Protein 6RA3 (pdb70)

Radius of gyration: 28.74 Å; Cα contacts (8 Å, |Δi|>4): 1609; chains: 3; bounding box: 69×66×80 Å

Foldseek 3Di:
DWDWDQAPNFIKIKDKAAADDDAEEEEAEAFQAFLLLQPLQVVLRRVQHTYMYIGAGCHPPPNDFDPADALVRRLRRSVRVCVVVVGFAHEYEYAAPSVSNVLVNCQVPDCVRYQEYEYEQYQFAQDDVVNLVLLVQLLDQVRVVVSVVVVVCQQCLPPPQCQSVCCVVPRRDSDGSSRSNSSSVRVNVVCVVQVGVLSVQVPRPHHHQYEYEYADPDDDCSVVVQVVSCVVDVSYYYYHDNDSGSSCCRSPVVVVSVVSSVRSVVD/DDWDQFPNFIKDKDKAADDDDAEEEEAEAFLFFQVLQPQQCVLRRVQHIYMYIYFTCNPPDNDDDPQDALVRSLRRVVRVCVVVVGFAHEYEYEAVSVSSVLVNCLVPDCVSHQEYEYAQHPQAQDDPLLLVLLVQCQDVVRNVVSVVSNLCVQFVPDDQDQSCCCSPPRRDDHDSNRSNSSSVRVVVVCVVQVGVLSSQVPRPHHHQYEYEYQPPVDDVRVVVQVVSCVVPVSYYYDHDNDDGSSCCRRPVVVVSVVVSVRSVD/DKDWDQFPNFIKIKDKAADDDDAEEEEAEAFQEFQLLQVLQVVLRRVQHIYMYIGATCHPPDNPDDDADALVRRLRRVVRVCVVVPGAAYEYAYEAPSVVSVLVNCQVPDCVNYQEYEYAQYPFAQDDPVRLVLLVQLLDQVRVVVSVVVVVCLFCVPDPQVLSVCCVPPRRDSDGSSRSNSSSVRVVVVCVVQVGVLSVQVPRPHHHQYEYEYAHPDDDVSVVVQVVSCVVDVSYYYYHDPDDGSSCCRRPVVVVSVVSSVSSVVD

Solvent-accessible surface area: 29283 Å² total; per-residue (Å²): 95,62,9,13,14,74,13,88,69,32,79,0,0,0,7,11,23,2,66,92,115,49,30,10,0,0,0,0,1,3,25,5,14,22,8,113,5,2,66,31,0,18,69,85,0,61,65,25,23,24,0,0,12,1,4,3,25,8,0,7,49,55,16,55,121,43,58,104,10,11,35,83,59,0,0,36,3,1,20,22,0,0,77,51,6,65,5,106,32,0,0,0,0,0,12,4,15,0,0,6,0,0,0,29,0,8,51,108,49,13,23,146,50,0,23,0,0,0,0,2,3,0,38,1,41,91,18,62,180,153,28,10,62,24,1,92,24,1,50,30,79,132,124,7,74,119,15,38,67,45,19,22,106,68,53,20,55,71,10,120,42,109,50,0,32,37,8,19,85,19,37,30,20,3,24,21,62,36,8,23,2,7,2,0,94,13,13,12,90,5,11,167,92,88,25,6,0,7,154,9,0,79,58,12,90,81,44,7,28,0,24,0,0,0,9,42,32,47,160,28,143,17,27,40,58,0,73,76,0,29,93,121,30,133,49,6,40,54,112,69,29,71,13,86,0,14,9,0,3,18,21,36,34,104,90,0,0,54,22,0,64,75,7,23,81,76,71,102,18,14,19,75,14,90,71,21,70,1,0,0,16,12,23,3,83,99,113,51,32,10,0,0,1,0,1,5,8,3,7,22,7,65,8,2,78,32,0,19,70,101,0,58,62,22,23,40,0,0,13,1,4,4,21,6,0,6,46,51,10,56,121,34,49,99,10,17,32,84,61,0,0,35,2,1,24,21,0,0,74,57,11,72,7,108,27,0,0,0,0,0,22,16,15,0,0,7,0,0,0,30,0,7,46,107,49,18,27,166,46,0,43,3,0,0,0,2,9,0,37,2,47,92,19,65,199,126,17,40,62,8,0,81,7,0,54,41,100,163,115,4,71,124,5,23,70,31,1,4,104,39,39,26,53,71,14,106,39,110,49,0,33,40,6,1,63,12,30,12,20,2,8,9,57,42,11,5,5,5,1,0,85,10,6,23,82,8,19,167,89,81,27,9,0,9,149,6,0,73,50,14,95,103,48,8,35,0,35,0,0,0,5,14,30,85,62,54,86,15,29,47,53,0,74,92,8,31,90,142,30,126,53,8,38,62,103,69,8,86,19,96,0,41,5,0,3,28,24,28,21,73,72,0,0,58,26,0,65,83,7,29,85,89,109,56,11,16,16,75,13,90,68,27,71,0,0,0,7,10,21,10,55,83,117,50,32,10,0,0,1,0,1,2,27,6,13,13,12,54,5,2,75,33,0,16,67,102,0,59,68,24,26,26,0,0,14,1,2,2,27,8,0,6,34,51,8,48,124,41,58,104,11,15,36,83,58,0,0,36,2,2,20,21,0,0,71,49,0,68,6,99,27,0,0,0,0,0,12,5,18,0,0,6,0,0,0,30,0,6,48,103,49,12,23,145,49,0,27,0,0,0,0,1,3,1,36,1,37,93,23,62,222,154,34,44,62,20,2,95,9,3,49,45,84,156,107,10,77,110,15,22,73,41,18,25,126,71,50,21,61,64,12,114,46,104,56,0,31,38,6,15,79,22,43,26,14,5,17,14,56,40,10,26,4,9,3,0,94,13,10,11,92,4,11,167,89,81,24,5,0,10,161,7,0,77,57,10,94,82,45,6,28,0,24,0,0,0,8,48,32,180,130,40,145,18,21,42,52,0,78,73,3,33,88,121,32,128,54,7,29,45,90,52,7,80,16,88,0,19,9,0,4,18,22,38,22,87,77,0,0,57,25,0,60,76,7,22,80,74,65

Secondary structure (DSSP, 8-state):
--EEEEETTEEEEEEEE---SSPEEEEE--TT--GGGGTTTHHHHHHHS-EEEEPPTT-SSB-SPPPP--HHHHHHHHHHHHHHTT--SEEEEEEGGGHHHHHHHHHHH-TTTS-EEEEES---SS--HHHHHHHHHTT-TTTHHHHHHHHHHHHHTS---HHHHHHHHHSS-S--HHHHHHHHHHHHHHHHHHSSHHHHHHT-SS--EEEEEES-S-SSHHHHHHHHHHHH-TTEEEEE---SSS-HHHHSHHHHHHHHHHHHHH-/--EEEEETTEEEEEEEE---SSPEEEEE--TT--GGGGTTTHHHHHHHS-EEEEPPTT-SSB--------HHHHHHHHHHHHHHHT--SEEEEEETTHHHHHHHHHHHHHHHHS-EEEEES---SSPPHHHHHHHHHTT-TTTHHHHHHHHHHHHHTT---HHHHHHHHHTT-S--HHHHHHHHHHHHHHHHHHSSHHHHHHT-SS--EEEEEE--S-SSHHHHHHHHHHHH-TTEEEEE---SSS-HHHHSHHHHHHHHHHHHHH-/-EEEEETTEEEEEEEE---SSPEEEEE--TT--GGGGTTTHHHHHHHS-EEEEPPTT-SSB-S------HHHHHHHHHHHHHHTT--SEEEEEETTHHHHHHHHHHHHHHHHS-EEEEES---SSPPHHHHHHHHHTT-TTTHHHHHHHHHHHHHTT---HHHHHHHHHSS-S--HHHHHHHHHHHHHHHHHHSSHHHHHHT-SS--EEEEEES-S-SSHHHHHHHHHHHH-TTEEEEE-S-SSS-HHHHSHHHHHHHHHHHHH-

B-factor: mean 38.91, std 14.69, range [9.92, 171.37]

Nearest PDB structures (foldseek):
  6rb3-assembly3_B  TM=1.002E+00  e=2.398E-57  Mycobacteroides abscessus
  6ra3-assembly1_F  TM=9.848E-01  e=1.020E-52  Mycobacteroides abscessus subsp. abscessus
  6ra2-assembly2_F  TM=9.862E-01  e=4.206E-52  Mycobacteroides abscessus
  8oxn-assembly2_BBB  TM=9.649E-01  e=9.874E-33  Paenarthrobacter nitroguajacolicus
  7okz-assembly2_BBB  TM=9.648E-01  e=1.520E-32  Paenarthrobacter nitroguajacolicus

Sequence (799 aa):
MITTKTVNGVQIAFDDQGHEPGPVFVTLSGWAHDLRAYDGMLPYLRAAQRTVRVCWRGHGPDRNLVGDFGIDEMAADTIGLLDALEVDSFVPIAHAHGGWAALEIADRLGAQRVPAVMILDLIMTPAPREFVAALHGIQDPERWKEGRDGLVQSWLAGTTNQAVLDHVRYDSGGHGFDMWARAGRVIDEAYRTWGSPMRRMEALAEPCAIRHVFSHPKIGEYDALHDDFAARHPWFSYRRLGGETHFPGIELPQQVAAEAIDLLAGAITTKTVNGVQIAFDDQGHEPGPVFVTLSGWAHDLRAYDGMLPYLRAAQRTVRVCWRGHGPDRNLVGDFGIDEMAADTIGLLDALEVDSFVPIAHAHGGWAALEIADRLGAQRVPAVMILDLIMTPAPREFVAALHGIQDPERWKEGRDGLVQSWLAGTTNQAVLDHVRYDSGGHGFDMWARAGRVIDEAYRTWGSPMRRMEALAEPCAIRHVFSHPKIGEYDALHDDFAARHPWFSYRRLGGETHFPGIELPQQVAAEAIDLLAGMITTKTVNGVQIAFDDQGHEPGPVFVTLSGWAHDLRAYDGMLPYLRAAQRTVRVCWRGHGPDRNLVGDFGIDEMAADTIGLLDALEVDSFVPIAHAHGGWAALEIADRLGAQRVPAVMILDLIMTPAPREFVAALHGIQDPERWKEGRDGLVQSWLAGTTNQAVLDHVRYDSGGHGFDMWARAGRVIDEAYRTWGSPMRRMEALAEPCAIRHVFSHPKIGEYDALHDDFAARHPWFSYRRLGGETHFPGIELPQQVAAEAIDLLAGA

Structure (mmCIF, N/CA/C/O backbone):
data_6RA3
#
_entry.id   6RA3
#
_cell.length_a   96.173
_cell.length_b   96.173
_cell.length_c   189.616
_cell.angle_alpha   90.000
_cell.angle_beta   90.000
_cell.angle_gamma   90.000
#
_symmetry.space_group_name_H-M   'P 43 21 2'
#
loop_
_entity.id
_entity.type
_entity.pdbx_description
1 polymer 'Putative dioxygenase (1H-3-hydroxy-4-oxoquinaldine 2,4-dioxygenase)'
2 non-polymer '2-(octanoylamino)benzoic acid'
3 water water
#
loop_
_atom_site.group_PDB
_atom_site.id
_atom_site.type_symbol
_atom_site.label_atom_id
_atom_site.label_alt_id
_atom_site.label_comp_id
_atom_site.label_asym_id
_atom_site.label_entity_id
_atom_site.label_seq_id
_atom_site.pdbx_PDB_ins_code
_atom_site.Cartn_x
_atom_site.Cartn_y
_atom_site.Cartn_z
_atom_site.occupancy
_atom_site.B_iso_or_equiv
_atom_site.auth_seq_id
_atom_site.auth_comp_id
_atom_site.auth_asym_id
_atom_site.auth_atom_id
_atom_site.pdbx_PDB_model_num
ATOM 1 N N . MET A 1 1 ? 19.160 10.851 38.715 1.00 50.36 -1 MET A N 1
ATOM 2 C CA . MET A 1 1 ? 20.417 10.098 38.795 1.00 47.23 -1 MET A CA 1
ATOM 3 C C . MET A 1 1 ? 20.235 8.558 38.935 1.00 50.29 -1 MET A C 1
ATOM 4 O O . MET A 1 1 ? 20.713 7.788 38.071 1.00 48.25 -1 MET A O 1
ATOM 9 N N . ILE A 1 2 ? 19.553 8.106 39.990 1.00 43.47 0 ILE A N 1
ATOM 10 C CA . ILE A 1 2 ? 19.484 6.676 40.330 1.00 46.10 0 ILE A CA 1
ATOM 11 C C . ILE A 1 2 ? 18.361 5.986 39.566 1.00 38.32 0 ILE A C 1
ATOM 12 O O . ILE A 1 2 ? 17.192 6.344 39.703 1.00 37.93 0 ILE A O 1
ATOM 28 N N . THR A 1 3 ? 18.704 4.925 38.852 1.00 23.05 1 THR A N 1
ATOM 29 C CA . THR A 1 3 ? 17.765 4.147 38.077 1.00 24.88 1 THR A CA 1
ATOM 30 C C . THR A 1 3 ? 17.621 2.769 38.712 1.00 24.96 1 THR A C 1
ATOM 31 O O . THR A 1 3 ? 18.462 2.344 39.503 1.00 24.10 1 THR A O 1
ATOM 42 N N . THR A 1 4 ? 16.560 2.072 38.337 1.00 24.75 2 THR A N 1
ATOM 43 C CA . THR A 1 4 ? 16.308 0.725 38.801 1.00 22.76 2 THR A CA 1
ATOM 44 C C . THR A 1 4 ? 15.904 -0.163 37.652 1.00 24.82 2 THR A C 1
ATOM 45 O O . THR A 1 4 ? 15.289 0.282 36.676 1.00 22.07 2 THR A O 1
ATOM 56 N N . LYS A 1 5 ? 16.191 -1.448 37.824 1.00 25.54 3 LYS A N 1
ATOM 57 C CA . LYS A 1 5 ? 15.592 -2.495 37.027 1.00 22.38 3 LYS A CA 1
ATOM 58 C C . LYS A 1 5 ? 15.154 -3.618 37.959 1.00 24.86 3 LYS A C 1
ATOM 59 O O . LYS A 1 5 ? 15.754 -3.845 39.014 1.00 26.21 3 LYS A O 1
ATOM 78 N N . THR A 1 6 ? 14.100 -4.300 37.544 1.00 24.38 4 THR A N 1
ATOM 79 C CA . THR A 1 6 ? 13.718 -5.590 38.106 1.00 33.30 4 THR A CA 1
ATOM 80 C C . THR A 1 6 ? 14.647 -6.673 37.552 1.00 29.35 4 THR A C 1
ATOM 81 O O . THR A 1 6 ? 14.662 -6.916 36.343 1.00 23.64 4 THR A O 1
ATOM 92 N N . VAL A 1 7 ? 15.428 -7.302 38.428 1.00 25.23 5 VAL A N 1
ATOM 93 C CA . VAL A 1 7 ? 16.275 -8.453 38.076 1.00 31.78 5 VAL A CA 1
ATOM 94 C C . VAL A 1 7 ? 15.965 -9.596 39.038 1.00 27.86 5 VAL A C 1
ATOM 95 O O . VAL A 1 7 ? 15.974 -9.393 40.253 1.00 29.37 5 VAL A O 1
ATOM 108 N N . ASN A 1 8 ? 15.728 -10.793 38.500 1.00 27.16 6 ASN A N 1
ATOM 109 C CA . ASN A 1 8 ? 15.341 -11.936 39.327 1.00 36.41 6 ASN A CA 1
ATOM 110 C C . ASN A 1 8 ? 14.156 -11.540 40.206 1.00 29.28 6 ASN A C 1
ATOM 111 O O . ASN A 1 8 ? 14.080 -11.897 41.388 1.00 29.39 6 ASN A O 1
ATOM 122 N N . GLY A 1 9 ? 13.229 -10.787 39.614 1.00 30.00 7 GLY A N 1
ATOM 123 C CA . GLY A 1 9 ? 11.998 -10.376 40.270 1.00 30.91 7 GLY A CA 1
ATOM 124 C C . GLY A 1 9 ? 12.147 -9.430 41.444 1.00 24.66 7 GLY A C 1
ATOM 125 O O . GLY A 1 9 ? 11.153 -9.190 42.149 1.00 26.75 7 GLY A O 1
ATOM 129 N N . VAL A 1 10 ? 13.358 -8.935 41.717 1.00 24.96 8 VAL A N 1
ATOM 130 C CA . VAL A 1 10 ? 13.594 -7.946 42.762 1.00 17.50 8 VAL A CA 1
ATOM 131 C C . VAL A 1 10 ? 14.128 -6.649 42.143 1.00 25.61 8 VAL A C 1
ATOM 132 O O . VAL A 1 10 ? 14.579 -6.612 40.996 1.00 26.87 8 VAL A O 1
ATOM 145 N N . GLN A 1 11 ? 14.078 -5.580 42.933 1.00 26.12 9 GLN A N 1
ATOM 146 C CA . GLN A 1 11 ? 14.433 -4.243 42.459 1.00 26.54 9 GLN A CA 1
ATOM 147 C C . GLN A 1 11 ? 15.893 -3.942 42.762 1.00 21.76 9 GLN A C 1
ATOM 148 O O . GLN A 1 11 ? 16.295 -3.866 43.931 1.00 23.09 9 GLN A O 1
ATOM 162 N N . ILE A 1 12 ? 16.672 -3.731 41.703 1.00 21.54 10 ILE A N 1
ATOM 163 C CA . ILE A 1 12 ? 18.108 -3.453 41.783 1.00 25.18 10 ILE A CA 1
ATOM 164 C C . ILE A 1 12 ? 18.339 -2.010 41.357 1.00 24.73 10 ILE A C 1
ATOM 165 O O . ILE A 1 12 ? 18.185 -1.682 40.179 1.00 22.45 10 ILE A O 1
ATOM 181 N N . ALA A 1 13 ? 18.762 -1.173 42.287 1.00 20.37 11 ALA A N 1
ATOM 182 C CA . ALA A 1 13 ? 19.151 0.186 41.978 1.00 26.22 11 ALA A CA 1
ATOM 183 C C . ALA A 1 13 ? 20.585 0.234 41.478 1.00 29.02 11 ALA A C 1
ATOM 184 O O . ALA A 1 13 ? 21.449 -0.536 41.909 1.00 25.72 11 ALA A O 1
ATOM 191 N N . PHE A 1 14 ? 20.841 1.182 40.594 1.00 25.71 12 PHE A N 1
ATOM 192 C CA . PHE A 1 14 ? 22.158 1.317 39.974 1.00 25.66 12 PHE A CA 1
ATOM 193 C C . PHE A 1 14 ? 22.278 2.695 39.327 1.00 32.17 12 PHE A C 1
ATOM 194 O O . PHE A 1 14 ? 21.303 3.453 39.224 1.00 22.85 12 PHE A O 1
ATOM 211 N N . ASP A 1 15 ? 23.501 3.031 38.930 1.00 25.28 13 ASP A N 1
ATOM 212 C CA . ASP A 1 15 ? 23.703 4.055 37.911 1.00 28.33 13 ASP A CA 1
ATOM 213 C C . ASP A 1 15 ? 24.851 3.637 36.999 1.00 32.34 13 ASP A C 1
ATOM 214 O O . ASP A 1 15 ? 25.661 2.762 37.320 1.00 30.91 13 ASP A O 1
ATOM 223 N N . ASP A 1 16 ? 24.862 4.250 35.825 1.00 31.83 14 ASP A N 1
ATOM 224 C CA . ASP A 1 16 ? 25.672 3.831 34.686 1.00 27.49 14 ASP A CA 1
ATOM 225 C C . ASP A 1 16 ? 26.242 5.103 34.072 1.00 29.65 14 ASP A C 1
ATOM 226 O O . ASP A 1 16 ? 25.478 5.928 33.575 1.00 22.16 14 ASP A O 1
ATOM 235 N N . GLN A 1 17 ? 27.567 5.276 34.131 1.00 26.10 15 GLN A N 1
ATOM 236 C CA . GLN A 1 17 ? 28.246 6.508 33.738 1.00 32.39 15 GLN A CA 1
ATOM 237 C C . GLN A 1 17 ? 29.509 6.161 32.952 1.00 35.09 15 GLN A C 1
ATOM 238 O O . GLN A 1 17 ? 30.234 5.234 33.330 1.00 31.72 15 GLN A O 1
ATOM 252 N N . GLY A 1 18 ? 29.764 6.888 31.867 1.00 33.87 16 GLY A N 1
ATOM 253 C CA . GLY A 1 18 ? 30.967 6.774 31.044 1.00 36.76 16 GLY A CA 1
ATOM 254 C C . GLY A 1 18 ? 30.759 5.929 29.798 1.00 34.90 16 GLY A C 1
ATOM 255 O O . GLY A 1 18 ? 29.883 5.057 29.741 1.00 35.04 16 GLY A O 1
ATOM 259 N N . HIS A 1 19 ? 31.576 6.199 28.746 1.00 36.54 17 HIS A N 1
ATOM 260 C CA . HIS A 1 19 ? 31.491 5.402 27.529 1.00 42.40 17 HIS A CA 1
ATOM 261 C C . HIS A 1 19 ? 32.842 4.968 26.961 1.00 46.23 17 HIS A C 1
ATOM 262 O O . HIS A 1 19 ? 32.885 4.454 25.838 1.00 45.72 17 HIS A O 1
ATOM 276 N N . GLU A 1 20 ? 33.929 5.129 27.682 1.00 43.74 18 GLU A N 1
ATOM 277 C CA . GLU A 1 20 ? 35.214 4.639 27.204 1.00 47.07 18 GLU A CA 1
ATOM 278 C C . GLU A 1 20 ? 35.116 3.162 26.844 1.00 47.98 18 GLU A C 1
ATOM 279 O O . GLU A 1 20 ? 34.239 2.465 27.368 1.00 52.68 18 GLU A O 1
ATOM 291 N N . PRO A 1 21 ? 35.950 2.650 25.937 1.00 49.73 19 PRO A N 1
ATOM 292 C CA . PRO A 1 21 ? 35.924 1.217 25.633 1.00 40.76 19 PRO A CA 1
ATOM 293 C C . PRO A 1 21 ? 36.805 0.408 26.577 1.00 43.66 19 PRO A C 1
ATOM 294 O O . PRO A 1 21 ? 37.711 0.922 27.245 1.00 38.03 19 PRO A O 1
ATOM 305 N N . GLY A 1 22 ? 36.537 -0.893 26.598 1.00 45.39 20 GLY A N 1
ATOM 306 C CA . GLY A 1 22 ? 37.260 -1.796 27.461 1.00 52.38 20 GLY A CA 1
ATOM 307 C C . GLY A 1 22 ? 36.355 -2.327 28.552 1.00 50.74 20 GLY A C 1
ATOM 308 O O . GLY A 1 22 ? 35.130 -2.152 28.503 1.00 40.89 20 GLY A O 1
ATOM 312 N N . PRO A 1 23 ? 36.943 -2.989 29.555 1.00 47.25 21 PRO A N 1
ATOM 313 C CA . PRO A 1 23 ? 36.134 -3.520 30.656 1.00 45.82 21 PRO A CA 1
ATOM 314 C C . PRO A 1 23 ? 35.468 -2.422 31.461 1.00 43.65 21 PRO A C 1
ATOM 315 O O . PRO A 1 23 ? 36.031 -1.344 31.674 1.00 38.17 21 PRO A O 1
ATOM 326 N N . VAL A 1 24 ? 34.273 -2.749 31.941 1.00 39.31 22 VAL A N 1
ATOM 327 C CA . VAL A 1 24 ? 33.451 -1.857 32.745 1.00 39.56 22 VAL A CA 1
ATOM 328 C C . VAL A 1 24 ? 33.832 -2.028 34.213 1.00 35.96 22 VAL A C 1
ATOM 329 O O . VAL A 1 24 ? 33.968 -3.157 34.703 1.00 31.32 22 VAL A O 1
ATOM 342 N N . PHE A 1 25 ? 34.011 -0.919 34.925 1.00 31.28 23 PHE A N 1
ATOM 343 C CA . PHE A 1 25 ? 34.069 -0.995 36.382 1.00 31.08 23 PHE A CA 1
ATOM 344 C C . PHE A 1 25 ? 32.668 -1.213 36.971 1.00 39.27 23 PHE A C 1
ATOM 345 O O . PHE A 1 25 ? 31.732 -0.470 36.663 1.00 23.60 23 PHE A O 1
ATOM 362 N N . VAL A 1 26 ? 32.522 -2.227 37.832 1.00 34.94 24 VAL A N 1
ATOM 363 C CA . VAL A 1 26 ? 31.260 -2.495 38.526 1.00 26.98 24 VAL A CA 1
ATOM 364 C C . VAL A 1 26 ? 31.533 -2.401 40.018 1.00 35.64 24 VAL A C 1
ATOM 365 O O . VAL A 1 26 ? 32.297 -3.204 40.577 1.00 29.77 24 VAL A O 1
ATOM 378 N N . THR A 1 27 ? 30.972 -1.376 40.649 1.00 29.62 25 THR A N 1
ATOM 379 C CA . THR A 1 27 ? 31.154 -1.161 42.061 1.00 33.30 25 THR A CA 1
ATOM 380 C C . THR A 1 27 ? 30.086 -1.932 42.825 1.00 38.33 25 THR A C 1
ATOM 381 O O . THR A 1 27 ? 28.922 -2.013 42.408 1.00 29.22 25 THR A O 1
ATOM 392 N N . LEU A 1 28 ? 30.520 -2.540 43.919 1.00 35.50 26 LEU A N 1
ATOM 393 C CA . LEU A 1 28 ? 29.687 -3.391 44.760 1.00 35.45 26 LEU A CA 1
ATOM 394 C C . LEU A 1 28 ? 30.016 -2.992 46.178 1.00 36.00 26 LEU A C 1
ATOM 395 O O . LEU A 1 28 ? 31.191 -3.000 46.562 1.00 31.52 26 LEU A O 1
ATOM 411 N N . SER A 1 29 ? 28.991 -2.602 46.933 1.00 31.83 27 SER A N 1
ATOM 412 C CA . SER A 1 29 ? 29.187 -2.078 48.266 1.00 32.03 27 SER A CA 1
ATOM 413 C C . SER A 1 29 ? 29.110 -3.233 49.273 1.00 27.93 27 SER A C 1
ATOM 414 O O . SER A 1 29 ? 28.877 -4.388 48.913 1.00 27.81 27 SER A O 1
ATOM 422 N N . GLY A 1 30 ? 29.366 -2.920 50.535 1.00 29.81 28 GLY A N 1
ATOM 423 C CA . GLY A 1 30 ? 29.211 -3.869 51.620 1.00 47.43 28 GLY A CA 1
ATOM 424 C C . GLY A 1 30 ? 27.758 -3.966 52.058 1.00 42.33 28 GLY A C 1
ATOM 425 O O . GLY A 1 30 ? 26.846 -3.478 51.389 1.00 37.64 28 GLY A O 1
ATOM 429 N N . TRP A 1 31 ? 27.540 -4.609 53.208 1.00 33.65 29 TRP A N 1
ATOM 430 C CA . TRP A 1 31 ? 26.182 -4.784 53.707 1.00 26.49 29 TRP A CA 1
ATOM 431 C C . TRP A 1 31 ? 25.731 -3.483 54.332 1.00 26.92 29 TRP A C 1
ATOM 432 O O . TRP A 1 31 ? 26.504 -2.811 54.998 1.00 28.52 29 TRP A O 1
ATOM 453 N N . ALA A 1 32 ? 24.469 -3.117 54.093 1.00 29.94 30 ALA A N 1
ATOM 454 C CA . ALA A 1 32 ? 23.812 -1.998 54.758 1.00 28.31 30 ALA A CA 1
ATOM 455 C C . ALA A 1 32 ? 24.244 -0.644 54.237 1.00 31.22 30 ALA A C 1
ATOM 456 O O . ALA A 1 32 ? 24.152 0.346 54.956 1.00 29.94 30 ALA A O 1
ATOM 463 N N . HIS A 1 33 ? 24.720 -0.554 53.005 1.00 37.12 31 HIS A N 1
ATOM 464 C CA . HIS A 1 33 ? 24.938 0.758 52.432 1.00 36.11 31 HIS A CA 1
ATOM 465 C C . HIS A 1 33 ? 24.908 0.582 50.930 1.00 32.36 31 HIS A C 1
ATOM 466 O O . HIS A 1 33 ? 24.817 -0.539 50.416 1.00 30.97 31 HIS A O 1
ATOM 480 N N . ASP A 1 34 ? 24.901 1.713 50.230 1.00 35.00 32 ASP A N 1
ATOM 481 C CA . ASP A 1 34 ? 24.554 1.672 48.817 1.00 39.95 32 ASP A CA 1
ATOM 482 C C . ASP A 1 34 ? 25.650 2.288 47.949 1.00 36.59 32 ASP A C 1
ATOM 483 O O . ASP A 1 34 ? 26.794 2.436 48.385 1.00 32.81 32 ASP A O 1
ATOM 492 N N . LEU A 1 35 ? 25.295 2.683 46.733 1.00 36.73 33 LEU A N 1
ATOM 493 C CA . LEU A 1 35 ? 26.298 3.094 45.771 1.00 33.63 33 LEU A CA 1
ATOM 494 C C . LEU A 1 35 ? 26.987 4.393 46.171 1.00 30.86 33 LEU A C 1
ATOM 495 O O . LEU A 1 35 ? 28.079 4.679 45.657 1.00 38.79 33 LEU A O 1
ATOM 511 N N . ARG A 1 36 ? 26.451 5.137 47.146 1.00 28.56 34 ARG A N 1
ATOM 512 C CA . ARG A 1 36 ? 27.168 6.272 47.725 1.00 33.99 34 ARG A CA 1
ATOM 513 C C . ARG A 1 36 ? 28.484 5.878 48.388 1.00 38.04 34 ARG A C 1
ATOM 514 O O . ARG A 1 36 ? 29.280 6.767 48.728 1.00 34.19 34 ARG A O 1
ATOM 535 N N . ALA A 1 37 ? 28.716 4.589 48.635 1.00 32.90 35 ALA A N 1
ATOM 536 C CA . ALA A 1 37 ? 30.035 4.161 49.087 1.00 38.12 35 ALA A CA 1
ATOM 537 C C . ALA A 1 37 ? 31.112 4.512 48.063 1.00 40.39 35 ALA A C 1
ATOM 538 O O . ALA A 1 37 ? 32.303 4.513 48.404 1.00 39.78 35 ALA A O 1
ATOM 545 N N . TYR A 1 38 ? 30.716 4.807 46.821 1.00 32.03 36 TYR A N 1
ATOM 546 C CA . TYR A 1 38 ? 31.646 5.042 45.721 1.00 34.80 36 TYR A CA 1
ATOM 547 C C . TYR A 1 38 ? 31.523 6.444 45.143 1.00 34.56 36 TYR A C 1
ATOM 548 O O . TYR A 1 38 ? 32.086 6.712 44.084 1.00 33.30 36 TYR A O 1
ATOM 566 N N . ASP A 1 39 ? 30.846 7.362 45.840 1.00 37.36 37 ASP A N 1
ATOM 567 C CA . ASP A 1 39 ? 30.798 8.750 45.382 1.00 33.67 37 ASP A CA 1
ATOM 568 C C . ASP A 1 39 ? 32.197 9.331 45.246 1.00 44.57 37 ASP A C 1
ATOM 569 O O . ASP A 1 39 ? 32.469 10.090 44.311 1.00 36.86 37 ASP A O 1
ATOM 578 N N . GLY A 1 40 ? 33.087 9.024 46.197 1.00 36.81 38 GLY A N 1
ATOM 579 C CA . GLY A 1 40 ? 34.415 9.615 46.175 1.00 36.41 38 GLY A CA 1
ATOM 580 C C . GLY A 1 40 ? 35.260 9.124 45.017 1.00 35.67 38 GLY A C 1
ATOM 581 O O . GLY A 1 40 ? 36.033 9.889 44.440 1.00 33.70 38 GLY A O 1
ATOM 585 N N . MET A 1 41 ? 35.151 7.833 44.689 1.00 36.77 39 MET A N 1
ATOM 586 C CA . MET A 1 41 ? 35.924 7.227 43.615 1.00 32.95 39 MET A CA 1
ATOM 587 C C . MET A 1 41 ? 35.302 7.472 42.249 1.00 39.95 39 MET A C 1
ATOM 588 O O . MET A 1 41 ? 36.006 7.407 41.234 1.00 32.87 39 MET A O 1
ATOM 602 N N . LEU A 1 42 ? 33.994 7.721 42.205 1.00 34.41 40 LEU A N 1
ATOM 603 C CA . LEU A 1 42 ? 33.272 7.782 40.937 1.00 37.84 40 LEU A CA 1
ATOM 604 C C . LEU A 1 42 ? 33.871 8.752 39.923 1.00 30.29 40 LEU A C 1
ATOM 605 O O . LEU A 1 42 ? 33.984 8.384 38.745 1.00 31.26 40 LEU A O 1
ATOM 621 N N . PRO A 1 43 ? 34.223 9.983 40.270 1.00 30.19 41 PRO A N 1
ATOM 622 C CA . PRO A 1 43 ? 34.767 10.873 39.228 1.00 39.49 41 PRO A CA 1
ATOM 623 C C . PRO A 1 43 ? 35.986 10.289 38.531 1.00 39.20 41 PRO A C 1
ATOM 624 O O . PRO A 1 43 ? 36.148 10.459 37.317 1.00 31.39 41 PRO A O 1
ATOM 635 N N . TYR A 1 44 ? 36.834 9.571 39.280 1.00 39.61 42 TYR A N 1
ATOM 636 C CA . TYR A 1 44 ? 38.040 8.961 38.736 1.00 39.44 42 TYR A CA 1
ATOM 637 C C . TYR A 1 44 ? 37.710 7.707 37.940 1.00 37.18 42 TYR A C 1
ATOM 638 O O . TYR A 1 44 ? 38.278 7.482 36.873 1.00 33.52 42 TYR A O 1
ATOM 656 N N . LEU A 1 45 ? 36.767 6.894 38.415 1.00 33.73 43 LEU A N 1
ATOM 657 C CA . LEU A 1 45 ? 36.422 5.672 37.689 1.00 34.74 43 LEU A CA 1
ATOM 658 C C . LEU A 1 45 ? 35.770 5.995 36.350 1.00 36.17 43 LEU A C 1
ATOM 659 O O . LEU A 1 45 ? 36.085 5.375 35.318 1.00 28.75 43 LEU A O 1
ATOM 675 N N . ARG A 1 46 ? 34.825 6.937 36.353 1.00 34.92 44 ARG A N 1
ATOM 676 C CA . ARG A 1 46 ? 34.032 7.172 35.145 1.00 38.35 44 ARG A CA 1
ATOM 677 C C . ARG A 1 46 ? 34.860 7.874 34.068 1.00 35.87 44 ARG A C 1
ATOM 678 O O . ARG A 1 46 ? 34.548 7.760 32.876 1.00 36.10 44 ARG A O 1
ATOM 699 N N . ALA A 1 47 ? 35.916 8.590 34.466 1.00 40.31 45 ALA A N 1
ATOM 700 C CA . ALA A 1 47 ? 36.844 9.138 33.485 1.00 42.78 45 ALA A CA 1
ATOM 701 C C . ALA A 1 47 ? 37.619 8.035 32.791 1.00 44.10 45 ALA A C 1
ATOM 702 O O . ALA A 1 47 ? 38.023 8.198 31.638 1.00 43.56 45 ALA A O 1
ATOM 709 N N . ALA A 1 48 ? 37.802 6.893 33.457 1.00 38.65 46 ALA A N 1
ATOM 710 C CA . ALA A 1 48 ? 38.630 5.829 32.910 1.00 38.39 46 ALA A CA 1
ATOM 711 C C . ALA A 1 48 ? 37.832 4.825 32.091 1.00 35.63 46 ALA A C 1
ATOM 712 O O . ALA A 1 48 ? 38.290 4.384 31.033 1.00 37.49 46 ALA A O 1
ATOM 719 N N . GLN A 1 49 ? 36.634 4.461 32.539 1.00 31.70 47 GLN A N 1
ATOM 720 C CA . GLN A 1 49 ? 35.857 3.411 31.902 1.00 33.21 47 GLN A CA 1
ATOM 721 C C . GLN A 1 49 ? 34.390 3.650 32.189 1.00 22.06 47 GLN A C 1
ATOM 722 O O . GLN A 1 49 ? 34.045 4.335 33.141 1.00 27.07 47 GLN A O 1
ATOM 736 N N . ARG A 1 50 ? 33.533 3.033 31.388 1.00 30.82 48 ARG A N 1
ATOM 737 C CA . ARG A 1 50 ? 32.144 2.913 31.791 1.00 27.86 48 ARG A CA 1
ATOM 738 C C . ARG A 1 50 ? 32.130 2.312 33.176 1.00 35.57 48 ARG A C 1
ATOM 739 O O . ARG A 1 50 ? 32.753 1.272 33.411 1.00 30.20 48 ARG A O 1
ATOM 760 N N . THR A 1 51 ? 31.473 3.008 34.099 1.00 31.98 49 THR A N 1
ATOM 761 C CA . THR A 1 51 ? 31.337 2.585 35.485 1.00 27.70 49 THR A CA 1
ATOM 762 C C . THR A 1 51 ? 29.860 2.390 35.815 1.00 33.78 49 THR A C 1
ATOM 763 O O . THR A 1 51 ? 29.045 3.293 35.593 1.00 27.13 49 THR A O 1
ATOM 774 N N . VAL A 1 52 ? 29.520 1.200 36.312 1.00 32.83 50 VAL A N 1
ATOM 775 C CA . VAL A 1 52 ? 28.167 0.832 36.737 1.00 31.92 50 VAL A CA 1
ATOM 776 C C . VAL A 1 52 ? 28.244 0.600 38.240 1.00 32.06 50 VAL A C 1
ATOM 777 O O . VAL A 1 52 ? 28.928 -0.330 38.692 1.00 29.21 50 VAL A O 1
ATOM 790 N N . ARG A 1 53 ? 27.591 1.456 39.016 1.00 30.58 51 ARG A N 1
ATOM 791 C CA . ARG A 1 53 ? 27.525 1.276 40.463 1.00 31.33 51 ARG A CA 1
ATOM 792 C C . ARG A 1 53 ? 26.248 0.514 40.799 1.00 36.84 51 ARG A C 1
ATOM 793 O O . ARG A 1 53 ? 25.167 0.875 40.327 1.00 28.23 51 ARG A O 1
ATOM 814 N N . VAL A 1 54 ? 26.376 -0.562 41.581 1.00 35.11 52 VAL A N 1
ATOM 815 C CA . VAL A 1 54 ? 25.285 -1.507 41.783 1.00 30.43 52 VAL A CA 1
ATOM 816 C C . VAL A 1 54 ? 24.927 -1.563 43.260 1.00 33.35 52 VAL A C 1
ATOM 817 O O . VAL A 1 54 ? 25.801 -1.636 44.126 1.00 25.93 52 VAL A O 1
ATOM 830 N N . CYS A 1 55 ? 23.629 -1.543 43.533 1.00 31.56 53 CYS A N 1
ATOM 831 C CA . CYS A 1 55 ? 23.089 -1.714 44.873 1.00 31.22 53 CYS A CA 1
ATOM 832 C C . CYS A 1 55 ? 22.619 -3.154 45.027 1.00 23.62 53 CYS A C 1
ATOM 833 O O . CYS A 1 55 ? 22.146 -3.760 44.070 1.00 23.76 53 CYS A O 1
ATOM 841 N N . TRP A 1 56 ? 22.781 -3.711 46.233 1.00 30.26 54 TRP A N 1
ATOM 842 C CA . TRP A 1 56 ? 22.174 -5.002 46.541 1.00 29.92 54 TRP A CA 1
ATOM 843 C C . TRP A 1 56 ? 20.648 -4.880 46.615 1.00 21.80 54 TRP A C 1
ATOM 844 O O . TRP A 1 56 ? 20.096 -3.805 46.865 1.00 26.31 54 TRP A O 1
ATOM 865 N N . ARG A 1 57 ? 19.974 -5.996 46.371 1.00 25.42 55 ARG A N 1
ATOM 866 C CA . ARG A 1 57 ? 18.543 -6.082 46.631 1.00 30.21 55 ARG A CA 1
ATOM 867 C C . ARG A 1 57 ? 18.254 -5.633 48.058 1.00 26.88 55 ARG A C 1
ATOM 868 O O . ARG A 1 57 ? 19.065 -5.817 48.963 1.00 22.78 55 ARG A O 1
ATOM 889 N N . GLY A 1 58 ? 17.135 -4.927 48.232 1.00 29.29 56 GLY A N 1
ATOM 890 C CA . GLY A 1 58 ? 16.795 -4.375 49.527 1.00 25.03 56 GLY A CA 1
ATOM 891 C C . GLY A 1 58 ? 17.613 -3.180 49.975 1.00 28.68 56 GLY A C 1
ATOM 892 O O . GLY A 1 58 ? 17.369 -2.660 51.072 1.00 20.48 56 GLY A O 1
ATOM 896 N N . HIS A 1 59 ? 18.582 -2.726 49.173 1.00 29.09 57 HIS A N 1
ATOM 897 C CA . HIS A 1 59 ? 19.443 -1.608 49.536 1.00 25.69 57 HIS A CA 1
ATOM 898 C C . HIS A 1 59 ? 19.167 -0.347 48.726 1.00 24.59 57 HIS A C 1
ATOM 899 O O . HIS A 1 59 ? 19.784 0.696 48.999 1.00 25.90 57 HIS A O 1
ATOM 913 N N . GLY A 1 60 ? 18.295 -0.420 47.735 1.00 28.59 58 GLY A N 1
ATOM 914 C CA . GLY A 1 60 ? 17.975 0.728 46.910 1.00 34.27 58 GLY A CA 1
ATOM 915 C C . GLY A 1 60 ? 17.094 1.721 47.646 1.00 30.44 58 GLY A C 1
ATOM 916 O O . GLY A 1 60 ? 16.936 1.647 48.870 1.00 24.36 58 GLY A O 1
ATOM 920 N N . PRO A 1 61 ? 16.488 2.666 46.909 1.00 25.96 59 PRO A N 1
ATOM 921 C CA . PRO A 1 61 ? 15.549 3.601 47.558 1.00 32.73 59 PRO A CA 1
ATOM 922 C C . PRO A 1 61 ? 14.355 2.900 48.194 1.00 25.32 59 PRO A C 1
ATOM 923 O O . PRO A 1 61 ? 13.868 3.392 49.205 1.00 27.79 59 PRO A O 1
ATOM 934 N N . ASP A 1 62 ? 13.889 1.766 47.658 1.00 24.27 60 ASP A N 1
ATOM 935 C CA . ASP A 1 62 ? 12.783 1.029 48.261 1.00 22.61 60 ASP A CA 1
ATOM 936 C C . ASP A 1 62 ? 13.303 0.251 49.466 1.00 28.50 60 ASP A C 1
ATOM 937 O O . ASP A 1 62 ? 14.005 -0.750 49.309 1.00 26.15 60 ASP A O 1
ATOM 946 N N . ARG A 1 63 ? 12.973 0.704 50.673 1.00 26.22 61 ARG A N 1
ATOM 947 C CA . ARG A 1 63 ? 13.493 0.059 51.879 1.00 26.18 61 ARG A CA 1
ATOM 948 C C . ARG A 1 63 ? 12.487 -0.873 52.550 1.00 27.73 61 ARG A C 1
ATOM 949 O O . ARG A 1 63 ? 12.637 -1.200 53.738 1.00 28.24 61 ARG A O 1
ATOM 970 N N . ASN A 1 64 ? 11.518 -1.370 51.792 1.00 24.71 62 ASN A N 1
ATOM 971 C CA . ASN A 1 64 ? 10.706 -2.463 52.291 1.00 27.94 62 ASN A CA 1
ATOM 972 C C . ASN A 1 64 ? 11.593 -3.680 52.553 1.00 30.81 62 ASN A C 1
ATOM 973 O O . ASN A 1 64 ? 12.632 -3.891 51.911 1.00 23.53 62 ASN A O 1
ATOM 984 N N . LEU A 1 65 ? 11.149 -4.516 53.467 1.00 28.67 63 LEU A N 1
ATOM 985 C CA . LEU A 1 65 ? 11.891 -5.728 53.768 1.00 30.01 63 LEU A CA 1
ATOM 986 C C . LEU A 1 65 ? 11.666 -6.758 52.674 1.00 27.20 63 LEU A C 1
ATOM 987 O O . LEU A 1 65 ? 10.528 -7.026 52.269 1.00 29.18 63 LEU A O 1
ATOM 1003 N N . VAL A 1 66 ? 12.755 -7.342 52.196 1.00 26.25 64 VAL A N 1
ATOM 1004 C CA . VAL A 1 66 ? 12.698 -8.274 51.092 1.00 27.87 64 VAL A CA 1
ATOM 1005 C C . VAL A 1 66 ? 12.789 -9.694 51.635 1.00 26.25 64 VAL A C 1
ATOM 1006 O O . VAL A 1 66 ? 13.099 -9.917 52.799 1.00 29.19 64 VAL A O 1
ATOM 1019 N N . GLY A 1 67 ? 12.485 -10.659 50.781 1.00 24.99 65 GLY A N 1
ATOM 1020 C CA . GLY A 1 67 ? 12.740 -12.045 51.107 1.00 31.20 65 GLY A CA 1
ATOM 1021 C C . GLY A 1 67 ? 14.211 -12.289 51.394 1.00 41.48 65 GLY A C 1
ATOM 1022 O O . GLY A 1 67 ? 15.105 -11.609 50.866 1.00 30.23 65 GLY A O 1
ATOM 1026 N N . ASP A 1 68 ? 14.455 -13.292 52.233 1.00 36.11 66 ASP A N 1
ATOM 1027 C CA . ASP A 1 68 ? 15.795 -13.601 52.696 1.00 34.28 66 ASP A CA 1
ATOM 1028 C C . ASP A 1 68 ? 16.697 -13.961 51.519 1.00 27.21 66 ASP A C 1
ATOM 1029 O O . ASP A 1 68 ? 16.278 -14.581 50.544 1.00 26.90 66 ASP A O 1
ATOM 1038 N N . PHE A 1 69 ? 17.957 -13.582 51.632 1.00 28.36 67 PHE A N 1
ATOM 1039 C CA . PHE A 1 69 ? 18.884 -13.737 50.524 1.00 34.47 67 PHE A CA 1
ATOM 1040 C C . PHE A 1 69 ? 20.296 -13.700 51.086 1.00 26.97 67 PHE A C 1
ATOM 1041 O O . PHE A 1 69 ? 20.529 -13.220 52.194 1.00 29.68 67 PHE A O 1
ATOM 1058 N N . GLY A 1 70 ? 21.237 -14.162 50.286 1.00 30.43 68 GLY A N 1
ATOM 1059 C CA . GLY A 1 70 ? 22.654 -14.011 50.598 1.00 33.79 68 GLY A CA 1
ATOM 1060 C C . GLY A 1 70 ? 23.489 -13.914 49.340 1.00 34.90 68 GLY A C 1
ATOM 1061 O O . GLY A 1 70 ? 23.070 -13.303 48.345 1.00 27.79 68 GLY A O 1
ATOM 1065 N N . ILE A 1 71 ? 24.668 -14.545 49.365 1.00 33.63 69 ILE A N 1
ATOM 1066 C CA . ILE A 1 71 ? 25.680 -14.261 48.342 1.00 40.29 69 ILE A CA 1
ATOM 1067 C C . ILE A 1 71 ? 25.250 -14.781 46.971 1.00 35.79 69 ILE A C 1
ATOM 1068 O O . ILE A 1 71 ? 25.465 -14.110 45.951 1.00 36.24 69 ILE A O 1
ATOM 1084 N N . ASP A 1 72 ? 24.618 -15.960 46.909 1.00 30.31 70 ASP A N 1
ATOM 1085 C CA . ASP A 1 72 ? 24.124 -16.460 45.624 1.00 40.50 70 ASP A CA 1
ATOM 1086 C C . ASP A 1 72 ? 23.211 -15.449 44.922 1.00 42.19 70 ASP A C 1
ATOM 1087 O O . ASP A 1 72 ? 23.290 -15.273 43.693 1.00 32.16 70 ASP A O 1
ATOM 1096 N N . GLU A 1 73 ? 22.324 -14.792 45.690 1.00 36.54 71 GLU A N 1
ATOM 1097 C CA . GLU A 1 73 ? 21.398 -13.808 45.131 1.00 41.11 71 GLU A CA 1
ATOM 1098 C C . GLU A 1 73 ? 22.127 -12.515 44.752 1.00 32.27 71 GLU A C 1
ATOM 1099 O O . GLU A 1 73 ? 21.825 -11.905 43.727 1.00 33.54 71 GLU A O 1
ATOM 1111 N N . MET A 1 74 ? 23.068 -12.073 45.573 1.00 27.54 72 MET A N 1
ATOM 1112 C CA . MET A 1 74 ? 23.804 -10.854 45.257 1.00 37.59 72 MET A CA 1
ATOM 1113 C C . MET A 1 74 ? 24.526 -10.990 43.916 1.00 38.79 72 MET A C 1
ATOM 1114 O O . MET A 1 74 ? 24.517 -10.064 43.096 1.00 31.36 72 MET A O 1
ATOM 1128 N N . ALA A 1 75 ? 25.074 -12.172 43.646 1.00 34.28 73 ALA A N 1
ATOM 1129 C CA . ALA A 1 75 ? 25.759 -12.474 42.399 1.00 37.61 73 ALA A CA 1
ATOM 1130 C C . ALA A 1 75 ? 24.798 -12.712 41.243 1.00 39.63 73 ALA A C 1
ATOM 1131 O O . ALA A 1 75 ? 25.059 -12.279 40.112 1.00 35.38 73 ALA A O 1
ATOM 1138 N N . ALA A 1 76 ? 23.694 -13.410 41.491 1.00 33.30 74 ALA A N 1
ATOM 1139 C CA . ALA A 1 76 ? 22.732 -13.633 40.429 1.00 37.42 74 ALA A CA 1
ATOM 1140 C C . ALA A 1 76 ? 22.109 -12.314 39.994 1.00 38.24 74 ALA A C 1
ATOM 1141 O O . ALA A 1 76 ? 21.814 -12.138 38.813 1.00 27.95 74 ALA A O 1
ATOM 1148 N N . ASP A 1 77 ? 21.887 -11.389 40.948 1.00 33.62 75 ASP A N 1
ATOM 1149 C CA . ASP A 1 77 ? 21.258 -10.098 40.638 1.00 36.30 75 ASP A CA 1
ATOM 1150 C C . ASP A 1 77 ? 22.213 -9.198 39.856 1.00 39.25 75 ASP A C 1
ATOM 1151 O O . ASP A 1 77 ? 21.811 -8.535 38.891 1.00 29.15 75 ASP A O 1
ATOM 1160 N N . THR A 1 78 ? 23.464 -9.101 40.324 1.00 30.32 76 THR A N 1
ATOM 1161 C CA . THR A 1 78 ? 24.445 -8.234 39.694 1.00 35.04 76 THR A CA 1
ATOM 1162 C C . THR A 1 78 ? 24.729 -8.702 38.284 1.00 34.72 76 THR A C 1
ATOM 1163 O O . THR A 1 78 ? 24.791 -7.889 37.355 1.00 35.69 76 THR A O 1
ATOM 1174 N N . ILE A 1 79 ? 24.863 -10.018 38.099 1.00 32.35 77 ILE A N 1
ATOM 1175 C CA . ILE A 1 79 ? 25.073 -10.570 36.767 1.00 33.30 77 ILE A CA 1
ATOM 1176 C C . ILE A 1 79 ? 23.859 -10.327 35.887 1.00 33.74 77 ILE A C 1
ATOM 1177 O O . ILE A 1 79 ? 23.990 -10.038 34.689 1.00 31.81 77 ILE A O 1
ATOM 1193 N N . GLY A 1 80 ? 22.659 -10.493 36.436 1.00 34.13 78 GLY A N 1
ATOM 1194 C CA . GLY A 1 80 ? 21.473 -10.292 35.621 1.00 36.30 78 GLY A CA 1
ATOM 1195 C C . GLY A 1 80 ? 21.349 -8.850 35.166 1.00 27.88 78 GLY A C 1
ATOM 1196 O O . GLY A 1 80 ? 20.919 -8.575 34.039 1.00 32.76 78 GLY A O 1
ATOM 1200 N N . LEU A 1 81 ? 21.732 -7.915 36.038 1.00 25.53 79 LEU A N 1
ATOM 1201 C CA . LEU A 1 81 ? 21.721 -6.497 35.687 1.00 27.71 79 LEU A CA 1
ATOM 1202 C C . LEU A 1 81 ? 22.715 -6.205 34.565 1.00 34.88 79 LEU A C 1
ATOM 1203 O O . LEU A 1 81 ? 22.401 -5.481 33.617 1.00 26.59 79 LEU A O 1
ATOM 1219 N N . LEU A 1 82 ? 23.915 -6.771 34.648 1.00 27.27 80 LEU A N 1
ATOM 1220 C CA . LEU A 1 82 ? 24.940 -6.475 33.644 1.00 34.61 80 LEU A CA 1
ATOM 1221 C C . LEU A 1 82 ? 24.562 -7.020 32.259 1.00 34.99 80 LEU A C 1
ATOM 1222 O O . LEU A 1 82 ? 24.765 -6.337 31.237 1.00 33.64 80 LEU A O 1
ATOM 1238 N N . ASP A 1 83 ? 24.010 -8.237 32.201 1.00 28.89 81 ASP A N 1
ATOM 1239 C CA . ASP A 1 83 ? 23.449 -8.763 30.962 1.00 35.45 81 ASP A CA 1
ATOM 1240 C C . ASP A 1 83 ? 22.368 -7.844 30.402 1.00 37.77 81 ASP A C 1
ATOM 1241 O O . ASP A 1 83 ? 22.303 -7.631 29.192 1.00 36.08 81 ASP A O 1
ATOM 1250 N N . ALA A 1 84 ? 21.500 -7.301 31.268 1.00 36.71 82 ALA A N 1
ATOM 1251 C CA . ALA A 1 84 ? 20.459 -6.394 30.803 1.00 37.92 82 ALA A CA 1
ATOM 1252 C C . ALA A 1 84 ? 21.057 -5.088 30.277 1.00 33.28 82 ALA A C 1
ATOM 1253 O O . ALA A 1 84 ? 20.546 -4.511 29.308 1.00 36.10 82 ALA A O 1
ATOM 1260 N N . LEU A 1 85 ? 22.133 -4.609 30.895 1.00 31.82 83 LEU A N 1
ATOM 1261 C CA . LEU A 1 85 ? 22.802 -3.381 30.461 1.00 36.45 83 LEU A CA 1
ATOM 1262 C C . LEU A 1 85 ? 23.831 -3.613 29.354 1.00 42.09 83 LEU A C 1
ATOM 1263 O O . LEU A 1 85 ? 24.587 -2.686 29.024 1.00 33.12 83 LEU A O 1
ATOM 1279 N N . GLU A 1 86 ? 23.836 -4.813 28.775 1.00 39.46 84 GLU A N 1
ATOM 1280 C CA . GLU A 1 86 ? 24.812 -5.283 27.788 1.00 42.89 84 GLU A CA 1
ATOM 1281 C C . GLU A 1 86 ? 26.237 -4.875 28.146 1.00 44.82 84 GLU A C 1
ATOM 1282 O O . GLU A 1 86 ? 26.996 -4.334 27.330 1.00 43.11 84 GLU A O 1
ATOM 1294 N N . VAL A 1 87 ? 26.604 -5.154 29.384 1.00 41.09 85 VAL A N 1
ATOM 1295 C CA . VAL A 1 87 ? 27.986 -5.070 29.817 1.00 37.88 85 VAL A CA 1
ATOM 1296 C C . VAL A 1 87 ? 28.618 -6.403 29.466 1.00 46.61 85 VAL A C 1
ATOM 1297 O O . VAL A 1 87 ? 28.115 -7.456 29.868 1.00 43.90 85 VAL A O 1
ATOM 1310 N N . ASP A 1 88 ? 29.682 -6.367 28.672 1.00 51.08 86 ASP A N 1
ATOM 1311 C CA . ASP A 1 88 ? 30.419 -7.596 28.405 1.00 54.40 86 ASP A CA 1
ATOM 1312 C C . ASP A 1 88 ? 31.470 -7.791 29.495 1.00 50.23 86 ASP A C 1
ATOM 1313 O O . ASP A 1 88 ? 31.140 -8.202 30.616 1.00 41.77 86 ASP A O 1
ATOM 1322 N N . SER A 1 89 ? 32.729 -7.486 29.206 1.00 48.09 87 SER A N 1
ATOM 1323 C CA . SER A 1 89 ? 33.773 -7.744 30.181 1.00 44.21 87 SER A CA 1
ATOM 1324 C C . SER A 1 89 ? 33.774 -6.649 31.236 1.00 40.48 87 SER A C 1
ATOM 1325 O O . SER A 1 89 ? 33.546 -5.471 30.942 1.00 41.05 87 SER A O 1
ATOM 1333 N N . PHE A 1 90 ? 34.023 -7.042 32.482 1.00 38.71 88 PHE A N 1
ATOM 1334 C CA . PHE A 1 90 ? 33.918 -6.088 33.563 1.00 37.75 88 PHE A CA 1
ATOM 1335 C C . PHE A 1 90 ? 34.793 -6.507 34.722 1.00 35.11 88 PHE A C 1
ATOM 1336 O O . PHE A 1 90 ? 35.161 -7.674 34.878 1.00 37.42 88 PHE A O 1
ATOM 1353 N N . VAL A 1 91 ? 35.093 -5.516 35.539 1.00 32.11 89 VAL A N 1
ATOM 1354 C CA . VAL A 1 91 ? 35.998 -5.641 36.666 1.00 35.13 89 VAL A CA 1
ATOM 1355 C C . VAL A 1 91 ? 35.239 -5.229 37.918 1.00 38.83 89 VAL A C 1
ATOM 1356 O O . VAL A 1 91 ? 35.105 -4.041 38.210 1.00 35.37 89 VAL A O 1
ATOM 1369 N N . PRO A 1 92 ? 34.747 -6.194 38.706 1.00 39.98 90 PRO A N 1
ATOM 1370 C CA . PRO A 1 92 ? 34.149 -5.851 40.000 1.00 34.54 90 PRO A CA 1
ATOM 1371 C C . PRO A 1 92 ? 35.125 -5.149 40.930 1.00 32.04 90 PRO A C 1
ATOM 1372 O O . PRO A 1 92 ? 36.290 -5.524 41.035 1.00 36.03 90 PRO A O 1
ATOM 1383 N N . ILE A 1 93 ? 34.631 -4.105 41.588 1.00 26.03 91 ILE A N 1
ATOM 1384 C CA . ILE A 1 93 ? 35.267 -3.467 42.729 1.00 29.73 91 ILE A CA 1
ATOM 1385 C C . ILE A 1 93 ? 34.302 -3.648 43.901 1.00 38.18 91 ILE A C 1
ATOM 1386 O O . ILE A 1 93 ? 33.157 -3.187 43.826 1.00 34.68 91 ILE A O 1
ATOM 1402 N N . ALA A 1 94 ? 34.754 -4.303 44.985 1.00 37.75 92 ALA A N 1
ATOM 1403 C CA . ALA A 1 94 ? 33.845 -4.766 46.044 1.00 35.68 92 ALA A CA 1
ATOM 1404 C C . ALA A 1 94 ? 34.361 -4.425 47.435 1.00 40.90 92 ALA A C 1
ATOM 1405 O O . ALA A 1 94 ? 35.510 -4.739 47.780 1.00 39.35 92 ALA A O 1
ATOM 1412 N N . HIS A 1 95 ? 33.495 -3.826 48.257 1.00 40.20 93 HIS A N 1
ATOM 1413 C CA . HIS A 1 95 ? 33.881 -3.400 49.591 1.00 41.72 93 HIS A CA 1
ATOM 1414 C C . HIS A 1 95 ? 33.599 -4.485 50.622 1.00 44.44 93 HIS A C 1
ATOM 1415 O O . HIS A 1 95 ? 32.497 -5.052 50.661 1.00 33.62 93 HIS A O 1
ATOM 1429 N N . ALA A 1 96 ? 34.592 -4.722 51.482 1.00 39.27 94 ALA A N 1
ATOM 1430 C CA . ALA A 1 96 ? 34.539 -5.742 52.522 1.00 39.33 94 ALA A CA 1
ATOM 1431 C C . ALA A 1 96 ? 33.737 -6.947 52.056 1.00 37.37 94 ALA A C 1
ATOM 1432 O O . ALA A 1 96 ? 34.052 -7.566 51.036 1.00 34.93 94 ALA A O 1
ATOM 1439 N N . HIS A 1 97 ? 32.675 -7.280 52.773 1.00 41.76 95 HIS A N 1
ATOM 1440 C CA . HIS A 1 97 ? 32.072 -8.575 52.536 1.00 43.01 95 HIS A CA 1
ATOM 1441 C C . HIS A 1 97 ? 31.270 -8.642 51.248 1.00 35.38 95 HIS A C 1
ATOM 1442 O O . HIS A 1 97 ? 30.900 -9.747 50.843 1.00 33.33 95 HIS A O 1
ATOM 1456 N N . GLY A 1 98 ? 31.096 -7.525 50.525 1.00 36.02 96 GLY A N 1
ATOM 1457 C CA . GLY A 1 98 ? 30.708 -7.646 49.127 1.00 36.47 96 GLY A CA 1
ATOM 1458 C C . GLY A 1 98 ? 31.713 -8.437 48.304 1.00 32.19 96 GLY A C 1
ATOM 1459 O O . GLY A 1 98 ? 31.344 -9.026 47.274 1.00 30.25 96 GLY A O 1
ATOM 1463 N N . GLY A 1 99 ? 32.978 -8.497 48.763 1.00 40.51 97 GLY A N 1
ATOM 1464 C CA . GLY A 1 99 ? 33.976 -9.342 48.108 1.00 34.08 97 GLY A CA 1
ATOM 1465 C C . GLY A 1 99 ? 33.501 -10.758 47.875 1.00 35.03 97 GLY A C 1
ATOM 1466 O O . GLY A 1 99 ? 33.847 -11.385 46.867 1.00 30.61 97 GLY A O 1
ATOM 1470 N N . TRP A 1 100 ? 32.684 -11.288 48.794 1.00 28.94 98 TRP A N 1
ATOM 1471 C CA . TRP A 1 100 ? 32.237 -12.657 48.625 1.00 26.58 98 TRP A CA 1
ATOM 1472 C C . TRP A 1 100 ? 31.400 -12.813 47.379 1.00 32.99 98 TRP A C 1
ATOM 1473 O O . TRP A 1 100 ? 31.514 -13.825 46.683 1.00 28.69 98 TRP A O 1
ATOM 1494 N N . ALA A 1 101 ? 30.500 -11.846 47.106 1.00 32.46 99 ALA A N 1
ATOM 1495 C CA . ALA A 1 101 ? 29.693 -11.904 45.894 1.00 36.30 99 ALA A CA 1
ATOM 1496 C C . ALA A 1 101 ? 30.548 -11.669 44.660 1.00 28.49 99 ALA A C 1
ATOM 1497 O O . ALA A 1 101 ? 30.359 -12.328 43.630 1.00 31.28 99 ALA A O 1
ATOM 1504 N N . ALA A 1 102 ? 31.488 -10.730 44.753 1.00 30.37 100 ALA A N 1
ATOM 1505 C CA . ALA A 1 102 ? 32.409 -10.480 43.636 1.00 38.36 100 ALA A CA 1
ATOM 1506 C C . ALA A 1 102 ? 33.142 -11.754 43.213 1.00 42.64 100 ALA A C 1
ATOM 1507 O O . ALA A 1 102 ? 33.284 -12.031 42.016 1.00 35.69 100 ALA A O 1
ATOM 1514 N N . LEU A 1 103 ? 33.591 -12.564 44.182 1.00 45.07 101 LEU A N 1
ATOM 1515 C CA . LEU A 1 103 ? 34.286 -13.805 43.830 1.00 45.76 101 LEU A CA 1
ATOM 1516 C C . LEU A 1 103 ? 33.317 -14.847 43.283 1.00 42.30 101 LEU A C 1
ATOM 1517 O O . LEU A 1 103 ? 33.650 -15.594 42.355 1.00 40.91 101 LEU A O 1
ATOM 1533 N N . GLU A 1 104 ? 32.099 -14.891 43.818 1.00 38.54 102 GLU A N 1
ATOM 1534 C CA . GLU A 1 104 ? 31.096 -15.770 43.242 1.00 39.51 102 GLU A CA 1
ATOM 1535 C C . GLU A 1 104 ? 30.816 -15.370 41.810 1.00 38.87 102 GLU A C 1
ATOM 1536 O O . GLU A 1 104 ? 30.710 -16.233 40.931 1.00 36.11 102 GLU A O 1
ATOM 1548 N N . ILE A 1 105 ? 30.702 -14.059 41.548 1.00 41.30 103 ILE A N 1
ATOM 1549 C CA . ILE A 1 105 ? 30.469 -13.597 40.175 1.00 43.64 103 ILE A CA 1
ATOM 1550 C C . ILE A 1 105 ? 31.648 -13.984 39.284 1.00 44.03 103 ILE A C 1
ATOM 1551 O O . ILE A 1 105 ? 31.467 -14.435 38.142 1.00 36.40 103 ILE A O 1
ATOM 1567 N N . ALA A 1 106 ? 32.875 -13.789 39.775 1.00 41.62 104 ALA A N 1
ATOM 1568 C CA . ALA A 1 106 ? 34.038 -14.169 38.969 1.00 44.76 104 ALA A CA 1
ATOM 1569 C C . ALA A 1 106 ? 34.009 -15.652 38.638 1.00 43.80 104 ALA A C 1
ATOM 1570 O O . ALA A 1 106 ? 34.331 -16.050 37.513 1.00 38.36 104 ALA A O 1
ATOM 1577 N N . ASP A 1 107 ? 33.591 -16.485 39.597 1.00 45.42 105 ASP A N 1
ATOM 1578 C CA . ASP A 1 107 ? 33.589 -17.928 39.378 1.00 38.08 105 ASP A CA 1
ATOM 1579 C C . ASP A 1 107 ? 32.518 -18.333 38.379 1.00 46.50 105 ASP A C 1
ATOM 1580 O O . ASP A 1 107 ? 32.710 -19.273 37.595 1.00 47.59 105 ASP A O 1
ATOM 1589 N N . ARG A 1 108 ? 31.377 -17.642 38.387 1.00 40.28 106 ARG A N 1
ATOM 1590 C CA . ARG A 1 108 ? 30.289 -18.067 37.517 1.00 37.09 106 ARG A CA 1
ATOM 1591 C C . ARG A 1 108 ? 30.553 -17.742 36.056 1.00 35.32 106 ARG A C 1
ATOM 1592 O O . ARG A 1 108 ? 30.089 -18.469 35.170 1.00 40.14 106 ARG A O 1
ATOM 1613 N N . LEU A 1 109 ? 31.250 -16.649 35.776 1.00 43.56 107 LEU A N 1
ATOM 1614 C CA . LEU A 1 109 ? 31.311 -16.122 34.415 1.00 45.15 107 LEU A CA 1
ATOM 1615 C C . LEU A 1 109 ? 32.625 -16.409 33.702 1.00 45.86 107 LEU A C 1
ATOM 1616 O O . LEU A 1 109 ? 32.665 -16.363 32.463 1.00 42.30 107 LEU A O 1
ATOM 1632 N N . GLY A 1 110 ? 33.689 -16.668 34.452 1.00 47.31 108 GLY A N 1
ATOM 1633 C CA . GLY A 1 110 ? 34.976 -16.989 33.882 1.00 49.25 108 GLY A CA 1
ATOM 1634 C C . GLY A 1 110 ? 35.833 -15.751 33.739 1.00 51.43 108 GLY A C 1
ATOM 1635 O O . GLY A 1 110 ? 35.379 -14.611 33.900 1.00 40.94 108 GLY A O 1
ATOM 1639 N N . ALA A 1 111 ? 37.108 -15.999 33.413 1.00 53.05 109 ALA A N 1
ATOM 1640 C CA . ALA A 1 111 ? 38.144 -14.973 33.424 1.00 50.08 109 ALA A CA 1
ATOM 1641 C C . ALA A 1 111 ? 38.173 -14.128 32.157 1.00 43.14 109 ALA A C 1
ATOM 1642 O O . ALA A 1 111 ? 38.837 -13.086 32.152 1.00 46.36 109 ALA A O 1
ATOM 1649 N N . GLN A 1 112 ? 37.482 -14.549 31.088 1.00 43.13 110 GLN A N 1
ATOM 1650 C CA . GLN A 1 112 ? 37.362 -13.712 29.893 1.00 49.98 110 GLN A CA 1
ATOM 1651 C C . GLN A 1 112 ? 36.288 -12.643 30.085 1.00 51.10 110 GLN A C 1
ATOM 1652 O O . GLN A 1 112 ? 36.513 -11.467 29.770 1.00 47.37 110 GLN A O 1
ATOM 1666 N N . ARG A 1 113 ? 35.131 -13.033 30.639 1.00 47.29 111 ARG A N 1
ATOM 1667 C CA . ARG A 1 113 ? 34.084 -12.065 30.961 1.00 46.04 111 ARG A CA 1
ATOM 1668 C C . ARG A 1 113 ? 34.465 -11.221 32.172 1.00 40.52 111 ARG A C 1
ATOM 1669 O O . ARG A 1 113 ? 34.202 -10.016 32.195 1.00 39.76 111 ARG A O 1
ATOM 1690 N N . VAL A 1 114 ? 35.093 -11.822 33.178 1.00 36.62 112 VAL A N 1
ATOM 1691 C CA . VAL A 1 114 ? 35.543 -11.090 34.361 1.00 38.66 112 VAL A CA 1
ATOM 1692 C C . VAL A 1 114 ? 37.044 -11.305 34.518 1.00 50.01 112 VAL A C 1
ATOM 1693 O O . VAL A 1 114 ? 37.475 -12.248 35.210 1.00 42.06 112 VAL A O 1
ATOM 1706 N N . PRO A 1 115 ? 37.869 -10.451 33.897 1.00 50.46 113 PRO A N 1
ATOM 1707 C CA . PRO A 1 115 ? 39.326 -10.647 33.926 1.00 43.28 113 PRO A CA 1
ATOM 1708 C C . PRO A 1 115 ? 39.989 -10.168 35.194 1.00 42.71 113 PRO A C 1
ATOM 1709 O O . PRO A 1 115 ? 41.171 -10.455 35.400 1.00 49.70 113 PRO A O 1
ATOM 1720 N N . ALA A 1 116 ? 39.293 -9.438 36.048 1.00 42.05 114 ALA A N 1
ATOM 1721 C CA . ALA A 1 116 ? 39.930 -8.980 37.269 1.00 40.45 114 ALA A CA 1
ATOM 1722 C C . ALA A 1 116 ? 38.862 -8.608 38.288 1.00 41.45 114 ALA A C 1
ATOM 1723 O O . ALA A 1 116 ? 37.699 -8.367 37.945 1.00 35.83 114 ALA A O 1
ATOM 1730 N N . VAL A 1 117 ? 39.296 -8.547 39.542 1.00 36.09 115 VAL A N 1
ATOM 1731 C CA . VAL A 1 117 ? 38.458 -8.242 40.700 1.00 40.24 115 VAL A CA 1
ATOM 1732 C C . VAL A 1 117 ? 39.310 -7.508 41.714 1.00 30.57 115 VAL A C 1
ATOM 1733 O O . VAL A 1 117 ? 40.358 -8.009 42.120 1.00 42.24 115 VAL A O 1
ATOM 1746 N N . MET A 1 118 ? 38.840 -6.360 42.178 1.00 33.69 116 MET A N 1
ATOM 1747 C CA . MET A 1 118 ? 39.438 -5.662 43.309 1.00 33.31 116 MET A CA 1
ATOM 1748 C C . MET A 1 118 ? 38.541 -5.797 44.535 1.00 45.94 116 MET A C 1
ATOM 1749 O O . MET A 1 118 ? 37.320 -5.606 44.446 1.00 32.69 116 MET A O 1
ATOM 1763 N N . ILE A 1 119 ? 39.155 -6.099 45.682 1.00 45.34 117 ILE A N 1
ATOM 1764 C CA . ILE A 1 119 ? 38.454 -6.227 46.956 1.00 41.54 117 ILE A CA 1
ATOM 1765 C C . ILE A 1 119 ? 39.082 -5.262 47.943 1.00 41.79 117 ILE A C 1
ATOM 1766 O O . ILE A 1 119 ? 40.308 -5.112 47.986 1.00 45.98 117 ILE A O 1
ATOM 1782 N N . LEU A 1 120 ? 38.231 -4.568 48.694 1.00 42.37 118 LEU A N 1
ATOM 1783 C CA . LEU A 1 120 ? 38.622 -3.553 49.666 1.00 48.14 118 LEU A CA 1
ATOM 1784 C C . LEU A 1 120 ? 38.328 -4.084 51.070 1.00 53.70 118 LEU A C 1
ATOM 1785 O O . LEU A 1 120 ? 37.162 -4.322 51.413 1.00 44.15 118 LEU A O 1
ATOM 1801 N N . ASP A 1 121 ? 39.393 -4.291 51.859 1.00 54.13 119 ASP A N 1
ATOM 1802 C CA . ASP A 1 121 ? 39.332 -4.460 53.322 1.00 48.71 119 ASP A CA 1
ATOM 1803 C C . ASP A 1 121 ? 38.455 -5.638 53.752 1.00 46.85 119 ASP A C 1
ATOM 1804 O O . ASP A 1 121 ? 37.585 -5.499 54.610 1.00 50.97 119 ASP A O 1
ATOM 1813 N N . LEU A 1 122 ? 38.702 -6.809 53.161 1.00 44.99 120 LEU A N 1
ATOM 1814 C CA . LEU A 1 122 ? 38.002 -8.052 53.485 1.00 49.58 120 LEU A CA 1
ATOM 1815 C C . LEU A 1 122 ? 38.924 -8.967 54.294 1.00 55.03 120 LEU A C 1
ATOM 1816 O O . LEU A 1 122 ? 40.045 -9.256 53.864 1.00 41.11 120 LEU A O 1
ATOM 1832 N N . ILE A 1 123 ? 38.451 -9.416 55.464 1.00 52.82 121 ILE A N 1
ATOM 1833 C CA . ILE A 1 123 ? 39.258 -10.249 56.364 1.00 41.46 121 ILE A CA 1
ATOM 1834 C C . ILE A 1 123 ? 39.666 -11.525 55.636 1.00 46.04 121 ILE A C 1
ATOM 1835 O O . ILE A 1 123 ? 38.820 -12.340 55.246 1.00 40.40 121 ILE A O 1
ATOM 1851 N N . MET A 1 124 ? 40.978 -11.705 55.433 1.00 46.66 122 MET A N 1
ATOM 1852 C CA . MET A 1 124 ? 41.452 -12.823 54.629 1.00 49.50 122 MET A CA 1
ATOM 1853 C C . MET A 1 124 ? 41.791 -14.055 55.466 1.00 49.22 122 MET A C 1
ATOM 1854 O O . MET A 1 124 ? 41.859 -15.165 54.919 1.00 46.95 122 MET A O 1
ATOM 1868 N N . THR A 1 125 ? 41.989 -13.883 56.772 1.00 53.57 123 THR A N 1
ATOM 1869 C CA . THR A 1 125 ? 42.109 -14.996 57.712 1.00 51.35 123 THR A CA 1
ATOM 1870 C C . THR A 1 125 ? 40.761 -15.699 57.886 1.00 52.03 123 THR A C 1
ATOM 1871 O O . THR A 1 125 ? 39.732 -15.225 57.396 1.00 43.85 123 THR A O 1
ATOM 1882 N N . PRO A 1 126 ? 40.727 -16.839 58.587 1.00 60.83 124 PRO A N 1
ATOM 1883 C CA . PRO A 1 126 ? 39.445 -17.317 59.123 1.00 53.76 124 PRO A CA 1
ATOM 1884 C C . PRO A 1 126 ? 38.858 -16.307 60.101 1.00 50.08 124 PRO A C 1
ATOM 1885 O O . PRO A 1 126 ? 39.563 -15.485 60.702 1.00 44.00 124 PRO A O 1
ATOM 1896 N N . ALA A 1 127 ? 37.540 -16.365 60.248 1.00 46.32 125 ALA A N 1
ATOM 1897 C CA . ALA A 1 127 ? 36.839 -15.383 61.057 1.00 42.16 125 ALA A CA 1
ATOM 1898 C C . ALA A 1 127 ? 37.372 -15.372 62.491 1.00 48.44 125 ALA A C 1
ATOM 1899 O O . ALA A 1 127 ? 37.216 -16.373 63.213 1.00 47.63 125 ALA A O 1
ATOM 1906 N N . PRO A 1 128 ? 37.976 -14.279 62.952 1.00 45.86 126 PRO A N 1
ATOM 1907 C CA . PRO A 1 128 ? 38.281 -14.170 64.381 1.00 44.85 126 PRO A CA 1
ATOM 1908 C C . PRO A 1 128 ? 37.028 -14.384 65.216 1.00 55.80 126 PRO A C 1
ATOM 1909 O O . PRO A 1 128 ? 35.909 -14.094 64.784 1.00 46.24 126 PRO A O 1
ATOM 1920 N N . ARG A 1 129 ? 37.218 -14.891 66.437 1.00 55.00 127 ARG A N 1
ATOM 1921 C CA . ARG A 1 129 ? 36.059 -15.197 67.263 1.00 58.30 127 ARG A CA 1
ATOM 1922 C C . ARG A 1 129 ? 35.391 -13.939 67.797 1.00 55.53 127 ARG A C 1
ATOM 1923 O O . ARG A 1 129 ? 34.213 -13.991 68.160 1.00 55.77 127 ARG A O 1
ATOM 1944 N N . GLU A 1 130 ? 36.116 -12.825 67.874 1.00 50.82 128 GLU A N 1
ATOM 1945 C CA . GLU A 1 130 ? 35.479 -11.563 68.222 1.00 58.48 128 GLU A CA 1
ATOM 1946 C C . GLU A 1 130 ? 34.506 -11.136 67.127 1.00 58.98 128 GLU A C 1
ATOM 1947 O O . GLU A 1 130 ? 33.391 -10.692 67.412 1.00 52.64 128 GLU A O 1
ATOM 1959 N N . PHE A 1 131 ? 34.917 -11.273 65.866 1.00 54.48 129 PHE A N 1
ATOM 1960 C CA . PHE A 1 131 ? 34.045 -10.961 64.739 1.00 52.40 129 PHE A CA 1
ATOM 1961 C C . PHE A 1 131 ? 32.803 -11.842 64.753 1.00 52.29 129 PHE A C 1
ATOM 1962 O O . PHE A 1 131 ? 31.679 -11.333 64.651 1.00 48.09 129 PHE A O 1
ATOM 1979 N N . VAL A 1 132 ? 32.986 -13.171 64.876 1.00 46.53 130 VAL A N 1
ATOM 1980 C CA . VAL A 1 132 ? 31.846 -14.089 64.909 1.00 51.88 130 VAL A CA 1
ATOM 1981 C C . VAL A 1 132 ? 30.924 -13.741 66.070 1.00 50.69 130 VAL A C 1
ATOM 1982 O O . VAL A 1 132 ? 29.694 -13.859 65.958 1.00 43.24 130 VAL A O 1
ATOM 1995 N N . ALA A 1 133 ? 31.504 -13.273 67.183 1.00 55.21 131 ALA A N 1
ATOM 1996 C CA . ALA A 1 133 ? 30.720 -12.828 68.334 1.00 59.29 131 ALA A CA 1
ATOM 1997 C C . ALA A 1 133 ? 29.813 -11.652 67.977 1.00 47.22 131 ALA A C 1
ATOM 1998 O O . ALA A 1 133 ? 28.662 -11.598 68.419 1.00 39.73 131 ALA A O 1
ATOM 2005 N N . ALA A 1 134 ? 30.322 -10.689 67.197 1.00 43.65 132 ALA A N 1
ATOM 2006 C CA . ALA A 1 134 ? 29.504 -9.546 66.789 1.00 46.64 132 ALA A CA 1
ATOM 2007 C C . ALA A 1 134 ? 28.507 -9.921 65.699 1.00 44.47 132 ALA A C 1
ATOM 2008 O O . ALA A 1 134 ? 27.400 -9.382 65.676 1.00 43.45 132 ALA A O 1
ATOM 2015 N N . LEU A 1 135 ? 28.884 -10.832 64.792 1.00 39.04 133 LEU A N 1
ATOM 2016 C CA . LEU A 1 135 ? 27.962 -11.317 63.773 1.00 42.69 133 LEU A CA 1
ATOM 2017 C C . LEU A 1 135 ? 26.707 -11.926 64.391 1.00 46.45 133 LEU A C 1
ATOM 2018 O O . LEU A 1 135 ? 25.651 -11.979 63.742 1.00 38.04 133 LEU A O 1
ATOM 2034 N N . HIS A 1 136 ? 26.812 -12.433 65.621 1.00 48.48 134 HIS A N 1
ATOM 2035 C CA . HIS A 1 136 ? 25.668 -12.960 66.350 1.00 42.32 134 HIS A CA 1
ATOM 2036 C C . HIS A 1 136 ? 24.952 -11.864 67.121 1.00 38.43 134 HIS A C 1
ATOM 2037 O O . HIS A 1 136 ? 23.720 -11.866 67.209 1.00 40.83 134 HIS A O 1
ATOM 2051 N N . GLY A 1 137 ? 25.702 -10.904 67.659 1.00 39.79 135 GLY A N 1
ATOM 2052 C CA . GLY A 1 137 ? 25.080 -9.810 68.383 1.00 43.04 135 GLY A CA 1
ATOM 2053 C C . GLY A 1 137 ? 24.138 -8.993 67.514 1.00 40.32 135 GLY A C 1
ATOM 2054 O O . GLY A 1 137 ? 23.110 -8.509 67.984 1.00 41.19 135 GLY A O 1
ATOM 2058 N N . ILE A 1 138 ? 24.480 -8.817 66.235 1.00 44.03 136 ILE A N 1
ATOM 2059 C CA . ILE A 1 138 ? 23.584 -8.075 65.346 1.00 48.12 136 ILE A CA 1
ATOM 2060 C C . ILE A 1 138 ? 22.406 -8.909 64.869 1.00 44.41 136 ILE A C 1
ATOM 2061 O O . ILE A 1 138 ? 21.478 -8.353 64.262 1.00 39.82 136 ILE A O 1
ATOM 2077 N N . GLN A 1 139 ? 22.398 -10.216 65.148 1.00 44.87 137 GLN A N 1
ATOM 2078 C CA . GLN A 1 139 ? 21.211 -11.047 64.959 1.00 41.26 137 GLN A CA 1
ATOM 2079 C C . GLN A 1 139 ? 20.313 -11.085 66.186 1.00 36.33 137 GLN A C 1
ATOM 2080 O O . GLN A 1 139 ? 19.331 -11.838 66.194 1.00 35.73 137 GLN A O 1
ATOM 2094 N N . ASP A 1 140 ? 20.615 -10.278 67.198 1.00 34.84 138 ASP A N 1
ATOM 2095 C CA . ASP A 1 140 ? 19.867 -10.258 68.441 1.00 41.00 138 ASP A CA 1
ATOM 2096 C C . ASP A 1 140 ? 18.882 -9.096 68.424 1.00 39.61 138 ASP A C 1
ATOM 2097 O O . ASP A 1 140 ? 19.317 -7.932 68.427 1.00 36.32 138 ASP A O 1
ATOM 2106 N N . PRO A 1 141 ? 17.569 -9.352 68.437 1.00 43.10 139 PRO A N 1
ATOM 2107 C CA . PRO A 1 141 ? 16.605 -8.247 68.324 1.00 41.46 139 PRO A CA 1
ATOM 2108 C C . PRO A 1 141 ? 16.767 -7.163 69.375 1.00 49.96 139 PRO A C 1
ATOM 2109 O O . PRO A 1 141 ? 16.422 -6.002 69.102 1.00 49.36 139 PRO A O 1
ATOM 2120 N N . GLU A 1 142 ? 17.278 -7.501 70.569 1.00 48.39 140 GLU A N 1
ATOM 2121 C CA . GLU A 1 142 ? 17.393 -6.536 71.659 1.00 51.78 140 GLU A CA 1
ATOM 2122 C C . GLU A 1 142 ? 18.739 -5.820 71.714 1.00 47.84 140 GLU A C 1
ATOM 2123 O O . GLU A 1 142 ? 18.851 -4.813 72.417 1.00 51.28 140 GLU A O 1
ATOM 2135 N N . ARG A 1 143 ? 19.760 -6.295 71.004 1.00 47.67 141 ARG A N 1
ATOM 2136 C CA . ARG A 1 143 ? 21.091 -5.707 71.119 1.00 47.71 141 ARG A CA 1
ATOM 2137 C C . ARG A 1 143 ? 21.764 -5.465 69.770 1.00 49.88 141 ARG A C 1
ATOM 2138 O O . ARG A 1 143 ? 22.937 -5.070 69.736 1.00 42.33 141 ARG A O 1
ATOM 2159 N N . TRP A 1 144 ? 21.049 -5.630 68.657 1.00 43.52 142 TRP A N 1
ATOM 2160 C CA . TRP A 1 144 ? 21.699 -5.488 67.360 1.00 47.63 142 TRP A CA 1
ATOM 2161 C C . TRP A 1 144 ? 22.321 -4.101 67.198 1.00 40.10 142 TRP A C 1
ATOM 2162 O O . TRP A 1 144 ? 23.406 -3.969 66.625 1.00 42.92 142 TRP A O 1
ATOM 2183 N N . LYS A 1 145 ? 21.673 -3.061 67.722 1.00 37.62 143 LYS A N 1
ATOM 2184 C CA . LYS A 1 145 ? 22.261 -1.727 67.652 1.00 46.79 143 LYS A CA 1
ATOM 2185 C C . LYS A 1 145 ? 23.590 -1.681 68.397 1.00 50.58 143 LYS A C 1
ATOM 2186 O O . LYS A 1 145 ? 24.532 -1.003 67.963 1.00 50.70 143 LYS A O 1
ATOM 2205 N N . GLU A 1 146 ? 23.680 -2.391 69.526 1.00 48.81 144 GLU A N 1
ATOM 2206 C CA . GLU A 1 146 ? 24.946 -2.492 70.243 1.00 49.67 144 GLU A CA 1
ATOM 2207 C C . GLU A 1 146 ? 26.020 -3.085 69.348 1.00 46.60 144 GLU A C 1
ATOM 2208 O O . GLU A 1 146 ? 27.106 -2.515 69.197 1.00 50.03 144 GLU A O 1
ATOM 2220 N N . GLY A 1 147 ? 25.731 -4.233 68.740 1.00 44.33 145 GLY A N 1
ATOM 2221 C CA . GLY A 1 147 ? 26.684 -4.839 67.831 1.00 48.88 145 GLY A CA 1
ATOM 2222 C C . GLY A 1 147 ? 27.071 -3.915 66.693 1.00 56.37 145 GLY A C 1
ATOM 2223 O O . GLY A 1 147 ? 28.229 -3.894 66.268 1.00 66.23 145 GLY A O 1
ATOM 2227 N N . ARG A 1 148 ? 26.111 -3.131 66.184 1.00 52.85 146 ARG A N 1
ATOM 2228 C CA . ARG A 1 148 ? 26.409 -2.241 65.063 1.00 51.44 146 ARG A CA 1
ATOM 2229 C C . ARG A 1 148 ? 27.357 -1.119 65.481 1.00 57.14 146 ARG A C 1
ATOM 2230 O O . ARG A 1 148 ? 28.372 -0.878 64.814 1.00 54.99 146 ARG A O 1
ATOM 2251 N N . ASP A 1 149 ? 27.027 -0.397 66.565 1.00 57.23 147 ASP A N 1
ATOM 2252 C CA . ASP A 1 149 ? 27.921 0.654 67.060 1.00 53.76 147 ASP A CA 1
ATOM 2253 C C . ASP A 1 149 ? 29.318 0.099 67.345 1.00 54.09 147 ASP A C 1
ATOM 2254 O O . ASP A 1 149 ? 30.324 0.775 67.108 1.00 51.70 147 ASP A O 1
ATOM 2263 N N . GLY A 1 150 ? 29.396 -1.135 67.850 1.00 52.57 148 GLY A N 1
ATOM 2264 C CA . GLY A 1 150 ? 30.695 -1.743 68.105 1.00 53.95 148 GLY A CA 1
ATOM 2265 C C . GLY A 1 150 ? 31.498 -1.977 66.835 1.00 57.53 148 GLY A C 1
ATOM 2266 O O . GLY A 1 150 ? 32.695 -1.672 66.777 1.00 54.50 148 GLY A O 1
ATOM 2270 N N . LEU A 1 151 ? 30.857 -2.546 65.804 1.00 54.84 149 LEU A N 1
ATOM 2271 C CA . LEU A 1 151 ? 31.555 -2.754 64.540 1.00 51.51 149 LEU A CA 1
ATOM 2272 C C . LEU A 1 151 ? 31.984 -1.420 63.940 1.00 53.81 149 LEU A C 1
ATOM 2273 O O . LEU A 1 151 ? 33.111 -1.289 63.448 1.00 45.79 149 LEU A O 1
ATOM 2289 N N . VAL A 1 152 ? 31.124 -0.401 64.048 1.00 51.00 150 VAL A N 1
ATOM 2290 C CA . VAL A 1 152 ? 31.395 0.903 63.445 1.00 54.02 150 VAL A CA 1
ATOM 2291 C C . VAL A 1 152 ? 32.579 1.587 64.122 1.00 55.40 150 VAL A C 1
ATOM 2292 O O . VAL A 1 152 ? 33.450 2.155 63.450 1.00 54.22 150 VAL A O 1
ATOM 2305 N N . GLN A 1 153 ? 32.601 1.606 65.461 1.00 52.29 151 GLN A N 1
ATOM 2306 C CA . GLN A 1 153 ? 33.699 2.282 66.154 1.00 54.92 151 GLN A CA 1
ATOM 2307 C C . GLN A 1 153 ? 35.053 1.681 65.776 1.00 53.27 151 GLN A C 1
ATOM 2308 O O . GLN A 1 153 ? 36.034 2.417 65.620 1.00 50.69 151 GLN A O 1
ATOM 2322 N N . SER A 1 154 ? 35.124 0.350 65.596 1.00 44.42 152 SER A N 1
ATOM 2323 C CA . SER A 1 154 ? 36.387 -0.264 65.174 1.00 55.56 152 SER A CA 1
ATOM 2324 C C . SER A 1 154 ? 36.677 -0.012 63.690 1.00 58.51 152 SER A C 1
ATOM 2325 O O . SER A 1 154 ? 37.845 -0.004 63.275 1.00 46.19 152 SER A O 1
ATOM 2333 N N . TRP A 1 155 ? 35.632 0.204 62.881 1.00 66.64 153 TRP A N 1
ATOM 2334 C CA . TRP A 1 155 ? 35.810 0.577 61.477 1.00 55.24 153 TRP A CA 1
ATOM 2335 C C . TRP A 1 155 ? 36.364 1.999 61.337 1.00 46.29 153 TRP A C 1
ATOM 2336 O O . TRP A 1 155 ? 37.190 2.274 60.453 1.00 44.40 153 TRP A O 1
ATOM 2357 N N . LEU A 1 156 ? 35.926 2.912 62.206 1.00 43.42 154 LEU A N 1
ATOM 2358 C CA . LEU A 1 156 ? 36.422 4.287 62.198 1.00 49.81 154 LEU A CA 1
ATOM 2359 C C . LEU A 1 156 ? 37.829 4.390 62.781 1.00 46.18 154 LEU A C 1
ATOM 2360 O O . LEU A 1 156 ? 38.641 5.194 62.304 1.00 46.60 154 LEU A O 1
ATOM 2376 N N . ALA A 1 157 ? 38.110 3.625 63.838 1.00 47.48 155 ALA A N 1
ATOM 2377 C CA . ALA A 1 157 ? 39.419 3.630 64.490 1.00 46.61 155 ALA A CA 1
ATOM 2378 C C . ALA A 1 157 ? 39.818 5.045 64.903 1.00 50.11 155 ALA A C 1
ATOM 2379 O O . ALA A 1 157 ? 40.986 5.431 64.835 1.00 56.40 155 ALA A O 1
ATOM 2386 N N . GLY A 1 158 ? 38.833 5.835 65.324 1.00 53.47 156 GLY A N 1
ATOM 2387 C CA . GLY A 1 158 ? 39.091 7.225 65.639 1.00 47.37 156 GLY A CA 1
ATOM 2388 C C . GLY A 1 158 ? 39.719 8.008 64.492 1.00 55.02 156 GLY A C 1
ATOM 2389 O O . GLY A 1 158 ? 40.787 8.603 64.658 1.00 61.14 156 GLY A O 1
ATOM 2393 N N . THR A 1 159 ? 39.077 8.007 63.324 1.00 52.41 157 THR A N 1
ATOM 2394 C CA . THR A 1 159 ? 39.466 8.842 62.192 1.00 50.57 157 THR A CA 1
ATOM 2395 C C . THR A 1 159 ? 38.809 10.230 62.272 1.00 46.46 157 THR A C 1
ATOM 2396 O O . THR A 1 159 ? 37.810 10.434 62.962 1.00 40.13 157 THR A O 1
ATOM 2407 N N . THR A 1 160 ? 39.392 11.198 61.558 1.00 48.89 158 THR A N 1
ATOM 2408 C CA . THR A 1 160 ? 38.750 12.498 61.357 1.00 54.14 158 THR A CA 1
ATOM 2409 C C . THR A 1 160 ? 38.410 12.752 59.886 1.00 47.66 158 THR A C 1
ATOM 2410 O O . THR A 1 160 ? 38.012 13.870 59.531 1.00 47.33 158 THR A O 1
ATOM 2421 N N . ASN A 1 161 ? 38.548 11.746 59.022 1.00 49.99 159 ASN A N 1
ATOM 2422 C CA . ASN A 1 161 ? 38.202 11.888 57.610 1.00 53.04 159 ASN A CA 1
ATOM 2423 C C . ASN A 1 161 ? 36.711 12.205 57.428 1.00 52.49 159 ASN A C 1
ATOM 2424 O O . ASN A 1 161 ? 35.848 11.373 57.724 1.00 50.24 159 ASN A O 1
ATOM 2435 N N . GLN A 1 162 ? 36.396 13.406 56.935 1.00 55.99 160 GLN A N 1
ATOM 2436 C CA . GLN A 1 162 ? 35.001 13.845 56.863 1.00 52.38 160 GLN A CA 1
ATOM 2437 C C . GLN A 1 162 ? 34.174 12.971 55.923 1.00 51.51 160 GLN A C 1
ATOM 2438 O O . GLN A 1 162 ? 32.998 12.715 56.201 1.00 51.48 160 GLN A O 1
ATOM 2452 N N . ALA A 1 163 ? 34.766 12.484 54.826 1.00 48.67 161 ALA A N 1
ATOM 2453 C CA . ALA A 1 163 ? 34.048 11.574 53.933 1.00 52.71 161 ALA A CA 1
ATOM 2454 C C . ALA A 1 163 ? 33.609 10.308 54.666 1.00 50.94 161 ALA A C 1
ATOM 2455 O O . ALA A 1 163 ? 32.452 9.885 54.554 1.00 42.91 161 ALA A O 1
ATOM 2462 N N . VAL A 1 164 ? 34.529 9.672 55.396 1.00 49.22 162 VAL A N 1
ATOM 2463 C CA . VAL A 1 164 ? 34.201 8.430 56.095 1.00 59.57 162 VAL A CA 1
ATOM 2464 C C . VAL A 1 164 ? 33.204 8.703 57.220 1.00 53.04 162 VAL A C 1
ATOM 2465 O O . VAL A 1 164 ? 32.194 8.005 57.357 1.00 41.14 162 VAL A O 1
ATOM 2478 N N . LEU A 1 165 ? 33.457 9.738 58.022 1.00 48.27 163 LEU A N 1
ATOM 2479 C CA . LEU A 1 165 ? 32.524 10.099 59.081 1.00 50.39 163 LEU A CA 1
ATOM 2480 C C . LEU A 1 165 ? 31.136 10.381 58.524 1.00 50.17 163 LEU A C 1
ATOM 2481 O O . LEU A 1 165 ? 30.145 9.829 59.013 1.00 45.03 163 LEU A O 1
ATOM 2497 N N . ASP A 1 166 ? 31.042 11.259 57.516 1.00 46.20 164 ASP A N 1
ATOM 2498 C CA . ASP A 1 166 ? 29.739 11.614 56.963 1.00 43.56 164 ASP A CA 1
ATOM 2499 C C . ASP A 1 166 ? 29.021 10.385 56.416 1.00 43.04 164 ASP A C 1
ATOM 2500 O O . ASP A 1 166 ? 27.808 10.232 56.603 1.00 47.07 164 ASP A O 1
ATOM 2509 N N . HIS A 1 167 ? 29.754 9.480 55.765 1.00 42.03 165 HIS A N 1
ATOM 2510 C CA . HIS A 1 167 ? 29.132 8.304 55.164 1.00 40.37 165 HIS A CA 1
ATOM 2511 C C . HIS A 1 167 ? 28.543 7.380 56.224 1.00 48.36 165 HIS A C 1
ATOM 2512 O O . HIS A 1 167 ? 27.453 6.817 56.038 1.00 43.76 165 HIS A O 1
ATOM 2526 N N . VAL A 1 168 ? 29.254 7.209 57.339 1.00 44.71 166 VAL A N 1
ATOM 2527 C CA . VAL A 1 168 ? 28.801 6.315 58.402 1.00 51.90 166 VAL A CA 1
ATOM 2528 C C . VAL A 1 168 ? 27.668 6.951 59.209 1.00 46.45 166 VAL A C 1
ATOM 2529 O O . VAL A 1 168 ? 26.667 6.288 59.517 1.00 41.68 166 VAL A O 1
ATOM 2542 N N . ARG A 1 169 ? 27.819 8.237 59.563 1.00 42.87 167 ARG A N 1
ATOM 2543 C CA . ARG A 1 169 ? 26.852 8.932 60.404 1.00 43.40 167 ARG A CA 1
ATOM 2544 C C . ARG A 1 169 ? 25.563 9.270 59.649 1.00 49.33 167 ARG A C 1
ATOM 2545 O O . ARG A 1 169 ? 24.474 9.249 60.236 1.00 43.63 167 ARG A O 1
ATOM 2566 N N . TYR A 1 170 ? 25.666 9.603 58.359 1.00 41.96 168 TYR A N 1
ATOM 2567 C CA . TYR A 1 170 ? 24.596 10.305 57.650 1.00 42.28 168 TYR A CA 1
ATOM 2568 C C . TYR A 1 170 ? 24.097 9.614 56.381 1.00 46.55 168 TYR A C 1
ATOM 2569 O O . TYR A 1 170 ? 22.951 9.832 55.971 1.00 42.56 168 TYR A O 1
ATOM 2587 N N . ASP A 1 171 ? 24.935 8.824 55.711 1.00 44.02 169 ASP A N 1
ATOM 2588 C CA . ASP A 1 171 ? 24.614 8.372 54.361 1.00 46.10 169 ASP A CA 1
ATOM 2589 C C . ASP A 1 171 ? 24.251 6.895 54.297 1.00 47.16 169 ASP A C 1
ATOM 2590 O O . ASP A 1 171 ? 24.087 6.348 53.197 1.00 50.30 169 ASP A O 1
ATOM 2599 N N . SER A 1 172 ? 24.081 6.246 55.437 1.00 43.68 170 SER A N 1
ATOM 2600 C CA . SER A 1 172 ? 23.758 4.827 55.467 1.00 50.07 170 SER A CA 1
ATOM 2601 C C . SER A 1 172 ? 22.555 4.561 56.371 1.00 48.83 170 SER A C 1
ATOM 2602 O O . SER A 1 172 ? 22.494 3.542 57.058 1.00 50.68 170 SER A O 1
ATOM 2610 N N . GLY A 1 173 ? 21.576 5.472 56.379 1.00 43.37 171 GLY A N 1
ATOM 2611 C CA . GLY A 1 173 ? 20.396 5.327 57.216 1.00 40.49 171 GLY A CA 1
ATOM 2612 C C . GLY A 1 173 ? 19.354 4.428 56.575 1.00 34.20 171 GLY A C 1
ATOM 2613 O O . GLY A 1 173 ? 19.535 3.897 55.476 1.00 31.11 171 GLY A O 1
ATOM 2617 N N . GLY A 1 174 ? 18.241 4.245 57.295 1.00 32.83 172 GLY A N 1
ATOM 2618 C CA . GLY A 1 174 ? 17.114 3.497 56.765 1.00 27.96 172 GLY A CA 1
ATOM 2619 C C . GLY A 1 174 ? 17.254 1.996 56.717 1.00 32.17 172 GLY A C 1
ATOM 2620 O O . GLY A 1 174 ? 16.508 1.339 55.978 1.00 28.74 172 GLY A O 1
ATOM 2624 N N . HIS A 1 175 ? 18.195 1.426 57.463 1.00 31.42 173 HIS A N 1
ATOM 2625 C CA . HIS A 1 175 ? 18.305 -0.009 57.633 1.00 31.82 173 HIS A CA 1
ATOM 2626 C C . HIS A 1 175 ? 18.142 -0.293 59.121 1.00 33.47 173 HIS A C 1
ATOM 2627 O O . HIS A 1 175 ? 18.323 0.597 59.954 1.00 30.36 173 HIS A O 1
ATOM 2641 N N . GLY A 1 176 ? 17.770 -1.517 59.455 1.00 29.43 174 GLY A N 1
ATOM 2642 C CA . GLY A 1 176 ? 17.521 -1.873 60.840 1.00 41.33 174 GLY A CA 1
ATOM 2643 C C . GLY A 1 176 ? 17.881 -3.304 61.127 1.00 39.13 174 GLY A C 1
ATOM 2644 O O . GLY A 1 176 ? 18.801 -3.870 60.526 1.00 33.64 174 GLY A O 1
ATOM 2648 N N . PHE A 1 177 ? 17.139 -3.900 62.060 1.00 39.52 175 PHE A N 1
ATOM 2649 C CA . PHE A 1 177 ? 17.469 -5.242 62.518 1.00 33.97 175 PHE A CA 1
ATOM 2650 C C . PHE A 1 177 ? 17.416 -6.244 61.376 1.00 32.60 175 PHE A C 1
ATOM 2651 O O . PHE A 1 177 ? 18.327 -7.070 61.229 1.00 24.63 175 PHE A O 1
ATOM 2668 N N . ASP A 1 178 ? 16.395 -6.156 60.513 1.00 28.19 176 ASP A N 1
ATOM 2669 C CA . ASP A 1 178 ? 16.283 -7.126 59.421 1.00 32.25 176 ASP A CA 1
ATOM 2670 C C . ASP A 1 178 ? 17.579 -7.236 58.597 1.00 29.00 176 ASP A C 1
ATOM 2671 O O . ASP A 1 178 ? 18.066 -8.336 58.311 1.00 27.01 176 ASP A O 1
ATOM 2680 N N . MET A 1 179 ? 18.133 -6.113 58.173 1.00 28.05 177 MET A N 1
ATOM 2681 C CA . MET A 1 179 ? 19.265 -6.190 57.259 1.00 26.57 177 MET A CA 1
ATOM 2682 C C . MET A 1 179 ? 20.552 -6.480 58.016 1.00 28.37 177 MET A C 1
ATOM 2683 O O . MET A 1 179 ? 21.407 -7.217 57.520 1.00 26.76 177 MET A O 1
ATOM 2697 N N . TRP A 1 180 ? 20.707 -5.901 59.205 1.00 25.68 178 TRP A N 1
ATOM 2698 C CA . TRP A 1 180 ? 21.885 -6.181 60.019 1.00 33.62 178 TRP A CA 1
ATOM 2699 C C . TRP A 1 180 ? 21.920 -7.630 60.500 1.00 36.38 178 TRP A C 1
ATOM 2700 O O . TRP A 1 180 ? 22.986 -8.258 60.507 1.00 34.20 178 TRP A O 1
ATOM 2721 N N . ALA A 1 181 ? 20.776 -8.181 60.914 1.00 32.66 179 ALA A N 1
ATOM 2722 C CA . ALA A 1 181 ? 20.725 -9.607 61.226 1.00 35.75 179 ALA A CA 1
ATOM 2723 C C . ALA A 1 181 ? 21.100 -10.436 60.005 1.00 30.88 179 ALA A C 1
ATOM 2724 O O . ALA A 1 181 ? 21.883 -11.388 60.109 1.00 31.44 179 ALA A O 1
ATOM 2731 N N . ARG A 1 182 ? 20.594 -10.076 58.829 1.00 27.55 180 ARG A N 1
ATOM 2732 C CA . ARG A 1 182 ? 20.886 -10.876 57.635 1.00 32.15 180 ARG A CA 1
ATOM 2733 C C . ARG A 1 182 ? 22.370 -10.834 57.285 1.00 33.23 180 ARG A C 1
ATOM 2734 O O . ARG A 1 182 ? 22.948 -11.848 56.871 1.00 27.98 180 ARG A O 1
ATOM 2755 N N . ALA A 1 183 ? 22.990 -9.658 57.418 1.00 33.50 181 ALA A N 1
ATOM 2756 C CA . ALA A 1 183 ? 24.429 -9.536 57.213 1.00 34.54 181 ALA A CA 1
ATOM 2757 C C . ALA A 1 183 ? 25.176 -10.493 58.133 1.00 35.47 181 ALA A C 1
ATOM 2758 O O . ALA A 1 183 ? 26.070 -11.224 57.693 1.00 32.06 181 ALA A O 1
ATOM 2765 N N . GLY A 1 184 ? 24.806 -10.503 59.414 1.00 34.26 182 GLY A N 1
ATOM 2766 C CA . GLY A 1 184 ? 25.391 -11.407 60.387 1.00 35.32 182 GLY A CA 1
ATOM 2767 C C . GLY A 1 184 ? 25.368 -12.829 59.899 1.00 33.28 182 GLY A C 1
ATOM 2768 O O . GLY A 1 184 ? 26.410 -13.480 59.846 1.00 34.51 182 GLY A O 1
ATOM 2772 N N . ARG A 1 185 ? 24.175 -13.317 59.558 1.00 27.70 183 ARG A N 1
ATOM 2773 C CA . ARG A 1 185 ? 24.000 -14.664 59.038 1.00 32.80 183 ARG A CA 1
ATOM 2774 C C . ARG A 1 185 ? 24.900 -14.938 57.850 1.00 40.21 183 ARG A C 1
ATOM 2775 O O . ARG A 1 185 ? 25.557 -15.988 57.780 1.00 29.94 183 ARG A O 1
ATOM 2796 N N . VAL A 1 186 ? 24.833 -14.062 56.839 1.00 34.22 184 VAL A N 1
ATOM 2797 C CA . VAL A 1 186 ? 25.453 -14.362 55.556 1.00 37.46 184 VAL A CA 1
ATOM 2798 C C . VAL A 1 186 ? 26.970 -14.376 55.701 1.00 35.62 184 VAL A C 1
ATOM 2799 O O . VAL A 1 186 ? 27.643 -15.281 55.200 1.00 33.44 184 VAL A O 1
ATOM 2812 N N . ILE A 1 187 ? 27.522 -13.366 56.380 1.00 35.80 185 ILE A N 1
ATOM 2813 C CA . ILE A 1 187 ? 28.957 -13.325 56.650 1.00 31.69 185 ILE A CA 1
ATOM 2814 C C . ILE A 1 187 ? 29.369 -14.521 57.514 1.00 45.25 185 ILE A C 1
ATOM 2815 O O . ILE A 1 187 ? 30.267 -15.297 57.153 1.00 40.15 185 ILE A O 1
ATOM 2831 N N . ASP A 1 188 ? 28.708 -14.699 58.661 1.00 34.02 186 ASP A N 1
ATOM 2832 C CA . ASP A 1 188 ? 29.030 -15.837 59.521 1.00 38.69 186 ASP A CA 1
ATOM 2833 C C . ASP A 1 188 ? 29.055 -17.125 58.711 1.00 36.26 186 ASP A C 1
ATOM 2834 O O . ASP A 1 188 ? 30.005 -17.910 58.796 1.00 38.47 186 ASP A O 1
ATOM 2843 N N . GLU A 1 189 ? 28.065 -17.317 57.841 1.00 36.78 187 GLU A N 1
ATOM 2844 C CA . GLU A 1 189 ? 27.988 -18.556 57.075 1.00 41.39 187 GLU A CA 1
ATOM 2845 C C . GLU A 1 189 ? 29.111 -18.647 56.042 1.00 44.07 187 GLU A C 1
ATOM 2846 O O . GLU A 1 189 ?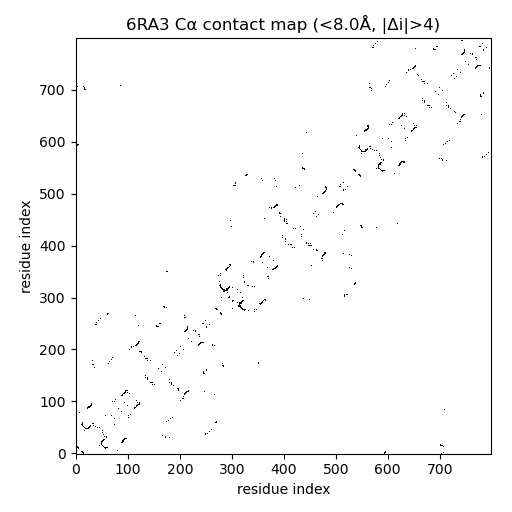 29.607 -19.746 55.754 1.00 39.34 187 GLU A O 1
ATOM 2858 N N . ALA A 1 190 ? 29.492 -17.517 55.440 1.00 36.20 188 ALA A N 1
ATOM 2859 C CA . ALA A 1 190 ? 30.533 -17.541 54.418 1.00 37.75 188 ALA A CA 1
ATOM 2860 C C . ALA A 1 190 ? 31.857 -18.038 55.008 1.00 39.02 188 ALA A C 1
ATOM 2861 O O . ALA A 1 190 ? 32.543 -18.874 54.411 1.00 37.05 188 ALA A O 1
ATOM 2868 N N . TYR A 1 191 ? 32.210 -17.566 56.203 1.00 39.10 189 TYR A N 1
ATOM 2869 C CA . TYR A 1 191 ? 33.447 -18.029 56.831 1.00 45.52 189 TYR A CA 1
ATOM 2870 C C . TYR A 1 191 ? 33.345 -19.468 57.326 1.00 47.05 189 TYR A C 1
ATOM 2871 O O . TYR A 1 191 ? 34.365 -20.172 57.374 1.00 43.90 189 TYR A O 1
ATOM 2889 N N . ARG A 1 192 ? 32.143 -19.925 57.697 1.00 43.26 190 ARG A N 1
ATOM 2890 C CA . ARG A 1 192 ? 31.971 -21.324 58.093 1.00 43.97 190 ARG A CA 1
ATOM 2891 C C . ARG A 1 192 ? 32.045 -22.267 56.903 1.00 41.52 190 ARG A C 1
ATOM 2892 O O . ARG A 1 192 ? 32.454 -23.421 57.053 1.00 44.72 190 ARG A O 1
ATOM 2913 N N . THR A 1 193 ? 31.608 -21.818 55.732 1.00 40.83 191 THR A N 1
ATOM 2914 C CA . THR A 1 193 ? 31.590 -22.667 54.546 1.00 44.02 191 THR A CA 1
ATOM 2915 C C . THR A 1 193 ? 32.985 -22.815 53.951 1.00 44.77 191 THR A C 1
ATOM 2916 O O . THR A 1 193 ? 33.457 -23.933 53.709 1.00 40.94 191 THR A O 1
ATOM 2927 N N . TRP A 1 194 ? 33.645 -21.686 53.715 1.00 43.07 192 TRP A N 1
ATOM 2928 C CA . TRP A 1 194 ? 34.884 -21.619 52.951 1.00 45.57 192 TRP A CA 1
ATOM 2929 C C . TRP A 1 194 ? 36.118 -21.619 53.826 1.00 43.35 192 TRP A C 1
ATOM 2930 O O . TRP A 1 194 ? 37.206 -21.926 53.327 1.00 49.21 192 TRP A O 1
ATOM 2951 N N . GLY A 1 195 ? 35.965 -21.280 55.105 1.00 43.83 193 GLY A N 1
ATOM 2952 C CA . GLY A 1 195 ? 37.069 -21.084 56.022 1.00 40.11 193 GLY A CA 1
ATOM 2953 C C . GLY A 1 195 ? 37.546 -19.656 55.994 1.00 46.43 193 GLY A C 1
ATOM 2954 O O . GLY A 1 195 ? 37.568 -18.966 57.023 1.00 36.92 193 GLY A O 1
ATOM 2958 N N . SER A 1 196 ? 37.921 -19.197 54.803 1.00 46.66 194 SER A N 1
ATOM 2959 C CA . SER A 1 196 ? 38.384 -17.829 54.622 1.00 48.64 194 SER A CA 1
ATOM 2960 C C . SER A 1 196 ? 38.224 -17.462 53.152 1.00 44.12 194 SER A C 1
ATOM 2961 O O . SER A 1 196 ? 38.041 -18.344 52.300 1.00 37.86 194 SER A O 1
ATOM 2969 N N . PRO A 1 197 ? 38.281 -16.169 52.825 1.00 41.90 195 PRO A N 1
ATOM 2970 C CA . PRO A 1 197 ? 38.188 -15.768 51.403 1.00 47.45 195 PRO A CA 1
ATOM 2971 C C . PRO A 1 197 ? 39.345 -16.288 50.547 1.00 46.82 195 PRO A C 1
ATOM 2972 O O . PRO A 1 197 ? 39.157 -16.573 49.354 1.00 41.44 195 PRO A O 1
ATOM 2983 N N . MET A 1 198 ? 40.543 -16.424 51.122 1.00 52.49 196 MET A N 1
ATOM 2984 C CA . MET A 1 198 ? 41.667 -16.970 50.361 1.00 50.96 196 MET A CA 1
ATOM 2985 C C . MET A 1 198 ? 41.399 -18.407 49.943 1.00 54.68 196 MET A C 1
ATOM 2986 O O . MET A 1 198 ? 41.686 -18.796 48.800 1.00 50.63 196 MET A O 1
ATOM 3000 N N . ARG A 1 199 ? 40.828 -19.210 50.844 1.00 53.89 197 ARG A N 1
ATOM 3001 C CA . ARG A 1 199 ? 40.438 -20.560 50.464 1.00 57.79 197 ARG A CA 1
ATOM 3002 C C . ARG A 1 199 ? 39.336 -20.526 49.414 1.00 54.28 197 ARG A C 1
ATOM 3003 O O . ARG A 1 199 ? 39.341 -21.327 48.465 1.00 47.93 197 ARG A O 1
ATOM 3024 N N . ARG A 1 200 ? 38.391 -19.587 49.541 1.00 54.52 198 ARG A N 1
ATOM 3025 C CA . ARG A 1 200 ? 37.407 -19.429 48.474 1.00 48.23 198 ARG A CA 1
ATOM 3026 C C . ARG A 1 200 ? 38.111 -19.141 47.145 1.00 44.48 198 ARG A C 1
ATOM 3027 O O . ARG A 1 200 ? 37.779 -19.743 46.113 1.00 40.14 198 ARG A O 1
ATOM 3048 N N . MET A 1 201 ? 39.120 -18.259 47.161 1.00 40.7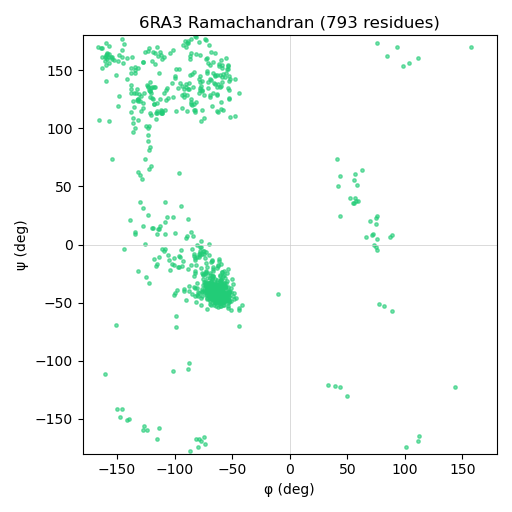2 199 MET A N 1
ATOM 3049 C CA . MET A 1 201 ? 39.839 -17.914 45.923 1.00 49.83 199 MET A CA 1
ATOM 3050 C C . MET A 1 201 ? 40.559 -19.117 45.311 1.00 53.82 199 MET A C 1
ATOM 3051 O O . MET A 1 201 ? 40.568 -19.283 44.079 1.00 44.18 199 MET A O 1
ATOM 3065 N N . GLU A 1 202 ? 41.200 -19.949 46.150 1.00 53.38 200 GLU A N 1
ATOM 3066 C CA . GLU A 1 202 ? 41.901 -21.121 45.635 1.00 47.81 200 GLU A CA 1
ATOM 3067 C C . GLU A 1 202 ? 40.938 -22.141 45.047 1.00 51.48 200 GLU A C 1
ATOM 3068 O O . GLU A 1 202 ? 41.351 -22.973 44.226 1.00 47.92 200 GLU A O 1
ATOM 3080 N N . ALA A 1 203 ? 39.663 -22.087 45.426 1.00 47.99 201 ALA A N 1
ATOM 3081 C CA . ALA A 1 203 ? 38.667 -22.968 44.838 1.00 45.77 201 ALA A CA 1
ATOM 3082 C C . ALA A 1 203 ? 38.160 -22.485 43.479 1.00 47.27 201 ALA A C 1
ATOM 3083 O O . ALA A 1 203 ? 37.322 -23.166 42.872 1.00 45.25 201 ALA A O 1
ATOM 3090 N N . LEU A 1 204 ? 38.638 -21.342 42.978 1.00 54.67 202 LEU A N 1
ATOM 3091 C CA . LEU A 1 204 ? 38.159 -20.824 41.697 1.00 46.25 202 LEU A CA 1
ATOM 3092 C C . LEU A 1 204 ? 38.636 -21.705 40.558 1.00 46.10 202 LEU A C 1
ATOM 3093 O O . LEU A 1 204 ? 39.833 -21.994 40.450 1.00 53.38 202 LEU A O 1
ATOM 3109 N N . ALA A 1 205 ? 37.693 -22.124 39.704 1.00 50.93 203 ALA A N 1
ATOM 3110 C CA . ALA A 1 205 ? 37.987 -22.887 38.488 1.00 58.58 203 ALA A CA 1
ATOM 3111 C C . ALA A 1 205 ? 39.181 -22.320 37.719 1.00 59.41 203 ALA A C 1
ATOM 3112 O O . ALA A 1 205 ? 40.241 -22.951 37.650 1.00 56.21 203 ALA A O 1
ATOM 3119 N N . GLU A 1 206 ? 39.016 -21.142 37.114 1.00 62.77 204 GLU A N 1
ATOM 3120 C CA . GLU A 1 206 ? 40.105 -20.454 36.421 1.00 52.71 204 GLU A CA 1
ATOM 3121 C C . GLU A 1 206 ? 40.263 -19.071 37.041 1.00 48.80 204 GLU A C 1
ATOM 3122 O O . GLU A 1 206 ? 39.563 -18.123 36.649 1.00 48.36 204 GLU A O 1
ATOM 3134 N N . PRO A 1 207 ? 41.157 -18.909 38.019 1.00 45.86 205 PRO A N 1
ATOM 3135 C CA . PRO A 1 207 ? 41.269 -17.617 38.722 1.00 49.26 205 PRO A CA 1
ATOM 3136 C C . PRO A 1 207 ? 41.612 -16.482 37.771 1.00 52.65 205 PRO A C 1
ATOM 3137 O O . PRO A 1 207 ? 42.632 -16.516 37.078 1.00 63.74 205 PRO A O 1
ATOM 3148 N N . CYS A 1 208 ? 40.758 -15.463 37.753 1.00 55.77 206 CYS A N 1
ATOM 3149 C CA . CYS A 1 208 ? 41.124 -14.183 37.164 1.00 55.12 206 CYS A CA 1
ATOM 3150 C C . CYS A 1 208 ? 42.130 -13.462 38.076 1.00 47.68 206 CYS A C 1
ATOM 3151 O O . CYS A 1 208 ? 42.456 -13.923 39.171 1.00 46.94 206 CYS A O 1
ATOM 3159 N N . ALA A 1 209 ? 42.619 -12.312 37.619 1.00 40.61 207 ALA A N 1
ATOM 3160 C CA . ALA A 1 209 ? 43.497 -11.492 38.446 1.00 44.09 207 ALA A CA 1
ATOM 3161 C C . ALA A 1 209 ? 42.719 -10.888 39.602 1.00 48.14 207 ALA A C 1
ATOM 3162 O O . ALA A 1 209 ? 41.681 -10.247 39.404 1.00 44.53 207 ALA A O 1
ATOM 3169 N N . ILE A 1 210 ? 43.211 -11.085 40.812 1.00 40.90 208 ILE A N 1
ATOM 3170 C CA . ILE A 1 210 ? 42.532 -10.589 41.999 1.00 44.60 208 ILE A CA 1
ATOM 3171 C C . ILE A 1 210 ? 43.491 -9.710 42.775 1.00 38.69 208 ILE A C 1
ATOM 3172 O O . ILE A 1 210 ? 44.666 -10.053 42.932 1.00 43.86 208 ILE A O 1
ATOM 3188 N N . ARG A 1 211 ? 42.994 -8.580 43.265 1.00 35.02 209 ARG A N 1
ATOM 3189 C CA . ARG A 1 211 ? 43.790 -7.668 44.074 1.00 35.29 209 ARG A CA 1
ATOM 3190 C C . ARG A 1 211 ? 43.002 -7.291 45.315 1.00 49.35 209 ARG A C 1
ATOM 3191 O O . ARG A 1 211 ? 41.873 -6.796 45.213 1.00 41.21 209 ARG A O 1
ATOM 3212 N N . HIS A 1 212 ? 43.604 -7.507 46.481 1.00 47.29 210 HIS A N 1
ATOM 3213 C CA . HIS A 1 212 ? 43.053 -7.038 47.741 1.00 46.04 210 HIS A CA 1
ATOM 3214 C C . HIS A 1 212 ? 43.805 -5.787 48.158 1.00 43.40 210 HIS A C 1
ATOM 3215 O O . HIS A 1 212 ? 45.040 -5.772 48.182 1.00 40.14 210 HIS A O 1
ATOM 3229 N N . VAL A 1 213 ? 43.055 -4.728 48.426 1.00 41.33 211 VAL A N 1
ATOM 3230 C CA . VAL A 1 213 ? 43.574 -3.464 48.917 1.00 47.13 211 VAL A CA 1
ATOM 3231 C C . VAL A 1 213 ? 42.904 -3.211 50.253 1.00 54.50 211 VAL A C 1
ATOM 3232 O O . VAL A 1 213 ? 41.682 -3.357 50.371 1.00 47.29 211 VAL A O 1
ATOM 3245 N N . PHE A 1 214 ? 43.688 -2.812 51.249 1.00 51.04 212 PHE A N 1
ATOM 3246 C CA . PHE A 1 214 ? 43.170 -2.745 52.605 1.00 49.93 212 PHE A CA 1
ATOM 3247 C C . PHE A 1 214 ? 44.032 -1.799 53.415 1.00 48.40 212 PHE A C 1
ATOM 3248 O O . PHE A 1 214 ? 45.138 -1.439 53.015 1.00 52.15 212 PHE A O 1
ATOM 3265 N N . SER A 1 215 ? 43.497 -1.402 54.566 1.00 48.34 213 SER A N 1
ATOM 3266 C CA . SER A 1 215 ? 44.198 -0.558 55.527 1.00 49.47 213 SER A CA 1
ATOM 3267 C C . SER A 1 215 ? 44.123 -1.066 56.951 1.00 51.42 213 SER A C 1
ATOM 3268 O O . SER A 1 215 ? 44.949 -0.665 57.781 1.00 45.99 213 SER A O 1
ATOM 3276 N N . HIS A 1 216 ? 43.147 -1.865 57.277 1.00 52.77 214 HIS A N 1
ATOM 3277 C CA . HIS A 1 216 ? 42.972 -2.231 58.666 1.00 57.76 214 HIS A CA 1
ATOM 3278 C C . HIS A 1 216 ? 43.601 -3.585 58.882 1.00 68.64 214 HIS A C 1
ATOM 3279 O O . HIS A 1 216 ? 44.705 -3.694 59.450 1.00 71.17 214 HIS A O 1
ATOM 3293 N N . PRO A 1 217 ? 42.976 -4.606 58.344 1.00 56.28 215 PRO A N 1
ATOM 3294 C CA . PRO A 1 217 ? 43.011 -5.921 58.988 1.00 58.64 215 PRO A CA 1
ATOM 3295 C C . PRO A 1 217 ? 43.993 -6.066 60.142 1.00 64.06 215 PRO A C 1
ATOM 3296 O O . PRO A 1 217 ? 43.624 -6.656 61.161 1.00 70.96 215 PRO A O 1
ATOM 3307 N N . LYS A 1 218 ? 45.221 -5.542 60.029 1.00 71.81 216 LYS A N 1
ATOM 3308 C CA . LYS A 1 218 ? 46.198 -5.747 61.096 1.00 86.94 216 LYS A CA 1
ATOM 3309 C C . LYS A 1 218 ? 47.356 -4.750 61.079 1.00 74.18 216 LYS A C 1
ATOM 3310 O O . LYS A 1 218 ? 47.160 -3.561 61.371 1.00 71.11 216 LYS A O 1
ATOM 3316 N N . ILE A 1 219 ? 48.564 -5.233 60.755 1.00 69.42 217 ILE A N 1
ATOM 3317 C CA . ILE A 1 219 ? 49.805 -4.524 61.068 1.00 81.40 217 ILE A CA 1
ATOM 3318 C C . ILE A 1 219 ? 50.906 -4.837 60.045 1.00 76.65 217 ILE A C 1
ATOM 3319 O O . ILE A 1 219 ? 51.292 -3.944 59.274 1.00 67.27 217 ILE A O 1
ATOM 3335 N N . GLY A 1 220 ? 51.450 -6.070 60.004 1.00 73.25 218 GLY A N 1
ATOM 3336 C CA . GLY A 1 220 ? 51.071 -7.254 60.769 1.00 69.09 218 GLY A CA 1
ATOM 3337 C C . GLY A 1 220 ? 51.527 -8.552 60.072 1.00 61.11 218 GLY A C 1
ATOM 3338 O O . GLY A 1 220 ? 51.979 -8.537 58.929 1.00 55.58 218 GLY A O 1
ATOM 3342 N N . GLU A 1 221 ? 51.426 -9.694 60.752 1.00 54.48 219 GLU A N 1
ATOM 3343 C CA . GLU A 1 221 ? 51.577 -10.973 60.063 1.00 59.22 219 GLU A CA 1
ATOM 3344 C C . GLU A 1 221 ? 50.428 -11.251 59.093 1.00 63.10 219 GLU A C 1
ATOM 3345 O O . GLU A 1 221 ? 50.533 -12.166 58.262 1.00 53.90 219 GLU A O 1
ATOM 3357 N N . TYR A 1 222 ? 49.329 -10.496 59.194 1.00 69.02 220 TYR A N 1
ATOM 3358 C CA . TYR A 1 222 ? 48.331 -10.464 58.129 1.00 67.33 220 TYR A CA 1
ATOM 3359 C C . TYR A 1 222 ? 49.001 -10.243 56.769 1.00 55.13 220 TYR A C 1
ATOM 3360 O O . TYR A 1 222 ? 48.649 -10.891 55.773 1.00 55.13 220 TYR A O 1
ATOM 3378 N N . ASP A 1 223 ? 49.988 -9.342 56.724 1.00 49.34 221 ASP A N 1
ATOM 3379 C CA . ASP A 1 223 ? 50.740 -9.069 55.503 1.00 52.93 221 ASP A CA 1
ATOM 3380 C C . ASP A 1 223 ? 51.478 -10.304 54.986 1.00 57.19 221 ASP A C 1
ATOM 3381 O O . ASP A 1 223 ? 51.475 -10.578 53.777 1.00 47.14 221 ASP A O 1
ATOM 3390 N N . ALA A 1 224 ? 52.165 -11.037 55.879 1.00 54.15 222 ALA A N 1
ATOM 3391 C CA . ALA A 1 224 ? 52.943 -12.187 55.425 1.00 49.93 222 ALA A CA 1
ATOM 3392 C C . ALA A 1 224 ? 52.038 -13.262 54.860 1.00 50.80 222 ALA A C 1
ATOM 3393 O O . ALA A 1 224 ? 52.444 -14.013 53.960 1.00 47.48 222 ALA A O 1
ATOM 3400 N N . LEU A 1 225 ? 50.805 -13.353 55.365 1.00 42.86 223 LEU A N 1
ATOM 3401 C CA . LEU A 1 225 ? 49.855 -14.281 54.767 1.00 49.35 223 LEU A CA 1
ATOM 3402 C C . LEU A 1 225 ? 49.578 -13.904 53.309 1.00 51.03 223 LEU A C 1
ATOM 3403 O O . LEU A 1 225 ? 49.401 -14.785 52.454 1.00 47.54 223 LEU A O 1
ATOM 3419 N N . HIS A 1 226 ? 49.564 -12.601 53.011 1.00 48.47 224 HIS A N 1
ATOM 3420 C CA . HIS A 1 226 ? 49.337 -12.133 51.642 1.00 53.16 224 HIS A CA 1
ATOM 3421 C C . HIS A 1 226 ? 50.543 -12.417 50.749 1.00 54.32 224 HIS A C 1
ATOM 3422 O O . HIS A 1 226 ? 50.406 -13.030 49.682 1.00 46.80 224 HIS A O 1
ATOM 3436 N N . ASP A 1 227 ? 51.731 -11.937 51.155 1.00 55.78 225 ASP A N 1
ATOM 3437 C CA . ASP A 1 227 ? 52.985 -12.318 50.496 1.00 54.81 225 ASP A CA 1
ATOM 3438 C C . ASP A 1 227 ? 52.993 -13.799 50.181 1.00 53.78 225 ASP A C 1
ATOM 3439 O O . ASP A 1 227 ? 53.265 -14.219 49.053 1.00 47.34 225 ASP A O 1
ATOM 3448 N N . ASP A 1 228 ? 52.710 -14.597 51.211 1.00 54.27 226 ASP A N 1
ATOM 3449 C CA . ASP A 1 228 ? 52.625 -16.043 51.095 1.00 54.92 226 ASP A CA 1
ATOM 3450 C C . ASP A 1 228 ? 51.615 -16.443 50.034 1.00 54.43 226 ASP A C 1
ATOM 3451 O O . ASP A 1 228 ? 51.896 -17.279 49.167 1.00 52.30 226 ASP A O 1
ATOM 3460 N N . PHE A 1 229 ? 50.417 -15.854 50.092 1.00 58.81 227 PHE A N 1
ATOM 3461 C CA . PHE A 1 229 ? 49.406 -16.156 49.086 1.00 55.81 227 PHE A CA 1
ATOM 3462 C C . PHE A 1 229 ? 49.849 -15.650 47.715 1.00 46.03 227 PHE A C 1
ATOM 3463 O O . PHE A 1 229 ? 49.709 -16.354 46.709 1.00 42.20 227 PHE A O 1
ATOM 3480 N N . ALA A 1 230 ? 50.439 -14.453 47.671 1.00 40.45 228 ALA A N 1
ATOM 3481 C CA . ALA A 1 230 ? 50.867 -13.876 46.397 1.00 49.87 228 ALA A CA 1
ATOM 3482 C C . ALA A 1 230 ? 52.023 -14.659 45.780 1.00 51.62 228 ALA A C 1
ATOM 3483 O O . ALA A 1 230 ? 52.107 -14.769 44.550 1.00 46.43 228 ALA A O 1
ATOM 3490 N N . ALA A 1 231 ? 52.917 -15.211 46.616 1.00 53.34 229 ALA A N 1
ATOM 3491 C CA . ALA A 1 231 ? 54.008 -16.046 46.113 1.00 46.74 229 ALA A CA 1
ATOM 3492 C C . ALA A 1 231 ? 53.511 -17.365 45.533 1.00 47.39 229 ALA A C 1
ATOM 3493 O O . ALA A 1 231 ? 54.105 -17.874 44.576 1.00 47.93 229 ALA A O 1
ATOM 3500 N N . ARG A 1 232 ? 52.428 -17.929 46.083 1.00 46.59 230 ARG A N 1
ATOM 3501 C CA . ARG A 1 232 ? 51.878 -19.188 45.577 1.00 52.10 230 ARG A CA 1
ATOM 3502 C C . ARG A 1 232 ? 51.112 -19.009 44.274 1.00 54.80 230 ARG A C 1
ATOM 3503 O O . ARG A 1 232 ? 51.010 -19.951 43.478 1.00 53.33 230 ARG A O 1
ATOM 3524 N N . HIS A 1 233 ? 50.522 -17.838 44.066 1.00 59.99 231 HIS A N 1
ATOM 3525 C CA . HIS A 1 233 ? 49.505 -17.640 43.033 1.00 59.74 231 HIS A CA 1
ATOM 3526 C C . HIS A 1 233 ? 49.860 -16.395 42.233 1.00 54.49 231 HIS A C 1
ATOM 3527 O O . HIS A 1 233 ? 49.734 -15.271 42.766 1.00 46.09 231 HIS A O 1
ATOM 3541 N N . PRO A 1 234 ? 50.327 -16.542 40.988 1.00 58.84 232 PRO A N 1
ATOM 3542 C CA . PRO A 1 234 ? 50.627 -15.352 40.172 1.00 56.56 232 PRO A CA 1
ATOM 3543 C C . PRO A 1 234 ? 49.452 -14.396 40.031 1.00 51.97 232 PRO A C 1
ATOM 3544 O O . PRO A 1 234 ? 49.672 -13.184 39.965 1.00 47.52 232 PRO A O 1
ATOM 3555 N N . TRP A 1 235 ? 48.211 -14.901 39.994 1.00 52.43 233 TRP A N 1
ATOM 3556 C CA . TRP A 1 235 ? 47.058 -14.046 39.712 1.00 48.50 233 TRP A CA 1
ATOM 3557 C C . TRP A 1 235 ? 46.664 -13.154 40.876 1.00 47.21 233 TRP A C 1
ATOM 3558 O O . TRP A 1 235 ? 45.807 -12.284 40.698 1.00 49.34 233 TRP A O 1
ATOM 3579 N N . PHE A 1 236 ? 47.253 -13.335 42.046 1.00 44.11 234 PHE A N 1
ATOM 3580 C CA . PHE A 1 236 ? 46.894 -12.562 43.220 1.00 42.31 234 PHE A CA 1
ATOM 3581 C C . PHE A 1 236 ? 47.940 -11.493 43.463 1.00 41.99 234 PHE A C 1
ATOM 3582 O O . PHE A 1 236 ? 49.140 -11.732 43.314 1.00 46.06 234 PHE A O 1
ATOM 3599 N N . SER A 1 237 ? 47.467 -10.312 43.828 1.00 37.00 235 SER A N 1
ATOM 3600 C CA . SER A 1 237 ? 48.300 -9.207 44.266 1.00 39.60 235 SER A CA 1
ATOM 3601 C C . SER A 1 237 ? 47.530 -8.487 45.346 1.00 39.34 235 SER A C 1
ATOM 3602 O O . SER A 1 237 ? 46.347 -8.755 45.572 1.00 43.01 235 SER A O 1
ATOM 3610 N N . TYR A 1 238 ? 48.191 -7.540 45.989 1.00 35.33 236 TYR A N 1
ATOM 3611 C CA . TYR A 1 238 ? 47.611 -6.884 47.146 1.00 35.79 236 TYR A CA 1
ATOM 3612 C C . TYR A 1 238 ? 48.435 -5.645 47.453 1.00 41.20 236 TYR A C 1
ATOM 3613 O O . TYR A 1 238 ? 49.545 -5.468 46.947 1.00 38.25 236 TYR A O 1
ATOM 3631 N N . ARG A 1 239 ? 47.902 -4.825 48.349 1.00 40.21 237 ARG A N 1
ATOM 3632 C CA . ARG A 1 239 ? 48.496 -3.539 48.669 1.00 45.73 237 ARG A CA 1
ATOM 3633 C C . ARG A 1 239 ? 47.894 -2.987 49.957 1.00 52.17 237 ARG A C 1
ATOM 3634 O O . ARG A 1 239 ? 46.724 -2.582 49.987 1.00 51.27 237 ARG A O 1
ATOM 3655 N N . ARG A 1 240 ? 48.672 -3.010 51.036 1.00 56.55 238 ARG A N 1
ATOM 3656 C CA . ARG A 1 240 ? 48.290 -2.312 52.254 1.00 52.78 238 ARG A CA 1
ATOM 3657 C C . ARG A 1 240 ? 48.407 -0.812 52.024 1.00 48.40 238 ARG A C 1
ATOM 3658 O O . ARG A 1 240 ? 49.358 -0.341 51.408 1.00 49.28 238 ARG A O 1
ATOM 3679 N N . LEU A 1 241 ? 47.448 -0.056 52.557 1.00 53.50 239 LEU A N 1
ATOM 3680 C CA . LEU A 1 241 ? 47.217 1.311 52.125 1.00 44.67 239 LEU A CA 1
ATOM 3681 C C . LEU A 1 241 ? 47.470 2.380 53.180 1.00 44.93 239 LEU A C 1
ATOM 3682 O O . LEU A 1 241 ? 47.569 3.558 52.821 1.00 45.96 239 LEU A O 1
ATOM 3698 N N . GLY A 1 242 ? 47.545 2.032 54.458 1.00 41.14 240 GLY A N 1
ATOM 3699 C CA . GLY A 1 242 ? 47.900 3.048 55.434 1.00 45.71 240 GLY A CA 1
ATOM 3700 C C . GLY A 1 242 ? 46.800 4.030 55.768 1.00 49.87 240 GLY A C 1
ATOM 3701 O O . GLY A 1 242 ? 47.090 5.149 56.232 1.00 47.45 240 GLY A O 1
ATOM 3705 N N . GLY A 1 243 ? 45.525 3.655 55.541 1.00 42.92 241 GLY A N 1
ATOM 3706 C CA . GLY A 1 243 ? 44.430 4.478 55.997 1.00 46.03 241 GLY A CA 1
ATOM 3707 C C . GLY A 1 243 ? 44.074 4.164 57.430 1.00 47.63 241 GLY A C 1
ATOM 3708 O O . GLY A 1 243 ? 44.488 3.148 57.980 1.00 49.11 241 GLY A O 1
ATOM 3712 N N . GLU A 1 244 ? 43.298 5.062 58.039 1.00 44.59 242 GLU A N 1
ATOM 3713 C CA . GLU A 1 244 ? 42.862 4.842 59.409 1.00 42.34 242 GLU A CA 1
ATOM 3714 C C . GLU A 1 244 ? 41.664 3.907 59.505 1.00 49.89 242 GLU A C 1
ATOM 3715 O O . GLU A 1 244 ? 41.429 3.336 60.581 1.00 43.88 242 GLU A O 1
ATOM 3727 N N . THR A 1 245 ? 40.939 3.689 58.403 1.00 42.49 243 THR A N 1
ATOM 3728 C CA . THR A 1 245 ? 39.585 3.177 58.483 1.00 38.39 243 THR A CA 1
ATOM 3729 C C . THR A 1 245 ? 39.437 1.923 57.633 1.00 38.65 243 THR A C 1
ATOM 3730 O O . THR A 1 245 ? 40.275 1.593 56.790 1.00 41.46 243 THR A O 1
ATOM 3741 N N . HIS A 1 246 ? 38.337 1.232 57.887 1.00 40.51 244 HIS A N 1
ATOM 3742 C CA . HIS A 1 246 ? 37.819 0.103 57.128 1.00 46.39 244 HIS A CA 1
ATOM 3743 C C . HIS A 1 246 ? 37.296 0.526 55.764 1.00 40.18 244 HIS A C 1
ATOM 3744 O O . HIS A 1 246 ? 36.831 -0.333 55.011 1.00 44.41 244 HIS A O 1
ATOM 3758 N N . PHE A 1 247 ? 37.367 1.817 55.418 1.00 45.48 245 PHE A N 1
ATOM 3759 C CA . PHE A 1 247 ? 36.731 2.359 54.212 1.00 51.02 245 PHE A CA 1
ATOM 3760 C C . PHE A 1 247 ? 37.773 2.994 53.294 1.00 41.82 245 PHE A C 1
ATOM 3761 O O . PHE A 1 247 ? 37.780 4.216 53.096 1.00 40.83 245 PHE A O 1
ATOM 3778 N N . PRO A 1 248 ? 38.661 2.191 52.707 1.00 39.43 246 PRO A N 1
ATOM 3779 C CA . PRO A 1 248 ? 39.699 2.783 51.848 1.00 44.11 246 PRO A CA 1
ATOM 3780 C C . PRO A 1 248 ? 39.127 3.477 50.615 1.00 42.14 246 PRO A C 1
ATOM 3781 O O . PRO A 1 248 ? 39.631 4.536 50.215 1.00 41.47 246 PRO A O 1
ATOM 3792 N N . GLY A 1 249 ? 38.077 2.914 50.009 1.00 40.49 247 GLY A N 1
ATOM 3793 C CA . GLY A 1 249 ? 37.436 3.551 48.861 1.00 37.51 247 GLY A CA 1
ATOM 3794 C C . GLY A 1 249 ? 36.859 4.928 49.150 1.00 39.61 247 GLY A C 1
ATOM 3795 O O . GLY A 1 249 ? 36.745 5.757 48.242 1.00 34.22 247 GLY A O 1
ATOM 3799 N N . ILE A 1 250 ? 36.500 5.200 50.401 1.00 35.65 248 ILE A N 1
ATOM 3800 C CA . ILE A 1 250 ? 35.965 6.498 50.792 1.00 35.43 248 ILE A CA 1
ATOM 3801 C C . ILE A 1 250 ? 37.044 7.373 51.399 1.00 36.48 248 ILE A C 1
ATOM 3802 O O . ILE A 1 250 ? 37.038 8.591 51.217 1.00 36.63 248 ILE A O 1
ATOM 3818 N N . GLU A 1 251 ? 37.922 6.763 52.200 1.00 44.64 249 GLU A N 1
ATOM 3819 C CA . GLU A 1 251 ? 38.981 7.526 52.846 1.00 41.42 249 GLU A CA 1
ATOM 3820 C C . GLU A 1 251 ? 40.035 7.947 51.832 1.00 33.72 249 GLU A C 1
ATOM 3821 O O . GLU A 1 251 ? 40.577 9.051 51.924 1.00 34.56 249 GLU A O 1
ATOM 3833 N N . LEU A 1 252 ? 40.324 7.079 50.859 1.00 34.65 250 LEU A N 1
ATOM 3834 C CA . LEU A 1 252 ? 41.386 7.300 49.869 1.00 47.00 250 LEU A CA 1
ATOM 3835 C C . LEU A 1 252 ? 40.884 7.029 48.452 1.00 46.30 250 LEU A C 1
ATOM 3836 O O . LEU A 1 252 ? 41.391 6.142 47.750 1.00 39.99 250 LEU A O 1
ATOM 3852 N N . PRO A 1 253 ? 39.888 7.797 47.989 1.00 43.11 251 PRO A N 1
ATOM 3853 C CA . PRO A 1 253 ? 39.257 7.467 46.699 1.00 43.50 251 PRO A CA 1
ATOM 3854 C C . PRO A 1 253 ? 40.209 7.508 45.510 1.00 44.33 251 PRO A C 1
ATOM 3855 O O . PRO A 1 253 ? 40.174 6.595 44.673 1.00 43.38 251 PRO A O 1
ATOM 3866 N N . GLN A 1 254 ? 41.063 8.525 45.391 1.00 45.04 252 GLN A N 1
ATOM 3867 C CA . GLN A 1 254 ? 41.938 8.576 44.217 1.00 46.45 252 GLN A CA 1
ATOM 3868 C C . GLN A 1 254 ? 42.912 7.395 44.195 1.00 45.02 252 GLN A C 1
ATOM 3869 O O . GLN A 1 254 ? 43.091 6.725 43.163 1.00 36.47 252 GLN A O 1
ATOM 3883 N N . GLN A 1 255 ? 43.542 7.115 45.337 1.00 44.12 253 GLN A N 1
ATOM 3884 C CA . GLN A 1 255 ? 44.497 6.019 45.397 1.00 42.23 253 GLN A CA 1
ATOM 3885 C C . GLN A 1 255 ? 43.835 4.699 45.038 1.00 44.15 253 GLN A C 1
ATOM 3886 O O . GLN A 1 255 ? 44.389 3.901 44.264 1.00 37.44 253 GLN A O 1
ATOM 3900 N N . VAL A 1 256 ? 42.634 4.451 45.562 1.00 38.72 254 VAL A N 1
ATOM 3901 C CA . VAL A 1 256 ? 42.008 3.171 45.274 1.00 39.76 254 VAL A CA 1
ATOM 3902 C C . VAL A 1 256 ? 41.587 3.135 43.824 1.00 29.89 254 VAL A C 1
ATOM 3903 O O . VAL A 1 256 ? 41.684 2.090 43.162 1.00 32.42 254 VAL A O 1
ATOM 3916 N N . ALA A 1 257 ? 41.114 4.272 43.300 1.00 29.69 255 ALA A N 1
ATOM 3917 C CA . ALA A 1 257 ? 40.735 4.312 41.893 1.00 35.80 255 ALA A CA 1
ATOM 3918 C C . ALA A 1 257 ? 41.958 4.034 41.031 1.00 36.59 255 ALA A C 1
ATOM 3919 O O . ALA A 1 257 ? 41.932 3.182 40.130 1.00 32.01 255 ALA A O 1
ATOM 3926 N N . ALA A 1 258 ? 43.053 4.727 41.333 1.00 34.56 256 ALA A N 1
ATOM 3927 C CA . ALA A 1 258 ? 44.345 4.428 40.716 1.00 39.37 256 ALA A CA 1
ATOM 3928 C C . ALA A 1 258 ? 44.644 2.931 40.717 1.00 43.39 256 ALA A C 1
ATOM 3929 O O . ALA A 1 258 ? 45.028 2.365 39.682 1.00 38.74 256 ALA A O 1
ATOM 3936 N N . GLU A 1 259 ? 44.430 2.259 41.866 1.00 39.01 257 GLU A N 1
ATOM 3937 C CA . GLU A 1 259 ? 44.721 0.827 41.950 1.00 36.17 257 GLU A CA 1
ATOM 3938 C C . GLU A 1 259 ? 43.854 0.027 40.991 1.00 38.93 257 GLU A C 1
ATOM 3939 O O . GLU A 1 259 ? 44.334 -0.920 40.353 1.00 36.83 257 GLU A O 1
ATOM 3951 N N . ALA A 1 260 ? 42.556 0.363 40.912 1.00 38.36 258 ALA A N 1
ATOM 3952 C CA . ALA A 1 260 ? 41.653 -0.329 39.997 1.00 41.85 258 ALA A CA 1
ATOM 3953 C C . ALA A 1 260 ? 42.062 -0.115 38.547 1.00 36.23 258 ALA A C 1
ATOM 3954 O O . ALA A 1 260 ? 41.988 -1.032 37.725 1.00 34.65 258 ALA A O 1
ATOM 3961 N N . ILE A 1 261 ? 42.428 1.108 38.193 1.00 43.06 259 ILE A N 1
ATOM 3962 C CA . ILE A 1 261 ? 42.820 1.372 36.812 1.00 49.62 259 ILE A CA 1
ATOM 3963 C C . ILE A 1 261 ? 44.076 0.564 36.474 1.00 47.02 259 ILE A C 1
ATOM 3964 O O . ILE A 1 261 ? 44.132 -0.149 35.458 1.00 38.43 259 ILE A O 1
ATOM 3980 N N . ASP A 1 262 ? 45.062 0.586 37.377 1.00 45.62 260 ASP A N 1
ATOM 3981 C CA . ASP A 1 262 ? 46.264 -0.237 37.206 1.00 46.30 260 ASP A CA 1
ATOM 3982 C C . ASP A 1 262 ? 45.922 -1.725 37.062 1.00 44.41 260 ASP A C 1
ATOM 3983 O O . ASP A 1 262 ? 46.420 -2.409 36.158 1.00 36.80 260 ASP A O 1
ATOM 3992 N N . LEU A 1 263 ? 45.090 -2.252 37.965 1.00 41.53 261 LEU A N 1
ATOM 3993 C CA . LEU A 1 263 ? 44.669 -3.649 37.877 1.00 37.91 261 LEU A CA 1
ATOM 3994 C C . LEU A 1 263 ? 44.068 -3.966 36.516 1.00 43.20 261 LEU A C 1
ATOM 3995 O O . LEU A 1 263 ? 44.380 -4.998 35.900 1.00 32.92 261 LEU A O 1
ATOM 4011 N N . LEU A 1 264 ? 43.174 -3.089 36.042 1.00 42.42 262 LEU A N 1
ATOM 4012 C CA . LEU A 1 264 ? 42.535 -3.293 34.747 1.00 46.55 262 LEU A CA 1
ATOM 4013 C C . LEU A 1 264 ? 43.578 -3.294 33.639 1.00 49.30 262 LEU A C 1
ATOM 4014 O O . LEU A 1 264 ? 43.589 -4.179 32.773 1.00 46.53 262 LEU A O 1
ATOM 4030 N N . ALA A 1 265 ? 44.487 -2.317 33.676 1.00 44.04 263 ALA A N 1
ATOM 4031 C CA . ALA A 1 265 ? 45.503 -2.198 32.635 1.00 44.36 263 ALA A CA 1
ATOM 4032 C C . ALA A 1 265 ? 46.296 -3.491 32.509 1.00 51.20 263 ALA A C 1
ATOM 4033 O O . ALA A 1 265 ? 46.487 -4.013 31.399 1.00 49.73 263 ALA A O 1
ATOM 4040 N N . GLY A 1 266 ? 46.724 -4.048 33.653 1.00 48.59 264 GLY A N 1
ATOM 4041 C CA . GLY A 1 266 ? 47.502 -5.277 33.647 1.00 42.84 264 GLY A CA 1
ATOM 4042 C C . GLY A 1 266 ? 46.805 -6.444 32.980 1.00 47.09 264 GLY A C 1
ATOM 4043 O O . GLY A 1 266 ? 47.465 -7.349 32.463 1.00 51.75 264 GLY A O 1
ATOM 4047 N N . ALA A 1 267 ? 45.478 -6.454 32.977 1.00 48.20 265 ALA A N 1
ATOM 4048 C CA . ALA A 1 267 ? 44.749 -7.655 32.576 1.00 57.42 265 ALA A CA 1
ATOM 4049 C C . ALA A 1 267 ? 43.999 -7.478 31.255 1.00 48.41 265 ALA A C 1
ATOM 4050 O O . ALA A 1 267 ? 43.477 -8.450 30.702 1.00 57.67 265 ALA A O 1
ATOM 4057 N N . ILE B 1 2 ? 16.605 9.787 48.870 1.00 38.07 0 ILE F N 1
ATOM 4058 C CA . ILE B 1 2 ? 15.284 9.585 49.468 1.00 37.18 0 ILE F CA 1
ATOM 4059 C C . ILE B 1 2 ? 14.855 8.129 49.355 1.00 32.63 0 ILE F C 1
ATOM 4060 O O . ILE B 1 2 ? 14.911 7.531 48.284 1.00 28.74 0 ILE F O 1
ATOM 4075 N N . THR B 1 3 ? 14.461 7.571 50.505 1.00 25.98 1 THR F N 1
ATOM 4076 C CA . THR B 1 3 ? 14.043 6.186 50.666 1.00 24.70 1 THR F CA 1
ATOM 4077 C C . THR B 1 3 ? 12.548 6.131 50.958 1.00 20.63 1 THR F C 1
ATOM 4078 O O . THR B 1 3 ? 11.944 7.101 51.398 1.00 19.80 1 THR F O 1
ATOM 4089 N N . THR B 1 4 ? 11.968 4.979 50.723 1.00 20.45 2 THR F N 1
ATOM 4090 C CA . THR B 1 4 ? 10.552 4.757 50.943 1.00 21.77 2 THR F CA 1
ATOM 4091 C C . THR B 1 4 ? 10.330 3.465 51.719 1.00 24.81 2 THR F C 1
ATOM 4092 O O . THR B 1 4 ? 11.120 2.526 51.628 1.00 22.97 2 THR F O 1
ATOM 4103 N N . LYS B 1 5 ? 9.232 3.432 52.468 1.00 21.38 3 LYS F N 1
ATOM 4104 C CA . LYS B 1 5 ? 8.691 2.206 53.040 1.00 22.99 3 LYS F CA 1
ATOM 4105 C C . LYS B 1 5 ? 7.170 2.213 52.883 1.00 20.69 3 LYS F C 1
ATOM 4106 O O . LYS B 1 5 ? 6.538 3.266 52.944 1.00 27.93 3 LYS F O 1
ATOM 4125 N N . THR B 1 6 ? 6.584 1.034 52.718 1.00 21.22 4 THR F N 1
ATOM 4126 C CA . THR B 1 6 ? 5.129 0.883 52.815 1.00 22.87 4 THR F CA 1
ATOM 4127 C C . THR B 1 6 ? 4.730 0.788 54.284 1.00 29.05 4 THR F C 1
ATOM 4128 O O . THR B 1 6 ? 5.258 -0.040 55.036 1.00 27.46 4 THR F O 1
ATOM 4139 N N . VAL B 1 7 ? 3.859 1.702 54.703 1.00 27.51 5 VAL F N 1
ATOM 4140 C CA . VAL B 1 7 ? 3.301 1.765 56.048 1.00 29.87 5 VAL F CA 1
ATOM 4141 C C . VAL B 1 7 ? 1.791 1.946 55.902 1.00 29.23 5 VAL F C 1
ATOM 4142 O O . VAL B 1 7 ? 1.345 2.904 55.262 1.00 24.27 5 VAL F O 1
ATOM 4155 N N . ASN B 1 8 ? 1.004 1.053 56.505 1.00 29.41 6 ASN F N 1
ATOM 4156 C CA . ASN B 1 8 ? -0.461 1.143 56.432 1.00 28.81 6 ASN F CA 1
ATOM 4157 C C . ASN B 1 8 ? -0.949 1.131 54.991 1.00 29.64 6 ASN F C 1
ATOM 4158 O O . ASN B 1 8 ? -1.868 1.879 54.622 1.00 29.27 6 ASN F O 1
ATOM 4169 N N . GLY B 1 9 ? -0.291 0.335 54.156 1.00 25.00 7 GLY F N 1
ATOM 4170 C CA . GLY B 1 9 ? -0.700 0.202 52.775 1.00 31.91 7 GLY F CA 1
ATOM 4171 C C . GLY B 1 9 ? -0.337 1.358 51.864 1.00 28.57 7 GLY F C 1
ATOM 4172 O O . GLY B 1 9 ? -0.713 1.323 50.690 1.00 26.71 7 GLY F O 1
ATOM 4176 N N . VAL B 1 10 ? 0.400 2.371 52.347 1.00 25.30 8 VAL F N 1
ATOM 4177 C CA . VAL B 1 10 ? 0.779 3.504 51.506 1.00 24.63 8 VAL F CA 1
ATOM 4178 C C . VAL B 1 10 ? 2.284 3.732 51.577 1.00 25.56 8 VAL F C 1
ATOM 4179 O O . VAL B 1 10 ? 2.957 3.351 52.533 1.00 21.93 8 VAL F O 1
ATOM 4192 N N . GLN B 1 11 ? 2.811 4.382 50.546 1.00 22.89 9 GLN F N 1
ATOM 4193 C CA . GLN B 1 11 ? 4.253 4.618 50.458 1.00 23.62 9 GLN F CA 1
ATOM 4194 C C . GLN B 1 11 ? 4.641 5.881 51.221 1.00 19.53 9 GLN F C 1
ATOM 4195 O O . GLN B 1 11 ? 4.139 6.968 50.924 1.00 23.67 9 GLN F O 1
ATOM 4209 N N . ILE B 1 12 ? 5.513 5.742 52.228 1.00 16.35 10 ILE F N 1
ATOM 4210 C CA . ILE B 1 12 ? 5.963 6.870 53.020 1.00 19.13 10 ILE F CA 1
ATOM 4211 C C . ILE B 1 12 ? 7.437 7.066 52.695 1.00 21.49 10 ILE F C 1
ATOM 4212 O O . ILE B 1 12 ? 8.285 6.192 52.946 1.00 19.55 10 ILE F O 1
ATOM 4228 N N . ALA B 1 13 ? 7.722 8.202 52.099 1.00 20.98 11 ALA F N 1
ATOM 4229 C CA . ALA B 1 13 ? 9.074 8.577 51.765 1.00 16.54 11 ALA F CA 1
ATOM 4230 C C . ALA B 1 13 ? 9.683 9.277 52.977 1.00 19.44 11 ALA F C 1
ATOM 4231 O O . ALA B 1 13 ? 9.001 9.994 53.706 1.00 19.47 11 ALA F O 1
ATOM 4238 N N . PHE B 1 14 ? 10.979 9.075 53.182 1.00 19.51 12 PHE F N 1
ATOM 4239 C CA . PHE B 1 14 ? 11.643 9.633 54.358 1.00 19.18 12 PHE F CA 1
ATOM 4240 C C . PHE B 1 14 ? 13.136 9.691 54.068 1.00 21.82 12 PHE F C 1
ATOM 4241 O O . PHE B 1 14 ? 13.611 9.171 53.053 1.00 23.65 12 PHE F O 1
ATOM 4258 N N . ASP B 1 15 ? 13.879 10.307 54.979 1.00 23.67 13 ASP F N 1
ATOM 4259 C CA . ASP B 1 15 ? 15.278 9.938 55.061 1.00 27.56 13 ASP F CA 1
ATOM 4260 C C . ASP B 1 15 ? 15.723 10.010 56.513 1.00 24.94 13 ASP F C 1
ATOM 4261 O O . ASP B 1 15 ? 15.061 10.586 57.370 1.00 27.87 13 ASP F O 1
ATOM 4270 N N . ASP B 1 16 ? 16.829 9.337 56.777 1.00 30.54 14 ASP F N 1
ATOM 4271 C CA . ASP B 1 16 ? 17.234 8.962 58.129 1.00 33.77 14 ASP F CA 1
ATOM 4272 C C . ASP B 1 16 ? 18.726 9.249 58.275 1.00 33.34 14 ASP F C 1
ATOM 4273 O O . ASP B 1 16 ? 19.534 8.527 57.694 1.00 31.23 14 ASP F O 1
ATOM 4282 N N . GLN B 1 17 ? 19.087 10.272 59.060 1.00 31.27 15 GLN F N 1
ATOM 4283 C CA . GLN B 1 17 ? 20.469 10.724 59.153 1.00 39.12 15 GLN F CA 1
ATOM 4284 C C . GLN B 1 17 ? 20.850 11.025 60.602 1.00 32.95 15 GLN F C 1
ATOM 4285 O O . GLN B 1 17 ? 20.116 11.718 61.312 1.00 29.78 15 GLN F O 1
ATOM 4299 N N . GLY B 1 18 ? 22.005 10.540 61.020 1.00 38.30 16 GLY F N 1
ATOM 4300 C CA . GLY B 1 18 ? 22.529 10.835 62.338 1.00 41.74 16 GLY F CA 1
ATOM 4301 C C . GLY B 1 18 ? 22.535 9.604 63.240 1.00 46.12 16 GLY F C 1
ATOM 4302 O O . GLY B 1 18 ? 21.837 8.615 63.009 1.00 48.08 16 GLY F O 1
ATOM 4306 N N . HIS B 1 19 ? 23.351 9.676 64.302 1.00 47.28 17 HIS F N 1
ATOM 4307 C CA . HIS B 1 19 ? 23.441 8.550 65.227 1.00 48.90 17 HIS F CA 1
ATOM 4308 C C . HIS B 1 19 ? 23.629 8.961 66.686 1.00 50.98 17 HIS F C 1
ATOM 4309 O O . HIS B 1 19 ? 23.621 8.080 67.546 1.00 57.60 17 HIS F O 1
ATOM 4323 N N . GLU B 1 20 ? 23.771 10.248 66.996 1.00 46.75 18 GLU F N 1
ATOM 4324 C CA . GLU B 1 20 ? 23.819 10.717 68.374 1.00 53.32 18 GLU F CA 1
ATOM 4325 C C . GLU B 1 20 ? 22.687 10.101 69.200 1.00 60.25 18 GLU F C 1
ATOM 4326 O O . GLU B 1 20 ? 21.570 9.938 68.693 1.00 58.82 18 GLU F O 1
ATOM 4338 N N . PRO B 1 21 ? 22.921 9.759 70.469 1.00 63.97 19 PRO F N 1
ATOM 4339 C CA . PRO B 1 21 ? 21.859 9.162 71.283 1.00 66.49 19 PRO F CA 1
ATOM 4340 C C . PRO B 1 21 ? 20.908 10.207 71.847 1.00 69.45 19 PRO F C 1
ATOM 4341 O O . PRO B 1 21 ? 21.201 11.405 71.889 1.00 64.32 19 PRO F O 1
ATOM 4352 N N . GLY B 1 22 ? 19.750 9.721 72.296 1.00 61.38 20 GLY F N 1
ATOM 4353 C CA . GLY B 1 22 ? 18.727 10.575 72.853 1.00 51.52 20 GLY F CA 1
ATOM 4354 C C . GLY B 1 22 ? 17.503 10.621 71.959 1.00 45.75 20 GLY F C 1
ATOM 4355 O O . GLY B 1 22 ? 17.349 9.793 71.055 1.00 36.57 20 GLY F O 1
ATOM 4359 N N . PRO B 1 23 ? 16.619 11.597 72.179 1.00 37.36 21 PRO F N 1
ATOM 4360 C CA . PRO B 1 23 ? 15.448 11.741 71.303 1.00 37.38 21 PRO F CA 1
ATOM 4361 C C . PRO B 1 23 ? 15.846 12.035 69.853 1.00 41.42 21 PRO F C 1
ATOM 4362 O O . PRO B 1 23 ? 16.785 12.800 69.586 1.00 36.52 21 PRO F O 1
ATOM 4373 N N . VAL B 1 24 ? 15.123 11.366 68.916 1.00 37.08 22 VAL F N 1
ATOM 4374 C CA . VAL B 1 24 ? 15.186 11.604 67.469 1.00 30.72 22 VAL F CA 1
ATOM 4375 C C . VAL B 1 24 ? 14.386 12.851 67.095 1.00 31.60 22 VAL F C 1
ATOM 4376 O O . VAL B 1 24 ? 13.249 13.065 67.547 1.00 30.55 22 VAL F O 1
ATOM 4389 N N . PHE B 1 25 ? 14.973 13.692 66.252 1.00 28.52 23 PHE F N 1
ATOM 4390 C CA . PHE B 1 25 ? 14.214 14.748 65.605 1.00 23.38 23 PHE F CA 1
ATOM 4391 C C . PHE B 1 25 ? 13.405 14.113 64.475 1.00 24.28 23 PHE F C 1
ATOM 4392 O O . PHE B 1 25 ? 13.913 13.257 63.743 1.00 26.06 23 PHE F O 1
ATOM 4409 N N . VAL B 1 26 ? 12.134 14.503 64.357 1.00 24.13 24 VAL F N 1
ATOM 4410 C CA . VAL B 1 26 ? 11.259 14.064 63.267 1.00 24.27 24 VAL F CA 1
ATOM 4411 C C . VAL B 1 26 ? 10.665 15.315 62.621 1.00 23.97 24 VAL F C 1
ATOM 4412 O O . VAL B 1 26 ? 9.955 16.070 63.286 1.00 28.01 24 VAL F O 1
ATOM 4425 N N . THR B 1 27 ? 10.958 15.544 61.340 1.00 24.72 25 THR F N 1
ATOM 4426 C CA . THR B 1 27 ? 10.464 16.727 60.646 1.00 21.88 25 THR F CA 1
ATOM 4427 C C . THR B 1 27 ? 9.183 16.377 59.887 1.00 20.60 25 THR F C 1
ATOM 4428 O O . THR B 1 27 ? 9.071 15.300 59.310 1.00 19.85 25 THR F O 1
ATOM 4439 N N . LEU B 1 28 ? 8.217 17.290 59.933 1.00 21.76 26 LEU F N 1
ATOM 4440 C CA . LEU B 1 28 ? 6.919 17.137 59.286 1.00 20.48 26 LEU F CA 1
ATOM 4441 C C . LEU B 1 28 ? 6.663 18.432 58.526 1.00 23.55 26 LEU F C 1
ATOM 4442 O O . LEU B 1 28 ? 6.708 19.531 59.100 1.00 21.00 26 LEU F O 1
ATOM 4458 N N . SER B 1 29 ? 6.438 18.302 57.237 1.00 20.54 27 SER F N 1
ATOM 4459 C CA . SER B 1 29 ? 6.258 19.445 56.367 1.00 20.11 27 SER F CA 1
ATOM 4460 C C . SER B 1 29 ? 4.794 19.879 56.316 1.00 22.11 27 SER F C 1
ATOM 4461 O O . SER B 1 29 ? 3.891 19.197 56.787 1.00 25.35 27 SER F O 1
ATOM 4469 N N . GLY B 1 30 ? 4.547 20.993 55.661 1.00 22.72 28 GLY F N 1
ATOM 4470 C CA . GLY B 1 30 ? 3.188 21.420 55.466 1.00 27.88 28 GLY F CA 1
ATOM 4471 C C . GLY B 1 30 ? 2.571 20.682 54.278 1.00 25.94 28 GLY F C 1
ATOM 4472 O O . GLY B 1 30 ? 3.212 19.881 53.595 1.00 23.56 28 GLY F O 1
ATOM 4476 N N . TRP B 1 31 ? 1.306 20.991 54.027 1.00 22.10 29 TRP F N 1
ATOM 4477 C CA . TRP B 1 31 ? 0.623 20.430 52.874 1.00 24.26 29 TRP F CA 1
ATOM 4478 C C . TRP B 1 31 ? 1.327 20.792 51.569 1.00 17.29 29 TRP F C 1
ATOM 4479 O O . TRP B 1 31 ? 1.783 21.920 51.359 1.00 21.21 29 TRP F O 1
ATOM 4500 N N . ALA B 1 32 ? 1.378 19.819 50.678 1.00 17.08 30 ALA F N 1
ATOM 4501 C CA . ALA B 1 32 ? 1.901 19.956 49.329 1.00 19.18 30 ALA F CA 1
ATOM 4502 C C . ALA B 1 32 ? 3.418 20.092 49.291 1.00 21.13 30 ALA F C 1
ATOM 4503 O O . ALA B 1 32 ? 3.981 20.354 48.225 1.00 21.10 30 ALA F O 1
ATOM 4510 N N . HIS B 1 33 ? 4.100 19.900 50.412 1.00 18.74 31 HIS F N 1
ATOM 4511 C CA . HIS B 1 33 ? 5.554 19.932 50.475 1.00 22.06 31 HIS F CA 1
ATOM 4512 C C . HIS B 1 33 ? 6.079 18.598 50.929 1.00 22.80 31 HIS F C 1
ATOM 4513 O O . HIS B 1 33 ? 5.361 17.772 51.480 1.00 22.33 31 HIS F O 1
ATOM 4527 N N . ASP B 1 34 ? 7.375 18.422 50.729 1.00 20.71 32 ASP F N 1
ATOM 4528 C CA . ASP B 1 34 ? 8.048 17.210 51.148 1.00 23.85 32 ASP F CA 1
ATOM 4529 C C . ASP B 1 34 ? 9.245 17.584 52.028 1.00 20.79 32 ASP F C 1
ATOM 4530 O O . ASP B 1 34 ? 9.281 18.654 52.640 1.00 21.46 32 ASP F O 1
ATOM 4539 N N . LEU B 1 35 ? 10.224 16.671 52.087 1.00 22.99 33 LEU F N 1
ATOM 4540 C CA . LEU B 1 35 ? 11.397 16.794 52.973 1.00 32.37 33 LEU F CA 1
ATOM 4541 C C . LEU B 1 35 ? 12.222 18.044 52.716 1.00 29.80 33 LEU F C 1
ATOM 4542 O O . LEU B 1 35 ? 12.909 18.535 53.633 1.00 29.17 33 LEU F O 1
ATOM 4558 N N . ARG B 1 36 ? 12.230 18.524 51.471 1.00 26.23 34 ARG F N 1
ATOM 4559 C CA . ARG B 1 36 ? 13.008 19.701 51.112 1.00 32.54 34 ARG F CA 1
ATOM 4560 C C . ARG B 1 36 ? 12.675 20.890 51.988 1.00 32.87 34 ARG F C 1
ATOM 4561 O O . ARG B 1 36 ? 13.509 21.790 52.157 1.00 33.73 34 ARG F O 1
ATOM 4582 N N . ALA B 1 37 ? 11.486 20.916 52.569 1.00 24.32 35 ALA F N 1
ATOM 4583 C CA . ALA B 1 37 ? 11.192 21.973 53.514 1.00 30.22 35 ALA F CA 1
ATOM 4584 C C . ALA B 1 37 ? 12.239 22.056 54.617 1.00 25.36 35 ALA F C 1
ATOM 4585 O O . ALA B 1 37 ? 12.346 23.094 55.271 1.00 34.85 35 ALA F O 1
ATOM 4592 N N . TYR B 1 38 ? 12.991 20.984 54.858 1.00 25.75 36 TYR F N 1
ATOM 4593 C CA . TYR B 1 38 ? 13.978 20.970 55.931 1.00 28.94 36 TYR F CA 1
ATOM 4594 C C . TYR B 1 38 ? 15.415 20.849 55.433 1.00 27.18 36 TYR F C 1
ATOM 4595 O O . TYR B 1 38 ? 16.316 20.627 56.243 1.00 28.00 36 TYR F O 1
ATOM 4613 N N . ASP B 1 39 ? 15.666 21.048 54.140 1.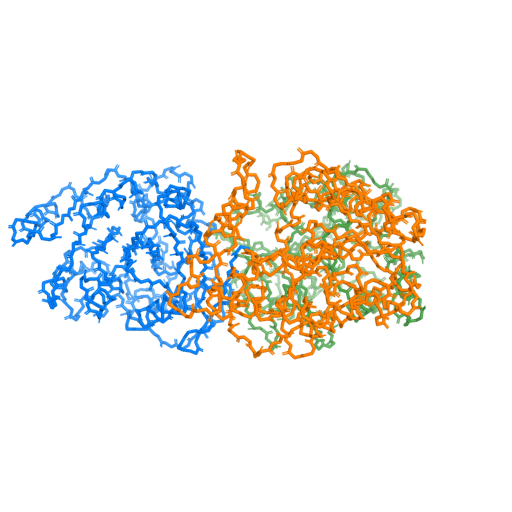00 26.72 37 ASP F N 1
ATOM 4614 C CA . ASP B 1 39 ? 17.042 21.010 53.651 1.00 32.17 37 ASP F CA 1
ATOM 4615 C C . ASP B 1 39 ? 17.922 21.976 54.453 1.00 30.13 37 ASP F C 1
ATOM 4616 O O . ASP B 1 39 ? 19.068 21.661 54.771 1.00 36.01 37 ASP F O 1
ATOM 4625 N N . GLY B 1 40 ? 17.389 23.157 54.781 1.00 23.87 38 GLY F N 1
ATOM 4626 C CA . GLY B 1 40 ? 18.185 24.193 55.433 1.00 34.44 38 GLY F CA 1
ATOM 4627 C C . GLY B 1 40 ? 18.529 23.886 56.880 1.00 36.08 38 GLY F C 1
ATOM 4628 O O . GLY B 1 40 ? 19.658 24.121 57.317 1.00 37.01 38 GLY F O 1
ATOM 4632 N N . MET B 1 41 ? 17.559 23.380 57.656 1.00 34.17 39 MET F N 1
ATOM 4633 C CA . MET B 1 41 ? 17.813 22.988 59.045 1.00 33.58 39 MET F CA 1
ATOM 4634 C C . MET B 1 41 ? 18.535 21.652 59.181 1.00 34.54 39 MET F C 1
ATOM 4635 O O . MET B 1 41 ? 19.112 21.379 60.243 1.00 33.49 39 MET F O 1
ATOM 4649 N N . LEU B 1 42 ? 18.501 20.806 58.152 1.00 27.42 40 LEU F N 1
ATOM 4650 C CA . LEU B 1 42 ? 18.987 19.438 58.299 1.00 31.65 40 LEU F CA 1
ATOM 4651 C C . LEU B 1 42 ? 20.436 19.375 58.758 1.00 38.36 40 LEU F C 1
ATOM 4652 O O . LEU B 1 42 ? 20.743 18.551 59.637 1.00 32.63 40 LEU F O 1
ATOM 4668 N N . PRO B 1 43 ? 21.368 20.163 58.207 1.00 41.06 41 PRO F N 1
ATOM 4669 C CA . PRO B 1 43 ? 22.755 20.132 58.720 1.00 46.85 41 PRO F CA 1
ATOM 4670 C C . PRO B 1 43 ? 22.853 20.341 60.231 1.00 39.15 41 PRO F C 1
ATOM 4671 O O . PRO B 1 43 ? 23.610 19.637 60.907 1.00 40.95 41 PRO F O 1
ATOM 4682 N N . TYR B 1 44 ? 22.116 21.311 60.771 1.00 32.43 42 TYR F N 1
ATOM 4683 C CA . TYR B 1 44 ? 22.128 21.539 62.202 1.00 38.92 42 TYR F CA 1
ATOM 4684 C C . TYR B 1 44 ? 21.433 20.408 62.959 1.00 42.39 42 TYR F C 1
ATOM 4685 O O . TYR B 1 44 ? 21.946 19.950 63.981 1.00 30.51 42 TYR F O 1
ATOM 4703 N N . LEU B 1 45 ? 20.283 19.922 62.470 1.00 37.64 43 LEU F N 1
ATOM 4704 C CA . LEU B 1 45 ? 19.543 18.902 63.218 1.00 39.63 43 LEU F CA 1
ATOM 4705 C C . LEU B 1 45 ? 20.320 17.593 63.293 1.00 35.71 43 LEU F C 1
ATOM 4706 O O . LEU B 1 45 ? 20.404 16.972 64.364 1.00 33.86 43 LEU F O 1
ATOM 4722 N N . ARG B 1 46 ? 20.905 17.162 62.177 1.00 31.23 44 ARG F N 1
ATOM 4723 C CA . ARG B 1 46 ? 21.503 15.826 62.119 1.00 36.52 44 ARG F CA 1
ATOM 4724 C C . ARG B 1 46 ? 22.820 15.771 62.869 1.00 36.49 44 ARG F C 1
ATOM 4725 O O . ARG B 1 46 ? 23.241 14.695 63.293 1.00 43.36 44 ARG F O 1
ATOM 4746 N N . ALA B 1 47 ? 23.500 16.906 63.004 1.00 40.67 45 ALA F N 1
ATOM 4747 C CA . ALA B 1 47 ? 24.673 16.953 63.871 1.00 45.01 45 ALA F CA 1
ATOM 4748 C C . ALA B 1 47 ? 24.286 16.751 65.336 1.00 43.65 45 ALA F C 1
ATOM 4749 O O . ALA B 1 47 ? 25.046 16.145 66.091 1.00 43.51 45 ALA F O 1
ATOM 4756 N N . ALA B 1 48 ? 23.094 17.217 65.744 1.00 42.01 46 ALA F N 1
ATOM 4757 C CA . ALA B 1 48 ? 22.688 17.175 67.151 1.00 35.96 46 ALA F CA 1
ATOM 4758 C C . ALA B 1 48 ? 22.073 15.840 67.542 1.00 43.36 46 ALA F C 1
ATOM 4759 O O . ALA B 1 48 ? 22.350 15.327 68.632 1.00 39.69 46 ALA F O 1
ATOM 4766 N N . GLN B 1 49 ? 21.216 15.281 66.688 1.00 38.00 47 GLN F N 1
ATOM 4767 C CA . GLN B 1 49 ? 20.500 14.050 66.988 1.00 40.84 47 GLN F CA 1
ATOM 4768 C C . GLN B 1 49 ? 20.276 13.275 65.698 1.00 39.01 47 GLN F C 1
ATOM 4769 O O . GLN B 1 49 ? 20.405 13.817 64.590 1.00 31.40 47 GLN F O 1
ATOM 4783 N N . ARG B 1 50 ? 19.957 11.992 65.851 1.00 35.35 48 ARG F N 1
ATOM 4784 C CA . ARG B 1 50 ? 19.349 11.273 64.748 1.00 32.21 48 ARG F CA 1
ATOM 4785 C C . ARG B 1 50 ? 18.117 12.044 64.278 1.00 29.42 48 ARG F C 1
ATOM 4786 O O . ARG B 1 50 ? 17.316 12.513 65.090 1.00 30.27 48 ARG F O 1
ATOM 4807 N N . THR B 1 51 ? 17.987 12.190 62.958 1.00 30.11 49 THR F N 1
ATOM 4808 C CA . THR B 1 51 ? 16.942 13.006 62.348 1.00 30.85 49 THR F CA 1
ATOM 4809 C C . THR B 1 51 ? 16.271 12.208 61.239 1.00 31.56 49 THR F C 1
ATOM 4810 O O . THR B 1 51 ? 16.941 11.722 60.310 1.00 26.73 49 THR F O 1
ATOM 4821 N N . VAL B 1 52 ? 14.950 12.082 61.335 1.00 28.91 50 VAL F N 1
ATOM 4822 C CA . VAL B 1 52 ? 14.132 11.409 60.329 1.00 27.13 50 VAL F CA 1
ATOM 4823 C C . VAL B 1 52 ? 13.223 12.479 59.743 1.00 27.41 50 VAL F C 1
ATOM 4824 O O . VAL B 1 52 ? 12.396 13.055 60.454 1.00 26.56 50 VAL F O 1
ATOM 4837 N N . ARG B 1 53 ? 13.401 12.779 58.461 1.00 26.50 51 ARG F N 1
ATOM 4838 C CA . ARG B 1 53 ? 12.502 13.674 57.757 1.00 25.54 51 ARG F CA 1
ATOM 4839 C C . ARG B 1 53 ? 11.417 12.811 57.127 1.00 21.25 51 ARG F C 1
ATOM 4840 O O . ARG B 1 53 ? 11.726 11.813 56.469 1.00 22.11 51 ARG F O 1
ATOM 4861 N N . VAL B 1 54 ? 10.155 13.141 57.396 1.00 24.54 52 VAL F N 1
ATOM 4862 C CA . VAL B 1 54 ? 9.023 12.308 56.989 1.00 23.55 52 VAL F CA 1
ATOM 4863 C C . VAL B 1 54 ? 8.132 13.077 56.011 1.00 15.19 52 VAL F C 1
ATOM 4864 O O . VAL B 1 54 ? 7.787 14.240 56.250 1.00 20.34 52 VAL F O 1
ATOM 4877 N N . CYS B 1 55 ? 7.714 12.397 54.932 1.00 20.56 53 CYS F N 1
ATOM 4878 C CA . CYS B 1 55 ? 6.689 12.918 54.021 1.00 21.04 53 CYS F CA 1
ATOM 4879 C C . CYS B 1 55 ? 5.321 12.342 54.406 1.00 16.15 53 CYS F C 1
ATOM 4880 O O . CYS B 1 55 ? 5.213 11.216 54.885 1.00 18.09 53 CYS F O 1
ATOM 4888 N N . TRP B 1 56 ? 4.284 13.099 54.127 1.00 19.52 54 TRP F N 1
ATOM 4889 C CA . TRP B 1 56 ? 2.942 12.569 54.235 1.00 21.05 54 TRP F CA 1
ATOM 4890 C C . TRP B 1 56 ? 2.672 11.581 53.107 1.00 20.02 54 TRP F C 1
ATOM 4891 O O . TRP B 1 56 ? 3.347 11.564 52.072 1.00 18.48 54 TRP F O 1
ATOM 4912 N N . ARG B 1 57 ? 1.662 10.742 53.308 1.00 18.37 55 ARG F N 1
ATOM 4913 C CA . ARG B 1 57 ? 1.248 9.880 52.215 1.00 13.19 55 ARG F CA 1
ATOM 4914 C C . ARG B 1 57 ? 0.840 10.738 51.020 1.00 14.19 55 ARG F C 1
ATOM 4915 O O . ARG B 1 57 ? 0.371 11.866 51.183 1.00 16.26 55 ARG F O 1
ATOM 4936 N N . GLY B 1 58 ? 1.150 10.241 49.813 1.00 14.09 56 GLY F N 1
ATOM 4937 C CA . GLY B 1 58 ? 0.895 10.923 48.545 1.00 15.77 56 GLY F CA 1
ATOM 4938 C C . GLY B 1 58 ? 1.818 12.074 48.223 1.00 14.02 56 GLY F C 1
ATOM 4939 O O . GLY B 1 58 ? 1.608 12.746 47.201 1.00 17.66 56 GLY F O 1
ATOM 4943 N N . HIS B 1 59 ? 2.746 12.406 49.118 1.00 16.03 57 HIS F N 1
ATOM 4944 C CA . HIS B 1 59 ? 3.593 13.581 49.012 1.00 17.56 57 HIS F CA 1
ATOM 4945 C C . HIS B 1 59 ? 5.015 13.236 48.611 1.00 18.35 57 HIS F C 1
ATOM 4946 O O . HIS B 1 59 ? 5.800 14.153 48.364 1.00 23.26 57 HIS F O 1
ATOM 4960 N N . GLY B 1 60 ? 5.363 11.949 48.583 1.00 20.13 58 GLY F N 1
ATOM 4961 C CA . GLY B 1 60 ? 6.688 11.488 48.186 1.00 19.67 58 GLY F CA 1
ATOM 4962 C C . GLY B 1 60 ? 6.860 11.515 46.678 1.00 17.73 58 GLY F C 1
ATOM 4963 O O . GLY B 1 60 ? 6.004 12.040 45.949 1.00 15.34 58 GLY F O 1
ATOM 4967 N N . PRO B 1 61 ? 7.949 10.896 46.182 1.00 21.89 59 PRO F N 1
ATOM 4968 C CA . PRO B 1 61 ? 8.161 10.788 44.725 1.00 21.66 59 PRO F CA 1
ATOM 4969 C C . PRO B 1 61 ? 6.976 10.233 43.963 1.00 24.24 59 PRO F C 1
ATOM 4970 O O . PRO B 1 61 ? 6.720 10.658 42.820 1.00 16.78 59 PRO F O 1
ATOM 4981 N N . ASP B 1 62 ? 6.260 9.262 44.541 1.00 18.03 60 ASP F N 1
ATOM 4982 C CA . ASP B 1 62 ? 5.131 8.648 43.830 1.00 21.02 60 ASP F CA 1
ATOM 4983 C C . ASP B 1 62 ? 3.923 9.55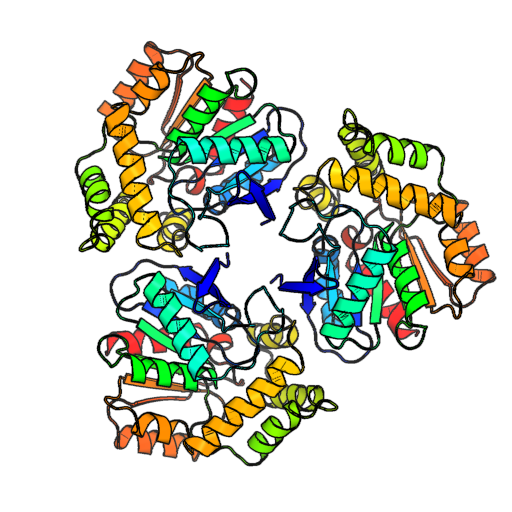5 44.001 1.00 19.44 60 ASP F C 1
ATOM 4984 O O . ASP B 1 62 ? 3.459 9.775 45.122 1.00 20.33 60 ASP F O 1
ATOM 4993 N N . ARG B 1 63 ? 3.446 10.140 42.907 1.00 16.69 61 ARG F N 1
ATOM 4994 C CA . ARG B 1 63 ? 2.357 11.105 42.992 1.00 15.24 61 ARG F CA 1
ATOM 4995 C C . ARG B 1 63 ? 1.069 10.530 42.452 1.00 18.40 61 ARG F C 1
ATOM 4996 O O . ARG B 1 63 ? 0.142 11.280 42.115 1.00 19.85 61 ARG F O 1
ATOM 5017 N N . ASN B 1 64 ? 0.972 9.205 42.369 1.00 16.18 62 ASN F N 1
ATOM 5018 C CA . ASN B 1 64 ? -0.340 8.629 42.162 1.00 15.47 62 ASN F CA 1
ATOM 5019 C C . ASN B 1 64 ? -1.254 9.031 43.330 1.00 16.91 62 ASN F C 1
ATOM 5020 O O . ASN B 1 64 ? -0.791 9.454 44.400 1.00 18.98 62 ASN F O 1
ATOM 5031 N N . LEU B 1 65 ? -2.558 8.966 43.102 1.00 19.85 63 LEU F N 1
ATOM 5032 C CA . LEU B 1 65 ? -3.510 9.409 44.124 1.00 21.62 63 LEU F CA 1
ATOM 5033 C C . LEU B 1 65 ? -3.599 8.343 45.192 1.00 20.83 63 LEU F C 1
ATOM 5034 O O . LEU B 1 65 ? -3.516 7.160 44.877 1.00 17.73 63 LEU F O 1
ATOM 5050 N N . VAL B 1 66 ? -3.691 8.771 46.467 1.00 17.24 64 VAL F N 1
ATOM 5051 C CA . VAL B 1 66 ? -3.789 7.857 47.598 1.00 19.58 64 VAL F CA 1
ATOM 5052 C C . VAL B 1 66 ? -5.197 7.934 48.187 1.00 20.97 64 VAL F C 1
ATOM 5053 O O . VAL B 1 66 ? -5.960 8.875 47.940 1.00 19.44 64 VAL F O 1
ATOM 5066 N N . GLY B 1 67 ? -5.550 6.907 48.953 1.00 18.95 65 GLY F N 1
ATOM 5067 C CA . GLY B 1 67 ? -6.832 6.910 49.630 1.00 17.72 65 GLY F CA 1
ATOM 5068 C C . GLY B 1 67 ? -7.029 8.172 50.442 1.00 18.61 65 GLY F C 1
ATOM 5069 O O . GLY B 1 67 ? -6.090 8.668 51.079 1.00 17.05 65 GLY F O 1
ATOM 5073 N N . ASP B 1 68 ? -8.246 8.699 50.425 1.00 13.34 66 ASP F N 1
ATOM 5074 C CA . ASP B 1 68 ? -8.550 9.917 51.163 1.00 19.78 66 ASP F CA 1
ATOM 5075 C C . ASP B 1 68 ? -8.130 9.760 52.622 1.00 19.11 66 ASP F C 1
ATOM 5076 O O . ASP B 1 68 ? -8.203 8.669 53.190 1.00 16.40 66 ASP F O 1
ATOM 5085 N N . PHE B 1 69 ? -7.670 10.860 53.214 1.00 16.03 67 PHE F N 1
ATOM 5086 C CA . PHE B 1 69 ? -7.015 10.811 54.507 1.00 21.05 67 PHE F CA 1
ATOM 5087 C C . PHE B 1 69 ? -7.061 12.180 55.156 1.00 16.67 67 PHE F C 1
ATOM 5088 O O . PHE B 1 69 ? -7.302 13.209 54.508 1.00 17.93 67 PHE F O 1
ATOM 5105 N N . GLY B 1 70 ? -6.850 12.160 56.470 1.00 20.29 68 GLY F N 1
ATOM 5106 C CA . GLY B 1 70 ? -6.735 13.367 57.228 1.00 21.82 68 GLY F CA 1
ATOM 5107 C C . GLY B 1 70 ? -5.666 13.261 58.301 1.00 19.71 68 GLY F C 1
ATOM 5108 O O . GLY B 1 70 ? -4.689 12.501 58.168 1.00 18.21 68 GLY F O 1
ATOM 5112 N N . ILE B 1 71 ? -5.866 14.018 59.383 1.00 21.41 69 ILE F N 1
ATOM 5113 C CA . ILE B 1 71 ? -4.877 14.069 60.464 1.00 21.00 69 ILE F CA 1
ATOM 5114 C C . ILE B 1 71 ? -4.641 12.693 61.066 1.00 22.68 69 ILE F C 1
ATOM 5115 O O . ILE B 1 71 ? -3.489 12.303 61.341 1.00 21.24 69 ILE F O 1
ATOM 5131 N N . ASP B 1 72 ? -5.716 11.919 61.266 1.00 24.02 70 ASP F N 1
ATOM 5132 C CA . ASP B 1 72 ? -5.575 10.601 61.879 1.00 23.52 70 ASP F CA 1
ATOM 5133 C C . ASP B 1 72 ? -4.585 9.732 61.111 1.00 25.93 70 ASP F C 1
ATOM 5134 O O . ASP B 1 72 ? -3.726 9.080 61.711 1.00 23.41 70 ASP F O 1
ATOM 5143 N N . GLU B 1 73 ? -4.690 9.709 59.772 1.00 23.83 71 GLU F N 1
ATOM 5144 C CA . GLU B 1 73 ? -3.785 8.896 58.965 1.00 20.23 71 GLU F CA 1
ATOM 5145 C C . GLU B 1 73 ? -2.382 9.495 58.943 1.00 16.67 71 GLU F C 1
ATOM 5146 O O . GLU B 1 73 ? -1.388 8.767 58.920 1.00 23.29 71 GLU F O 1
ATOM 5158 N N . MET B 1 74 ? -2.293 10.812 58.851 1.00 19.80 72 MET F N 1
ATOM 5159 C CA . MET B 1 74 ? -0.993 11.455 58.875 1.00 17.17 72 MET F CA 1
ATOM 5160 C C . MET B 1 74 ? -0.255 11.099 60.162 1.00 21.54 72 MET F C 1
ATOM 5161 O O . MET B 1 74 ? 0.945 10.809 60.146 1.00 20.13 72 MET F O 1
ATOM 5175 N N . ALA B 1 75 ? -0.988 11.071 61.278 1.00 20.64 73 ALA F N 1
ATOM 5176 C CA . ALA B 1 75 ? -0.397 10.663 62.556 1.00 21.08 73 ALA F CA 1
ATOM 5177 C C . ALA B 1 75 ? -0.034 9.190 62.542 1.00 18.80 73 ALA F C 1
ATOM 5178 O O . ALA B 1 75 ? 1.097 8.819 62.892 1.00 24.95 73 ALA F O 1
ATOM 5185 N N . ALA B 1 76 ? -0.937 8.328 62.061 1.00 20.57 74 ALA F N 1
ATOM 5186 C CA . ALA B 1 76 ? -0.656 6.892 62.128 1.00 19.20 74 ALA F CA 1
ATOM 5187 C C . ALA B 1 76 ? 0.412 6.458 61.132 1.00 25.83 74 ALA F C 1
ATOM 5188 O O . ALA B 1 76 ? 1.161 5.513 61.402 1.00 24.16 74 ALA F O 1
ATOM 5195 N N . ASP B 1 77 ? 0.474 7.090 59.960 1.00 23.22 75 ASP F N 1
ATOM 5196 C CA . ASP B 1 77 ? 1.525 6.726 59.012 1.00 25.91 75 ASP F CA 1
ATOM 5197 C C . ASP B 1 77 ? 2.889 7.062 59.594 1.00 23.41 75 ASP F C 1
ATOM 5198 O O . ASP B 1 77 ? 3.838 6.275 59.468 1.00 24.75 75 ASP F O 1
ATOM 5207 N N . THR B 1 78 ? 2.993 8.220 60.255 1.00 19.11 76 THR F N 1
ATOM 5208 C CA . THR B 1 78 ? 4.273 8.651 60.773 1.00 22.70 76 THR F CA 1
ATOM 5209 C C . THR B 1 78 ? 4.701 7.765 61.936 1.00 27.46 76 THR F C 1
ATOM 5210 O O . THR B 1 78 ? 5.862 7.349 62.016 1.00 21.03 76 THR F O 1
ATOM 5221 N N . ILE B 1 79 ? 3.773 7.465 62.851 1.00 28.39 77 ILE F N 1
ATOM 5222 C CA . ILE B 1 79 ? 4.083 6.545 63.944 1.00 24.39 77 ILE F CA 1
ATOM 5223 C C . ILE B 1 79 ? 4.525 5.203 63.381 1.00 26.22 77 ILE F C 1
ATOM 5224 O O . ILE B 1 79 ? 5.523 4.617 63.825 1.00 26.14 77 ILE F O 1
ATOM 5240 N N . GLY B 1 80 ? 3.812 4.703 62.372 1.00 21.44 78 GLY F N 1
ATOM 5241 C CA . GLY B 1 80 ? 4.144 3.409 61.814 1.00 22.73 78 GLY F CA 1
ATOM 5242 C C . GLY B 1 80 ? 5.534 3.369 61.203 1.00 33.02 78 GLY F C 1
ATOM 5243 O O . GLY B 1 80 ? 6.266 2.374 61.326 1.00 25.76 78 GLY F O 1
ATOM 5247 N N . LEU B 1 81 ? 5.916 4.445 60.528 1.00 26.65 79 LEU F N 1
ATOM 5248 C CA . LEU B 1 81 ? 7.253 4.526 59.966 1.00 22.84 79 LEU F CA 1
ATOM 5249 C C . LEU B 1 81 ? 8.287 4.515 61.076 1.00 23.47 79 LEU F C 1
ATOM 5250 O O . LEU B 1 81 ? 9.263 3.767 61.020 1.00 25.13 79 LEU F O 1
ATOM 5266 N N . LEU B 1 82 ? 8.098 5.363 62.075 1.00 25.06 80 LEU F N 1
ATOM 5267 C CA . LEU B 1 82 ? 9.092 5.484 63.136 1.00 27.91 80 LEU F CA 1
ATOM 5268 C C . LEU B 1 82 ? 9.257 4.179 63.904 1.00 34.67 80 LEU F C 1
ATOM 5269 O O . LEU B 1 82 ? 10.369 3.869 64.356 1.00 36.04 80 LEU F O 1
ATOM 5285 N N . ASP B 1 83 ? 8.168 3.415 64.078 1.00 30.84 81 ASP F N 1
ATOM 5286 C CA . ASP B 1 83 ? 8.262 2.077 64.662 1.00 36.27 81 ASP F CA 1
ATOM 5287 C C . ASP B 1 83 ? 9.073 1.139 63.779 1.00 33.99 81 ASP F C 1
ATOM 5288 O O . ASP B 1 83 ? 9.913 0.378 64.277 1.00 31.95 81 ASP F O 1
ATOM 5297 N N . ALA B 1 84 ? 8.820 1.158 62.465 1.00 30.09 82 ALA F N 1
ATOM 5298 C CA . ALA B 1 84 ? 9.618 0.367 61.530 1.00 31.40 82 ALA F CA 1
ATOM 5299 C C . ALA B 1 84 ? 11.105 0.750 61.555 1.00 29.91 82 ALA F C 1
ATOM 5300 O O . ALA B 1 84 ? 11.966 -0.092 61.247 1.00 29.97 82 ALA F O 1
ATOM 5307 N N . LEU B 1 85 ? 11.415 2.019 61.849 1.00 28.64 83 LEU F N 1
ATOM 5308 C CA . LEU B 1 85 ? 12.786 2.526 61.970 1.00 34.23 83 LEU F CA 1
ATOM 5309 C C . LEU B 1 85 ? 13.346 2.416 63.388 1.00 34.69 83 LEU F C 1
ATOM 5310 O O . LEU B 1 85 ? 14.450 2.914 63.650 1.00 30.31 83 LEU F O 1
ATOM 5326 N N . GLU B 1 86 ? 12.605 1.794 64.302 1.00 36.10 84 GLU F N 1
ATOM 5327 C CA . GLU B 1 86 ? 13.032 1.585 65.687 1.00 38.99 84 GLU F CA 1
ATOM 5328 C C . GLU B 1 86 ? 13.387 2.893 66.378 1.00 42.38 84 GLU F C 1
ATOM 5329 O O . GLU B 1 86 ? 14.335 2.961 67.166 1.00 44.15 84 GLU F O 1
ATOM 5341 N N . VAL B 1 87 ? 12.602 3.929 66.112 1.00 36.29 85 VAL F N 1
ATOM 5342 C CA . VAL B 1 87 ? 12.714 5.187 66.835 1.00 29.86 85 VAL F CA 1
ATOM 5343 C C . VAL B 1 87 ? 11.904 5.044 68.108 1.00 43.40 85 VAL F C 1
ATOM 5344 O O . VAL B 1 87 ? 10.790 4.507 68.087 1.00 40.28 85 VAL F O 1
ATOM 5357 N N . ASP B 1 88 ? 12.477 5.493 69.223 1.00 43.76 86 ASP F N 1
ATOM 5358 C CA . ASP B 1 88 ? 11.780 5.487 70.496 1.00 38.50 86 ASP F CA 1
ATOM 5359 C C . ASP B 1 88 ? 11.302 6.908 70.749 1.00 41.50 86 ASP F C 1
ATOM 5360 O O . ASP B 1 88 ? 10.408 7.378 70.046 1.00 36.26 86 ASP F O 1
ATOM 5369 N N . SER B 1 89 ? 11.888 7.622 71.703 1.00 37.22 87 SER F N 1
ATOM 5370 C CA . SER B 1 89 ? 11.412 8.959 71.992 1.00 41.52 87 SER F CA 1
ATOM 5371 C C . SER B 1 89 ? 11.802 9.903 70.854 1.00 34.14 87 SER F C 1
ATOM 5372 O O . SER B 1 89 ? 12.838 9.729 70.208 1.00 32.85 87 SER F O 1
ATOM 5380 N N . PHE B 1 90 ? 10.958 10.904 70.594 1.00 34.16 88 PHE F N 1
ATOM 5381 C CA . PHE B 1 90 ? 11.245 11.800 69.480 1.00 29.70 88 PHE F CA 1
ATOM 5382 C C . PHE B 1 90 ? 10.526 13.114 69.702 1.00 31.72 88 PHE F C 1
ATOM 5383 O O . PHE B 1 90 ? 9.628 13.235 70.551 1.00 30.02 88 PHE F O 1
ATOM 5400 N N . VAL B 1 91 ? 11.011 14.117 68.989 1.00 28.64 89 VAL F N 1
ATOM 5401 C CA . VAL B 1 91 ? 10.555 15.489 69.104 1.00 32.09 89 VAL F CA 1
ATOM 5402 C C . VAL B 1 91 ? 10.136 15.953 67.717 1.00 33.94 89 VAL F C 1
ATOM 5403 O O . VAL B 1 91 ? 10.976 16.218 66.860 1.00 28.49 89 VAL F O 1
ATOM 5416 N N . PRO B 1 92 ? 8.838 15.994 67.441 1.00 38.89 90 PRO F N 1
ATOM 5417 C CA . PRO B 1 92 ? 8.392 16.459 66.132 1.00 29.00 90 PRO F CA 1
ATOM 5418 C C . PRO B 1 92 ? 8.723 17.918 65.933 1.00 27.38 90 PRO F C 1
ATOM 5419 O O . PRO B 1 92 ? 8.547 18.741 66.834 1.00 28.55 90 PRO F O 1
ATOM 5430 N N . ILE B 1 93 ? 9.167 18.239 64.722 1.00 21.48 91 ILE F N 1
ATOM 5431 C CA . ILE B 1 93 ? 9.254 19.611 64.248 1.00 19.65 91 ILE F CA 1
ATOM 5432 C C . ILE B 1 93 ? 8.330 19.704 63.050 1.00 20.33 91 ILE F C 1
ATOM 5433 O O . ILE B 1 93 ? 8.523 18.974 62.074 1.00 23.94 91 ILE F O 1
ATOM 5449 N N . ALA B 1 94 ? 7.330 20.589 63.112 1.00 22.62 92 ALA F N 1
ATOM 5450 C CA . ALA B 1 94 ? 6.233 20.531 62.155 1.00 24.43 92 ALA F CA 1
ATOM 5451 C C . ALA B 1 94 ? 5.920 21.920 61.649 1.00 23.28 92 ALA F C 1
ATOM 5452 O O . ALA B 1 94 ? 5.738 22.849 62.442 1.00 26.95 92 ALA F O 1
ATOM 5459 N N . HIS B 1 95 ? 5.845 22.048 60.328 1.00 21.54 93 HIS F N 1
ATOM 5460 C CA . HIS B 1 95 ? 5.573 23.317 59.712 1.00 19.02 93 HIS F CA 1
ATOM 5461 C C . HIS B 1 95 ? 4.068 23.562 59.567 1.00 25.75 93 HIS F C 1
ATOM 5462 O O . HIS B 1 95 ? 3.361 22.717 59.036 1.00 21.45 93 HIS F O 1
ATOM 5476 N N . ALA B 1 96 ? 3.619 24.773 59.933 1.00 22.37 94 ALA F N 1
ATOM 5477 C CA . ALA B 1 96 ? 2.237 25.240 59.803 1.00 22.13 94 ALA F CA 1
ATOM 5478 C C . ALA B 1 96 ? 1.234 24.134 60.141 1.00 20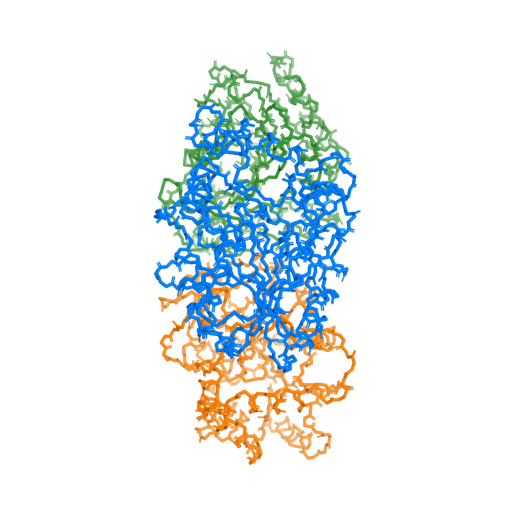.61 94 ALA F C 1
ATOM 5479 O O . ALA B 1 96 ? 1.297 23.549 61.217 1.00 21.12 94 ALA F O 1
ATOM 5486 N N . HIS B 1 97 ? 0.344 23.787 59.208 1.00 22.81 95 HIS F N 1
ATOM 5487 C CA . HIS B 1 97 ? -0.743 22.871 59.533 1.00 20.84 95 HIS F CA 1
ATOM 5488 C C . HIS B 1 97 ? -0.294 21.426 59.584 1.00 22.91 95 HIS F C 1
ATOM 5489 O O . HIS B 1 97 ? -1.070 20.566 60.015 1.00 19.57 95 HIS F O 1
ATOM 5503 N N . GLY B 1 98 ? 0.979 21.149 59.292 1.00 21.93 96 GLY F N 1
ATOM 5504 C CA . GLY B 1 98 ? 1.513 19.894 59.777 1.00 16.40 96 GLY F CA 1
ATOM 5505 C C . GLY B 1 98 ? 1.506 19.838 61.294 1.00 21.46 96 GLY F C 1
ATOM 5506 O O . GLY B 1 98 ? 1.599 18.755 61.880 1.00 18.98 96 GLY F O 1
ATOM 5510 N N . GLY B 1 99 ? 1.385 20.989 61.939 1.00 20.61 97 GLY F N 1
ATOM 5511 C CA . GLY B 1 99 ? 1.384 21.007 63.394 1.00 24.49 97 GLY F CA 1
ATOM 5512 C C . GLY B 1 99 ? 0.213 20.261 63.995 1.00 25.39 97 GLY F C 1
ATOM 5513 O O . GLY B 1 99 ? 0.341 19.673 65.073 1.00 25.67 97 GLY F O 1
ATOM 5517 N N . TRP B 1 100 ? -0.923 20.235 63.294 1.00 26.77 98 TRP F N 1
ATOM 5518 C CA . TRP B 1 100 ? -2.073 19.490 63.784 1.00 22.73 98 TRP F CA 1
ATOM 5519 C C . TRP B 1 100 ? -1.723 18.020 63.909 1.00 25.41 98 TRP F C 1
ATOM 5520 O O . TRP B 1 100 ? -2.076 17.367 64.896 1.00 27.68 98 TRP F O 1
ATOM 5541 N N . ALA B 1 101 ? -1.008 17.472 62.921 1.00 24.77 99 ALA F N 1
ATOM 5542 C CA . ALA B 1 101 ? -0.646 16.068 63.002 1.00 18.80 99 ALA F CA 1
ATOM 5543 C C . ALA B 1 101 ? 0.402 15.832 64.082 1.00 25.82 99 ALA F C 1
ATOM 5544 O O . ALA B 1 101 ? 0.409 14.771 64.717 1.00 18.50 99 ALA F O 1
ATOM 5551 N N . ALA B 1 102 ? 1.318 16.786 64.275 1.00 28.14 100 ALA F N 1
ATOM 5552 C CA . ALA B 1 102 ? 2.307 16.642 65.343 1.00 31.28 100 ALA F CA 1
ATOM 5553 C C . ALA B 1 102 ? 1.621 16.613 66.708 1.00 21.82 100 ALA F C 1
ATOM 5554 O O . ALA B 1 102 ? 1.947 15.775 67.544 1.00 26.47 100 ALA F O 1
ATOM 5561 N N . LEU B 1 103 ? 0.647 17.485 66.928 1.00 23.45 101 LEU F N 1
ATOM 5562 C CA . LEU B 1 103 ? -0.078 17.455 68.201 1.00 22.49 101 LEU F CA 1
ATOM 5563 C C . LEU B 1 103 ? -0.854 16.154 68.364 1.00 28.15 101 LEU F C 1
ATOM 5564 O O . LEU B 1 103 ? -0.882 15.577 69.454 1.00 27.69 101 LEU F O 1
ATOM 5580 N N . GLU B 1 104 ? -1.459 15.643 67.277 1.00 24.55 102 GLU F N 1
ATOM 5581 C CA . GLU B 1 104 ? -2.154 14.360 67.368 1.00 23.58 102 GLU F CA 1
ATOM 5582 C C . GLU B 1 104 ? -1.193 13.230 67.696 1.00 31.78 102 GLU F C 1
ATOM 5583 O O . GLU B 1 104 ? -1.524 12.323 68.489 1.00 24.46 102 GLU F O 1
ATOM 5595 N N . ILE B 1 105 ? -0.003 13.237 67.073 1.00 25.26 103 ILE F N 1
ATOM 5596 C CA . ILE B 1 105 ? 0.992 12.207 67.371 1.00 24.19 103 ILE F CA 1
ATOM 5597 C C . ILE B 1 105 ? 1.374 12.271 68.841 1.00 26.95 103 ILE F C 1
ATOM 5598 O O . ILE B 1 105 ? 1.569 11.243 69.495 1.00 25.94 103 ILE F O 1
ATOM 5614 N N . ALA B 1 106 ? 1.571 13.485 69.350 1.00 27.24 104 ALA F N 1
ATOM 5615 C CA . ALA B 1 106 ? 1.951 13.662 70.754 1.00 32.98 104 ALA F CA 1
ATOM 5616 C C . ALA B 1 106 ? 0.841 13.172 71.679 1.00 31.66 104 ALA F C 1
ATOM 5617 O O . ALA B 1 106 ? 1.087 12.450 72.655 1.00 32.10 104 ALA F O 1
ATOM 5624 N N . ASP B 1 107 ? -0.394 13.562 71.374 1.00 36.67 105 ASP F N 1
ATOM 5625 C CA . ASP B 1 107 ? -1.541 13.100 72.142 1.00 37.69 105 ASP F CA 1
ATOM 5626 C C . ASP B 1 107 ? -1.578 11.579 72.182 1.00 34.42 105 ASP F C 1
ATOM 5627 O O . ASP B 1 107 ? -1.712 10.977 73.251 1.00 30.19 105 ASP F O 1
ATOM 5636 N N . ARG B 1 108 ? -1.362 10.935 71.037 1.00 27.54 106 ARG F N 1
ATOM 5637 C CA . ARG B 1 108 ? -1.543 9.495 70.975 1.00 31.05 106 ARG F CA 1
ATOM 5638 C C . ARG B 1 108 ? -0.483 8.759 71.743 1.00 32.63 106 ARG F C 1
ATOM 5639 O O . ARG B 1 108 ? -0.748 7.680 72.281 1.00 36.15 106 ARG F O 1
ATOM 5660 N N . LEU B 1 109 ? 0.734 9.282 71.748 1.00 31.02 107 LEU F N 1
ATOM 5661 C CA . LEU B 1 109 ? 1.846 8.510 72.247 1.00 36.29 107 LEU F CA 1
ATOM 5662 C C . LEU B 1 109 ? 2.233 8.895 73.665 1.00 32.51 107 LEU F C 1
ATOM 5663 O O . LEU B 1 109 ? 2.937 8.131 74.314 1.00 32.15 107 LEU F O 1
ATOM 5679 N N . GLY B 1 110 ? 1.813 10.053 74.144 1.00 31.85 108 GLY F N 1
ATOM 5680 C CA . GLY B 1 110 ? 2.148 10.456 75.486 1.00 37.04 108 GLY F CA 1
ATOM 5681 C C . GLY B 1 110 ? 3.505 11.127 75.588 1.00 37.86 108 GLY F C 1
ATOM 5682 O O . GLY B 1 110 ? 4.387 10.983 74.727 1.00 36.34 108 GLY F O 1
ATOM 5686 N N . ALA B 1 111 ? 3.678 11.836 76.714 1.00 37.37 109 ALA F N 1
ATOM 5687 C CA . ALA B 1 111 ? 4.781 12.769 76.932 1.00 36.92 109 ALA F CA 1
ATOM 5688 C C . ALA B 1 111 ? 6.115 12.095 77.239 1.00 39.41 109 ALA F C 1
ATOM 5689 O O . ALA B 1 111 ? 7.138 12.789 77.275 1.00 45.04 109 ALA F O 1
ATOM 5696 N N . GLN B 1 112 ? 6.152 10.776 77.444 1.00 40.93 110 GLN F N 1
ATOM 5697 C CA . GLN B 1 112 ? 7.431 10.081 77.569 1.00 35.07 110 GLN F CA 1
ATOM 5698 C C . GLN B 1 112 ? 8.028 9.793 76.195 1.00 42.22 110 GLN F C 1
ATOM 5699 O O . GLN B 1 112 ? 9.206 10.076 75.945 1.00 41.06 110 GLN F O 1
ATOM 5713 N N . ARG B 1 113 ? 7.229 9.215 75.285 1.00 37.21 111 ARG F N 1
ATOM 5714 C CA . ARG B 1 113 ? 7.740 8.940 73.944 1.00 37.04 111 ARG F CA 1
ATOM 5715 C C . ARG B 1 113 ? 7.855 10.220 73.119 1.00 31.06 111 ARG F C 1
ATOM 5716 O O . ARG B 1 113 ? 8.770 10.339 72.301 1.00 38.99 111 ARG F O 1
ATOM 5737 N N . VAL B 1 114 ? 6.978 11.191 73.348 1.00 30.89 112 VAL F N 1
ATOM 5738 C CA . VAL B 1 114 ? 7.030 12.478 72.668 1.00 38.83 112 VAL F CA 1
ATOM 5739 C C . VAL B 1 114 ? 7.137 13.586 73.706 1.00 31.70 112 VAL F C 1
ATOM 5740 O O . VAL B 1 114 ? 6.148 14.282 74.008 1.00 31.50 112 VAL F O 1
ATOM 5753 N N . PRO B 1 115 ? 8.352 13.829 74.197 1.00 31.65 113 PRO F N 1
ATOM 5754 C CA . PRO B 1 115 ? 8.538 14.803 75.285 1.00 31.88 113 PRO F CA 1
ATOM 5755 C C . PRO B 1 115 ? 8.354 16.247 74.871 1.00 38.44 113 PRO F C 1
ATOM 5756 O O . PRO B 1 115 ? 8.083 17.086 75.731 1.00 34.74 113 PRO F O 1
ATOM 5767 N N . ALA B 1 116 ? 8.441 16.576 73.585 1.00 32.36 114 ALA F N 1
ATOM 5768 C CA . ALA B 1 116 ? 8.279 17.960 73.173 1.00 32.91 114 ALA F CA 1
ATOM 5769 C C . ALA B 1 116 ? 7.853 17.995 71.704 1.00 27.83 114 ALA F C 1
ATOM 5770 O O . ALA B 1 116 ? 8.122 17.061 70.948 1.00 24.48 114 ALA F O 1
ATOM 5777 N N . VAL B 1 117 ? 7.204 19.094 71.322 1.00 24.99 115 VAL F N 1
ATOM 5778 C CA . VAL B 1 117 ? 6.815 19.359 69.941 1.00 34.10 115 VAL F CA 1
ATOM 5779 C C . VAL B 1 117 ? 7.214 20.788 69.603 1.00 34.29 115 VAL F C 1
ATOM 5780 O O . VAL B 1 117 ? 6.908 21.719 70.357 1.00 29.63 115 VAL F O 1
ATOM 5793 N N . MET B 1 118 ? 7.832 20.969 68.440 1.00 29.30 116 MET F N 1
ATOM 5794 C CA . MET B 1 118 ? 8.085 22.294 67.907 1.00 26.99 116 MET F CA 1
ATOM 5795 C C . MET B 1 118 ? 7.187 22.534 66.704 1.00 23.06 116 MET F C 1
ATOM 5796 O O . MET B 1 118 ? 7.117 21.694 65.806 1.00 25.50 116 MET F O 1
ATOM 5810 N N . ILE B 1 119 ? 6.507 23.670 66.687 1.00 28.66 117 ILE F N 1
ATOM 5811 C CA . ILE B 1 119 ? 5.667 24.057 65.572 1.00 28.49 117 ILE F CA 1
ATOM 5812 C C . ILE B 1 119 ? 6.207 25.342 64.983 1.00 27.88 117 ILE F C 1
ATOM 5813 O O . ILE B 1 119 ? 6.516 26.293 65.714 1.00 27.49 117 ILE F O 1
ATOM 5829 N N . LEU B 1 120 ? 6.282 25.385 63.659 1.00 23.96 118 LEU F N 1
ATOM 5830 C CA . LEU B 1 120 ? 6.752 26.560 62.938 1.00 21.25 118 LEU F CA 1
ATOM 5831 C C . LEU B 1 120 ? 5.594 27.236 62.247 1.00 28.65 118 LEU F C 1
ATOM 5832 O O . LEU B 1 120 ? 5.034 26.683 61.290 1.00 26.13 118 LEU F O 1
ATOM 5848 N N . ASP B 1 121 ? 5.318 28.464 62.672 1.00 20.54 119 ASP F N 1
ATOM 5849 C CA . ASP B 1 121 ? 4.305 29.379 62.135 1.00 31.32 119 ASP F CA 1
ATOM 5850 C C . ASP B 1 121 ? 2.975 28.720 61.765 1.00 30.02 119 ASP F C 1
ATOM 5851 O O . ASP B 1 121 ? 2.621 28.595 60.579 1.00 29.06 119 ASP F O 1
ATOM 5860 N N . LEU B 1 122 ? 2.213 28.364 62.807 1.00 29.85 120 LEU F N 1
ATOM 5861 C CA . LEU B 1 122 ? 0.826 27.935 62.717 1.00 33.94 120 LEU F CA 1
ATOM 5862 C C . LEU B 1 122 ? -0.063 29.004 63.358 1.00 34.74 120 LEU F C 1
ATOM 5863 O O . LEU B 1 122 ? 0.011 29.214 64.565 1.00 31.42 120 LEU F O 1
ATOM 5879 N N . ILE B 1 123 ? -0.896 29.669 62.556 1.00 30.60 121 ILE F N 1
ATOM 5880 C CA . ILE B 1 123 ? -1.817 30.701 63.029 1.00 34.56 121 ILE F CA 1
ATOM 5881 C C . ILE B 1 123 ? -2.560 30.184 64.267 1.00 36.93 121 ILE F C 1
ATOM 5882 O O . ILE B 1 123 ? -3.398 29.281 64.165 1.00 26.61 121 ILE F O 1
ATOM 5898 N N . MET B 1 124 ? -2.257 30.754 65.445 1.00 35.07 122 MET F N 1
ATOM 5899 C CA . MET B 1 124 ? -2.815 30.284 66.714 1.00 35.75 122 MET F CA 1
ATOM 5900 C C . MET B 1 124 ? -4.216 30.813 67.025 1.00 32.91 122 MET F C 1
ATOM 5901 O O . MET B 1 124 ? -4.815 30.344 67.995 1.00 38.64 122 MET F O 1
ATOM 5915 N N . THR B 1 125 ? -4.712 31.802 66.295 1.00 33.61 123 THR F N 1
ATOM 5916 C CA . THR B 1 125 ? -6.107 32.223 66.348 1.00 41.62 123 THR F CA 1
ATOM 5917 C C . THR B 1 125 ? -6.939 31.439 65.343 1.00 38.99 123 THR F C 1
ATOM 5918 O O . THR B 1 125 ? -6.406 30.698 64.516 1.00 31.76 123 THR F O 1
ATOM 5929 N N . PRO B 1 126 ? -8.262 31.612 65.361 1.00 42.49 124 PRO F N 1
ATOM 5930 C CA . PRO B 1 126 ? -9.059 31.192 64.203 1.00 47.92 124 PRO F CA 1
ATOM 5931 C C . PRO B 1 126 ? -8.486 31.826 62.945 1.00 45.49 124 PRO F C 1
ATOM 5932 O O . PRO B 1 126 ? -7.884 32.900 62.988 1.00 34.68 124 PRO F O 1
ATOM 5943 N N . ALA B 1 127 ? -8.660 31.144 61.822 1.00 39.65 125 ALA F N 1
ATOM 5944 C CA . ALA B 1 127 ? -8.006 31.576 60.596 1.00 33.61 125 ALA F CA 1
ATOM 5945 C C . ALA B 1 127 ? -8.522 32.936 60.110 1.00 28.34 125 ALA F C 1
ATOM 5946 O O . ALA B 1 127 ? -9.719 33.214 60.180 1.00 32.13 125 ALA F O 1
ATOM 5953 N N . PRO B 1 128 ? -7.651 33.764 59.523 1.00 33.10 126 PRO F N 1
ATOM 5954 C CA . PRO B 1 128 ? -8.112 35.010 58.887 1.00 34.76 126 PRO F CA 1
ATOM 5955 C C . PRO B 1 128 ? -8.881 34.774 57.592 1.00 35.67 126 PRO F C 1
ATOM 5956 O O . PRO B 1 128 ? -8.678 33.783 56.884 1.00 31.56 126 PRO F O 1
ATOM 5967 N N . ARG B 1 129 ? -9.732 35.757 57.251 1.00 27.45 127 ARG F N 1
ATOM 5968 C CA . ARG B 1 129 ? -10.798 35.513 56.279 1.00 28.83 127 ARG F CA 1
ATOM 5969 C C . ARG B 1 129 ? -10.260 35.199 54.889 1.00 30.25 127 ARG F C 1
ATOM 5970 O O . ARG B 1 129 ? -10.899 34.430 54.142 1.00 23.11 127 ARG F O 1
ATOM 5991 N N . GLU B 1 130 ? -9.112 35.792 54.513 1.00 26.80 128 GLU F N 1
ATOM 5992 C CA . GLU B 1 130 ? -8.562 35.549 53.181 1.00 30.28 128 GLU F CA 1
ATOM 5993 C C . GLU B 1 130 ? -8.138 34.098 53.055 1.00 24.75 128 GLU F C 1
ATOM 5994 O O . GLU B 1 130 ? -8.322 33.477 52.008 1.00 25.77 128 GLU F O 1
ATOM 6006 N N . PHE B 1 131 ? -7.522 33.583 54.116 1.00 21.82 129 PHE F N 1
ATOM 6007 C CA . PHE B 1 131 ? -7.052 32.215 54.175 1.00 26.84 129 PHE F CA 1
ATOM 6008 C C . PHE B 1 131 ? -8.205 31.234 54.151 1.00 28.11 129 PHE F C 1
ATOM 6009 O O . PHE B 1 131 ? -8.221 30.314 53.325 1.00 23.97 129 PHE F O 1
ATOM 6026 N N . VAL B 1 132 ? -9.187 31.436 55.043 1.00 22.80 130 VAL F N 1
ATOM 6027 C CA . VAL B 1 132 ? -10.413 30.647 55.045 1.00 24.71 130 VAL F CA 1
ATOM 6028 C C . VAL B 1 132 ? -11.071 30.660 53.674 1.00 19.17 130 VAL F C 1
ATOM 6029 O O . VAL B 1 132 ? -11.591 29.635 53.212 1.00 25.65 130 VAL F O 1
ATOM 6042 N N . ALA B 1 133 ? -11.087 31.807 52.998 1.00 22.35 131 ALA F N 1
ATOM 6043 C CA . ALA B 1 133 ? -11.750 31.813 51.707 1.00 21.10 131 ALA F CA 1
ATOM 6044 C C . ALA B 1 133 ? -10.981 30.925 50.711 1.00 22.14 131 ALA F C 1
ATOM 6045 O O . ALA B 1 133 ? -11.594 30.196 49.922 1.00 22.23 131 ALA F O 1
ATOM 6052 N N . ALA B 1 134 ? -9.640 30.926 50.783 1.00 23.79 132 ALA F N 1
ATOM 6053 C CA . ALA B 1 134 ? -8.840 30.039 49.931 1.00 27.85 132 ALA F CA 1
ATOM 6054 C C . ALA B 1 134 ? -9.062 28.575 50.296 1.00 20.89 132 ALA F C 1
ATOM 6055 O O . ALA B 1 134 ? -9.188 27.718 49.400 1.00 21.36 132 ALA F O 1
ATOM 6062 N N . LEU B 1 135 ? -9.118 28.261 51.606 1.00 19.67 133 LEU F N 1
ATOM 6063 C CA . LEU B 1 135 ? -9.426 26.883 52.022 1.00 21.75 133 LEU F CA 1
ATOM 6064 C C . LEU B 1 135 ? -10.714 26.391 51.391 1.00 20.03 133 LEU F C 1
ATOM 6065 O O . LEU B 1 135 ? -10.819 25.216 51.025 1.00 20.08 133 LEU F O 1
ATOM 6081 N N . HIS B 1 136 ? -11.709 27.271 51.248 1.00 20.25 134 HIS F N 1
ATOM 6082 C CA . HIS B 1 136 ? -12.982 26.859 50.670 1.00 20.53 134 HIS F CA 1
ATOM 6083 C C . HIS B 1 136 ? -12.912 26.814 49.141 1.00 18.52 134 HIS F C 1
ATOM 6084 O O . HIS B 1 136 ? -13.408 25.861 48.512 1.00 18.45 134 HIS F O 1
ATOM 6098 N N . GLY B 1 137 ? -12.300 27.817 48.542 1.00 19.55 135 GLY F N 1
ATOM 6099 C CA . GLY B 1 137 ? -12.203 27.838 47.101 1.00 21.67 135 GLY F CA 1
ATOM 6100 C C . GLY B 1 137 ? -11.372 26.692 46.551 1.00 19.97 135 GLY F C 1
ATOM 6101 O O . GLY B 1 137 ? -11.673 26.179 45.470 1.00 23.16 135 GLY F O 1
ATOM 6105 N N . ILE B 1 138 ? -10.337 26.263 47.285 1.00 18.02 136 ILE F N 1
ATOM 6106 C CA . ILE B 1 138 ? -9.461 25.199 46.779 1.00 17.77 136 ILE F CA 1
ATOM 6107 C C . ILE B 1 138 ? -10.174 23.852 46.756 1.00 22.81 136 ILE F C 1
ATOM 6108 O O . ILE B 1 138 ? -9.672 22.904 46.140 1.00 18.95 136 ILE F O 1
ATOM 6124 N N . GLN B 1 139 ? -11.375 23.767 47.351 1.00 20.44 137 GLN F N 1
ATOM 6125 C CA . GLN B 1 139 ? -12.189 22.566 47.345 1.00 18.76 137 GLN F CA 1
ATOM 6126 C C . GLN B 1 139 ? -13.225 22.540 46.251 1.00 21.10 137 GLN F C 1
ATOM 6127 O O . GLN B 1 139 ? -13.830 21.489 46.024 1.00 22.39 137 GLN F O 1
ATOM 6141 N N . ASP B 1 140 ? -13.423 23.650 45.582 1.00 21.75 138 ASP F N 1
ATOM 6142 C CA . ASP B 1 140 ? -14.477 23.801 44.595 1.00 26.37 138 ASP F CA 1
ATOM 6143 C C . ASP B 1 140 ? -13.946 23.380 43.228 1.00 26.11 138 ASP F C 1
ATOM 6144 O O . ASP B 1 140 ? -13.061 24.057 42.686 1.00 25.94 138 ASP F O 1
ATOM 6153 N N . PRO B 1 141 ? -14.462 22.314 42.631 1.00 21.50 139 PRO F N 1
ATOM 6154 C CA . PRO B 1 141 ? -13.922 21.855 41.349 1.00 28.80 139 PRO F CA 1
ATOM 6155 C C . PRO B 1 141 ? -13.780 22.942 40.291 1.00 31.01 139 PRO F C 1
ATOM 6156 O O . PRO B 1 141 ? -12.908 22.843 39.422 1.00 30.56 139 PRO F O 1
ATOM 6167 N N . GLU B 1 142 ? -14.616 23.966 40.313 1.00 30.53 140 GLU F N 1
ATOM 6168 C CA . GLU B 1 142 ? -14.683 24.886 39.192 1.00 37.44 140 GLU F CA 1
ATOM 6169 C C . GLU B 1 142 ? -13.820 26.121 39.416 1.00 37.08 140 GLU F C 1
ATOM 6170 O O . GLU B 1 142 ? -13.577 26.862 38.469 1.00 33.18 140 GLU F O 1
ATOM 6182 N N . ARG B 1 143 ? -13.292 26.314 40.629 1.00 30.39 141 ARG F N 1
ATOM 6183 C CA . ARG B 1 143 ? -12.448 27.460 40.945 1.00 31.19 141 ARG F CA 1
ATOM 6184 C C . ARG B 1 143 ? -11.258 27.070 41.819 1.00 25.59 141 ARG F C 1
ATOM 6185 O O . ARG B 1 143 ? -10.660 27.936 42.460 1.00 24.82 141 ARG F O 1
ATOM 6206 N N . TRP B 1 144 ? -10.854 25.796 41.849 1.00 25.64 142 TRP F N 1
ATOM 6207 C CA . TRP B 1 144 ? -9.834 25.421 42.829 1.00 24.16 142 TRP F CA 1
ATOM 6208 C C . TRP B 1 144 ? -8.490 26.056 42.525 1.00 21.12 142 TRP F C 1
ATOM 6209 O O . TRP B 1 144 ? -7.708 26.311 43.440 1.00 17.25 142 TRP F O 1
ATOM 6230 N N . LYS B 1 145 ? -8.190 26.309 41.251 1.00 18.69 143 LYS F N 1
ATOM 6231 C CA . LYS B 1 145 ? -6.885 26.862 40.931 1.00 20.40 143 LYS F CA 1
ATOM 6232 C C . LYS B 1 145 ? -6.751 28.278 41.448 1.00 27.06 143 LYS F C 1
ATOM 6233 O O . LYS B 1 145 ? -5.642 28.713 41.806 1.00 24.50 143 LYS F O 1
ATOM 6252 N N . GLU B 1 146 ? -7.866 29.008 41.480 1.00 24.67 144 GLU F N 1
ATOM 6253 C CA . GLU B 1 146 ? -7.919 30.286 42.185 1.00 26.74 144 GLU F CA 1
ATOM 6254 C C . GLU B 1 146 ? -7.697 30.087 43.669 1.00 23.29 144 GLU F C 1
ATOM 6255 O O . GLU B 1 146 ? -7.009 30.886 44.322 1.00 26.15 144 GLU F O 1
ATOM 6267 N N . GLY B 1 147 ? -8.326 29.059 44.240 1.00 26.88 145 GLY F N 1
ATOM 6268 C CA . GLY B 1 147 ? -8.057 28.733 45.636 1.00 23.34 145 GLY F CA 1
ATOM 6269 C C . GLY B 1 147 ? -6.578 28.485 45.884 1.00 25.00 145 GLY F C 1
ATOM 6270 O O . GLY B 1 147 ? -5.990 29.004 46.837 1.00 23.83 145 GLY F O 1
ATOM 6274 N N . ARG B 1 148 ? -5.949 27.685 45.015 1.00 22.80 146 ARG F N 1
ATOM 6275 C CA . ARG B 1 148 ? -4.521 27.403 45.168 1.00 18.18 146 ARG F CA 1
ATOM 6276 C C . ARG B 1 148 ? -3.683 28.664 45.049 1.00 23.01 146 ARG F C 1
ATOM 6277 O O . ARG B 1 148 ? -2.715 28.840 45.804 1.00 24.84 146 ARG F O 1
ATOM 6298 N N . ASP B 1 149 ? -3.989 29.522 44.065 1.00 24.18 147 ASP F N 1
ATOM 6299 C CA . ASP B 1 149 ? -3.272 30.790 43.936 1.00 30.46 147 ASP F CA 1
ATOM 6300 C C . ASP B 1 149 ? -3.476 31.643 45.187 1.00 30.12 147 ASP F C 1
ATOM 6301 O O . ASP B 1 149 ? -2.531 32.260 45.680 1.00 29.97 147 ASP F O 1
ATOM 6310 N N . GLY B 1 150 ? -4.701 31.680 45.721 1.00 29.28 148 GLY F N 1
ATOM 6311 C CA . GLY B 1 150 ? -4.931 32.372 46.998 1.00 29.64 148 GLY F CA 1
ATOM 6312 C C . GLY B 1 150 ? -4.126 31.779 48.147 1.00 32.22 148 GLY F C 1
ATOM 6313 O O . GLY B 1 150 ? -3.503 32.497 48.938 1.00 31.49 148 GLY F O 1
ATOM 6317 N N . LEU B 1 151 ? -4.153 30.454 48.276 1.00 31.71 149 LEU F N 1
ATOM 6318 C CA . LEU B 1 151 ? -3.316 29.794 49.273 1.00 26.99 149 LEU F CA 1
ATOM 6319 C C . LEU B 1 151 ? -1.847 30.151 49.076 1.00 30.31 149 LEU F C 1
ATOM 6320 O O . LEU B 1 151 ? -1.134 30.449 50.040 1.00 30.37 149 LEU F O 1
ATOM 6336 N N . VAL B 1 152 ? -1.359 30.110 47.832 1.00 28.81 150 VAL F N 1
ATOM 6337 C CA . VAL B 1 152 ? 0.068 30.358 47.615 1.00 27.59 150 VAL F CA 1
ATOM 6338 C C . VAL B 1 152 ? 0.410 31.809 47.927 1.00 33.92 150 VAL F C 1
ATOM 6339 O O . VAL B 1 152 ? 1.472 32.102 48.488 1.00 36.66 150 VAL F O 1
ATOM 6352 N N . GLN B 1 153 ? -0.499 32.733 47.616 1.00 34.99 151 GLN F N 1
ATOM 6353 C CA . GLN B 1 153 ? -0.263 34.137 47.928 1.00 38.89 151 GLN F CA 1
ATOM 6354 C C . GLN B 1 153 ? -0.214 34.358 49.434 1.00 40.93 151 GLN F C 1
ATOM 6355 O O . GLN B 1 153 ? 0.619 35.128 49.926 1.00 39.50 151 GLN F O 1
ATOM 6369 N N . SER B 1 154 ? -1.067 33.650 50.192 1.00 39.71 152 SER F N 1
ATOM 6370 C CA . SER B 1 154 ? -1.041 33.778 51.642 1.00 33.68 152 SER F CA 1
ATOM 6371 C C . SER B 1 154 ? 0.249 33.206 52.232 1.00 43.62 152 SER F C 1
ATOM 6372 O O . SER B 1 154 ? 0.716 33.689 53.267 1.00 46.05 152 SER F O 1
ATOM 6380 N N . TRP B 1 155 ? 0.859 32.205 51.582 1.00 40.54 153 TRP F N 1
ATOM 6381 C CA . TRP B 1 155 ? 2.167 31.727 52.023 1.00 42.50 153 TRP F CA 1
ATOM 6382 C C . TRP B 1 155 ? 3.242 32.773 51.780 1.00 41.20 153 TRP F C 1
ATOM 6383 O O . TRP B 1 155 ? 4.138 32.956 52.611 1.00 39.21 153 TRP F O 1
ATOM 6404 N N . LEU B 1 156 ? 3.176 33.464 50.644 1.00 39.29 154 LEU F N 1
ATOM 6405 C CA . LEU B 1 156 ? 4.325 34.252 50.214 1.00 41.77 154 LEU F CA 1
ATOM 6406 C C . LEU B 1 156 ? 4.391 35.574 50.952 1.00 53.99 154 LEU F C 1
ATOM 6407 O O . LEU B 1 156 ? 5.479 36.005 51.352 1.00 59.70 154 LEU F O 1
ATOM 6423 N N . ALA B 1 157 ? 3.247 36.219 51.150 1.00 45.87 155 ALA F N 1
ATOM 6424 C CA . ALA B 1 157 ? 3.197 37.513 51.826 1.00 56.17 155 ALA F CA 1
ATOM 6425 C C . ALA B 1 157 ? 4.322 38.426 51.324 1.00 62.66 155 ALA F C 1
ATOM 6426 O O . ALA B 1 157 ? 5.201 38.854 52.075 1.00 64.29 155 ALA F O 1
ATOM 6433 N N . GLY B 1 158 ? 4.301 38.677 50.011 1.00 58.72 156 GLY F N 1
ATOM 6434 C CA . GLY B 1 158 ? 5.157 39.676 49.386 1.00 71.25 156 GLY F CA 1
ATOM 6435 C C . GLY B 1 158 ? 6.610 39.695 49.834 1.00 72.51 156 GLY F C 1
ATOM 6436 O O . GLY B 1 158 ? 7.280 40.729 49.715 1.00 69.74 156 GLY F O 1
ATOM 6440 N N . THR B 1 159 ? 7.110 38.560 50.329 1.00 63.96 157 THR F N 1
ATOM 6441 C CA . THR B 1 159 ? 8.480 38.455 50.809 1.00 57.90 157 THR F CA 1
ATOM 6442 C C . THR B 1 159 ? 9.482 38.555 49.656 1.00 59.93 157 THR F C 1
ATOM 6443 O O . THR B 1 159 ? 9.144 38.405 48.480 1.00 64.10 157 THR F O 1
ATOM 6454 N N . THR B 1 160 ? 10.749 38.769 50.028 1.00 56.29 158 THR F N 1
ATOM 6455 C CA . THR B 1 160 ? 11.849 38.873 49.084 1.00 53.31 158 THR F CA 1
ATOM 6456 C C . THR B 1 160 ? 12.984 37.907 49.408 1.00 54.93 158 THR F C 1
ATOM 6457 O O . THR B 1 160 ? 13.992 37.897 48.692 1.00 58.03 158 THR F O 1
ATOM 6468 N N . ASN B 1 161 ? 12.849 37.099 50.457 1.00 50.34 159 ASN F N 1
ATOM 6469 C CA . ASN B 1 161 ? 13.906 36.185 50.860 1.00 49.96 159 ASN F CA 1
ATOM 6470 C C . ASN B 1 161 ? 14.061 35.041 49.861 1.00 53.23 159 ASN F C 1
ATOM 6471 O O . ASN B 1 161 ? 13.081 34.398 49.467 1.00 53.48 159 ASN F O 1
ATOM 6482 N N . GLN B 1 162 ? 15.312 34.745 49.500 1.00 53.84 160 GLN F N 1
ATOM 6483 C CA . GLN B 1 162 ? 15.565 33.878 48.349 1.00 52.75 160 GLN F CA 1
ATOM 6484 C C . GLN B 1 162 ? 15.152 32.438 48.625 1.00 43.08 160 GLN F C 1
ATOM 6485 O O . GLN B 1 162 ? 14.470 31.816 47.803 1.00 46.13 160 GLN F O 1
ATOM 6499 N N . ALA B 1 163 ? 15.606 31.866 49.747 1.00 43.02 161 ALA F N 1
ATOM 6500 C CA . ALA B 1 163 ? 15.337 30.457 50.000 1.00 47.63 161 ALA F CA 1
ATOM 6501 C C . ALA B 1 163 ? 13.836 30.204 50.045 1.00 45.30 161 ALA F C 1
ATOM 6502 O O . ALA B 1 163 ? 13.365 29.158 49.580 1.00 36.71 161 ALA F O 1
ATOM 6509 N N . VAL B 1 164 ? 13.074 31.169 50.578 1.00 42.57 162 VAL F N 1
ATOM 6510 C CA . VAL B 1 164 ? 11.638 31.011 50.782 1.00 43.08 162 VAL F CA 1
ATOM 6511 C C . VAL B 1 164 ? 10.884 31.223 49.478 1.00 38.38 162 VAL F C 1
ATOM 6512 O O . VAL B 1 164 ? 9.941 30.491 49.172 1.00 33.46 162 VAL F O 1
ATOM 6525 N N . LEU B 1 165 ? 11.269 32.227 48.690 1.00 42.21 163 LEU F N 1
ATOM 6526 C CA . LEU B 1 165 ? 10.696 32.371 47.353 1.00 35.90 163 LEU F CA 1
ATOM 6527 C C . LEU B 1 165 ? 10.850 31.080 46.570 1.00 29.99 163 LEU F C 1
ATOM 6528 O O . LEU B 1 165 ? 9.884 30.571 45.984 1.00 31.10 163 LEU F O 1
ATOM 6544 N N . ASP B 1 166 ? 12.076 30.551 46.558 1.00 34.95 164 ASP F N 1
ATOM 6545 C CA . ASP B 1 166 ? 12.397 29.309 45.870 1.00 35.92 164 ASP F CA 1
ATOM 6546 C C . ASP B 1 166 ? 11.590 28.140 46.417 1.00 36.10 164 ASP F C 1
ATOM 6547 O O . ASP B 1 166 ? 11.119 27.295 45.649 1.00 28.95 164 ASP F O 1
ATOM 6556 N N . HIS B 1 167 ? 11.430 28.067 47.745 1.00 32.06 165 HIS F N 1
ATOM 6557 C CA . HIS B 1 167 ? 10.700 26.954 48.339 1.00 34.94 165 HIS F CA 1
ATOM 6558 C C . HIS B 1 167 ? 9.246 26.973 47.902 1.00 25.47 165 HIS F C 1
ATOM 6559 O O . HIS B 1 167 ? 8.729 25.991 47.364 1.00 33.08 165 HIS F O 1
ATOM 6573 N N . VAL B 1 168 ? 8.577 28.098 48.083 1.00 23.52 166 VAL F N 1
ATOM 6574 C CA . VAL B 1 168 ? 7.156 28.169 47.754 1.00 30.19 166 VAL F CA 1
ATOM 6575 C C . VAL B 1 168 ? 6.936 27.990 46.255 1.00 31.61 166 VAL F C 1
ATOM 6576 O O . VAL B 1 168 ? 6.052 27.243 45.816 1.00 25.08 166 VAL F O 1
ATOM 6589 N N . ARG B 1 169 ? 7.703 28.710 45.443 1.00 26.42 167 ARG F N 1
ATOM 6590 C CA . ARG B 1 169 ? 7.434 28.726 44.005 1.00 33.43 167 ARG F CA 1
ATOM 6591 C C . ARG B 1 169 ? 7.830 27.413 43.343 1.00 22.72 167 ARG F C 1
ATOM 6592 O O . ARG B 1 169 ? 7.186 26.976 42.386 1.00 25.35 167 ARG F O 1
ATOM 6613 N N . TYR B 1 170 ? 8.908 26.785 43.798 1.00 22.44 168 TYR F N 1
ATOM 6614 C CA . TYR B 1 170 ? 9.473 25.662 43.063 1.00 27.07 168 TYR F CA 1
ATOM 6615 C C . TYR B 1 170 ? 9.372 24.317 43.768 1.00 24.73 168 TYR F C 1
ATOM 6616 O O . TYR B 1 170 ? 9.661 23.297 43.136 1.00 23.72 168 TYR F O 1
ATOM 6634 N N . ASP B 1 171 ? 9.001 24.269 45.049 1.00 24.43 169 ASP F N 1
ATOM 6635 C CA . ASP B 1 171 ? 8.992 23.014 45.797 1.00 28.54 169 ASP F CA 1
ATOM 6636 C C . ASP B 1 171 ? 7.584 22.548 46.175 1.00 29.62 169 ASP F C 1
ATOM 6637 O O . ASP B 1 171 ? 7.443 21.662 47.031 1.00 26.87 169 ASP F O 1
ATOM 6646 N N . SER B 1 172 ? 6.538 23.087 45.549 1.00 24.16 170 SER F N 1
ATOM 6647 C CA . SER B 1 172 ? 5.179 22.632 45.860 1.00 28.51 170 SER F CA 1
ATOM 6648 C C . SER B 1 172 ? 4.423 22.131 44.624 1.00 27.05 170 SER F C 1
ATOM 6649 O O . SER B 1 172 ? 3.193 22.079 44.631 1.00 22.88 170 SER F O 1
ATOM 6657 N N . GLY B 1 173 ? 5.143 21.679 43.601 1.00 22.55 171 GLY F N 1
ATOM 6658 C CA . GLY B 1 173 ? 4.530 21.200 42.389 1.00 21.92 171 GLY F CA 1
ATOM 6659 C C . GLY B 1 173 ? 4.199 19.721 42.458 1.00 20.74 171 GLY F C 1
ATOM 6660 O O . GLY B 1 173 ? 4.455 19.030 43.435 1.00 18.83 171 GLY F O 1
ATOM 6664 N N . GLY B 1 174 ? 3.545 19.253 41.414 1.00 19.16 172 GLY F N 1
ATOM 6665 C CA . GLY B 1 174 ? 3.282 17.837 41.281 1.00 19.84 172 GLY F CA 1
ATOM 6666 C C . GLY B 1 174 ? 2.017 17.350 41.940 1.00 19.25 172 GLY F C 1
ATOM 6667 O O . GLY B 1 174 ? 1.764 16.131 41.920 1.00 18.94 172 GLY F O 1
ATOM 6671 N N . HIS B 1 175 ? 1.189 18.259 42.461 1.00 16.42 173 HIS F N 1
ATOM 6672 C CA . HIS B 1 175 ? -0.106 17.933 43.041 1.00 16.84 173 HIS F CA 1
ATOM 6673 C C . HIS B 1 175 ? -1.227 18.528 42.207 1.00 18.84 173 HIS F C 1
ATOM 6674 O O . HIS B 1 175 ? -1.080 19.579 41.583 1.00 17.68 173 HIS F O 1
ATOM 6688 N N . GLY B 1 176 ? -2.339 17.820 42.186 1.00 18.40 174 GLY F N 1
ATOM 6689 C CA . GLY B 1 176 ? -3.505 18.266 41.456 1.00 19.95 174 GLY F CA 1
ATOM 6690 C C . GLY B 1 176 ? -4.676 18.604 42.361 1.00 18.88 174 GLY F C 1
ATOM 6691 O O . GLY B 1 176 ? -4.523 18.873 43.577 1.00 19.66 174 GLY F O 1
ATOM 6695 N N . PHE B 1 177 ? -5.856 18.571 41.758 1.00 15.73 175 PHE F N 1
ATOM 6696 C CA . PHE B 1 177 ? -7.079 18.900 42.488 1.00 17.36 175 PHE F CA 1
ATOM 6697 C C . PHE B 1 177 ? -7.197 18.033 43.734 1.00 15.51 175 PHE F C 1
ATOM 6698 O O . PHE B 1 177 ? -7.534 18.529 44.815 1.00 16.94 175 PHE F O 1
ATOM 6715 N N . ASP B 1 178 ? -6.888 16.745 43.609 1.00 14.39 176 ASP F N 1
ATOM 6716 C CA . ASP B 1 178 ? -7.157 15.822 44.699 1.00 15.83 176 ASP F CA 1
ATOM 6717 C C . ASP B 1 178 ? -6.449 16.272 45.979 1.00 17.03 176 ASP F C 1
ATOM 6718 O O . ASP B 1 178 ? -7.081 16.425 47.033 1.00 14.23 176 ASP F O 1
ATOM 6727 N N . MET B 1 179 ? -5.160 16.579 45.887 1.00 13.66 177 MET F N 1
ATOM 6728 C CA . MET B 1 179 ? -4.389 16.853 47.090 1.00 20.57 177 MET F CA 1
ATOM 6729 C C . MET B 1 179 ? -4.567 18.300 47.530 1.00 18.01 177 MET F C 1
ATOM 6730 O O . MET B 1 179 ? -4.620 18.577 48.724 1.00 14.72 177 MET F O 1
ATOM 6744 N N . TRP B 1 180 ? -4.664 19.234 46.591 1.00 14.84 178 TRP F N 1
ATOM 6745 C CA . TRP B 1 180 ? -4.876 20.617 46.977 1.00 16.76 178 TRP F CA 1
ATOM 6746 C C . TRP B 1 180 ? -6.258 20.811 47.623 1.00 16.89 178 TRP F C 1
ATOM 6747 O O . TRP B 1 180 ? -6.378 21.517 48.622 1.00 17.98 178 TRP F O 1
ATOM 6768 N N . ALA B 1 181 ? -7.297 20.156 47.109 1.00 14.68 179 ALA F N 1
ATOM 6769 C CA . ALA B 1 181 ? -8.598 20.218 47.798 1.00 14.93 179 ALA F CA 1
ATOM 6770 C C . ALA B 1 181 ? -8.545 19.556 49.152 1.00 16.01 179 ALA F C 1
ATOM 6771 O O . ALA B 1 181 ? -9.215 20.007 50.086 1.00 16.89 179 ALA F O 1
ATOM 6778 N N . ARG B 1 182 ? -7.820 18.431 49.273 1.00 14.48 180 ARG F N 1
ATOM 6779 C CA . ARG B 1 182 ? -7.737 17.772 50.571 1.00 17.74 180 ARG F CA 1
ATOM 6780 C C . ARG B 1 182 ? -7.077 18.672 51.601 1.00 19.81 180 ARG F C 1
ATOM 6781 O O . ARG B 1 182 ? -7.506 18.703 52.757 1.00 16.82 180 ARG F O 1
ATOM 6802 N N . ALA B 1 183 ? -6.029 19.410 51.211 1.00 16.45 181 ALA F N 1
ATOM 6803 C CA . ALA B 1 183 ? -5.419 20.351 52.145 1.00 20.86 181 ALA F CA 1
ATOM 6804 C C . ALA B 1 183 ? -6.460 21.346 52.662 1.00 18.08 181 ALA F C 1
ATOM 6805 O O . ALA B 1 183 ? -6.588 21.550 53.869 1.00 22.15 181 ALA F O 1
ATOM 6812 N N . GLY B 1 184 ? -7.240 21.943 51.763 1.00 18.49 182 GLY F N 1
ATOM 6813 C CA . GLY B 1 184 ? -8.249 22.893 52.214 1.00 19.39 182 GLY F CA 1
ATOM 6814 C C . GLY B 1 184 ? -9.254 22.248 53.144 1.00 21.05 182 GLY F C 1
ATOM 6815 O O . GLY B 1 184 ? -9.659 22.834 54.157 1.00 19.68 182 GLY F O 1
ATOM 6819 N N . ARG B 1 185 ? -9.708 21.060 52.774 1.00 17.22 183 ARG F N 1
ATOM 6820 C CA . ARG B 1 185 ? -10.683 20.332 53.569 1.00 19.71 183 ARG F CA 1
ATOM 6821 C C . ARG B 1 185 ? -10.136 20.011 54.954 1.00 20.42 183 ARG F C 1
ATOM 6822 O O . ARG B 1 185 ? -10.813 20.217 55.958 1.00 21.07 183 ARG F O 1
ATOM 6843 N N . VAL B 1 186 ? -8.941 19.432 55.017 1.00 19.01 184 VAL F N 1
ATOM 6844 C CA . VAL B 1 186 ? -8.403 18.969 56.289 1.00 18.06 184 VAL F CA 1
ATOM 6845 C C . VAL B 1 186 ? -8.041 20.140 57.207 1.00 23.57 184 VAL F C 1
ATOM 6846 O O . VAL B 1 186 ? -8.258 20.067 58.430 1.00 18.81 184 VAL F O 1
ATOM 6859 N N . ILE B 1 187 ? -7.429 21.198 56.655 1.00 19.08 185 ILE F N 1
ATOM 6860 C CA . ILE B 1 187 ? -7.121 22.388 57.454 1.00 21.79 185 ILE F CA 1
ATOM 6861 C C . ILE B 1 187 ? -8.404 23.029 57.980 1.00 21.53 185 ILE F C 1
ATOM 6862 O O . ILE B 1 187 ? -8.519 23.331 59.173 1.00 24.84 185 ILE F O 1
ATOM 6878 N N . ASP B 1 188 ? -9.390 23.249 57.109 1.00 21.65 186 ASP F N 1
ATOM 6879 C CA . ASP B 1 188 ? -10.632 23.859 57.571 1.00 21.56 186 ASP F CA 1
ATOM 6880 C C . ASP B 1 188 ? -11.321 22.987 58.619 1.00 22.97 186 ASP F C 1
ATOM 6881 O O . ASP B 1 188 ? -11.887 23.505 59.583 1.00 23.86 186 ASP F O 1
ATOM 6890 N N . GLU B 1 189 ? -11.266 21.658 58.457 1.00 27.15 187 GLU F N 1
ATOM 6891 C CA . GLU B 1 189 ? -11.873 20.754 59.432 1.00 26.71 187 GLU F CA 1
ATOM 6892 C C . GLU B 1 189 ? -11.222 20.873 60.807 1.00 26.00 187 GLU F C 1
ATOM 6893 O O . GLU B 1 189 ? -11.906 20.725 61.833 1.00 24.42 187 GLU F O 1
ATOM 6905 N N . ALA B 1 190 ? -9.886 21.038 60.854 1.00 21.78 188 ALA F N 1
ATOM 6906 C CA . ALA B 1 190 ? -9.198 21.207 62.134 1.00 23.31 188 ALA F CA 1
ATOM 6907 C C . ALA B 1 190 ? -9.685 22.457 62.857 1.00 24.63 188 ALA F C 1
ATOM 6908 O O . ALA B 1 190 ? -9.946 22.418 64.057 1.00 24.58 188 ALA F O 1
ATOM 6915 N N . TYR B 1 191 ? -9.758 23.593 62.157 1.00 25.83 189 TYR F N 1
ATOM 6916 C CA . TYR B 1 191 ? -10.270 24.814 62.773 1.00 26.02 189 TYR F CA 1
ATOM 6917 C C . TYR B 1 191 ? -11.734 24.669 63.177 1.00 32.81 189 TYR F C 1
ATOM 6918 O O . TYR B 1 191 ? -12.142 25.205 64.213 1.00 29.39 189 TYR F O 1
ATOM 6936 N N . ARG B 1 192 ? -12.526 23.927 62.398 1.00 27.29 190 ARG F N 1
ATOM 6937 C CA . ARG B 1 192 ? -13.935 23.738 62.720 1.00 27.23 190 ARG F CA 1
ATOM 6938 C C . ARG B 1 192 ? -14.089 22.857 63.958 1.00 30.24 190 ARG F C 1
ATOM 6939 O O . ARG B 1 192 ? -14.862 23.181 64.865 1.00 36.07 190 ARG F O 1
ATOM 6960 N N . THR B 1 193 ? -13.319 21.772 64.022 1.00 24.03 191 THR F N 1
ATOM 6961 C CA . THR B 1 193 ? -13.353 20.837 65.140 1.00 29.27 191 THR F CA 1
ATOM 6962 C C . THR B 1 193 ? -12.859 21.495 66.426 1.00 37.42 191 THR F C 1
ATOM 6963 O O . THR B 1 193 ? -13.506 21.387 67.475 1.00 34.53 191 THR F O 1
ATOM 6974 N N . TRP B 1 194 ? -11.695 22.171 66.375 1.00 31.13 192 TRP F N 1
ATOM 6975 C CA . TRP B 1 194 ? -11.030 22.653 67.588 1.00 32.82 192 TRP F CA 1
ATOM 6976 C C . TRP B 1 194 ? -11.157 24.154 67.830 1.00 33.09 192 TRP F C 1
ATOM 6977 O O . TRP B 1 194 ? -10.826 24.614 68.926 1.00 33.52 192 TRP F O 1
ATOM 6998 N N . GLY B 1 195 ? -11.594 24.933 66.856 1.00 31.00 193 GLY F N 1
ATOM 6999 C CA . GLY B 1 195 ? -11.546 26.383 67.005 1.00 36.24 193 GLY F CA 1
ATOM 7000 C C . GLY B 1 195 ? -10.194 27.019 66.700 1.00 33.88 193 GLY F C 1
ATOM 7001 O O . GLY B 1 195 ? -10.118 27.934 65.876 1.00 35.26 193 GLY F O 1
ATOM 7005 N N . SER B 1 196 ? -9.129 26.533 67.334 1.00 38.89 194 SER F N 1
ATOM 7006 C CA . SER B 1 196 ? -7.783 27.081 67.182 1.00 39.25 194 SER F CA 1
ATOM 7007 C C . SER B 1 196 ? -6.789 26.026 67.625 1.00 30.97 194 SER F C 1
ATOM 7008 O O . SER B 1 196 ? -7.137 25.138 68.402 1.00 27.45 194 SER F O 1
ATOM 7016 N N . PRO B 1 197 ? -5.534 26.112 67.171 1.00 29.90 195 PRO F N 1
ATOM 7017 C CA . PRO B 1 197 ? -4.503 25.212 67.706 1.00 29.95 195 PRO F CA 1
ATOM 7018 C C . PRO B 1 197 ? -4.291 25.339 69.208 1.00 30.71 195 PRO F C 1
ATOM 7019 O O . PRO B 1 197 ? -3.894 24.362 69.854 1.00 26.29 195 PRO F O 1
ATOM 7030 N N . MET B 1 198 ? -4.501 26.519 69.791 1.00 28.74 196 MET F N 1
ATOM 7031 C CA . MET B 1 198 ? -4.340 26.640 71.247 1.00 34.05 196 MET F CA 1
ATOM 7032 C C . MET B 1 198 ? -5.386 25.808 71.994 1.00 29.21 196 MET F C 1
ATOM 7033 O O . MET B 1 198 ? -5.048 25.077 72.924 1.00 33.23 196 MET F O 1
ATOM 7047 N N . ARG B 1 199 ? -6.648 25.846 71.552 1.00 30.58 197 ARG F N 1
ATOM 7048 C CA . ARG B 1 199 ? -7.653 24.959 72.126 1.00 29.54 197 ARG F CA 1
ATOM 7049 C C . ARG B 1 199 ? -7.291 23.490 71.919 1.00 35.97 197 ARG F C 1
ATOM 7050 O O . ARG B 1 199 ? -7.443 22.677 72.838 1.00 29.29 197 ARG F O 1
ATOM 7071 N N . ARG B 1 200 ? -6.803 23.114 70.723 1.00 32.65 198 ARG F N 1
ATOM 7072 C CA . ARG B 1 200 ? -6.325 21.735 70.545 1.00 28.08 198 ARG F CA 1
ATOM 7073 C C . ARG B 1 200 ? -5.287 21.362 71.585 1.00 29.93 198 ARG F C 1
ATOM 7074 O O . ARG B 1 200 ? -5.255 20.216 72.073 1.00 28.32 198 ARG F O 1
ATOM 7095 N N . MET B 1 201 ? -4.349 22.266 71.855 1.00 28.26 199 MET F N 1
ATOM 7096 C CA . MET B 1 201 ? -3.301 21.911 72.823 1.00 31.90 199 MET F CA 1
ATOM 7097 C C . MET B 1 201 ? -3.891 21.752 74.214 1.00 32.67 199 MET F C 1
ATOM 7098 O O . MET B 1 201 ? -3.534 20.815 74.944 1.00 29.43 199 MET F O 1
ATOM 7112 N N . GLU B 1 202 ? -4.814 22.646 74.583 1.00 26.74 200 GLU F N 1
ATOM 7113 C CA . GLU B 1 202 ? -5.486 22.527 75.879 1.00 34.79 200 GLU F CA 1
ATOM 7114 C C . GLU B 1 202 ? -6.192 21.191 76.057 1.00 41.28 200 GLU F C 1
ATOM 7115 O O . GLU B 1 202 ? -6.423 20.768 77.199 1.00 37.16 200 GLU F O 1
ATOM 7127 N N . ALA B 1 203 ? -6.533 20.512 74.958 1.00 38.96 201 ALA F N 1
ATOM 7128 C CA . ALA B 1 203 ? -7.209 19.219 75.013 1.00 35.67 201 ALA F CA 1
ATOM 7129 C C . ALA B 1 203 ? -6.252 18.063 75.177 1.00 30.85 201 ALA F C 1
ATOM 7130 O O . ALA B 1 203 ? -6.695 16.919 75.297 1.00 35.75 201 ALA F O 1
ATOM 7137 N N . LEU B 1 204 ? -4.949 18.309 75.166 1.00 36.95 202 LEU F N 1
ATOM 7138 C CA . LEU B 1 204 ? -4.016 17.202 75.265 1.00 39.33 202 LEU F CA 1
ATOM 7139 C C . LEU B 1 204 ? -4.170 16.530 76.621 1.00 40.99 202 LEU F C 1
ATOM 7140 O O . LEU B 1 204 ? -4.359 17.199 77.633 1.00 39.54 202 LEU F O 1
ATOM 7156 N N . ALA B 1 205 ? -4.136 15.197 76.617 1.00 44.89 203 ALA F N 1
ATOM 7157 C CA . ALA B 1 205 ? -4.292 14.427 77.851 1.00 53.85 203 ALA F CA 1
ATOM 7158 C C . ALA B 1 205 ? -3.180 14.758 78.829 1.00 54.17 203 ALA F C 1
ATOM 7159 O O . ALA B 1 205 ? -3.398 14.839 80.042 1.00 55.53 203 ALA F O 1
ATOM 7166 N N . GLU B 1 206 ? -1.987 14.999 78.298 1.00 51.23 204 GLU F N 1
ATOM 7167 C CA . GLU B 1 206 ? -0.761 15.028 79.083 1.00 44.44 204 GLU F CA 1
ATOM 7168 C C . GLU B 1 206 ? 0.224 15.912 78.335 1.00 41.77 204 GLU F C 1
ATOM 7169 O O . GLU B 1 206 ? 1.162 15.427 77.691 1.00 37.50 204 GLU F O 1
ATOM 7181 N N . PRO B 1 207 ? 0.003 17.220 78.356 1.00 46.49 205 PRO F N 1
ATOM 7182 C CA . PRO B 1 207 ? 0.772 18.115 77.482 1.00 48.27 205 PRO F CA 1
ATOM 7183 C C . PRO B 1 207 ? 2.269 17.901 77.635 1.00 49.14 205 PRO F C 1
ATOM 7184 O O . PRO B 1 207 ? 2.811 17.908 78.742 1.00 44.87 205 PRO F O 1
ATOM 7195 N N . CYS B 1 208 ? 2.935 17.665 76.512 1.00 47.90 206 CYS F N 1
ATOM 7196 C CA . CYS B 1 208 ? 4.386 17.694 76.495 1.00 45.68 206 CYS F CA 1
ATOM 7197 C C . CYS B 1 208 ? 4.820 19.160 76.442 1.00 39.11 206 CYS F C 1
ATOM 7198 O O . CYS B 1 208 ? 3.995 20.076 76.509 1.00 37.12 206 CYS F O 1
ATOM 7206 N N . ALA B 1 209 ? 6.118 19.415 76.304 1.00 38.70 207 ALA F N 1
ATOM 7207 C CA . ALA B 1 209 ? 6.536 20.785 76.024 1.00 36.73 207 ALA F CA 1
ATOM 7208 C C . ALA B 1 209 ? 6.263 21.120 74.560 1.00 31.19 207 ALA F C 1
ATOM 7209 O O . ALA B 1 209 ? 6.589 20.339 73.672 1.00 35.15 207 ALA F O 1
ATOM 7216 N N . ILE B 1 210 ? 5.667 22.277 74.315 1.00 35.90 208 ILE F N 1
ATOM 7217 C CA . ILE B 1 210 ? 5.304 22.724 72.973 1.00 39.82 208 ILE F CA 1
ATOM 7218 C C . ILE B 1 210 ? 5.829 24.137 72.779 1.00 41.75 208 ILE F C 1
ATOM 7219 O O . ILE B 1 210 ? 5.478 25.049 73.542 1.00 38.33 208 ILE F O 1
ATOM 7235 N N . ARG B 1 211 ? 6.640 24.326 71.741 1.00 34.65 209 ARG F N 1
ATOM 7236 C CA . ARG B 1 211 ? 7.207 25.624 71.414 1.00 37.08 209 ARG F CA 1
ATOM 7237 C C . ARG B 1 211 ? 6.774 26.033 70.016 1.00 34.43 209 ARG F C 1
ATOM 7238 O O . ARG B 1 211 ? 6.914 25.257 69.063 1.00 30.72 209 ARG F O 1
ATOM 7259 N N . HIS B 1 212 ? 6.279 27.255 69.904 1.00 30.20 210 HIS F N 1
ATOM 7260 C CA . HIS B 1 212 ? 5.848 27.850 68.650 1.00 38.57 210 HIS F CA 1
ATOM 7261 C C . HIS B 1 212 ? 6.867 28.901 68.234 1.00 40.36 210 HIS F C 1
ATOM 7262 O O . HIS B 1 212 ? 7.101 29.864 68.972 1.00 32.67 210 HIS F O 1
ATOM 7276 N N . VAL B 1 213 ? 7.398 28.755 67.024 1.00 25.82 211 VAL F N 1
ATOM 7277 C CA . VAL B 1 213 ? 8.423 29.630 66.477 1.00 32.14 211 VAL F CA 1
ATOM 7278 C C . VAL B 1 213 ? 7.884 30.276 65.206 1.00 37.62 211 VAL F C 1
ATOM 7279 O O . VAL B 1 213 ? 7.430 29.578 64.286 1.00 30.23 211 VAL F O 1
ATOM 7292 N N . PHE B 1 214 ? 7.941 31.603 65.153 1.00 29.51 212 PHE F N 1
ATOM 7293 C CA . PHE B 1 214 ? 7.343 32.351 64.053 1.00 36.41 212 PHE F CA 1
ATOM 7294 C C . PHE B 1 214 ? 7.970 33.732 63.938 1.00 40.67 212 PHE F C 1
ATOM 7295 O O . PHE B 1 214 ? 8.520 34.273 64.896 1.00 36.26 212 PHE F O 1
ATOM 7312 N N . SER B 1 215 ? 7.813 34.320 62.761 1.00 39.62 213 SER F N 1
ATOM 7313 C CA . SER B 1 215 ? 8.066 35.738 62.554 1.00 43.22 213 SER F CA 1
ATOM 7314 C C . SER B 1 215 ? 6.819 36.507 62.128 1.00 46.26 213 SER F C 1
ATOM 7315 O O . SER B 1 215 ? 6.824 37.746 62.167 1.00 50.86 213 SER F O 1
ATOM 7323 N N . HIS B 1 216 ? 5.750 35.819 61.748 1.00 47.71 214 HIS F N 1
ATOM 7324 C CA . HIS B 1 216 ? 4.598 36.461 61.148 1.00 48.10 214 HIS F CA 1
ATOM 7325 C C . HIS B 1 216 ? 3.355 36.149 61.954 1.00 51.09 214 HIS F C 1
ATOM 7326 O O . HIS B 1 216 ? 3.300 35.197 62.747 1.00 40.30 214 HIS F O 1
ATOM 7332 N N . PRO B 1 217 ? 2.327 36.932 61.626 1.00 70.35 215 PRO F N 1
ATOM 7333 C CA . PRO B 1 217 ? 1.472 37.558 62.618 1.00 63.59 215 PRO F CA 1
ATOM 7334 C C . PRO B 1 217 ? 2.338 38.506 63.454 1.00 70.39 215 PRO F C 1
ATOM 7335 O O . PRO B 1 217 ? 2.589 38.293 64.640 1.00 76.47 215 PRO F O 1
ATOM 7341 N N . LYS B 1 218 ? 2.861 39.528 62.778 1.00 74.05 216 LYS F N 1
ATOM 7342 C CA . LYS B 1 218 ? 3.796 40.481 63.381 1.00 74.87 216 LYS F CA 1
ATOM 7343 C C . LYS B 1 218 ? 3.053 41.725 63.859 1.00 81.40 216 LYS F C 1
ATOM 7344 O O . LYS B 1 218 ? 3.280 42.846 63.409 1.00 77.81 216 LYS F O 1
ATOM 7350 N N . ILE B 1 219 ? 2.144 41.488 64.793 1.00 81.21 217 ILE F N 1
ATOM 7351 C CA . ILE B 1 219 ? 1.324 42.518 65.400 1.00 85.69 217 ILE F CA 1
ATOM 7352 C C . ILE B 1 219 ? 1.677 42.597 66.881 1.00 87.38 217 ILE F C 1
ATOM 7353 O O . ILE B 1 219 ? 2.695 42.060 67.329 1.00 77.47 217 ILE F O 1
ATOM 7358 N N . GLY B 1 220 ? 0.837 43.296 67.636 1.00 97.00 218 GLY F N 1
ATOM 7359 C CA . GLY B 1 220 ? 0.931 43.325 69.089 1.00 88.44 218 GLY F CA 1
ATOM 7360 C C . GLY B 1 220 ? -0.086 42.406 69.743 1.00 72.84 218 GLY F C 1
ATOM 7361 O O . GLY B 1 220 ? 0.257 41.667 70.672 1.00 63.52 218 GLY F O 1
ATOM 7364 N N . GLU B 1 221 ? -1.330 42.424 69.252 1.00 72.03 219 GLU F N 1
ATOM 7365 C CA . GLU B 1 221 ? -2.352 41.534 69.784 1.00 64.24 219 GLU F CA 1
ATOM 7366 C C . GLU B 1 221 ? -1.899 40.077 69.739 1.00 63.86 219 GLU F C 1
ATOM 7367 O O . GLU B 1 221 ? -2.263 39.293 70.624 1.00 65.25 219 GLU F O 1
ATOM 7373 N N . TYR B 1 222 ? -1.071 39.706 68.742 1.00 66.58 220 TYR F N 1
ATOM 7374 C CA . TYR B 1 222 ? -0.682 38.300 68.568 1.00 59.87 220 TYR F CA 1
ATOM 7375 C C . TYR B 1 222 ? 0.299 37.841 69.648 1.00 50.24 220 TYR F C 1
ATOM 7376 O O . TYR B 1 222 ? 0.178 36.720 70.161 1.00 41.68 220 TYR F O 1
ATOM 7394 N N . ASP B 1 223 ? 1.280 38.685 70.000 1.00 55.37 221 ASP F N 1
ATOM 7395 C CA . ASP B 1 223 ? 2.190 38.352 71.097 1.00 51.51 221 ASP F CA 1
ATOM 7396 C C . ASP B 1 223 ? 1.451 38.344 72.425 1.00 51.72 221 ASP F C 1
ATOM 7397 O O . ASP B 1 223 ? 1.780 37.561 73.330 1.00 46.27 221 ASP F O 1
ATOM 7406 N N . ALA B 1 224 ? 0.481 39.248 72.573 1.00 48.96 222 ALA F N 1
ATOM 7407 C CA . ALA B 1 224 ? -0.381 39.223 73.746 1.00 53.83 222 ALA F CA 1
ATOM 7408 C C . ALA B 1 224 ? -1.004 37.841 73.908 1.00 52.81 222 ALA F C 1
ATOM 7409 O O . ALA B 1 224 ? -0.842 37.186 74.946 1.00 47.34 222 ALA F O 1
ATOM 7416 N N . LEU B 1 225 ? -1.675 37.362 72.855 1.00 51.07 223 LEU F N 1
ATOM 7417 C CA . LEU B 1 225 ? -2.271 36.027 72.874 1.00 43.70 223 LEU F CA 1
ATOM 7418 C C . LEU B 1 225 ? -1.283 34.981 73.370 1.00 38.08 223 LEU F C 1
ATOM 7419 O O . LEU B 1 225 ? -1.612 34.154 74.222 1.00 34.94 223 LEU F O 1
ATOM 7435 N N . HIS B 1 226 ? -0.059 35.001 72.845 1.00 46.85 224 HIS F N 1
ATOM 7436 C CA . HIS B 1 226 ? 0.939 34.014 73.251 1.00 42.87 224 HIS F CA 1
ATOM 7437 C C . HIS B 1 226 ? 1.381 34.218 74.690 1.00 40.96 224 HIS F C 1
ATOM 7438 O O . HIS B 1 226 ? 1.622 33.242 75.409 1.00 39.09 224 HIS F O 1
ATOM 7452 N N . ASP B 1 227 ? 1.545 35.478 75.107 1.00 48.74 225 ASP F N 1
ATOM 7453 C CA . ASP B 1 227 ? 1.859 35.769 76.502 1.00 51.55 225 ASP F CA 1
ATOM 7454 C C . ASP B 1 227 ? 0.768 35.238 77.415 1.00 44.99 225 ASP F C 1
ATOM 7455 O O . ASP B 1 227 ? 1.045 34.490 78.359 1.00 36.05 225 ASP F O 1
ATOM 7464 N N . ASP B 1 228 ? -0.491 35.605 77.139 1.00 48.16 226 ASP F N 1
ATOM 7465 C CA . ASP B 1 228 ? -1.601 35.119 77.963 1.00 46.99 226 ASP F CA 1
ATOM 7466 C C . ASP B 1 228 ? -1.571 33.604 78.059 1.00 45.78 226 ASP F C 1
ATOM 7467 O O . ASP B 1 228 ? -1.695 33.036 79.154 1.00 45.76 226 ASP F O 1
ATOM 7476 N N . PHE B 1 229 ? -1.415 32.930 76.909 1.00 43.56 227 PHE F N 1
ATOM 7477 C CA . PHE B 1 229 ? -1.461 31.471 76.885 1.00 37.46 227 PHE F CA 1
ATOM 7478 C C . PHE B 1 229 ? -0.304 30.880 77.665 1.00 34.16 227 PHE F C 1
ATOM 7479 O O . PHE B 1 229 ? -0.460 29.875 78.372 1.00 32.67 227 PHE F O 1
ATOM 7496 N N . ALA B 1 230 ? 0.873 31.483 77.545 1.00 40.27 228 ALA F N 1
ATOM 7497 C CA . ALA B 1 230 ? 2.028 30.993 78.286 1.00 41.59 228 ALA F CA 1
ATOM 7498 C C . ALA B 1 230 ? 1.883 31.262 79.785 1.00 43.08 228 ALA F C 1
ATOM 7499 O O . ALA B 1 230 ? 2.332 30.451 80.607 1.00 35.19 228 ALA F O 1
ATOM 7506 N N . ALA B 1 231 ? 1.241 32.376 80.163 1.00 42.21 229 ALA F N 1
ATOM 7507 C CA . ALA B 1 231 ? 0.930 32.590 81.583 1.00 49.04 229 ALA F CA 1
ATOM 7508 C C . ALA B 1 231 ? 0.015 31.485 82.123 1.00 47.25 229 ALA F C 1
ATOM 7509 O O . ALA B 1 231 ? 0.237 30.967 83.225 1.00 46.15 229 ALA F O 1
ATOM 7516 N N . ARG B 1 232 ? -0.992 31.073 81.336 1.00 48.10 230 ARG F N 1
ATOM 7517 C CA . ARG B 1 232 ? -1.907 30.012 81.766 1.00 46.33 230 ARG F CA 1
ATOM 7518 C C . ARG B 1 232 ? -1.268 28.631 81.721 1.00 45.15 230 ARG F C 1
ATOM 7519 O O . ARG B 1 232 ? -1.711 27.738 82.447 1.00 43.52 230 ARG F O 1
ATOM 7540 N N . HIS B 1 233 ? -0.252 28.434 80.885 1.00 48.72 231 HIS F N 1
ATOM 7541 C CA . HIS B 1 233 ? 0.260 27.101 80.561 1.00 42.44 231 HIS F CA 1
ATOM 7542 C C . HIS B 1 233 ? 1.780 27.140 80.584 1.00 43.74 231 HIS F C 1
ATOM 7543 O O . HIS B 1 233 ? 2.401 27.668 79.644 1.00 44.50 231 HIS F O 1
ATOM 7557 N N . PRO B 1 234 ? 2.417 26.598 81.631 1.00 49.37 232 PRO F N 1
ATOM 7558 C CA . PRO B 1 234 ? 3.888 26.633 81.691 1.00 51.10 232 PRO F CA 1
ATOM 7559 C C . PRO B 1 234 ? 4.581 25.678 80.719 1.00 47.00 232 PRO F C 1
ATOM 7560 O O . PRO B 1 234 ? 5.784 25.844 80.496 1.00 40.09 232 PRO F O 1
ATOM 7571 N N . TRP B 1 235 ? 3.886 24.690 80.138 1.00 43.46 233 TRP F N 1
ATOM 7572 C CA . TRP B 1 235 ? 4.524 23.822 79.141 1.00 40.83 233 TRP F CA 1
ATOM 7573 C C . TRP B 1 235 ? 4.617 24.484 77.764 1.00 33.81 233 TRP F C 1
ATOM 7574 O O . TRP B 1 235 ? 5.323 23.973 76.895 1.00 41.61 233 TRP F O 1
ATOM 7595 N N . PHE B 1 236 ? 3.950 25.609 77.557 1.00 36.52 234 PHE F N 1
ATOM 7596 C CA . PHE B 1 236 ? 4.004 26.340 76.299 1.00 44.52 234 PHE F CA 1
ATOM 7597 C C . PHE B 1 236 ? 5.074 27.431 76.334 1.00 45.00 234 PHE F C 1
ATOM 7598 O O . PHE B 1 236 ? 5.185 28.187 77.305 1.00 42.01 234 PHE F O 1
ATOM 7615 N N . SER B 1 237 ? 5.836 27.523 75.247 1.00 45.52 235 SER F N 1
ATOM 7616 C CA . SER B 1 237 ? 6.789 28.599 75.028 1.00 43.93 235 SER F CA 1
ATOM 7617 C C . SER B 1 237 ? 6.670 29.064 73.587 1.00 49.49 235 SER F C 1
ATOM 7618 O O . SER B 1 237 ? 6.117 28.363 72.734 1.00 36.74 235 SER F O 1
ATOM 7626 N N . TYR B 1 238 ? 7.184 30.265 73.328 1.00 39.11 236 TYR F N 1
ATOM 7627 C CA . TYR B 1 238 ? 7.143 30.822 71.992 1.00 46.97 236 TYR F CA 1
ATOM 7628 C C . TYR B 1 238 ? 8.328 31.757 71.787 1.00 54.20 236 TYR F C 1
ATOM 7629 O O . TYR B 1 238 ? 8.787 32.427 72.719 1.00 45.72 236 TYR F O 1
ATOM 7647 N N . ARG B 1 239 ? 8.824 31.780 70.551 1.00 42.77 237 ARG F N 1
ATOM 7648 C CA . ARG B 1 239 ? 9.870 32.701 70.128 1.00 47.22 237 ARG F CA 1
ATOM 7649 C C . ARG B 1 239 ? 9.434 33.410 68.855 1.00 49.40 237 ARG F C 1
ATOM 7650 O O . ARG B 1 239 ? 9.276 32.772 67.808 1.00 44.64 237 ARG F O 1
ATOM 7671 N N . ARG B 1 240 ? 9.237 34.721 68.940 1.00 43.32 238 ARG F N 1
ATOM 7672 C CA . ARG B 1 240 ? 9.090 35.533 67.741 1.00 47.84 238 ARG F CA 1
ATOM 7673 C C . ARG B 1 240 ? 10.472 35.889 67.199 1.00 52.53 238 ARG F C 1
ATOM 7674 O O . ARG B 1 240 ? 11.225 36.614 67.857 1.00 57.74 238 ARG F O 1
ATOM 7695 N N . LEU B 1 241 ? 10.804 35.407 65.998 1.00 46.91 239 LEU F N 1
ATOM 7696 C CA . LEU B 1 241 ? 12.066 35.774 65.361 1.00 41.82 239 LEU F CA 1
ATOM 7697 C C . LEU B 1 241 ? 11.901 37.027 64.500 1.00 43.28 239 LEU F C 1
ATOM 7698 O O . LEU B 1 241 ? 10.791 37.503 64.235 1.00 44.99 239 LEU F O 1
ATOM 7714 N N . GLY B 1 242 ? 13.034 37.564 64.053 1.00 42.56 240 GLY F N 1
ATOM 7715 C CA . GLY B 1 242 ? 13.019 38.808 63.310 1.00 39.74 240 GLY F CA 1
ATOM 7716 C C . GLY B 1 242 ? 12.988 38.611 61.813 1.00 45.54 240 GLY F C 1
ATOM 7717 O O . GLY B 1 242 ? 13.551 39.413 61.062 1.00 52.16 240 GLY F O 1
ATOM 7721 N N . GLY B 1 243 ? 12.331 37.550 61.352 1.00 44.57 241 GLY F N 1
ATOM 7722 C CA . GLY B 1 243 ? 12.241 37.282 59.933 1.00 35.11 241 GLY F CA 1
ATOM 7723 C C . GLY B 1 243 ? 11.094 38.029 59.307 1.00 40.51 241 GLY F C 1
ATOM 7724 O O . GLY B 1 243 ? 10.325 38.723 59.968 1.00 44.83 241 GLY F O 1
ATOM 7728 N N . GLU B 1 244 ? 10.980 37.883 58.000 1.00 40.25 242 GLU F N 1
ATOM 7729 C CA . GLU B 1 244 ? 9.895 38.505 57.260 1.00 50.63 242 GLU F CA 1
ATOM 7730 C C . GLU B 1 244 ? 8.885 37.506 56.708 1.00 41.10 242 GLU F C 1
ATOM 7731 O O . GLU B 1 244 ? 7.902 37.930 56.111 1.00 41.14 242 GLU F O 1
ATOM 7743 N N . THR B 1 245 ? 9.098 36.209 56.869 1.00 40.11 243 THR F N 1
ATOM 7744 C CA . THR B 1 245 ? 8.340 35.229 56.098 1.00 42.61 243 THR F CA 1
ATOM 7745 C C . THR B 1 245 ? 7.601 34.273 57.014 1.00 38.81 243 THR F C 1
ATOM 7746 O O . THR B 1 245 ? 7.846 34.203 58.221 1.00 37.77 243 THR F O 1
ATOM 7757 N N . HIS B 1 246 ? 6.711 33.502 56.396 1.00 34.94 244 HIS F N 1
ATOM 7758 C CA . HIS B 1 246 ? 5.968 32.448 57.078 1.00 35.16 244 HIS F CA 1
ATOM 7759 C C . HIS B 1 246 ? 6.736 31.142 57.157 1.00 30.30 244 HIS F C 1
ATOM 7760 O O . HIS B 1 246 ? 6.171 30.127 57.579 1.00 27.72 244 HIS F O 1
ATOM 7774 N N . PHE B 1 247 ? 8.013 31.124 56.765 1.00 27.40 245 PHE F N 1
ATOM 7775 C CA . PHE B 1 247 ? 8.809 29.894 56.739 1.00 26.89 245 PHE F CA 1
ATOM 7776 C C . PHE B 1 247 ? 10.088 30.068 57.547 1.00 34.06 245 PHE F C 1
ATOM 7777 O O . PHE B 1 247 ? 11.190 30.158 56.992 1.00 25.98 245 PHE F O 1
ATOM 7794 N N . PRO B 1 248 ? 9.983 30.083 58.874 1.00 28.84 246 PRO F N 1
ATOM 7795 C CA . PRO B 1 248 ? 11.197 30.294 59.683 1.00 33.29 246 PRO F CA 1
ATOM 7796 C C . PRO B 1 248 ? 12.241 29.207 59.506 1.00 33.05 246 PRO F C 1
ATOM 7797 O O . PRO B 1 248 ? 13.448 29.490 59.555 1.00 32.78 246 PRO F O 1
ATOM 7808 N N . GLY B 1 249 ? 11.824 27.960 59.312 1.00 29.86 247 GLY F N 1
ATOM 7809 C CA . GLY B 1 249 ? 12.794 26.907 59.139 1.00 30.75 247 GLY F CA 1
ATOM 7810 C C . GLY B 1 249 ? 13.617 27.017 57.872 1.00 33.38 247 GLY F C 1
ATOM 7811 O O . GLY B 1 249 ? 14.674 26.381 57.782 1.00 32.88 247 GLY F O 1
ATOM 7815 N N . ILE B 1 250 ? 13.140 27.774 56.889 1.00 30.12 248 ILE F N 1
ATOM 7816 C CA . ILE B 1 250 ? 13.865 28.013 55.644 1.00 33.44 248 ILE F CA 1
ATOM 7817 C C . ILE B 1 250 ? 14.569 29.368 55.650 1.00 33.48 248 ILE F C 1
ATOM 7818 O O . ILE B 1 250 ? 15.694 29.491 55.174 1.00 36.75 248 ILE F O 1
ATOM 7834 N N . GLU B 1 251 ? 13.900 30.396 56.157 1.00 31.35 249 GLU F N 1
ATOM 7835 C CA . GLU B 1 251 ? 14.486 31.722 56.273 1.00 35.31 249 GLU F CA 1
ATOM 7836 C C . GLU B 1 251 ? 15.599 31.755 57.313 1.00 38.17 249 GLU F C 1
ATOM 7837 O O . GLU B 1 251 ? 16.655 32.34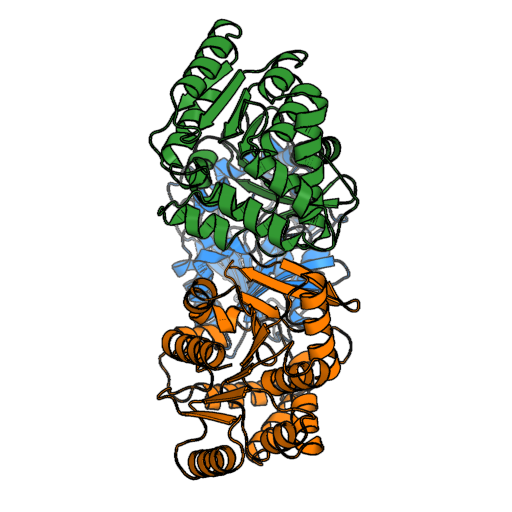2 57.076 1.00 36.85 249 GLU F O 1
ATOM 7849 N N . LEU B 1 252 ? 15.371 31.159 58.483 1.00 31.46 250 LEU F N 1
ATOM 7850 C CA . LEU B 1 252 ? 16.279 31.281 59.634 1.00 34.25 250 LEU F CA 1
ATOM 7851 C C . LEU B 1 252 ? 16.634 29.900 60.172 1.00 34.81 250 LEU F C 1
ATOM 7852 O O . LEU B 1 252 ? 16.433 29.599 61.352 1.00 34.03 250 LEU F O 1
ATOM 7868 N N . PRO B 1 253 ? 17.185 29.029 59.317 1.00 33.52 251 PRO F N 1
ATOM 7869 C CA . PRO B 1 253 ? 17.359 27.623 59.710 1.00 36.90 251 PRO F CA 1
ATOM 7870 C C . PRO B 1 253 ? 18.260 27.419 60.918 1.00 44.31 251 PRO F C 1
ATOM 7871 O O . PRO B 1 253 ? 17.978 26.551 61.751 1.00 37.83 251 PRO F O 1
ATOM 7882 N N . GLN B 1 254 ? 19.351 28.183 61.026 1.00 43.67 252 GLN F N 1
ATOM 7883 C CA . GLN B 1 254 ? 20.225 28.099 62.193 1.00 44.97 252 GLN F CA 1
ATOM 7884 C C . GLN B 1 254 ? 19.478 28.464 63.475 1.00 40.30 252 GLN F C 1
ATOM 7885 O O . GLN B 1 254 ? 19.586 27.772 64.486 1.00 36.30 252 GLN F O 1
ATOM 7899 N N . GLN B 1 255 ? 18.727 29.562 63.460 1.00 43.06 253 GLN F N 1
ATOM 7900 C CA . GLN B 1 255 ? 18.044 29.992 64.676 1.00 40.58 253 GLN F CA 1
ATOM 7901 C C . GLN B 1 255 ? 16.897 29.060 65.062 1.00 44.04 253 GLN F C 1
ATOM 7902 O O . GLN B 1 255 ? 16.600 28.914 66.256 1.00 42.41 253 GLN F O 1
ATOM 7916 N N . VAL B 1 256 ? 16.209 28.469 64.082 1.00 39.67 254 VAL F N 1
ATOM 7917 C CA . VAL B 1 256 ? 15.140 27.530 64.403 1.00 40.59 254 VAL F CA 1
ATOM 7918 C C . VAL B 1 256 ? 15.725 26.251 64.969 1.00 37.56 254 VAL F C 1
ATOM 7919 O O . VAL B 1 256 ? 15.267 25.744 66.002 1.00 34.82 254 VAL F O 1
ATOM 7932 N N . ALA B 1 257 ? 16.756 25.721 64.313 1.00 34.67 255 ALA F N 1
ATOM 7933 C CA . ALA B 1 257 ? 17.395 24.509 64.803 1.00 36.48 255 ALA F CA 1
ATOM 7934 C C . ALA B 1 257 ? 17.905 24.676 66.234 1.00 43.68 255 ALA F C 1
ATOM 7935 O O . ALA B 1 257 ? 17.820 23.732 67.031 1.00 36.72 255 ALA F O 1
ATOM 7942 N N . ALA B 1 258 ? 18.389 25.870 66.603 1.00 42.87 256 ALA F N 1
ATOM 7943 C CA . ALA B 1 258 ? 18.867 26.064 67.971 1.00 45.61 256 ALA F CA 1
ATOM 7944 C C . ALA B 1 258 ? 17.704 26.020 68.951 1.00 43.97 256 ALA F C 1
ATOM 7945 O O . ALA B 1 258 ? 17.780 25.374 69.998 1.00 47.98 256 ALA F O 1
ATOM 7952 N N . GLU B 1 259 ? 16.608 26.700 68.623 1.00 46.77 257 GLU F N 1
ATOM 7953 C CA . GLU B 1 259 ? 15.423 26.591 69.453 1.00 39.48 257 GLU F CA 1
ATOM 7954 C C . GLU B 1 259 ? 14.996 25.138 69.586 1.00 43.37 257 GLU F C 1
ATOM 7955 O O . GLU B 1 259 ? 14.607 24.706 70.672 1.00 43.37 257 GLU F O 1
ATOM 7967 N N . ALA B 1 260 ? 15.104 24.350 68.510 1.00 39.59 258 ALA F N 1
ATOM 7968 C CA . ALA B 1 260 ? 14.730 22.938 68.606 1.00 43.28 258 ALA F CA 1
ATOM 7969 C C . ALA B 1 260 ? 15.677 22.198 69.525 1.00 41.94 258 ALA F C 1
ATOM 7970 O O . ALA B 1 260 ? 15.263 21.313 70.275 1.00 35.87 258 ALA F O 1
ATOM 7977 N N . ILE B 1 261 ? 16.963 22.519 69.442 1.00 46.57 259 ILE F N 1
ATOM 7978 C CA . ILE B 1 261 ? 17.959 21.811 70.233 1.00 45.77 259 ILE F CA 1
ATOM 7979 C C . ILE B 1 261 ? 17.811 22.170 71.709 1.00 38.31 259 ILE F C 1
ATOM 7980 O O . ILE B 1 261 ? 17.862 21.295 72.578 1.00 37.83 259 ILE F O 1
ATOM 7996 N N . ASP B 1 262 ? 17.568 23.451 72.005 1.00 38.63 260 ASP F N 1
ATOM 7997 C CA . ASP B 1 262 ? 17.221 23.863 73.361 1.00 43.27 260 ASP F CA 1
ATOM 7998 C C . ASP B 1 262 ? 15.958 23.158 73.850 1.00 49.46 260 ASP F C 1
ATOM 7999 O O . ASP B 1 262 ? 15.914 22.640 74.976 1.00 41.96 260 ASP F O 1
ATOM 8008 N N . LEU B 1 263 ? 14.900 23.166 73.026 1.00 38.87 261 LEU F N 1
ATOM 8009 C CA . LEU B 1 263 ? 13.662 22.466 73.380 1.00 43.60 261 LEU F CA 1
ATOM 8010 C C . LEU B 1 263 ? 13.932 21.021 73.783 1.00 35.08 261 LEU F C 1
ATOM 8011 O O . LEU B 1 263 ? 13.436 20.543 74.811 1.00 42.26 261 LEU F O 1
ATOM 8027 N N . LEU B 1 264 ? 14.703 20.305 72.972 1.00 32.72 262 LEU F N 1
ATOM 8028 C CA . LEU B 1 264 ? 15.027 18.918 73.281 1.00 35.02 262 LEU F CA 1
ATOM 8029 C C . LEU B 1 264 ? 15.776 18.799 74.605 1.00 43.71 262 LEU F C 1
ATOM 8030 O O . LEU B 1 264 ? 15.520 17.876 75.386 1.00 39.58 262 LEU F O 1
ATOM 8046 N N . ALA B 1 265 ? 16.722 19.712 74.864 1.00 41.14 263 ALA F N 1
ATOM 8047 C CA . ALA B 1 265 ? 17.524 19.646 76.087 1.00 46.44 263 ALA F CA 1
ATOM 8048 C C . ALA B 1 265 ? 16.645 19.561 77.335 1.00 46.85 263 ALA F C 1
ATOM 8049 O O . ALA B 1 265 ? 16.908 18.758 78.233 1.00 49.74 263 ALA F O 1
ATOM 8056 N N . GLY B 1 266 ? 15.602 20.388 77.413 1.00 48.69 264 GLY F N 1
ATOM 8057 C CA . GLY B 1 266 ? 14.519 20.154 78.368 1.00 45.92 264 GLY F CA 1
ATOM 8058 C C . GLY B 1 266 ? 13.495 19.177 77.810 1.00 39.72 264 GLY F C 1
ATOM 8059 O O . GLY B 1 266 ? 13.547 17.964 78.082 1.00 49.54 264 GLY F O 1
ATOM 8063 N N . MET C 1 1 ? 13.640 14.889 44.243 1.00 53.05 -1 MET E N 1
ATOM 8064 C CA . MET C 1 1 ? 13.306 15.919 43.266 1.00 45.85 -1 MET E CA 1
ATOM 8065 C C . MET C 1 1 ? 12.291 15.393 42.230 1.00 38.94 -1 MET E C 1
ATOM 8066 O O . MET C 1 1 ? 11.276 16.046 41.918 1.00 44.46 -1 MET E O 1
ATOM 8071 N N . ILE C 1 2 ? 12.534 14.214 41.724 1.00 32.45 0 ILE E N 1
ATOM 8072 C CA . ILE C 1 2 ? 11.760 13.718 40.591 1.00 29.75 0 ILE E CA 1
ATOM 8073 C C . ILE C 1 2 ? 10.531 12.951 41.075 1.00 29.00 0 ILE E C 1
ATOM 8074 O O . ILE C 1 2 ? 10.628 12.097 41.950 1.00 29.30 0 ILE E O 1
ATOM 8090 N N . THR C 1 3 ? 9.387 13.211 40.443 1.00 20.73 1 THR E N 1
ATOM 8091 C CA . THR C 1 3 ? 8.127 12.576 40.778 1.00 18.30 1 THR E CA 1
ATOM 8092 C C . THR C 1 3 ? 7.654 11.700 39.620 1.00 21.90 1 THR E C 1
ATOM 8093 O O . THR C 1 3 ? 8.157 11.786 38.485 1.00 16.94 1 THR E O 1
ATOM 8104 N N . THR C 1 4 ? 6.727 10.781 39.938 1.00 16.40 2 THR E N 1
ATOM 8105 C CA . THR C 1 4 ? 6.162 9.852 38.971 1.00 16.59 2 THR E CA 1
ATOM 8106 C C . THR C 1 4 ? 4.653 9.786 39.113 1.00 21.39 2 THR E C 1
ATOM 8107 O O . THR C 1 4 ? 4.117 9.890 40.205 1.00 20.17 2 THR E O 1
ATOM 8118 N N . LYS C 1 5 ? 3.975 9.563 38.010 1.00 15.21 3 LYS E N 1
ATOM 8119 C CA . LYS C 1 5 ? 2.566 9.210 38.044 1.00 16.92 3 LYS E CA 1
ATOM 8120 C C . LYS C 1 5 ? 2.351 8.105 37.038 1.00 22.59 3 LYS E C 1
ATOM 8121 O O . LYS C 1 5 ? 3.052 8.034 36.024 1.00 21.15 3 LYS E O 1
ATOM 8140 N N . THR C 1 6 ? 1.353 7.260 37.290 1.00 19.15 4 THR E N 1
ATOM 8141 C CA . THR C 1 6 ? 0.937 6.254 36.313 1.00 21.76 4 THR E CA 1
ATOM 8142 C C . THR C 1 6 ? -0.059 6.902 35.358 1.00 19.83 4 THR E C 1
ATOM 8143 O O . THR C 1 6 ? -1.055 7.470 35.786 1.00 23.48 4 THR E O 1
ATOM 8154 N N . VAL C 1 7 ? 0.274 6.898 34.069 1.00 21.31 5 VAL E N 1
ATOM 8155 C CA . VAL C 1 7 ? -0.568 7.434 32.999 1.00 23.11 5 VAL E CA 1
ATOM 8156 C C . VAL C 1 7 ? -0.670 6.348 31.929 1.00 21.38 5 VAL E C 1
ATOM 8157 O O . VAL C 1 7 ? 0.353 5.814 31.498 1.00 24.95 5 VAL E O 1
ATOM 8170 N N . ASN C 1 8 ? -1.881 5.995 31.518 1.00 26.39 6 ASN E N 1
ATOM 8171 C CA . ASN C 1 8 ? -2.052 4.966 30.480 1.00 35.75 6 ASN E CA 1
ATOM 8172 C C . ASN C 1 8 ? -1.361 3.669 30.869 1.00 31.40 6 ASN E C 1
ATOM 8173 O O . ASN C 1 8 ? -0.742 3.012 30.030 1.00 31.13 6 ASN E O 1
ATOM 8184 N N . GLY C 1 9 ? -1.384 3.344 32.161 1.00 34.74 7 GLY E N 1
ATOM 8185 C CA . GLY C 1 9 ? -0.746 2.155 32.661 1.00 28.46 7 GLY E CA 1
ATOM 8186 C C . GLY C 1 9 ? 0.766 2.149 32.683 1.00 28.64 7 GLY E C 1
ATOM 8187 O O . GLY C 1 9 ? 1.350 1.101 32.940 1.00 29.47 7 GLY E O 1
ATOM 8191 N N . VAL C 1 10 ? 1.441 3.265 32.413 1.00 24.72 8 VAL E N 1
ATOM 8192 C CA . VAL C 1 10 ? 2.895 3.278 32.493 1.00 19.85 8 VAL E CA 1
ATOM 8193 C C . VAL C 1 10 ? 3.343 4.418 33.380 1.00 19.05 8 VAL E C 1
ATOM 8194 O O . VAL C 1 10 ? 2.632 5.400 33.587 1.00 22.10 8 VAL E O 1
ATOM 8207 N N . GLN C 1 11 ? 4.545 4.264 33.900 1.00 19.92 9 GLN E N 1
ATOM 8208 C CA . GLN C 1 11 ? 5.110 5.239 34.804 1.00 24.02 9 GLN E CA 1
ATOM 8209 C C . GLN C 1 11 ? 5.743 6.392 34.028 1.00 24.22 9 GLN E C 1
ATOM 8210 O O . GLN C 1 11 ? 6.681 6.192 33.245 1.00 21.90 9 GLN E O 1
ATOM 8224 N N . ILE C 1 12 ? 5.254 7.592 34.279 1.00 20.83 10 ILE E N 1
ATOM 8225 C CA . ILE C 1 12 ? 5.773 8.807 33.670 1.00 16.04 10 ILE E CA 1
ATOM 8226 C C . ILE C 1 12 ? 6.444 9.640 34.733 1.00 18.36 10 ILE E C 1
ATOM 8227 O O . ILE C 1 12 ? 5.785 10.124 35.659 1.00 18.81 10 ILE E O 1
ATOM 8243 N N . ALA C 1 13 ? 7.760 9.780 34.624 1.00 15.26 11 ALA E N 1
ATOM 8244 C CA . ALA C 1 13 ? 8.512 10.620 35.521 1.00 14.88 11 ALA E CA 1
ATOM 8245 C C . ALA C 1 13 ? 8.490 12.060 35.043 1.00 17.78 11 ALA E C 1
ATOM 8246 O O . ALA C 1 13 ? 8.500 12.347 33.842 1.00 18.11 11 ALA E O 1
ATOM 8253 N N . PHE C 1 14 ? 8.499 12.975 35.986 1.00 13.29 12 PHE E N 1
ATOM 8254 C CA . PHE C 1 14 ? 8.350 14.377 35.613 1.00 17.24 12 PHE E CA 1
ATOM 8255 C C . PHE C 1 14 ? 8.801 15.213 36.797 1.00 17.14 12 PHE E C 1
ATOM 8256 O O . PHE C 1 14 ? 8.968 14.701 37.904 1.00 17.66 12 PHE E O 1
ATOM 8273 N N . ASP C 1 15 ? 8.958 16.516 36.588 1.00 15.86 13 ASP E N 1
ATOM 8274 C CA . ASP C 1 15 ? 8.950 17.383 37.745 1.00 19.08 13 ASP E CA 1
ATOM 8275 C C . ASP C 1 15 ? 8.279 18.702 37.372 1.00 25.52 13 ASP E C 1
ATOM 8276 O O . ASP C 1 15 ? 8.157 19.066 36.200 1.00 25.85 13 ASP E O 1
ATOM 8285 N N . ASP C 1 16 ? 7.756 19.368 38.396 1.00 17.71 14 ASP E N 1
ATOM 8286 C CA . ASP C 1 16 ? 6.831 20.477 38.212 1.00 20.56 14 ASP E CA 1
ATOM 8287 C C . ASP C 1 16 ? 7.275 21.574 39.157 1.00 23.11 14 ASP E C 1
ATOM 8288 O O . ASP C 1 16 ? 7.312 21.360 40.369 1.00 21.62 14 ASP E O 1
ATOM 8297 N N . GLN C 1 17 ? 7.644 22.729 38.604 1.00 17.95 15 GLN E N 1
ATOM 8298 C CA . GLN C 1 17 ? 8.243 23.813 39.367 1.00 22.32 15 GLN E CA 1
ATOM 8299 C C . GLN C 1 17 ? 7.708 25.128 38.844 1.00 25.04 15 GLN E C 1
ATOM 8300 O O . GLN C 1 17 ? 7.568 25.306 37.628 1.00 24.47 15 GLN E O 1
ATOM 8314 N N . GLY C 1 18 ? 7.482 26.076 39.743 1.00 26.54 16 GLY E N 1
ATOM 8315 C CA . GLY C 1 18 ? 7.062 27.386 39.292 1.00 22.61 16 GLY E CA 1
ATOM 8316 C C . GLY C 1 18 ? 5.581 27.619 39.500 1.00 25.47 16 GLY E C 1
ATOM 8317 O O . GLY C 1 18 ? 4.771 26.700 39.607 1.00 23.76 16 GLY E O 1
ATOM 8321 N N . HIS C 1 19 ? 5.249 28.890 39.579 1.00 34.73 17 HIS E N 1
ATOM 8322 C CA . HIS C 1 19 ? 3.897 29.339 39.840 1.00 35.78 17 HIS E CA 1
ATOM 8323 C C . HIS C 1 19 ? 3.874 30.746 39.276 1.00 42.14 17 HIS E C 1
ATOM 8324 O O . HIS C 1 19 ? 4.505 31.653 39.831 1.00 50.59 17 HIS E O 1
ATOM 8338 N N . GLU C 1 20 ? 3.223 30.894 38.142 1.00 33.56 18 GLU E N 1
ATOM 8339 C CA . GLU C 1 20 ? 3.192 32.138 37.418 1.00 35.19 18 GLU E CA 1
ATOM 8340 C C . GLU C 1 20 ? 1.976 32.004 36.533 1.00 34.74 18 GLU E C 1
ATOM 8341 O O . GLU C 1 20 ? 1.715 30.897 36.037 1.00 36.73 18 GLU E O 1
ATOM 8353 N N . PRO C 1 21 ? 1.188 33.055 36.349 1.00 35.60 19 PRO E N 1
ATOM 8354 C CA . PRO C 1 21 ? 0.049 32.962 35.436 1.00 35.34 19 PRO E CA 1
ATOM 8355 C C . PRO C 1 21 ? 0.496 32.785 33.988 1.00 33.98 19 PRO E C 1
ATOM 8356 O O . PRO C 1 21 ? 1.616 33.111 33.602 1.00 33.45 19 PRO E O 1
ATOM 8367 N N . GLY C 1 22 ? -0.403 32.235 33.187 1.00 30.98 20 GLY E N 1
ATOM 8368 C CA . GLY C 1 22 ? -0.132 31.996 31.791 1.00 33.37 20 GLY E CA 1
ATOM 8369 C C . GLY C 1 22 ? 0.218 30.556 31.456 1.00 25.91 20 GLY E C 1
ATOM 8370 O O . GLY C 1 22 ? 0.164 29.647 32.292 1.00 29.77 20 GLY E O 1
ATOM 8374 N N . PRO C 1 23 ? 0.588 30.338 30.198 1.00 25.53 21 PRO E N 1
ATOM 8375 C CA . PRO C 1 23 ? 0.917 28.992 29.746 1.00 26.59 21 PRO E CA 1
ATOM 8376 C C . PRO C 1 23 ? 2.062 28.403 30.548 1.00 21.72 21 PRO E C 1
ATOM 8377 O O . PRO C 1 23 ? 2.935 29.104 31.073 1.00 20.01 21 PRO E O 1
ATOM 8388 N N . VAL C 1 24 ? 2.059 27.075 30.577 1.00 20.32 22 VAL E N 1
ATOM 8389 C CA . VAL C 1 24 ? 3.076 26.269 31.225 1.00 19.17 22 VAL E CA 1
ATOM 8390 C C . VAL C 1 24 ? 4.107 25.811 30.196 1.00 15.85 22 VAL E C 1
ATOM 8391 O O . VAL C 1 24 ? 3.748 25.328 29.117 1.00 21.26 22 VAL E O 1
ATOM 8404 N N . PHE C 1 25 ? 5.389 25.924 30.534 1.00 19.46 23 PHE E N 1
ATOM 8405 C CA . PHE C 1 25 ? 6.418 25.303 29.710 1.00 17.71 23 PHE E CA 1
ATOM 8406 C C . PHE C 1 25 ? 6.456 23.812 30.002 1.00 16.14 23 PHE E C 1
ATOM 8407 O O . PHE C 1 25 ? 6.441 23.408 31.164 1.00 15.30 23 PHE E O 1
ATOM 8424 N N . VAL C 1 26 ? 6.476 23.001 28.953 1.00 13.52 24 VAL E N 1
ATOM 8425 C CA . VAL C 1 26 ? 6.563 21.549 29.081 1.00 15.74 24 VAL E CA 1
ATOM 8426 C C . VAL C 1 26 ? 7.808 21.097 28.326 1.00 19.50 24 VAL E C 1
ATOM 8427 O O . VAL C 1 26 ? 7.861 21.195 27.090 1.00 14.69 24 VAL E O 1
ATOM 8440 N N . THR C 1 27 ? 8.810 20.580 29.046 1.00 14.50 25 THR E N 1
ATOM 8441 C CA . THR C 1 27 ? 10.016 20.138 28.354 1.00 19.38 25 THR E CA 1
ATOM 8442 C C . THR C 1 27 ? 9.881 18.676 27.957 1.00 20.14 25 THR E C 1
ATOM 8443 O O . THR C 1 27 ? 9.339 17.841 28.688 1.00 18.31 25 THR E O 1
ATOM 8454 N N . LEU C 1 28 ? 10.329 18.395 26.758 1.00 13.29 26 LEU E N 1
ATOM 8455 C CA . LEU C 1 28 ? 10.336 17.068 26.185 1.00 18.49 26 LEU E CA 1
ATOM 8456 C C . LEU C 1 28 ? 11.720 16.811 25.615 1.00 21.30 26 LEU E C 1
ATOM 8457 O O . LEU C 1 28 ? 12.263 17.632 24.865 1.00 16.04 26 LEU E O 1
ATOM 8473 N N . SER C 1 29 ? 12.285 15.682 25.975 1.00 19.18 27 SER E N 1
ATOM 8474 C CA . SER C 1 29 ? 13.634 15.332 25.595 1.00 19.73 27 SER E CA 1
ATOM 8475 C C . SER C 1 29 ? 13.624 14.518 24.304 1.00 16.19 27 SER E C 1
ATOM 8476 O O . SER C 1 29 ? 12.574 14.142 23.765 1.00 22.10 27 SER E O 1
ATOM 8484 N N . GLY C 1 30 ? 14.807 14.282 23.771 1.00 22.96 28 GLY E N 1
ATOM 8485 C CA . GLY C 1 30 ? 14.945 13.351 22.678 1.00 20.75 28 GLY E CA 1
ATOM 8486 C C . GLY C 1 30 ? 14.804 11.905 23.156 1.00 26.19 28 GLY E C 1
ATOM 8487 O O . GLY C 1 30 ? 14.422 11.622 24.286 1.00 23.03 28 GLY E O 1
ATOM 8491 N N . TRP C 1 31 ? 15.091 10.980 22.253 1.00 23.32 29 TRP E N 1
ATOM 8492 C CA . TRP C 1 31 ? 15.190 9.568 22.626 1.00 24.43 29 TRP E CA 1
ATOM 8493 C C . TRP C 1 31 ? 16.411 9.305 23.484 1.00 25.72 29 TRP E C 1
ATOM 8494 O O . TRP C 1 31 ? 17.474 9.905 23.292 1.00 25.29 29 TRP E O 1
ATOM 8515 N N . ALA C 1 32 ? 16.253 8.410 24.460 1.00 23.51 30 ALA E N 1
ATOM 8516 C CA . ALA C 1 32 ? 17.359 7.858 25.243 1.00 26.67 30 ALA E CA 1
ATOM 8517 C C . ALA C 1 32 ? 18.002 8.864 26.173 1.00 26.86 30 ALA E C 1
ATOM 8518 O O . ALA C 1 32 ? 19.120 8.640 26.646 1.00 24.18 30 ALA E O 1
ATOM 8525 N N . HIS C 1 33 ? 17.317 9.951 26.506 1.00 26.29 31 HIS E N 1
ATOM 8526 C CA . HIS C 1 33 ? 17.727 10.719 27.661 1.00 25.79 31 HIS E CA 1
ATOM 8527 C C . HIS C 1 33 ? 16.468 11.281 28.311 1.00 24.04 31 HIS E C 1
ATOM 8528 O O . HIS C 1 33 ? 15.346 11.041 27.844 1.00 21.36 31 HIS E O 1
ATOM 8542 N N . ASP C 1 34 ? 16.654 11.963 29.438 1.00 26.70 32 ASP E N 1
ATOM 8543 C CA . ASP C 1 34 ? 15.550 12.295 30.329 1.00 28.91 32 ASP E CA 1
ATOM 8544 C C . ASP C 1 34 ? 15.575 13.796 30.613 1.00 26.67 32 ASP E C 1
ATOM 8545 O O . ASP C 1 34 ? 16.122 14.595 29.843 1.00 21.63 32 ASP E O 1
ATOM 8554 N N . LEU C 1 35 ? 14.924 14.209 31.711 1.00 23.30 33 LEU E N 1
ATOM 8555 C CA . LEU C 1 35 ? 14.716 15.641 31.943 1.00 23.14 33 LEU E CA 1
ATOM 8556 C C . LEU C 1 35 ? 15.991 16.362 32.341 1.00 22.72 33 LEU E C 1
ATOM 8557 O O . LEU C 1 35 ? 15.986 17.601 32.416 1.00 19.13 33 LEU E O 1
ATOM 8573 N N . ARG C 1 36 ? 17.089 15.638 32.570 1.00 23.15 34 ARG E N 1
ATOM 8574 C CA . ARG C 1 36 ? 18.327 16.344 32.851 1.00 21.72 34 ARG E CA 1
ATOM 8575 C C . ARG C 1 36 ? 18.836 17.080 31.621 1.00 20.74 34 ARG E C 1
ATOM 8576 O O . ARG C 1 36 ? 19.683 17.981 31.757 1.00 21.47 34 ARG E O 1
ATOM 8597 N N . ALA C 1 37 ? 18.303 16.757 30.447 1.00 21.49 35 ALA E N 1
ATOM 8598 C CA . ALA C 1 37 ? 18.590 17.553 29.264 1.00 30.09 35 ALA E CA 1
ATOM 8599 C C . ALA C 1 37 ? 18.120 18.996 29.404 1.00 25.44 35 ALA E C 1
ATOM 8600 O O . ALA C 1 37 ? 18.517 19.828 28.582 1.00 24.38 35 ALA E O 1
ATOM 8607 N N . TYR C 1 38 ? 17.309 19.326 30.423 1.00 18.57 36 TYR E N 1
ATOM 8608 C CA . TYR C 1 38 ? 16.885 20.706 30.653 1.00 16.04 36 TYR E CA 1
ATOM 8609 C C . TYR C 1 38 ? 17.319 21.243 32.019 1.00 21.88 36 TYR E C 1
ATOM 8610 O O . TYR C 1 38 ? 16.862 22.331 32.408 1.00 19.41 36 TYR E O 1
ATOM 8628 N N . ASP C 1 39 ? 18.253 20.558 32.714 1.00 22.24 37 ASP E N 1
ATOM 8629 C CA . ASP C 1 39 ? 18.834 21.127 33.937 1.00 20.32 37 ASP E CA 1
ATOM 8630 C C . ASP C 1 39 ? 19.373 22.530 33.708 1.00 23.75 37 ASP E C 1
ATOM 8631 O O . ASP C 1 39 ? 19.212 23.410 34.559 1.00 19.25 37 ASP E O 1
ATOM 8640 N N . GLY C 1 40 ? 20.043 22.769 32.579 1.00 22.23 38 GLY E N 1
ATOM 8641 C CA . GLY C 1 40 ? 20.627 24.089 32.373 1.00 25.73 38 GLY E CA 1
ATOM 8642 C C . GLY C 1 40 ? 19.581 25.151 32.100 1.00 19.51 38 GLY E C 1
ATOM 8643 O O . GLY C 1 40 ? 19.695 26.296 32.551 1.00 21.81 38 GLY E O 1
ATOM 8647 N N . MET C 1 41 ? 18.553 24.797 31.336 1.00 19.69 39 MET E N 1
ATOM 8648 C CA . MET C 1 41 ? 17.519 25.768 31.014 1.00 19.66 39 MET E CA 1
ATOM 8649 C C . MET C 1 41 ? 16.569 26.025 32.178 1.00 22.50 39 MET E C 1
ATOM 8650 O O . MET C 1 41 ? 15.951 27.090 32.237 1.00 17.52 39 MET E O 1
ATOM 8664 N N . LEU C 1 42 ? 16.447 25.066 33.089 1.00 22.01 40 LEU E N 1
ATOM 8665 C CA 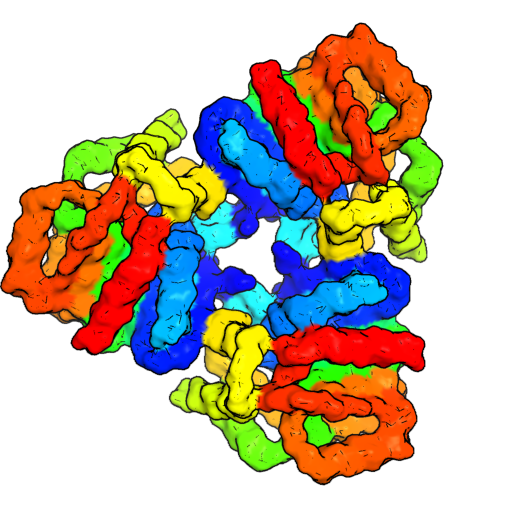. LEU C 1 42 ? 15.366 25.096 34.075 1.00 18.00 40 LEU E CA 1
ATOM 8666 C C . LEU C 1 42 ? 15.354 26.367 34.901 1.00 18.69 40 LEU E C 1
ATOM 8667 O O . LEU C 1 42 ? 14.277 26.979 35.024 1.00 21.61 40 LEU E O 1
ATOM 8683 N N . PRO C 1 43 ? 16.475 26.838 35.467 1.00 21.05 41 PRO E N 1
ATOM 8684 C CA . PRO C 1 43 ? 16.426 28.081 36.246 1.00 24.18 41 PRO E CA 1
ATOM 8685 C C . PRO C 1 43 ? 15.771 29.225 35.524 1.00 22.87 41 PRO E C 1
ATOM 8686 O O . PRO C 1 43 ? 15.090 30.040 36.161 1.00 23.84 41 PRO E O 1
ATOM 8697 N N . TYR C 1 44 ? 16.046 29.370 34.219 1.00 21.32 42 TYR E N 1
ATOM 8698 C CA . TYR C 1 44 ? 15.487 30.473 33.448 1.00 20.20 42 TYR E CA 1
ATOM 8699 C C . TYR C 1 44 ? 14.023 30.218 33.120 1.00 21.15 42 TYR E C 1
ATOM 8700 O O . TYR C 1 44 ? 13.207 31.145 33.170 1.00 23.70 42 TYR E O 1
ATOM 8718 N N . LEU C 1 45 ? 13.659 28.970 32.810 1.00 22.80 43 LEU E N 1
ATOM 8719 C CA . LEU C 1 45 ? 12.268 28.697 32.471 1.00 19.38 43 LEU E CA 1
ATOM 8720 C C . LEU C 1 45 ? 11.370 28.885 33.686 1.00 18.72 43 LEU E C 1
ATOM 8721 O O . LEU C 1 45 ? 10.349 29.565 33.603 1.00 22.94 43 LEU E O 1
ATOM 8737 N N . ARG C 1 46 ? 11.760 28.310 34.847 1.00 20.53 44 ARG E N 1
ATOM 8738 C CA . ARG C 1 46 ? 10.864 28.341 36.015 1.00 24.61 44 ARG E CA 1
ATOM 8739 C C . ARG C 1 46 ? 10.718 29.753 36.593 1.00 27.15 44 ARG E C 1
ATOM 8740 O O . ARG C 1 46 ? 9.692 30.063 37.214 1.00 21.66 44 ARG E O 1
ATOM 8761 N N . ALA C 1 47 ? 11.718 30.632 36.404 1.00 24.10 45 ALA E N 1
ATOM 8762 C CA . ALA C 1 47 ? 11.566 32.024 36.823 1.00 26.62 45 ALA E CA 1
ATOM 8763 C C . ALA C 1 47 ? 10.505 32.734 35.995 1.00 26.41 45 ALA E C 1
ATOM 8764 O O . ALA C 1 47 ? 9.873 33.686 36.468 1.00 25.01 45 ALA E O 1
ATOM 8771 N N . ALA C 1 48 ? 10.285 32.275 34.766 1.00 20.87 46 ALA E N 1
ATOM 8772 C CA . ALA C 1 48 ? 9.378 32.912 33.829 1.00 22.70 46 ALA E CA 1
ATOM 8773 C C . ALA C 1 48 ? 7.964 32.359 33.939 1.00 22.67 46 ALA E C 1
ATOM 8774 O O . ALA C 1 48 ? 7.011 33.129 34.045 1.00 25.25 46 ALA E O 1
ATOM 8781 N N . GLN C 1 49 ? 7.822 31.031 33.955 1.00 24.20 47 GLN E N 1
ATOM 8782 C CA . GLN C 1 49 ? 6.527 30.367 33.951 1.00 25.26 47 GLN E CA 1
ATOM 8783 C C . GLN C 1 49 ? 6.620 29.056 34.707 1.00 17.84 47 GLN E C 1
ATOM 8784 O O . GLN C 1 49 ? 7.697 28.475 34.857 1.00 19.13 47 GLN E O 1
ATOM 8798 N N . ARG C 1 50 ? 5.471 28.569 35.177 1.00 19.76 48 ARG E N 1
ATOM 8799 C CA . ARG C 1 50 ? 5.432 27.194 35.661 1.00 17.77 48 ARG E CA 1
ATOM 8800 C C . ARG C 1 50 ? 5.981 26.274 34.588 1.00 17.56 48 ARG E C 1
ATOM 8801 O O . ARG C 1 50 ? 5.612 26.384 33.416 1.00 17.54 48 ARG E O 1
ATOM 8822 N N . THR C 1 51 ? 6.870 25.373 34.986 1.00 15.27 49 THR E N 1
ATOM 8823 C CA . THR C 1 51 ? 7.574 24.492 34.058 1.00 14.46 49 THR E CA 1
ATOM 8824 C C . THR C 1 51 ? 7.422 23.041 34.490 1.00 19.02 49 THR E C 1
ATOM 8825 O O . THR C 1 51 ? 7.794 22.677 35.609 1.00 20.55 49 THR E O 1
ATOM 8836 N N . VAL C 1 52 ? 6.876 22.220 33.598 1.00 16.24 50 VAL E N 1
ATOM 8837 C CA . VAL C 1 52 ? 6.769 20.782 33.818 1.00 17.73 50 VAL E CA 1
ATOM 8838 C C . VAL C 1 52 ? 7.723 20.071 32.859 1.00 18.26 50 VAL E C 1
ATOM 8839 O O . VAL C 1 52 ? 7.553 20.114 31.627 1.00 18.19 50 VAL E O 1
ATOM 8852 N N . ARG C 1 53 ? 8.749 19.437 33.410 1.00 13.50 51 ARG E N 1
ATOM 8853 C CA . ARG C 1 53 ? 9.661 18.602 32.638 1.00 15.18 51 ARG E CA 1
ATOM 8854 C C . ARG C 1 53 ? 9.174 17.167 32.638 1.00 20.70 51 ARG E C 1
ATOM 8855 O O . ARG C 1 53 ? 8.900 16.601 33.706 1.00 16.51 51 ARG E O 1
ATOM 8876 N N . VAL C 1 54 ? 9.093 16.577 31.448 1.00 17.94 52 VAL E N 1
ATOM 8877 C CA . VAL C 1 54 ? 8.439 15.288 31.251 1.00 16.43 52 VAL E CA 1
ATOM 8878 C C . VAL C 1 54 ? 9.421 14.314 30.625 1.00 24.90 52 VAL E C 1
ATOM 8879 O O . VAL C 1 54 ? 10.140 14.669 29.686 1.00 21.44 52 VAL E O 1
ATOM 8892 N N . CYS C 1 55 ? 9.445 13.085 31.157 1.00 20.63 53 CYS E N 1
ATOM 8893 C CA . CYS C 1 55 ? 10.164 11.964 30.557 1.00 21.79 53 CYS E CA 1
ATOM 8894 C C . CYS C 1 55 ? 9.194 11.113 29.778 1.00 21.30 53 CYS E C 1
ATOM 8895 O O . CYS C 1 55 ? 7.997 11.070 30.089 1.00 19.95 53 CYS E O 1
ATOM 8903 N N . TRP C 1 56 ? 9.716 10.466 28.731 1.00 19.56 54 TRP E N 1
ATOM 8904 C CA . TRP C 1 56 ? 8.968 9.454 28.011 1.00 19.47 54 TRP E CA 1
ATOM 8905 C C . TRP C 1 56 ? 8.849 8.174 28.844 1.00 18.31 54 TRP E C 1
ATOM 8906 O O . TRP C 1 56 ? 9.620 7.911 29.762 1.00 16.39 54 TRP E O 1
ATOM 8927 N N . ARG C 1 57 ? 7.876 7.371 28.484 1.00 19.42 55 ARG E N 1
ATOM 8928 C CA . ARG C 1 57 ? 7.794 6.053 29.072 1.00 19.82 55 ARG E CA 1
ATOM 8929 C C . ARG C 1 57 ? 9.100 5.312 28.821 1.00 27.75 55 ARG E C 1
ATOM 8930 O O . ARG C 1 57 ? 9.789 5.520 27.808 1.00 20.45 55 ARG E O 1
ATOM 8951 N N . GLY C 1 58 ? 9.496 4.518 29.814 1.00 20.59 56 GLY E N 1
ATOM 8952 C CA . GLY C 1 58 ? 10.731 3.793 29.753 1.00 24.35 56 GLY E CA 1
ATOM 8953 C C . GLY C 1 58 ? 11.978 4.616 29.984 1.00 27.88 56 GLY E C 1
ATOM 8954 O O . GLY C 1 58 ? 13.072 4.033 30.043 1.00 23.44 56 GLY E O 1
ATOM 8958 N N . HIS C 1 59 ? 11.859 5.950 30.129 1.00 20.46 57 HIS E N 1
ATOM 8959 C CA . HIS C 1 59 ? 13.007 6.836 30.305 1.00 19.58 57 HIS E CA 1
ATOM 8960 C C . HIS C 1 59 ? 13.151 7.405 31.716 1.00 22.05 57 HIS E C 1
ATOM 8961 O O . HIS C 1 59 ? 14.135 8.112 32.003 1.00 21.13 57 HIS E O 1
ATOM 8975 N N . GLY C 1 60 ? 12.216 7.123 32.600 1.00 19.80 58 GLY E N 1
ATOM 8976 C CA . GLY C 1 60 ? 12.284 7.625 33.940 1.00 15.42 58 GLY E CA 1
ATOM 8977 C C . GLY C 1 60 ? 13.258 6.795 34.750 1.00 21.10 58 GLY E C 1
ATOM 8978 O O . GLY C 1 60 ? 14.023 5.998 34.207 1.00 21.49 58 GLY E O 1
ATOM 8982 N N . PRO C 1 61 ? 13.245 6.972 36.069 1.00 26.30 59 PRO E N 1
ATOM 8983 C CA . PRO C 1 61 ? 14.102 6.144 36.943 1.00 23.40 59 PRO E CA 1
ATOM 8984 C C . PRO C 1 61 ? 13.895 4.641 36.811 1.00 24.33 59 PRO E C 1
ATOM 8985 O O . PRO C 1 61 ? 14.863 3.881 36.963 1.00 23.82 59 PRO E O 1
ATOM 8996 N N . ASP C 1 62 ? 12.665 4.184 36.582 1.00 22.00 60 ASP E N 1
ATOM 8997 C CA . ASP C 1 62 ? 12.369 2.781 36.281 1.00 22.83 60 ASP E CA 1
ATOM 8998 C C . ASP C 1 62 ? 12.795 2.450 34.847 1.00 27.86 60 ASP E C 1
ATOM 8999 O O . ASP C 1 62 ? 12.150 2.868 33.872 1.00 24.92 60 ASP E O 1
ATOM 9008 N N . ARG C 1 63 ? 13.862 1.666 34.706 1.00 25.11 61 ARG E N 1
ATOM 9009 C CA . ARG C 1 63 ? 14.402 1.340 33.389 1.00 27.96 61 ARG E CA 1
ATOM 9010 C C . ARG C 1 63 ? 14.109 -0.091 32.975 1.00 25.41 61 ARG E C 1
ATOM 9011 O O . ARG C 1 63 ? 14.804 -0.646 32.112 1.00 25.76 61 ARG E O 1
ATOM 9032 N N . ASN C 1 64 ? 13.074 -0.686 33.547 1.00 23.09 62 ASN E N 1
ATOM 9033 C CA . ASN C 1 64 ? 12.524 -1.907 32.995 1.00 24.81 62 ASN E CA 1
ATOM 9034 C C . ASN C 1 64 ? 12.105 -1.663 31.568 1.00 34.87 62 ASN E C 1
ATOM 9035 O O . ASN C 1 64 ? 11.669 -0.569 31.199 1.00 29.84 62 ASN E O 1
ATOM 9046 N N . LEU C 1 65 ? 12.242 -2.694 30.765 1.00 30.73 63 LEU E N 1
ATOM 9047 C CA . LEU C 1 65 ? 11.775 -2.601 29.400 1.00 34.21 63 LEU E CA 1
ATOM 9048 C C . LEU C 1 65 ? 10.258 -2.519 29.419 1.00 35.37 63 LEU E C 1
ATOM 9049 O O . LEU C 1 65 ? 9.594 -3.093 30.283 1.00 34.80 63 LEU E O 1
ATOM 9065 N N . VAL C 1 66 ? 9.724 -1.694 28.532 1.00 29.56 64 VAL E N 1
ATOM 9066 C CA . VAL C 1 66 ? 8.295 -1.535 28.378 1.00 26.60 64 VAL E CA 1
ATOM 9067 C C . VAL C 1 66 ? 7.958 -2.111 27.008 1.00 33.75 64 VAL E C 1
ATOM 9068 O O . VAL C 1 66 ? 8.836 -2.373 26.189 1.00 37.15 64 VAL E O 1
ATOM 9081 N N . GLY C 1 67 ? 6.684 -2.333 26.766 1.00 36.10 65 GLY E N 1
ATOM 9082 C CA . GLY C 1 67 ? 6.291 -2.807 25.460 1.00 37.02 65 GLY E CA 1
ATOM 9083 C C . GLY C 1 67 ? 6.570 -1.774 24.375 1.00 34.46 65 GLY E C 1
ATOM 9084 O O . GLY C 1 67 ? 6.769 -0.590 24.632 1.00 35.20 65 GLY E O 1
ATOM 9088 N N . ASP C 1 68 ? 6.538 -2.224 23.125 1.00 30.65 66 ASP E N 1
ATOM 9089 C CA . ASP C 1 68 ? 6.844 -1.339 22.009 1.00 30.63 66 ASP E CA 1
ATOM 9090 C C . ASP C 1 68 ? 5.950 -0.104 22.035 1.00 29.97 66 ASP E C 1
ATOM 9091 O O . ASP C 1 68 ? 4.801 -0.155 22.449 1.00 24.67 66 ASP E O 1
ATOM 9100 N N . PHE C 1 69 ? 6.480 1.021 21.575 1.00 29.57 67 PHE E N 1
ATOM 9101 C CA . PHE C 1 69 ? 5.683 2.239 21.513 1.00 28.50 67 PHE E CA 1
ATOM 9102 C C . PHE C 1 69 ? 6.318 3.148 20.473 1.00 23.47 67 PHE E C 1
ATOM 9103 O O . PHE C 1 69 ? 7.467 2.959 20.076 1.00 25.88 67 PHE E O 1
ATOM 9120 N N . GLY C 1 70 ? 5.551 4.144 20.056 1.00 27.26 68 GLY E N 1
ATOM 9121 C CA . GLY C 1 70 ? 6.065 5.227 19.240 1.00 26.96 68 GLY E CA 1
ATOM 9122 C C . GLY C 1 70 ? 5.533 6.603 19.590 1.00 31.11 68 GLY E C 1
ATOM 9123 O O . GLY C 1 70 ? 5.207 6.895 20.754 1.00 25.88 68 GLY E O 1
ATOM 9127 N N . ILE C 1 71 ? 5.455 7.470 18.573 1.00 24.15 69 ILE E N 1
ATOM 9128 C CA . ILE C 1 71 ? 5.074 8.860 18.802 1.00 24.12 69 ILE E CA 1
ATOM 9129 C C . ILE C 1 71 ? 3.687 8.958 19.425 1.00 24.88 69 ILE E C 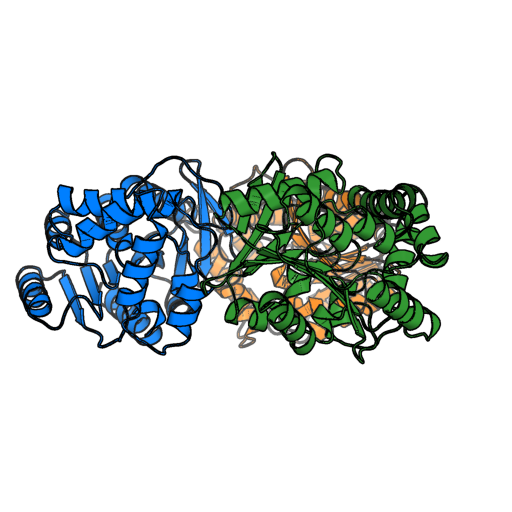1
ATOM 9130 O O . ILE C 1 71 ? 3.437 9.850 20.241 1.00 24.75 69 ILE E O 1
ATOM 9146 N N . ASP C 1 72 ? 2.755 8.077 19.031 1.00 24.46 70 ASP E N 1
ATOM 9147 C CA . ASP C 1 72 ? 1.372 8.164 19.523 1.00 33.12 70 ASP E CA 1
ATOM 9148 C C . ASP C 1 72 ? 1.305 8.031 21.047 1.00 26.52 70 ASP E C 1
ATOM 9149 O O . ASP C 1 72 ? 0.570 8.770 21.718 1.00 22.58 70 ASP E O 1
ATOM 9158 N N . GLU C 1 73 ? 2.026 7.061 21.594 1.00 27.81 71 GLU E N 1
ATOM 9159 C CA . GLU C 1 73 ? 2.089 6.880 23.044 1.00 23.99 71 GLU E CA 1
ATOM 9160 C C . GLU C 1 73 ? 2.809 8.040 23.724 1.00 27.85 71 GLU E C 1
ATOM 9161 O O . GLU C 1 73 ? 2.390 8.499 24.803 1.00 22.41 71 GLU E O 1
ATOM 9173 N N . MET C 1 74 ? 3.931 8.488 23.154 1.00 23.49 72 MET E N 1
ATOM 9174 C CA . MET C 1 74 ? 4.634 9.645 23.698 1.00 23.68 72 MET E CA 1
ATOM 9175 C C . MET C 1 74 ? 3.700 10.828 23.847 1.00 25.20 72 MET E C 1
ATOM 9176 O O . MET C 1 74 ? 3.670 11.485 24.897 1.00 21.25 72 MET E O 1
ATOM 9190 N N . ALA C 1 75 ? 2.932 11.114 22.797 1.00 21.20 73 ALA E N 1
ATOM 9191 C CA . ALA C 1 75 ? 1.968 12.204 22.849 1.00 18.67 73 ALA E CA 1
ATOM 9192 C C . ALA C 1 75 ? 0.872 11.929 23.888 1.00 19.39 73 ALA E C 1
ATOM 9193 O O . ALA C 1 75 ? 0.559 12.798 24.709 1.00 18.26 73 ALA E O 1
ATOM 9200 N N . ALA C 1 76 ? 0.301 10.713 23.891 1.00 20.33 74 ALA E N 1
ATOM 9201 C CA . ALA C 1 76 ? -0.860 10.438 24.750 1.00 19.05 74 ALA E CA 1
ATOM 9202 C C . ALA C 1 76 ? -0.450 10.405 26.231 1.00 19.11 74 ALA E C 1
ATOM 9203 O O . ALA C 1 76 ? -1.186 10.883 27.090 1.00 19.81 74 ALA E O 1
ATOM 9210 N N . ASP C 1 77 ? 0.730 9.848 26.532 1.00 20.39 75 ASP E N 1
ATOM 9211 C CA . ASP C 1 77 ? 1.281 9.848 27.895 1.00 21.43 75 ASP E CA 1
ATOM 9212 C C . ASP C 1 77 ? 1.486 11.263 28.419 1.00 21.64 75 ASP E C 1
ATOM 9213 O O . ASP C 1 77 ? 1.162 11.565 29.575 1.00 20.67 75 ASP E O 1
ATOM 9222 N N . THR C 1 78 ? 2.124 12.127 27.613 1.00 19.04 76 THR E N 1
ATOM 9223 C CA . THR C 1 78 ? 2.360 13.513 28.031 1.00 19.53 76 THR E CA 1
ATOM 9224 C C . THR C 1 78 ? 1.047 14.258 28.274 1.00 15.77 76 THR E C 1
ATOM 9225 O O . THR C 1 78 ? 0.880 14.925 29.304 1.00 17.44 76 THR E O 1
ATOM 9236 N N . ILE C 1 79 ? 0.099 14.136 27.350 1.00 16.41 77 ILE E N 1
ATOM 9237 C CA . ILE C 1 79 ? -1.207 14.765 27.528 1.00 17.96 77 ILE E CA 1
ATOM 9238 C C . ILE C 1 79 ? -1.894 14.231 28.790 1.00 18.69 77 ILE E C 1
ATOM 9239 O O . ILE C 1 79 ? -2.398 15.007 29.625 1.00 21.07 77 ILE E O 1
ATOM 9255 N N . GLY C 1 80 ? -1.819 12.911 28.998 1.00 19.89 78 GLY E N 1
ATOM 9256 C CA . GLY C 1 80 ? -2.426 12.304 30.179 1.00 21.54 78 GLY E CA 1
ATOM 9257 C C . GLY C 1 80 ? -1.841 12.853 31.466 1.00 20.97 78 GLY E C 1
ATOM 9258 O O . GLY C 1 80 ? -2.562 13.125 32.429 1.00 21.41 78 GLY E O 1
ATOM 9262 N N . LEU C 1 81 ? -0.527 13.026 31.498 1.00 18.58 79 LEU E N 1
ATOM 9263 C CA . LEU C 1 81 ? 0.118 13.624 32.657 1.00 17.57 79 LEU E CA 1
ATOM 9264 C C . LEU C 1 81 ? -0.404 15.025 32.899 1.00 18.36 79 LEU E C 1
ATOM 9265 O O . LEU C 1 81 ? -0.755 15.389 34.026 1.00 15.37 79 LEU E O 1
ATOM 9281 N N . LEU C 1 82 ? -0.412 15.849 31.862 1.00 20.58 80 LEU E N 1
ATOM 9282 C CA . LEU C 1 82 ? -0.795 17.246 32.029 1.00 17.90 80 LEU E CA 1
ATOM 9283 C C . LEU C 1 82 ? -2.277 17.372 32.371 1.00 19.01 80 LEU E C 1
ATOM 9284 O O . LEU C 1 82 ? -2.667 18.257 33.146 1.00 19.87 80 LEU E O 1
ATOM 9300 N N . ASP C 1 83 ? -3.095 16.455 31.869 1.00 21.77 81 ASP E N 1
ATOM 9301 C CA . ASP C 1 83 ? -4.499 16.434 32.268 1.00 20.65 81 ASP E CA 1
ATOM 9302 C C . ASP C 1 83 ? -4.650 16.049 33.739 1.00 18.08 81 ASP E C 1
ATOM 9303 O O . ASP C 1 83 ? -5.469 16.619 34.442 1.00 24.04 81 ASP E O 1
ATOM 9312 N N . ALA C 1 84 ? -3.826 15.122 34.228 1.00 17.63 82 ALA E N 1
ATOM 9313 C CA . ALA C 1 84 ? -3.875 14.729 35.622 1.00 22.64 82 ALA E CA 1
ATOM 9314 C C . ALA C 1 84 ? -3.496 15.886 36.532 1.00 24.85 82 ALA E C 1
ATOM 9315 O O . ALA C 1 84 ? -4.043 16.014 37.632 1.00 23.88 82 ALA E O 1
ATOM 9322 N N . LEU C 1 85 ? -2.573 16.740 36.097 1.00 19.36 83 LEU E N 1
ATOM 9323 C CA . LEU C 1 85 ? -2.216 17.934 36.847 1.00 14.94 83 LEU E CA 1
ATOM 9324 C C . LEU C 1 85 ? -3.160 19.109 36.596 1.00 20.95 83 LEU E C 1
ATOM 9325 O O . LEU C 1 85 ? -3.040 20.149 37.271 1.00 23.43 83 LEU E O 1
ATOM 9341 N N . GLU C 1 86 ? -4.075 18.973 35.631 1.00 19.62 84 GLU E N 1
ATOM 9342 C CA . GLU C 1 86 ? -4.993 20.061 35.200 1.00 21.64 84 GLU E CA 1
ATOM 9343 C C . GLU C 1 86 ? -4.249 21.297 34.692 1.00 24.43 84 GLU E C 1
ATOM 9344 O O . GLU C 1 86 ? -4.693 22.439 34.864 1.00 21.19 84 GLU E O 1
ATOM 9356 N N . VAL C 1 87 ? -3.143 21.060 34.000 1.00 22.61 85 VAL E N 1
ATOM 9357 C CA . VAL C 1 87 ? -2.500 22.116 33.226 1.00 18.30 85 VAL E CA 1
ATOM 9358 C C . VAL C 1 87 ? -3.432 22.509 32.086 1.00 19.92 85 VAL E C 1
ATOM 9359 O O . VAL C 1 87 ? -3.974 21.651 31.398 1.00 23.99 85 VAL E O 1
ATOM 9372 N N . ASP C 1 88 ? -3.677 23.796 31.929 1.00 22.75 86 ASP E N 1
ATOM 9373 C CA . ASP C 1 88 ? -4.477 24.260 30.809 1.00 29.40 86 ASP E CA 1
ATOM 9374 C C . ASP C 1 88 ? -3.571 24.509 29.596 1.00 21.72 86 ASP E C 1
ATOM 9375 O O . ASP C 1 88 ? -3.103 23.547 28.991 1.00 23.69 86 ASP E O 1
ATOM 9384 N N . SER C 1 89 ? -3.311 25.751 29.226 1.00 23.11 87 SER E N 1
ATOM 9385 C CA . SER C 1 89 ? -2.499 25.978 28.041 1.00 22.62 87 SER E CA 1
ATOM 9386 C C . SER C 1 89 ? -1.019 25.756 28.376 1.00 16.96 87 SER E C 1
ATOM 9387 O O . SER C 1 89 ? -0.557 26.044 29.494 1.00 18.79 87 SER E O 1
ATOM 9395 N N . PHE C 1 90 ? -0.281 25.221 27.392 1.00 20.04 88 PHE E N 1
ATOM 9396 C CA . PHE C 1 90 ? 1.131 24.934 27.585 1.00 17.75 88 PHE E CA 1
ATOM 9397 C C . PHE C 1 90 ? 1.908 24.990 26.273 1.00 20.39 88 PHE E C 1
ATOM 9398 O O . PHE C 1 90 ? 1.356 24.873 25.165 1.00 20.27 88 PHE E O 1
ATOM 9415 N N . VAL C 1 91 ? 3.210 25.176 26.428 1.00 19.97 89 VAL E N 1
ATOM 9416 C CA . VAL C 1 91 ? 4.136 25.372 25.323 1.00 18.86 89 VAL E CA 1
ATOM 9417 C C . VAL C 1 91 ? 5.205 24.294 25.399 1.00 14.27 89 VAL E C 1
ATOM 9418 O O . VAL C 1 91 ? 6.116 24.363 26.228 1.00 17.61 89 VAL E O 1
ATOM 9431 N N . PRO C 1 92 ? 5.109 23.262 24.570 1.00 16.32 90 PRO E N 1
ATOM 9432 C CA . PRO C 1 92 ? 6.169 22.257 24.519 1.00 16.29 90 PRO E CA 1
ATOM 9433 C C . PRO C 1 92 ? 7.490 22.864 24.057 1.00 16.85 90 PRO E C 1
ATOM 9434 O O . PRO C 1 92 ? 7.541 23.648 23.111 1.00 18.35 90 PRO E O 1
ATOM 9445 N N . ILE C 1 93 ? 8.561 22.495 24.745 1.00 15.49 91 ILE E N 1
ATOM 9446 C CA . ILE C 1 93 ? 9.948 22.715 24.288 1.00 17.63 91 ILE E CA 1
ATOM 9447 C C . ILE C 1 93 ? 10.539 21.333 24.091 1.00 17.35 91 ILE E C 1
ATOM 9448 O O . ILE C 1 93 ? 10.740 20.614 25.070 1.00 21.00 91 ILE E O 1
ATOM 9464 N N . ALA C 1 94 ? 10.843 20.956 22.848 1.00 14.56 92 ALA E N 1
ATOM 9465 C CA . ALA C 1 94 ? 11.184 19.588 22.515 1.00 16.87 92 ALA E CA 1
ATOM 9466 C C . ALA C 1 94 ? 12.566 19.511 21.886 1.00 22.89 92 ALA E C 1
ATOM 9467 O O . ALA C 1 94 ? 12.867 20.240 20.931 1.00 21.32 92 ALA E O 1
ATOM 9474 N N . HIS C 1 95 ? 13.372 18.580 22.371 1.00 20.44 93 HIS E N 1
ATOM 9475 C CA . HIS C 1 95 ? 14.678 18.330 21.791 1.00 20.40 93 HIS E CA 1
ATOM 9476 C C . HIS C 1 95 ? 14.655 17.285 20.671 1.00 21.10 93 HIS E C 1
ATOM 9477 O O . HIS C 1 95 ? 14.137 16.163 20.826 1.00 18.89 93 HIS E O 1
ATOM 9491 N N . ALA C 1 96 ? 15.243 17.673 19.531 1.00 20.61 94 ALA E N 1
ATOM 9492 C CA . ALA C 1 96 ? 15.407 16.810 18.372 1.00 18.45 94 ALA E CA 1
ATOM 9493 C C . ALA C 1 96 ? 14.169 16.000 18.063 1.00 20.36 94 ALA E C 1
ATOM 9494 O O . ALA C 1 96 ? 13.098 16.552 17.807 1.00 19.62 94 ALA E O 1
ATOM 9501 N N . HIS C 1 97 ? 14.289 14.685 18.028 1.00 17.50 95 HIS E N 1
ATOM 9502 C CA . HIS C 1 97 ? 13.177 13.910 17.563 1.00 16.32 95 HIS E CA 1
ATOM 9503 C C . HIS C 1 97 ? 12.069 13.783 18.602 1.00 21.39 95 HIS E C 1
ATOM 9504 O O . HIS C 1 97 ? 11.024 13.239 18.277 1.00 14.55 95 HIS E O 1
ATOM 9518 N N . GLY C 1 98 ? 12.237 14.336 19.803 1.00 19.41 96 GLY E N 1
ATOM 9519 C CA . GLY C 1 98 ? 11.062 14.618 20.620 1.00 25.00 96 GLY E CA 1
ATOM 9520 C C . GLY C 1 98 ? 10.126 15.622 19.962 1.00 22.70 96 GLY E C 1
ATOM 9521 O O . GLY C 1 98 ? 8.951 15.705 20.321 1.00 18.69 96 GLY E O 1
ATOM 9525 N N . GLY C 1 99 ? 10.627 16.377 18.985 1.00 20.31 97 GLY E N 1
ATOM 9526 C CA . GLY C 1 99 ? 9.784 17.303 18.247 1.00 16.12 97 GLY E CA 1
ATOM 9527 C C . GLY C 1 99 ? 8.625 16.661 17.499 1.00 18.63 97 GLY E C 1
ATOM 9528 O O . GLY C 1 99 ? 7.595 17.313 17.249 1.00 20.04 97 GLY E O 1
ATOM 9532 N N . TRP C 1 100 ? 8.760 15.399 17.109 1.00 19.94 98 TRP E N 1
ATOM 9533 C CA . TRP C 1 100 ? 7.645 14.752 16.416 1.00 20.33 98 TRP E CA 1
ATOM 9534 C C . TRP C 1 100 ? 6.472 14.554 17.373 1.00 23.77 98 TRP E C 1
ATOM 9535 O O . TRP C 1 100 ? 5.304 14.722 17.003 1.00 17.44 98 TRP E O 1
ATOM 9556 N N . ALA C 1 101 ? 6.779 14.187 18.614 1.00 20.79 99 ALA E N 1
ATOM 9557 C CA . ALA C 1 101 ? 5.760 14.042 19.637 1.00 23.01 99 ALA E CA 1
ATOM 9558 C C . ALA C 1 101 ? 5.173 15.392 20.037 1.00 16.49 99 ALA E C 1
ATOM 9559 O O . ALA C 1 101 ? 3.962 15.493 20.260 1.00 21.59 99 ALA E O 1
ATOM 9566 N N . ALA C 1 102 ? 5.981 16.463 20.049 1.00 22.56 100 ALA E N 1
ATOM 9567 C CA . ALA C 1 102 ? 5.439 17.790 20.353 1.00 19.17 100 ALA E CA 1
ATOM 9568 C C . ALA C 1 102 ? 4.448 18.257 19.281 1.00 20.51 100 ALA E C 1
ATOM 9569 O O . ALA C 1 102 ? 3.430 18.883 19.600 1.00 17.83 100 ALA E O 1
ATOM 9576 N N . LEU C 1 103 ? 4.731 17.979 17.999 1.00 17.87 101 LEU E N 1
ATOM 9577 C CA . LEU C 1 103 ? 3.801 18.372 16.941 1.00 20.30 101 LEU E CA 1
ATOM 9578 C C . LEU C 1 103 ? 2.522 17.556 17.010 1.00 21.29 101 LEU E C 1
ATOM 9579 O O . LEU C 1 103 ? 1.428 18.068 16.746 1.00 19.43 101 LEU E O 1
ATOM 9595 N N . GLU C 1 104 ? 2.644 16.276 17.336 1.00 22.80 102 GLU E N 1
ATOM 9596 C CA . GLU C 1 104 ? 1.461 15.442 17.481 1.00 21.50 102 GLU E CA 1
ATOM 9597 C C . GLU C 1 104 ? 0.601 15.934 18.646 1.00 25.62 102 GLU E C 1
ATOM 9598 O O . GLU C 1 104 ? -0.627 15.994 18.535 1.00 23.60 102 GLU E O 1
ATOM 9610 N N . ILE C 1 105 ? 1.232 16.353 19.755 1.00 21.07 103 ILE E N 1
ATOM 9611 C CA . ILE C 1 105 ? 0.473 16.929 20.868 1.00 18.56 103 ILE E CA 1
ATOM 9612 C C . ILE C 1 105 ? -0.272 18.186 20.424 1.00 23.99 103 ILE E C 1
ATOM 9613 O O . ILE C 1 105 ? -1.491 18.331 20.626 1.00 21.69 103 ILE E O 1
ATOM 9629 N N . ALA C 1 106 ? 0.461 19.124 19.830 1.00 20.73 104 ALA E N 1
ATOM 9630 C CA . ALA C 1 106 ? -0.133 20.334 19.299 1.00 23.01 104 ALA E CA 1
ATOM 9631 C C . ALA C 1 106 ? -1.294 20.038 18.361 1.00 24.05 104 ALA E C 1
ATOM 9632 O O . ALA C 1 106 ? -2.311 20.728 18.392 1.00 22.08 104 ALA E O 1
ATOM 9639 N N . ASP C 1 107 ? -1.151 19.030 17.513 1.00 24.77 105 ASP E N 1
ATOM 9640 C CA . ASP C 1 107 ? -2.222 18.695 16.583 1.00 27.85 105 ASP E CA 1
ATOM 9641 C C . ASP C 1 107 ? -3.452 18.191 17.328 1.00 29.22 105 ASP E C 1
ATOM 9642 O O . ASP C 1 107 ? -4.581 18.624 17.053 1.00 25.44 105 ASP E O 1
ATOM 9651 N N . ARG C 1 108 ? -3.245 17.270 18.278 1.00 27.40 106 ARG E N 1
ATOM 9652 C CA . ARG C 1 108 ? -4.357 16.673 19.012 1.00 25.91 106 ARG E CA 1
ATOM 9653 C C . ARG C 1 108 ? -5.136 17.712 19.787 1.00 25.50 106 ARG E C 1
ATOM 9654 O O . ARG C 1 108 ? -6.362 17.633 19.878 1.00 27.05 106 ARG E O 1
ATOM 9675 N N . LEU C 1 109 ? -4.448 18.694 20.361 1.00 22.71 107 LEU E N 1
ATOM 9676 C CA . LEU C 1 109 ? -5.084 19.578 21.327 1.00 30.00 107 LEU E CA 1
ATOM 9677 C C . LEU C 1 109 ? -5.450 20.925 20.746 1.00 28.99 107 LEU E C 1
ATOM 9678 O O . LEU C 1 109 ? -6.290 21.631 21.328 1.00 24.08 107 LEU E O 1
ATOM 9694 N N . GLY C 1 110 ? -4.882 21.289 19.599 1.00 24.81 108 GLY E N 1
ATOM 9695 C CA . GLY C 1 110 ? -5.190 22.566 18.996 1.00 25.38 108 GLY E CA 1
ATOM 9696 C C . GLY C 1 110 ? -4.544 23.764 19.659 1.00 30.50 108 GLY E C 1
ATOM 9697 O O . GLY C 1 110 ? -3.930 23.701 20.732 1.00 24.34 108 GLY E O 1
ATOM 9701 N N . ALA C 1 111 ? -4.735 24.912 19.003 1.00 28.18 109 ALA E N 1
ATOM 9702 C CA . ALA C 1 111 ? -3.884 26.074 19.225 1.00 28.70 109 ALA E CA 1
ATOM 9703 C C . ALA C 1 111 ? -4.294 26.909 20.421 1.00 29.89 109 ALA E C 1
ATOM 9704 O O . ALA C 1 111 ? -3.512 27.761 20.835 1.00 30.03 109 ALA E O 1
ATOM 9711 N N . GLN C 1 112 ? -5.459 26.673 21.033 1.00 27.77 110 GLN E N 1
ATOM 9712 C CA . GLN C 1 112 ? -5.737 27.382 22.272 1.00 27.18 110 GLN E CA 1
ATOM 9713 C C . GLN C 1 112 ? -5.066 26.685 23.450 1.00 23.10 110 GLN E C 1
ATOM 9714 O O . GLN C 1 112 ? -4.465 27.339 24.295 1.00 25.44 110 GLN E O 1
ATOM 9728 N N . ARG C 1 113 ? -5.166 25.364 23.504 1.00 22.60 111 ARG E N 1
ATOM 9729 C CA . ARG C 1 113 ? -4.479 24.570 24.512 1.00 21.78 111 ARG E CA 1
ATOM 9730 C C . ARG C 1 113 ? -2.962 24.594 24.318 1.00 20.45 111 ARG E C 1
ATOM 9731 O O . ARG C 1 113 ? -2.216 24.692 25.289 1.00 20.56 111 ARG E O 1
ATOM 9752 N N . VAL C 1 114 ? -2.492 24.505 23.079 1.00 20.79 112 VAL E N 1
ATOM 9753 C CA . VAL C 1 114 ? -1.059 24.558 22.774 1.00 17.62 112 VAL E CA 1
ATOM 9754 C C . VAL C 1 114 ? -0.779 25.722 21.824 1.00 17.93 112 VAL E C 1
ATOM 9755 O O . VAL C 1 114 ? -0.733 25.510 20.603 1.00 18.67 112 VAL E O 1
ATOM 9768 N N . PRO C 1 115 ? -0.609 26.947 22.331 1.00 19.69 113 PRO E N 1
ATOM 9769 C CA . PRO C 1 115 ? -0.467 28.113 21.439 1.00 28.39 113 PRO E CA 1
ATOM 9770 C C . PRO C 1 115 ? 0.869 28.198 20.734 1.00 25.24 113 PRO E C 1
ATOM 9771 O O . PRO C 1 115 ? 1.005 28.999 19.801 1.00 22.27 113 PRO E O 1
ATOM 9782 N N . ALA C 1 116 ? 1.845 27.391 21.137 1.00 23.16 114 ALA E N 1
ATOM 9783 C CA . ALA C 1 116 ? 3.198 27.506 20.602 1.00 16.92 114 ALA E CA 1
ATOM 9784 C C . ALA C 1 116 ? 3.967 26.230 20.902 1.00 23.35 114 ALA E C 1
ATOM 9785 O O . ALA C 1 116 ? 3.712 25.550 21.905 1.00 19.71 114 ALA E O 1
ATOM 9792 N N . VAL C 1 117 ? 4.932 25.934 20.030 1.00 18.61 115 VAL E N 1
ATOM 9793 C CA . VAL C 1 117 ? 5.837 24.795 20.172 1.00 20.64 115 VAL E CA 1
ATOM 9794 C C . VAL C 1 117 ? 7.232 25.289 19.803 1.00 22.14 115 VAL E C 1
ATOM 9795 O O . VAL C 1 117 ? 7.396 25.945 18.769 1.00 16.03 115 VAL E O 1
ATOM 9808 N N . MET C 1 118 ? 8.220 25.008 20.649 1.00 21.88 116 MET E N 1
ATOM 9809 C CA . MET C 1 118 ? 9.641 25.199 20.327 1.00 18.10 116 MET E CA 1
ATOM 9810 C C . MET C 1 118 ? 10.321 23.858 20.108 1.00 20.29 116 MET E C 1
ATOM 9811 O O . MET C 1 118 ? 10.160 22.938 20.913 1.00 18.76 116 MET E O 1
ATOM 9825 N N . ILE C 1 119 ? 11.095 23.743 19.024 1.00 17.21 117 ILE E N 1
ATOM 9826 C CA . ILE C 1 119 ? 11.847 22.541 18.693 1.00 15.74 117 ILE E CA 1
ATOM 9827 C C . ILE C 1 119 ? 13.325 22.915 18.611 1.00 22.31 117 ILE E C 1
ATOM 9828 O O . ILE C 1 119 ? 13.692 24.002 18.122 1.00 21.61 117 ILE E O 1
ATOM 9844 N N . LEU C 1 120 ? 14.170 22.018 19.130 1.00 17.01 118 LEU E N 1
ATOM 9845 C CA . LEU C 1 120 ? 15.602 22.247 19.322 1.00 14.91 118 LEU E CA 1
ATOM 9846 C C . LEU C 1 120 ? 16.322 21.244 18.428 1.00 19.09 118 LEU E C 1
ATOM 9847 O O . LEU C 1 120 ? 16.254 20.033 18.644 1.00 23.01 118 LEU E O 1
ATOM 9863 N N . ASP C 1 121 ? 16.923 21.749 17.353 1.00 22.39 119 ASP E N 1
ATOM 9864 C CA . ASP C 1 121 ? 17.871 20.979 16.534 1.00 17.53 119 ASP E CA 1
ATOM 9865 C C . ASP C 1 121 ? 17.272 19.676 15.999 1.00 20.62 119 ASP E C 1
ATOM 9866 O O . ASP C 1 121 ? 17.749 18.565 16.228 1.00 20.11 119 ASP E O 1
ATOM 9875 N N . LEU C 1 122 ? 16.212 19.831 15.224 1.00 21.29 120 LEU E N 1
ATOM 9876 C CA . LEU C 1 122 ? 15.560 18.706 14.581 1.00 17.36 120 LEU E CA 1
ATOM 9877 C C . LEU C 1 122 ? 15.716 18.852 13.060 1.00 23.27 120 LEU E C 1
ATOM 9878 O O . LEU C 1 122 ? 15.258 19.841 12.493 1.00 20.83 120 LEU E O 1
ATOM 9894 N N . ILE C 1 123 ? 16.321 17.867 12.407 1.00 23.18 121 ILE E N 1
ATOM 9895 C CA . ILE C 1 123 ? 16.529 17.881 10.943 1.00 24.45 121 ILE E CA 1
ATOM 9896 C C . ILE C 1 123 ? 15.226 18.154 10.197 1.00 22.22 121 ILE E C 1
ATOM 9897 O O . ILE C 1 123 ? 14.328 17.304 10.139 1.00 23.00 121 ILE E O 1
ATOM 9913 N N . MET C 1 124 ? 15.124 19.335 9.599 1.00 26.69 122 MET E N 1
ATOM 9914 C CA . MET C 1 124 ? 13.886 19.753 8.940 1.00 22.45 122 MET E CA 1
ATOM 9915 C C . MET C 1 124 ? 13.757 19.276 7.489 1.00 30.92 122 MET E C 1
ATOM 9916 O O . MET C 1 124 ? 12.653 19.303 6.932 1.00 27.20 122 MET E O 1
ATOM 9930 N N . THR C 1 125 ? 14.843 18.881 6.857 1.00 31.83 123 THR E N 1
ATOM 9931 C CA . THR C 1 125 ? 14.794 18.322 5.518 1.00 32.54 123 THR E CA 1
ATOM 9932 C C . THR C 1 125 ? 14.341 16.872 5.565 1.00 29.64 123 THR E C 1
ATOM 9933 O O . THR C 1 125 ? 14.211 16.278 6.631 1.00 28.61 123 THR E O 1
ATOM 9944 N N . PRO C 1 126 ? 14.125 16.244 4.411 1.00 31.36 124 PRO E N 1
ATOM 9945 C CA . PRO C 1 126 ? 14.123 14.783 4.386 1.00 33.27 124 PRO E CA 1
ATOM 9946 C C . PRO C 1 126 ? 15.411 14.249 4.996 1.00 32.80 124 PRO E C 1
ATOM 9947 O O . PRO C 1 126 ? 16.435 14.935 5.038 1.00 32.43 124 PRO E O 1
ATOM 9958 N N . ALA C 1 127 ? 15.337 13.031 5.515 1.00 34.98 125 ALA E N 1
ATOM 9959 C CA . ALA C 1 127 ? 16.477 12.461 6.205 1.00 35.13 125 ALA E CA 1
ATOM 9960 C C . ALA C 1 127 ? 17.649 12.307 5.239 1.00 36.47 125 ALA E C 1
ATOM 9961 O O . ALA C 1 127 ? 17.475 11.742 4.150 1.00 35.68 125 ALA E O 1
ATOM 9968 N N . PRO C 1 128 ? 18.840 12.775 5.591 1.00 32.77 126 PRO E N 1
ATOM 9969 C CA . PRO C 1 128 ? 20.013 12.491 4.762 1.00 35.72 126 PRO E CA 1
ATOM 9970 C C . PRO C 1 128 ? 20.351 11.020 4.770 1.00 41.27 126 PRO E C 1
ATOM 9971 O O . PRO C 1 128 ? 20.177 10.316 5.766 1.00 31.45 126 PRO E O 1
ATOM 9982 N N . ARG C 1 129 ? 20.876 10.560 3.642 1.00 42.89 127 ARG E N 1
ATOM 9983 C CA . ARG C 1 129 ? 21.162 9.141 3.518 1.00 46.87 127 ARG E CA 1
ATOM 9984 C C . ARG C 1 129 ? 22.098 8.668 4.622 1.00 35.81 127 ARG E C 1
ATOM 9985 O O . ARG C 1 129 ? 21.959 7.538 5.085 1.00 37.78 127 ARG E O 1
ATOM 10006 N N . GLU C 1 130 ? 23.028 9.513 5.077 1.00 31.97 128 GLU E N 1
ATOM 10007 C CA . GLU C 1 130 ? 23.941 9.103 6.139 1.00 35.79 128 GLU E CA 1
ATOM 10008 C C . GLU C 1 130 ? 23.227 9.033 7.491 1.00 44.85 128 GLU E C 1
ATOM 10009 O O . GLU C 1 130 ? 23.681 8.328 8.406 1.00 41.21 128 GLU E O 1
ATOM 10021 N N . PHE C 1 131 ? 22.134 9.783 7.646 1.00 36.47 129 PHE E N 1
ATOM 10022 C CA . PHE C 1 131 ? 21.347 9.709 8.866 1.00 36.38 129 PHE E CA 1
ATOM 10023 C C . PHE C 1 131 ? 20.490 8.448 8.852 1.00 36.53 129 PHE E C 1
ATOM 10024 O O . PHE C 1 131 ? 20.439 7.703 9.841 1.00 34.29 129 PHE E O 1
ATOM 10041 N N . VAL C 1 132 ? 19.829 8.190 7.724 1.00 29.09 130 VAL E N 1
ATOM 10042 C CA . VAL C 1 132 ? 19.087 6.952 7.531 1.00 35.93 130 VAL E CA 1
ATOM 10043 C C . VAL C 1 132 ? 19.966 5.742 7.817 1.00 37.44 130 VAL E C 1
ATOM 10044 O O . VAL C 1 132 ? 19.519 4.756 8.412 1.00 37.55 130 VAL E O 1
ATOM 10057 N N . ALA C 1 133 ? 21.227 5.788 7.393 1.00 39.05 131 ALA E N 1
ATOM 10058 C CA . ALA C 1 133 ? 22.129 4.678 7.674 1.00 37.90 131 ALA E CA 1
ATOM 10059 C C . ALA C 1 133 ? 22.292 4.487 9.175 1.00 39.17 131 ALA E C 1
ATOM 10060 O O . ALA C 1 133 ? 22.226 3.361 9.686 1.00 38.21 131 ALA E O 1
ATOM 10067 N N . ALA C 1 134 ? 22.509 5.591 9.895 1.00 34.15 132 ALA E N 1
ATOM 10068 C CA . ALA C 1 134 ? 22.655 5.541 11.351 1.00 36.96 132 ALA E CA 1
ATOM 10069 C C . ALA C 1 134 ? 21.398 4.985 12.020 1.00 34.98 132 ALA E C 1
ATOM 10070 O O . ALA C 1 134 ? 21.482 4.151 12.933 1.00 34.52 132 ALA E O 1
ATOM 10077 N N . LEU C 1 135 ? 20.222 5.428 11.574 1.00 35.85 133 LEU E N 1
ATOM 10078 C CA . LEU C 1 135 ? 18.963 4.924 12.126 1.00 37.36 133 LEU E CA 1
ATOM 10079 C C . LEU C 1 135 ? 18.826 3.421 11.920 1.00 41.63 133 LEU E C 1
ATOM 10080 O O . LEU C 1 135 ? 18.250 2.721 12.762 1.00 38.44 133 LEU E O 1
ATOM 10096 N N . HIS C 1 136 ? 19.310 2.909 10.788 1.00 39.15 134 HIS E N 1
ATOM 10097 C CA . HIS C 1 136 ? 19.300 1.465 10.570 1.00 38.47 134 HIS E CA 1
ATOM 10098 C C . HIS C 1 136 ? 20.362 0.769 11.410 1.00 33.19 134 HIS E C 1
ATOM 10099 O O . HIS C 1 136 ? 20.130 -0.342 11.884 1.00 36.66 134 HIS E O 1
ATOM 10113 N N . GLY C 1 137 ? 21.513 1.415 11.627 1.00 37.52 135 GLY E N 1
ATOM 10114 C CA . GLY C 1 137 ? 22.578 0.800 12.405 1.00 35.33 135 GLY E CA 1
ATOM 10115 C C . GLY C 1 137 ? 22.214 0.573 13.867 1.00 43.98 135 GLY E C 1
ATOM 10116 O O . GLY C 1 137 ? 22.638 -0.416 14.474 1.00 44.49 135 GLY E O 1
ATOM 10120 N N . ILE C 1 138 ? 21.459 1.500 14.474 1.00 40.97 136 ILE E N 1
ATOM 10121 C CA . ILE C 1 138 ? 21.068 1.320 15.876 1.00 38.19 136 ILE E CA 1
ATOM 10122 C C . ILE C 1 138 ? 19.967 0.279 16.021 1.00 35.37 136 ILE E C 1
ATOM 10123 O O . ILE C 1 138 ? 19.605 -0.079 17.147 1.00 33.67 136 ILE E O 1
ATOM 10139 N N . GLN C 1 139 ? 19.434 -0.240 14.917 1.00 32.86 137 GLN E N 1
ATOM 10140 C CA . GLN C 1 139 ? 18.520 -1.375 14.975 1.00 33.10 137 GLN E CA 1
ATOM 10141 C C . GLN C 1 139 ? 19.213 -2.721 14.786 1.00 35.92 137 GLN E C 1
ATOM 10142 O O . GLN C 1 139 ? 18.552 -3.756 14.914 1.00 36.77 137 GLN E O 1
ATOM 10156 N N . ASP C 1 140 ? 20.510 -2.720 14.493 1.00 40.27 138 ASP E N 1
ATOM 10157 C CA . ASP C 1 140 ? 21.306 -3.946 14.369 1.00 50.06 138 ASP E CA 1
ATOM 10158 C C . ASP C 1 140 ? 21.742 -4.432 15.748 1.00 51.07 138 ASP E C 1
ATOM 10159 O O . ASP C 1 140 ? 22.522 -3.740 16.418 1.00 41.63 138 ASP E O 1
ATOM 10168 N N . PRO C 1 141 ? 21.298 -5.612 16.196 1.00 53.43 139 PRO E N 1
ATOM 10169 C CA . PRO C 1 141 ? 21.659 -6.066 17.551 1.00 52.20 139 PRO E CA 1
ATOM 10170 C C . PRO C 1 141 ? 23.147 -6.183 17.792 1.00 56.55 139 PRO E C 1
ATOM 10171 O O . PRO C 1 141 ? 23.572 -6.130 18.954 1.00 56.87 139 PRO E O 1
ATOM 10182 N N . GLU C 1 142 ? 23.959 -6.347 16.748 1.00 60.94 140 GLU E N 1
ATOM 10183 C CA . GLU C 1 142 ? 25.384 -6.573 16.942 1.00 70.87 140 GLU E CA 1
ATOM 10184 C C . GLU C 1 142 ? 26.226 -5.310 16.816 1.00 61.41 140 GLU E C 1
ATOM 10185 O O . GLU C 1 142 ? 27.345 -5.276 17.347 1.00 69.01 140 GLU E O 1
ATOM 10197 N N . ARG C 1 143 ? 25.708 -4.261 16.175 1.00 59.18 141 ARG E N 1
ATOM 10198 C CA . ARG C 1 143 ? 26.483 -3.044 15.960 1.00 65.07 141 ARG E CA 1
ATOM 10199 C C . ARG C 1 143 ? 25.761 -1.783 16.431 1.00 55.76 141 ARG E C 1
ATOM 10200 O O . ARG C 1 143 ? 26.151 -0.672 16.032 1.00 46.24 141 ARG E O 1
ATOM 10221 N N . TRP C 1 144 ? 24.713 -1.914 17.257 1.00 52.79 142 TRP E N 1
ATOM 10222 C CA . TRP C 1 144 ? 23.974 -0.727 17.669 1.00 45.48 142 TRP E CA 1
ATOM 10223 C C . TRP C 1 144 ? 24.874 0.255 18.402 1.00 41.60 142 TRP E C 1
ATOM 10224 O O . TRP C 1 144 ? 24.719 1.471 18.229 1.00 41.22 142 TRP E O 1
ATOM 10245 N N . LYS C 1 145 ? 25.855 -0.240 19.177 1.00 46.53 143 LYS E N 1
ATOM 10246 C CA . LYS C 1 145 ? 26.738 0.646 19.941 1.00 43.42 143 LYS E CA 1
ATOM 10247 C C . LYS C 1 145 ? 27.634 1.467 19.027 1.00 47.02 143 LYS E C 1
ATOM 10248 O O . LYS C 1 145 ? 27.967 2.617 19.349 1.00 46.22 143 LYS E O 1
ATOM 10267 N N . GLU C 1 146 ? 28.071 0.876 17.909 1.00 48.98 144 GLU E N 1
ATOM 10268 C CA . GLU C 1 146 ? 28.838 1.619 16.912 1.00 48.97 144 GLU E CA 1
ATOM 10269 C C . GLU C 1 146 ? 27.997 2.744 16.312 1.00 49.36 144 GLU E C 1
ATOM 10270 O O . GLU C 1 146 ? 28.473 3.876 16.138 1.00 48.94 144 GLU E O 1
ATOM 10282 N N . GLY C 1 147 ? 26.756 2.423 15.937 1.00 40.39 145 GLY E N 1
ATOM 10283 C CA . GLY C 1 147 ? 25.845 3.433 15.450 1.00 41.24 145 GLY E CA 1
ATOM 10284 C C . GLY C 1 147 ? 25.692 4.587 16.418 1.00 43.74 145 GLY E C 1
ATOM 10285 O O . GLY C 1 147 ? 25.701 5.747 16.011 1.00 39.20 145 GLY E O 1
ATOM 10289 N N . ARG C 1 148 ? 25.561 4.285 17.718 1.00 42.79 146 ARG E N 1
ATOM 10290 C CA . ARG C 1 148 ? 25.416 5.343 18.716 1.00 41.82 146 ARG E CA 1
ATOM 10291 C C . ARG C 1 148 ? 26.667 6.205 18.797 1.00 47.81 146 ARG E C 1
ATOM 10292 O O . ARG C 1 148 ? 26.587 7.443 18.782 1.00 41.51 146 ARG E O 1
ATOM 10313 N N . ASP C 1 149 ? 27.836 5.566 18.926 1.00 48.44 147 ASP E N 1
ATOM 10314 C CA . ASP C 1 149 ? 29.079 6.316 19.083 1.00 54.57 147 ASP E CA 1
ATOM 10315 C C . ASP C 1 149 ? 29.329 7.209 17.876 1.00 53.34 147 ASP E C 1
ATOM 10316 O O . ASP C 1 149 ? 29.884 8.304 18.018 1.00 48.80 147 ASP E O 1
ATOM 10325 N N . GLY C 1 150 ? 28.918 6.760 16.689 1.00 42.89 148 GLY E N 1
ATOM 10326 C CA . GLY C 1 150 ? 29.018 7.607 15.512 1.00 54.01 148 GLY E CA 1
ATOM 10327 C C . GLY C 1 150 ? 28.134 8.835 15.614 1.00 55.67 148 GLY E C 1
ATOM 10328 O O . GLY C 1 150 ? 28.589 9.962 15.402 1.00 41.01 148 GLY E O 1
ATOM 10332 N N . LEU C 1 151 ? 26.859 8.633 15.972 1.00 53.32 149 LEU E N 1
ATOM 10333 C CA . LEU C 1 151 ? 25.955 9.763 16.181 1.00 45.61 149 LEU E CA 1
ATOM 10334 C C . LEU C 1 151 ? 26.534 10.758 17.177 1.00 40.78 149 LEU E C 1
ATOM 10335 O O . LEU C 1 151 ? 26.544 11.974 16.931 1.00 31.92 149 LEU E O 1
ATOM 10351 N N . VAL C 1 152 ? 27.022 10.258 18.309 1.00 34.49 150 VAL E N 1
ATOM 10352 C CA . VAL C 1 152 ? 27.511 11.133 19.368 1.00 42.72 150 VAL E CA 1
ATOM 10353 C C . VAL C 1 152 ? 28.642 12.010 18.857 1.00 47.10 150 VAL E C 1
ATOM 10354 O O . VAL C 1 152 ? 28.775 13.179 19.255 1.00 32.54 150 VAL E O 1
ATOM 10367 N N . GLN C 1 153 ? 29.511 11.441 18.017 1.00 50.83 151 GLN E N 1
ATOM 10368 C CA . GLN C 1 153 ? 30.623 12.213 17.484 1.00 51.94 151 GLN E CA 1
ATOM 10369 C C . GLN C 1 153 ? 30.108 13.358 16.634 1.00 35.88 151 GLN E C 1
ATOM 10370 O O . GLN C 1 153 ? 30.527 14.503 16.809 1.00 43.50 151 GLN E O 1
ATOM 10384 N N . SER C 1 154 ? 29.197 13.063 15.705 1.00 40.74 152 SER E N 1
ATOM 10385 C CA . SER C 1 154 ? 28.465 14.120 15.007 1.00 48.91 152 SER E CA 1
ATOM 10386 C C . SER C 1 154 ? 27.999 15.193 15.978 1.00 40.46 152 SER E C 1
ATOM 10387 O O . SER C 1 154 ? 28.329 16.373 15.840 1.00 36.26 152 SER E O 1
ATOM 10395 N N . TRP C 1 155 ? 27.281 14.772 17.014 1.00 33.81 153 TRP E N 1
ATOM 10396 C CA . TRP C 1 155 ? 26.556 15.701 17.865 1.00 32.40 153 TRP E CA 1
ATOM 10397 C C . TRP C 1 155 ? 27.478 16.631 18.619 1.00 37.37 153 TRP E C 1
ATOM 10398 O O . TRP C 1 155 ? 27.124 17.794 18.863 1.00 31.10 153 TRP E O 1
ATOM 10419 N N . LEU C 1 156 ? 28.637 16.119 19.061 1.00 32.30 154 LEU E N 1
ATOM 10420 C CA . LEU C 1 156 ? 29.565 16.920 19.844 1.00 37.42 154 LEU E CA 1
ATOM 10421 C C . LEU C 1 156 ? 30.466 17.797 18.972 1.00 39.79 154 LEU E C 1
ATOM 10422 O O . LEU C 1 156 ? 30.913 18.857 19.423 1.00 38.62 154 LEU E O 1
ATOM 10438 N N . ALA C 1 157 ? 30.736 17.384 17.737 1.00 42.90 155 ALA E N 1
ATOM 10439 C CA . ALA C 1 157 ? 31.724 18.063 16.893 1.00 45.34 155 ALA E CA 1
ATOM 10440 C C . ALA C 1 157 ? 32.983 18.211 17.749 1.00 47.23 155 ALA E C 1
ATOM 10441 O O . ALA C 1 157 ? 33.404 17.249 18.405 1.00 50.86 155 ALA E O 1
ATOM 10448 N N . GLY C 1 158 ? 33.577 19.383 17.839 1.00 44.13 156 GLY E N 1
ATOM 10449 C CA . GLY C 1 158 ? 34.793 19.457 18.627 1.00 48.45 156 GLY E CA 1
ATOM 10450 C C . GLY C 1 158 ? 34.623 20.179 19.934 1.00 47.99 156 GLY E C 1
ATOM 10451 O O . GLY C 1 158 ? 35.545 20.873 20.368 1.00 53.14 156 GLY E O 1
ATOM 10455 N N . THR C 1 159 ? 33.473 20.014 20.586 1.00 46.90 157 THR E N 1
ATOM 10456 C CA . THR C 1 159 ? 33.146 20.884 21.702 1.00 39.77 157 THR E CA 1
ATOM 10457 C C . THR C 1 159 ? 34.003 20.574 22.918 1.00 33.75 157 THR E C 1
ATOM 10458 O O . THR C 1 159 ? 34.384 19.433 23.164 1.00 36.91 157 THR E O 1
ATOM 10469 N N . THR C 1 160 ? 34.270 21.607 23.703 1.00 37.34 158 THR E N 1
ATOM 10470 C CA . THR C 1 160 ? 34.768 21.449 25.060 1.00 45.24 158 THR E CA 1
ATOM 10471 C C . THR C 1 160 ? 33.756 21.933 26.082 1.00 38.70 158 THR E C 1
ATOM 10472 O O . THR C 1 160 ? 34.119 22.134 27.243 1.00 47.48 158 THR E O 1
ATOM 10483 N N . ASN C 1 161 ? 32.507 22.161 25.669 1.00 37.58 159 ASN E N 1
ATOM 10484 C CA . ASN C 1 161 ? 31.440 22.544 26.591 1.00 38.64 159 ASN E CA 1
ATOM 10485 C C . ASN C 1 161 ? 31.212 21.408 27.579 1.00 30.96 159 ASN E C 1
ATOM 10486 O O . ASN C 1 161 ? 30.823 20.307 27.174 1.00 29.21 159 ASN E O 1
ATOM 10497 N N . GLN C 1 162 ? 31.489 21.646 28.860 1.00 38.19 160 GLN E N 1
ATOM 10498 C CA . GLN C 1 162 ? 31.430 20.560 29.839 1.00 38.34 160 GLN E CA 1
ATOM 10499 C C . GLN C 1 162 ? 29.993 20.102 30.088 1.00 38.59 160 GLN E C 1
ATOM 10500 O O . GLN C 1 162 ? 29.744 18.898 30.196 1.00 36.01 160 GLN E O 1
ATOM 10514 N N . ALA C 1 163 ? 29.024 21.032 30.134 1.00 31.22 161 ALA E N 1
ATOM 10515 C CA . ALA C 1 163 ? 27.629 20.615 30.293 1.00 29.08 161 ALA E CA 1
ATOM 10516 C C . ALA C 1 163 ? 27.227 19.602 29.238 1.00 26.86 161 ALA E C 1
ATOM 10517 O O . ALA C 1 163 ? 26.565 18.606 29.542 1.00 28.59 161 ALA E O 1
ATOM 10524 N N . VAL C 1 164 ? 27.612 19.833 27.982 1.00 25.16 162 VAL E N 1
ATOM 10525 C CA . VAL C 1 164 ? 27.227 18.914 26.920 1.00 26.23 162 VAL E CA 1
ATOM 10526 C C . VAL C 1 164 ? 27.996 17.597 27.032 1.00 28.99 162 VAL E C 1
ATOM 10527 O O . VAL C 1 164 ? 27.436 16.511 26.832 1.00 23.32 162 VAL E O 1
ATOM 10540 N N . LEU C 1 165 ? 29.309 17.681 27.249 1.00 28.73 163 LEU E N 1
ATOM 10541 C CA . LEU C 1 165 ? 30.133 16.473 27.328 1.00 32.12 163 LEU E CA 1
ATOM 10542 C C . LEU C 1 165 ? 29.708 15.591 28.506 1.00 25.10 163 LEU E C 1
ATOM 10543 O O . LEU C 1 165 ? 29.599 14.373 28.371 1.00 29.59 163 LEU E O 1
ATOM 10559 N N . ASP C 1 166 ? 29.493 16.192 29.665 1.00 25.99 164 ASP E N 1
ATOM 10560 C CA . ASP C 1 166 ? 29.021 15.433 30.824 1.00 32.35 164 ASP E CA 1
ATOM 10561 C C . ASP C 1 166 ? 27.643 14.842 30.584 1.00 35.81 164 ASP E C 1
ATOM 10562 O O . ASP C 1 166 ? 27.382 13.692 30.971 1.00 30.27 164 ASP E O 1
ATOM 10571 N N . HIS C 1 167 ? 26.757 15.593 29.907 1.00 29.05 165 HIS E N 1
ATOM 10572 C CA . HIS C 1 167 ? 25.428 15.067 29.615 1.00 27.12 165 HIS E CA 1
ATOM 10573 C C . HIS C 1 167 ? 25.515 13.783 28.819 1.00 29.83 165 HIS E C 1
ATOM 10574 O O . HIS C 1 167 ? 24.846 12.793 29.145 1.00 25.18 165 HIS E O 1
ATOM 10588 N N . VAL C 1 168 ? 26.334 13.775 27.767 1.00 24.92 166 VAL E N 1
ATOM 10589 C CA . VAL C 1 168 ? 26.340 12.638 26.861 1.00 25.39 166 VAL E CA 1
ATOM 10590 C C . VAL C 1 168 ? 27.175 11.490 27.445 1.00 30.27 166 VAL E C 1
ATOM 10591 O O . VAL C 1 168 ? 26.901 10.310 27.189 1.00 30.79 166 VAL E O 1
ATOM 10604 N N . ARG C 1 169 ? 28.218 11.809 28.183 1.00 29.80 167 ARG E N 1
ATOM 10605 C CA . ARG C 1 169 ? 29.129 10.768 28.636 1.00 35.44 167 ARG E CA 1
ATOM 10606 C C . ARG C 1 169 ? 28.595 10.083 29.885 1.00 33.90 167 ARG E C 1
ATOM 10607 O O . ARG C 1 169 ? 28.746 8.869 30.054 1.00 38.97 167 ARG E O 1
ATOM 10628 N N . TYR C 1 170 ? 27.972 10.859 30.748 1.00 30.90 168 TYR E N 1
ATOM 10629 C CA . TYR C 1 170 ? 27.721 10.486 32.127 1.00 31.42 168 TYR E CA 1
ATOM 10630 C C . TYR C 1 170 ? 26.246 10.502 32.523 1.00 37.78 168 TYR E C 1
ATOM 10631 O O . TYR C 1 170 ? 25.842 9.676 33.346 1.00 28.10 168 TYR E O 1
ATOM 10649 N N . ASP C 1 171 ? 25.430 11.403 31.968 1.00 37.15 169 ASP E N 1
ATOM 10650 C CA . ASP C 1 171 ? 24.064 11.612 32.436 1.00 34.62 169 ASP E CA 1
ATOM 10651 C C . ASP C 1 171 ? 23.033 10.898 31.576 1.00 33.32 169 ASP E C 1
ATOM 10652 O O . ASP C 1 171 ? 21.833 11.118 31.758 1.00 41.79 169 ASP E O 1
ATOM 10661 N N . SER C 1 172 ? 23.456 10.031 30.656 1.00 36.42 170 SER E N 1
ATOM 10662 C CA . SER C 1 172 ? 22.511 9.334 29.791 1.00 36.85 170 SER E CA 1
ATOM 10663 C C . SER C 1 172 ? 22.709 7.818 29.800 1.00 33.16 170 SER E C 1
ATOM 10664 O O . SER C 1 172 ? 22.391 7.140 28.812 1.00 32.56 170 SER E O 1
ATOM 10672 N N . GLY C 1 173 ? 23.155 7.251 30.916 1.00 35.75 171 GLY E N 1
ATOM 10673 C CA . GLY C 1 173 ? 23.307 5.812 30.995 1.00 35.33 171 GLY E CA 1
ATOM 10674 C C . GLY C 1 173 ? 21.966 5.090 31.105 1.00 31.51 171 GLY E C 1
ATOM 10675 O O . GLY C 1 173 ? 20.898 5.691 31.192 1.00 31.58 171 GLY E O 1
ATOM 10679 N N . GLY C 1 174 ? 22.037 3.762 31.118 1.00 33.65 172 GLY E N 1
ATOM 10680 C CA . GLY C 1 174 ? 20.908 2.940 31.524 1.00 29.12 172 GLY E CA 1
ATOM 10681 C C . GLY C 1 174 ? 19.965 2.582 30.414 1.00 35.72 172 GLY E C 1
ATOM 10682 O O . GLY C 1 174 ? 18.877 2.055 30.691 1.00 29.57 172 GLY E O 1
ATOM 10686 N N . HIS C 1 175 ? 20.326 2.892 29.170 1.00 24.88 173 HIS E N 1
ATOM 10687 C CA . HIS C 1 175 ? 19.597 2.466 27.996 1.00 28.26 173 HIS E CA 1
ATOM 10688 C C . HIS C 1 175 ? 20.513 1.570 27.161 1.00 30.70 173 HIS E C 1
ATOM 10689 O O . HIS C 1 175 ? 21.734 1.643 27.253 1.00 29.25 173 HIS E O 1
ATOM 10703 N N . GLY C 1 176 ? 19.917 0.716 26.365 1.00 32.14 174 GLY E N 1
ATOM 10704 C CA . GLY C 1 176 ? 20.668 -0.184 25.498 1.00 37.72 174 GLY E CA 1
ATOM 10705 C C . GLY C 1 176 ? 19.933 -0.406 24.220 1.00 37.42 174 GLY E C 1
ATOM 10706 O O . GLY C 1 176 ? 19.287 0.515 23.706 1.00 32.39 174 GLY E O 1
ATOM 10710 N N . PHE C 1 177 ? 19.979 -1.641 23.713 1.00 36.81 175 PHE E N 1
ATOM 10711 C CA . PHE C 1 177 ? 19.536 -1.894 22.350 1.00 34.81 175 PHE E CA 1
ATOM 10712 C C . PHE C 1 177 ? 18.022 -1.767 22.208 1.00 30.70 175 PHE E C 1
ATOM 10713 O O . PHE C 1 177 ? 17.530 -1.339 21.152 1.00 31.46 175 PHE E O 1
ATOM 10730 N N . ASP C 1 178 ? 17.260 -2.155 23.231 1.00 28.69 176 ASP E N 1
ATOM 10731 C CA . ASP C 1 178 ? 15.809 -2.078 23.120 1.00 36.19 176 ASP E CA 1
ATOM 10732 C C . ASP C 1 178 ? 15.362 -0.663 22.784 1.00 31.60 176 ASP E C 1
ATOM 10733 O O . ASP C 1 178 ? 14.480 -0.459 21.938 1.00 30.53 176 ASP E O 1
ATOM 10742 N N . MET C 1 179 ? 15.950 0.320 23.440 1.00 29.71 177 MET E N 1
ATOM 10743 C CA . MET C 1 179 ? 15.462 1.686 23.295 1.00 30.33 177 MET E CA 1
ATOM 10744 C C . MET C 1 179 ? 16.114 2.361 22.113 1.00 26.37 177 MET E C 1
ATOM 10745 O O . MET C 1 179 ? 15.425 3.045 21.350 1.00 26.77 177 MET E O 1
ATOM 10759 N N . TRP C 1 180 ? 17.421 2.137 21.911 1.00 27.64 178 TRP E N 1
ATOM 10760 C CA . TRP C 1 180 ? 18.090 2.723 20.751 1.00 32.22 178 TRP E CA 1
ATOM 10761 C C . TRP C 1 180 ? 17.539 2.161 19.452 1.00 27.10 178 TRP E C 1
ATOM 10762 O O . TRP C 1 180 ? 17.398 2.887 18.460 1.00 29.82 178 TRP E O 1
ATOM 10783 N N . ALA C 1 181 ? 17.244 0.862 19.423 1.00 28.92 179 ALA E N 1
ATOM 10784 C CA . ALA C 1 181 ? 16.621 0.287 18.243 1.00 32.04 179 ALA E CA 1
ATOM 10785 C C . ALA C 1 181 ? 15.255 0.898 18.010 1.00 29.72 179 ALA E C 1
ATOM 10786 O O . ALA C 1 181 ? 14.878 1.205 16.871 1.00 26.77 179 ALA E O 1
ATOM 10793 N N . ARG C 1 182 ? 14.472 1.029 19.071 1.00 27.98 180 ARG E N 1
ATOM 10794 C CA . ARG C 1 182 ? 13.163 1.648 18.930 1.00 31.42 180 ARG E CA 1
ATOM 10795 C C . ARG C 1 182 ? 13.276 3.083 18.403 1.00 21.37 180 ARG E C 1
ATOM 10796 O O . ARG C 1 182 ? 12.472 3.496 17.567 1.00 28.50 180 ARG E O 1
ATOM 10817 N N . ALA C 1 183 ? 14.230 3.868 18.906 1.00 25.95 181 ALA E N 1
ATOM 10818 C CA . ALA C 1 183 ? 14.392 5.228 18.382 1.00 23.81 181 ALA E CA 1
ATOM 10819 C C . ALA C 1 183 ? 14.637 5.195 16.874 1.00 28.23 181 ALA E C 1
ATOM 10820 O O . ALA C 1 183 ? 14.008 5.946 16.117 1.00 28.96 181 ALA E O 1
ATOM 10827 N N . GLY C 1 184 ? 15.522 4.293 16.422 1.00 29.53 182 GLY E N 1
ATOM 10828 C CA . GLY C 1 184 ? 15.772 4.132 14.989 1.00 29.47 182 GLY E CA 1
ATOM 10829 C C . GLY C 1 184 ? 14.527 3.827 14.180 1.00 29.38 182 GLY E C 1
ATOM 10830 O O . GLY C 1 184 ? 14.310 4.418 13.117 1.00 32.84 182 GLY E O 1
ATOM 10834 N N . ARG C 1 185 ? 13.707 2.867 14.644 1.00 29.32 183 ARG E N 1
ATOM 10835 C CA . ARG C 1 185 ? 12.490 2.504 13.918 1.00 28.52 183 ARG E CA 1
ATOM 10836 C C . ARG C 1 185 ? 11.536 3.669 13.855 1.00 31.58 183 ARG E C 1
ATOM 10837 O O . ARG C 1 185 ? 10.906 3.919 12.820 1.00 28.74 183 ARG E O 1
ATOM 10858 N N . VAL C 1 186 ? 11.356 4.342 14.992 1.00 32.14 184 VAL E N 1
ATOM 10859 C CA . VAL C 1 186 ? 10.329 5.369 15.095 1.00 27.94 184 VAL E CA 1
ATOM 10860 C C . VAL C 1 186 ? 10.750 6.600 14.317 1.00 20.70 184 VAL E C 1
ATOM 10861 O O . VAL C 1 186 ? 9.936 7.218 13.646 1.00 25.62 184 VAL E O 1
ATOM 10874 N N . ILE C 1 187 ? 12.013 7.000 14.438 1.00 26.45 185 ILE E N 1
ATOM 10875 C CA . ILE C 1 187 ? 12.489 8.159 13.698 1.00 26.69 185 ILE E CA 1
ATOM 10876 C C . ILE C 1 187 ? 12.484 7.862 12.207 1.00 25.94 185 ILE E C 1
ATOM 10877 O O . ILE C 1 187 ? 12.039 8.684 11.403 1.00 24.29 185 ILE E O 1
ATOM 10893 N N . ASP C 1 188 ? 12.922 6.661 11.824 1.00 29.57 186 ASP E N 1
ATOM 10894 C CA . ASP C 1 188 ? 12.876 6.259 10.416 1.00 32.18 186 ASP E CA 1
ATOM 10895 C C . ASP C 1 188 ? 11.453 6.274 9.885 1.00 36.44 186 ASP E C 1
ATOM 10896 O O . ASP C 1 188 ? 11.174 6.853 8.819 1.00 30.10 186 ASP E O 1
ATOM 10905 N N . GLU C 1 189 ? 10.522 5.659 10.619 1.00 28.84 187 GLU E N 1
ATOM 10906 C CA . GLU C 1 189 ? 9.153 5.610 10.138 1.00 31.00 187 GLU E CA 1
ATOM 10907 C C . GLU C 1 189 ? 8.568 7.009 9.994 1.00 29.84 187 GLU E C 1
ATOM 10908 O O . GLU C 1 189 ? 7.783 7.273 9.075 1.00 29.28 187 GLU E O 1
ATOM 10920 N N . ALA C 1 190 ? 8.895 7.904 10.929 1.00 30.91 188 ALA E N 1
ATOM 10921 C CA . ALA C 1 190 ? 8.377 9.265 10.892 1.00 24.70 188 ALA E CA 1
ATOM 10922 C C . ALA C 1 190 ? 8.825 9.997 9.630 1.00 27.99 188 ALA E C 1
ATOM 10923 O O . ALA C 1 190 ? 8.019 10.662 8.976 1.00 24.68 188 ALA E O 1
ATOM 10930 N N . TYR C 1 191 ? 10.115 9.929 9.289 1.00 30.70 189 TYR E N 1
ATOM 10931 C CA . TYR C 1 191 ? 10.561 10.558 8.041 1.00 31.97 189 TYR E CA 1
ATOM 10932 C C . TYR C 1 191 ? 9.962 9.869 6.805 1.00 34.22 189 TYR E C 1
ATOM 10933 O O . TYR C 1 191 ? 9.611 10.539 5.824 1.00 38.11 189 TYR E O 1
ATOM 10951 N N . ARG C 1 192 ? 9.831 8.543 6.813 1.00 32.81 190 ARG E N 1
ATOM 10952 C CA . ARG C 1 192 ? 9.199 7.882 5.670 1.00 34.30 190 ARG E CA 1
ATOM 10953 C C . ARG C 1 192 ? 7.711 8.221 5.578 1.00 42.46 190 ARG E C 1
ATOM 10954 O O . ARG C 1 192 ? 7.174 8.404 4.479 1.00 40.17 190 ARG E O 1
ATOM 10975 N N . THR C 1 193 ? 7.026 8.327 6.715 1.00 33.98 191 THR E N 1
ATOM 10976 C CA . THR C 1 193 ? 5.601 8.652 6.708 1.00 31.69 191 THR E CA 1
ATOM 10977 C C . THR C 1 193 ? 5.346 10.093 6.251 1.00 31.08 191 THR E C 1
ATOM 10978 O O . THR C 1 193 ? 4.489 10.339 5.398 1.00 35.03 191 THR E O 1
ATOM 10989 N N . TRP C 1 194 ? 6.068 11.060 6.824 1.00 33.42 192 TRP E N 1
ATOM 10990 C CA . TRP C 1 194 ? 5.805 12.486 6.647 1.00 27.22 192 TRP E CA 1
ATOM 10991 C C . TRP C 1 194 ? 6.718 13.146 5.641 1.00 33.13 192 TRP E C 1
ATOM 10992 O O . TRP C 1 194 ? 6.477 14.303 5.285 1.00 31.92 192 TRP E O 1
ATOM 11013 N N . GLY C 1 195 ? 7.769 12.462 5.220 1.00 32.36 193 GLY E N 1
ATOM 11014 C CA . GLY C 1 195 ? 8.817 13.060 4.402 1.00 25.96 193 GLY E CA 1
ATOM 11015 C C . GLY C 1 195 ? 9.771 13.909 5.207 1.00 32.55 193 GLY E C 1
ATOM 11016 O O . GLY C 1 195 ? 10.984 13.719 5.119 1.00 27.70 193 GLY E O 1
ATOM 11020 N N . SER C 1 196 ? 9.252 14.839 6.009 1.00 32.33 194 SER E N 1
ATOM 11021 C CA . SER C 1 196 ? 10.093 15.706 6.824 1.00 32.62 194 SER E CA 1
ATOM 11022 C C . SER C 1 196 ? 9.233 16.349 7.905 1.00 27.65 194 SER E C 1
ATOM 11023 O O . SER C 1 196 ? 8.003 16.424 7.775 1.00 26.52 194 SER E O 1
ATOM 11031 N N . PRO C 1 197 ? 9.847 16.863 8.960 1.00 24.70 195 PRO E N 1
ATOM 11032 C CA . PRO C 1 197 ? 9.050 17.582 9.953 1.00 23.34 195 PRO E CA 1
ATOM 11033 C C . PRO C 1 197 ? 8.336 18.781 9.368 1.00 26.54 195 PRO E C 1
ATOM 11034 O O . PRO C 1 197 ? 7.229 19.110 9.807 1.00 22.67 195 PRO E O 1
ATOM 11045 N N . MET C 1 198 ? 8.929 19.450 8.375 1.00 25.46 196 MET E N 1
ATOM 11046 C CA . MET C 1 198 ? 8.254 20.594 7.792 1.00 26.16 196 MET E CA 1
ATOM 11047 C C . MET C 1 198 ? 6.976 20.167 7.084 1.00 21.54 196 MET E C 1
ATOM 11048 O O . MET C 1 198 ? 5.960 20.853 7.179 1.00 26.51 196 MET E O 1
ATOM 11062 N N . ARG C 1 199 ? 7.015 19.061 6.343 1.00 25.23 197 ARG E N 1
ATOM 11063 C CA . ARG C 1 199 ? 5.785 18.512 5.799 1.00 30.36 197 ARG E CA 1
ATOM 11064 C C . ARG C 1 199 ? 4.811 18.165 6.921 1.00 29.41 197 ARG E C 1
ATOM 11065 O O . ARG C 1 199 ? 3.607 18.439 6.811 1.00 27.86 197 ARG E O 1
ATOM 11086 N N . ARG C 1 200 ? 5.320 17.622 8.039 1.00 28.91 198 ARG E N 1
ATOM 11087 C CA . ARG C 1 200 ? 4.451 17.351 9.190 1.00 26.57 198 ARG E CA 1
ATOM 11088 C C . ARG C 1 200 ? 3.738 18.615 9.664 1.00 23.88 198 ARG E C 1
ATOM 11089 O O . ARG C 1 200 ? 2.529 18.593 9.943 1.00 27.64 198 ARG E O 1
ATOM 11110 N N . MET C 1 201 ? 4.465 19.724 9.762 1.00 23.15 199 MET E N 1
ATOM 11111 C CA . MET C 1 201 ? 3.896 20.985 10.254 1.00 24.86 199 MET E CA 1
ATOM 11112 C C . MET C 1 201 ? 2.845 21.517 9.296 1.00 29.68 199 MET E C 1
ATOM 11113 O O . MET C 1 201 ? 1.845 22.100 9.724 1.00 30.71 199 MET E O 1
ATOM 11127 N N . GLU C 1 202 ? 3.052 21.314 7.993 1.00 29.18 200 GLU E N 1
ATOM 11128 C CA . GLU C 1 202 ? 2.064 21.765 7.026 1.00 31.90 200 GLU E CA 1
ATOM 11129 C C . GLU C 1 202 ? 0.782 20.936 7.107 1.00 35.82 200 GLU E C 1
ATOM 11130 O O . GLU C 1 202 ? -0.282 21.425 6.720 1.00 32.85 200 GLU E O 1
ATOM 11142 N N . ALA C 1 203 ? 0.857 19.688 7.605 1.00 31.95 201 ALA E N 1
ATOM 11143 C CA . ALA C 1 203 ? -0.346 18.880 7.788 1.00 32.04 201 ALA E CA 1
ATOM 11144 C C . ALA C 1 203 ? -1.140 19.258 9.028 1.00 36.78 201 ALA E C 1
ATOM 11145 O O . ALA C 1 203 ? -2.227 18.714 9.242 1.00 38.78 201 ALA E O 1
ATOM 11152 N N . LEU C 1 204 ? -0.638 20.158 9.865 1.00 32.47 202 LEU E N 1
ATOM 11153 C CA . LEU C 1 204 ? -1.376 20.503 11.066 1.00 37.97 202 LEU E CA 1
ATOM 11154 C C . LEU C 1 204 ? -2.701 21.127 10.679 1.00 38.06 202 LEU E C 1
ATOM 11155 O O . LEU C 1 204 ? -2.741 22.093 9.910 1.00 37.14 202 LEU E O 1
ATOM 11171 N N . ALA C 1 205 ? -3.775 20.596 11.266 1.00 45.33 203 ALA E N 1
ATOM 11172 C CA . ALA C 1 205 ? -5.113 21.166 11.144 1.00 45.26 203 ALA E CA 1
ATOM 11173 C C . ALA C 1 205 ? -5.099 22.679 11.315 1.00 41.73 203 ALA E C 1
ATOM 11174 O O . ALA C 1 205 ? -5.563 23.424 10.446 1.00 37.15 203 ALA E O 1
ATOM 11181 N N . GLU C 1 206 ? -4.578 23.155 12.442 1.00 35.70 204 GLU E N 1
ATOM 11182 C CA . GLU C 1 206 ? -4.478 24.589 12.702 1.00 37.07 204 GLU E CA 1
ATOM 11183 C C . GLU C 1 206 ? -3.099 24.831 13.293 1.00 35.29 204 GLU E C 1
ATOM 11184 O O . GLU C 1 206 ? -2.898 24.632 14.498 1.00 35.01 204 GLU E O 1
ATOM 11196 N N . PRO C 1 207 ? -2.119 25.235 12.487 1.00 35.57 205 PRO E N 1
ATOM 11197 C CA . PRO C 1 207 ? -0.763 25.396 13.036 1.00 34.57 205 PRO E CA 1
ATOM 11198 C C . PRO C 1 207 ? -0.738 26.425 14.155 1.00 28.25 205 PRO E C 1
ATOM 11199 O O . PRO C 1 207 ? -1.330 27.502 14.054 1.00 32.92 205 PRO E O 1
ATOM 11210 N N . CYS C 1 208 ? -0.053 26.088 15.238 1.00 29.78 206 CYS E N 1
ATOM 11211 C CA . CYS C 1 208 ? 0.256 27.079 16.254 1.00 24.88 206 CYS E CA 1
ATOM 11212 C C . CYS C 1 208 ? 1.562 27.784 15.872 1.00 22.67 206 CYS E C 1
ATOM 11213 O O . CYS C 1 208 ? 2.153 27.525 14.810 1.00 26.26 206 CYS E O 1
ATOM 11221 N N . ALA C 1 209 ? 2.017 28.691 16.724 1.00 23.53 207 ALA E N 1
ATOM 11222 C CA . ALA C 1 209 ? 3.346 29.279 16.561 1.00 22.54 207 ALA E CA 1
ATOM 11223 C C . ALA C 1 209 ? 4.403 28.226 16.813 1.00 26.51 207 ALA E C 1
ATOM 11224 O O . ALA C 1 209 ? 4.475 27.664 17.908 1.00 24.59 207 ALA E O 1
ATOM 11231 N N . ILE C 1 210 ? 5.226 27.955 15.806 1.00 20.37 208 ILE E N 1
ATOM 11232 C CA . ILE C 1 210 ? 6.285 26.972 15.902 1.00 20.69 208 ILE E CA 1
ATOM 11233 C C . ILE C 1 210 ? 7.622 27.651 15.630 1.00 27.69 208 ILE E C 1
ATOM 11234 O O . ILE C 1 210 ? 7.782 28.347 14.619 1.00 23.52 208 ILE E O 1
ATOM 11250 N N . ARG C 1 211 ? 8.570 27.468 16.551 1.00 20.01 209 ARG E N 1
ATOM 11251 C CA . ARG C 1 211 ? 9.901 28.034 16.428 1.00 20.05 209 ARG E CA 1
ATOM 11252 C C . ARG C 1 211 ? 10.935 26.922 16.461 1.00 27.08 209 ARG E C 1
ATOM 11253 O O . ARG C 1 211 ? 10.927 26.067 17.360 1.00 20.46 209 ARG E O 1
ATOM 11274 N N . HIS C 1 212 ? 11.858 26.971 15.527 1.00 22.34 210 HIS E N 1
ATOM 11275 C CA . HIS C 1 212 ? 12.942 26.016 15.474 1.00 21.10 210 HIS E CA 1
ATOM 11276 C C . HIS C 1 212 ? 14.250 26.733 15.763 1.00 23.02 210 HIS E C 1
ATOM 11277 O O . HIS C 1 212 ? 14.584 27.728 15.115 1.00 19.15 210 HIS E O 1
ATOM 11291 N N . VAL C 1 213 ? 14.976 26.231 16.740 1.00 16.86 211 VAL E N 1
ATOM 11292 C CA . VAL C 1 213 ? 16.239 26.803 17.179 1.00 20.87 211 VAL E CA 1
ATOM 11293 C C . VAL C 1 213 ? 17.249 25.690 17.014 1.00 17.96 211 VAL E C 1
ATOM 11294 O O . VAL C 1 213 ? 16.985 24.561 17.429 1.00 21.81 211 VAL E O 1
ATOM 11307 N N . PHE C 1 214 ? 18.401 26.000 16.409 1.00 22.98 212 PHE E N 1
ATOM 11308 C CA . PHE C 1 214 ? 19.325 24.944 16.013 1.00 20.01 212 PHE E CA 1
ATOM 11309 C C . PHE C 1 214 ? 20.718 25.518 15.827 1.00 23.74 212 PHE E C 1
ATOM 11310 O O . PHE C 1 214 ? 20.910 26.713 15.547 1.00 20.51 212 PHE E O 1
ATOM 11327 N N . SER C 1 215 ? 21.682 24.639 16.001 1.00 22.40 213 SER E N 1
ATOM 11328 C CA . SER C 1 215 ? 23.076 24.945 15.714 1.00 23.81 213 SER E CA 1
ATOM 11329 C C . SER C 1 215 ? 23.637 24.097 14.584 1.00 22.92 213 SER E C 1
ATOM 11330 O O . SER C 1 215 ? 24.631 24.509 13.964 1.00 23.32 213 SER E O 1
ATOM 11338 N N . HIS C 1 216 ? 23.019 22.983 14.238 1.00 26.18 214 HIS E N 1
ATOM 11339 C CA . HIS C 1 216 ? 23.957 22.061 13.656 1.00 31.92 214 HIS E CA 1
ATOM 11340 C C . HIS C 1 216 ? 24.114 21.899 12.187 1.00 46.13 214 HIS E C 1
ATOM 11341 O O . HIS C 1 216 ? 25.262 22.016 11.717 1.00 59.24 214 HIS E O 1
ATOM 11355 N N . PRO C 1 217 ? 23.115 21.495 11.462 1.00 35.86 215 PRO E N 1
ATOM 11356 C CA . PRO C 1 217 ? 23.366 21.370 10.042 1.00 31.54 215 PRO E CA 1
ATOM 11357 C C . PRO C 1 217 ? 24.136 22.658 9.773 1.00 31.55 215 PRO E C 1
ATOM 11358 O O . PRO C 1 217 ? 23.802 23.695 10.369 1.00 24.98 215 PRO E O 1
ATOM 11369 N N . LYS C 1 218 ? 25.280 22.568 9.092 1.00 28.26 216 LYS E N 1
ATOM 11370 C CA . LYS C 1 218 ? 26.082 23.753 8.819 1.00 30.75 216 LYS E CA 1
ATOM 11371 C C . LYS C 1 218 ? 25.252 24.823 8.107 1.00 22.32 216 LYS E C 1
ATOM 11372 O O . LYS C 1 218 ? 24.230 24.546 7.481 1.00 24.57 216 LYS E O 1
ATOM 11391 N N . ILE C 1 219 ? 25.746 26.055 8.177 1.00 26.32 217 ILE E N 1
ATOM 11392 C CA . ILE C 1 219 ? 25.101 27.190 7.526 1.00 30.49 217 ILE E CA 1
ATOM 11393 C C . ILE C 1 219 ? 25.095 26.994 6.012 1.00 30.45 217 ILE E C 1
ATOM 11394 O O . ILE C 1 219 ? 26.024 26.426 5.432 1.00 28.38 217 ILE E O 1
ATOM 11410 N N . GLY C 1 220 ? 24.041 27.481 5.368 1.00 34.54 218 GLY E N 1
ATOM 11411 C CA . GLY C 1 220 ? 23.937 27.374 3.921 1.00 31.29 218 GLY E CA 1
ATOM 11412 C C . GLY C 1 220 ? 22.542 27.141 3.421 1.00 19.95 218 GLY E C 1
ATOM 11413 O O . GLY C 1 220 ? 21.662 27.967 3.679 1.00 26.61 218 GLY E O 1
ATOM 11417 N N . GLU C 1 221 ? 22.339 26.036 2.680 1.00 27.04 219 GLU E N 1
ATOM 11418 C CA . GLU C 1 221 ? 21.026 25.723 2.140 1.00 28.74 219 GLU E CA 1
ATOM 11419 C C . GLU C 1 221 ? 20.005 25.381 3.222 1.00 28.77 219 GLU E C 1
ATOM 11420 O O . GLU C 1 221 ? 18.811 25.474 2.949 1.00 22.41 219 GLU E O 1
ATOM 11432 N N . TYR C 1 222 ? 20.444 24.943 4.414 1.00 27.66 220 TYR E N 1
ATOM 11433 C CA . TYR C 1 222 ? 19.504 24.684 5.510 1.00 28.64 220 TYR E CA 1
ATOM 11434 C C . TYR C 1 222 ? 18.790 25.969 5.927 1.00 20.34 220 TYR E C 1
ATOM 11435 O O . TYR C 1 222 ? 17.569 25.975 6.127 1.00 24.61 220 TYR E O 1
ATOM 11453 N N . ASP C 1 223 ? 19.529 27.076 6.005 1.00 22.15 221 ASP E N 1
ATOM 11454 C CA . ASP C 1 223 ? 18.940 28.360 6.373 1.00 22.28 221 ASP E CA 1
ATOM 11455 C C . ASP C 1 223 ? 18.025 28.895 5.278 1.00 23.29 221 ASP E C 1
ATOM 11456 O O . ASP C 1 223 ? 16.950 29.436 5.566 1.00 25.27 221 ASP E O 1
ATOM 11465 N N . ALA C 1 224 ? 18.437 28.763 4.016 1.00 26.26 222 ALA E N 1
ATOM 11466 C CA . ALA C 1 224 ? 17.561 29.101 2.891 1.00 25.46 222 ALA E CA 1
ATOM 11467 C C . ALA C 1 224 ? 16.239 28.348 2.940 1.00 23.06 222 ALA E C 1
ATOM 11468 O O . ALA C 1 224 ? 15.185 28.916 2.626 1.00 26.21 222 ALA E O 1
ATOM 11475 N N . LEU C 1 225 ? 16.282 27.044 3.254 1.00 23.31 223 LEU E N 1
ATOM 11476 C CA . LEU C 1 225 ? 15.070 26.258 3.458 1.00 24.69 223 LEU E CA 1
ATOM 11477 C C . LEU C 1 225 ? 14.181 26.878 4.532 1.00 23.41 223 LEU E C 1
ATOM 11478 O O . LEU C 1 225 ? 12.952 26.969 4.379 1.00 24.90 223 LEU E O 1
ATOM 11494 N N . HIS C 1 226 ? 14.795 27.322 5.616 1.00 23.72 224 HIS E N 1
ATOM 11495 C CA . HIS C 1 226 ? 14.052 27.930 6.706 1.00 23.08 224 HIS E CA 1
ATOM 11496 C C . HIS C 1 226 ? 13.531 29.305 6.321 1.00 27.13 224 HIS E C 1
ATOM 11497 O O . HIS C 1 226 ? 12.422 29.683 6.727 1.00 20.19 224 HIS E O 1
ATOM 11511 N N . ASP C 1 227 ? 14.341 30.092 5.587 1.00 23.53 225 ASP E N 1
ATOM 11512 C CA . ASP C 1 227 ? 13.857 31.375 5.075 1.00 26.12 225 ASP E CA 1
ATOM 11513 C C . ASP C 1 227 ? 12.621 31.178 4.226 1.00 22.91 225 ASP E C 1
ATOM 11514 O O . ASP C 1 227 ? 11.638 31.927 4.351 1.00 22.88 225 ASP E O 1
ATOM 11523 N N . ASP C 1 228 ? 12.643 30.155 3.386 1.00 25.44 226 ASP E N 1
ATOM 11524 C CA . ASP C 1 228 ? 11.529 29.902 2.489 1.00 24.38 226 ASP E CA 1
ATOM 11525 C C . ASP C 1 228 ? 10.293 29.457 3.258 1.00 31.49 226 ASP E C 1
ATOM 11526 O O . ASP C 1 228 ? 9.186 29.942 3.007 1.00 23.38 226 ASP E O 1
ATOM 11535 N N . PHE C 1 229 ? 10.461 28.524 4.191 1.00 24.99 227 PHE E N 1
ATOM 11536 C CA . PHE C 1 229 ? 9.341 28.086 5.010 1.00 25.69 227 PHE E CA 1
ATOM 11537 C C . PHE C 1 229 ? 8.726 29.245 5.795 1.00 21.50 227 PHE E C 1
ATOM 11538 O O . PHE C 1 229 ? 7.497 29.353 5.905 1.00 26.12 227 PHE E O 1
ATOM 11555 N N . ALA C 1 230 ? 9.554 30.095 6.383 1.00 17.41 228 ALA E N 1
ATOM 11556 C CA . ALA C 1 230 ? 9.039 31.216 7.161 1.00 21.61 228 ALA E CA 1
ATOM 11557 C C . ALA C 1 230 ? 8.376 32.263 6.283 1.00 25.49 228 ALA E C 1
ATOM 11558 O O . ALA C 1 230 ? 7.474 32.963 6.742 1.00 21.98 228 ALA E O 1
ATOM 11565 N N . ALA C 1 231 ? 8.814 32.403 5.031 1.00 26.93 229 ALA E N 1
ATOM 11566 C CA . ALA C 1 231 ? 8.138 33.315 4.120 1.00 27.34 229 ALA E CA 1
ATOM 11567 C C . ALA C 1 231 ? 6.773 32.765 3.734 1.00 27.14 229 ALA E C 1
ATOM 11568 O O . ALA C 1 231 ? 5.820 33.525 3.554 1.00 26.52 229 ALA E O 1
ATOM 11575 N N . ARG C 1 232 ? 6.648 31.446 3.644 1.00 22.80 230 ARG E N 1
ATOM 11576 C CA . ARG C 1 232 ? 5.372 30.850 3.308 1.00 27.64 230 ARG E CA 1
ATOM 11577 C C . ARG C 1 232 ? 4.428 30.713 4.491 1.00 29.32 230 ARG E C 1
ATOM 11578 O O . ARG C 1 232 ? 3.209 30.602 4.278 1.00 24.56 230 ARG E O 1
ATOM 11599 N N . HIS C 1 233 ? 4.936 30.684 5.721 1.00 22.08 231 HIS E N 1
ATOM 11600 C CA . HIS C 1 233 ? 4.118 30.357 6.890 1.00 24.00 231 HIS E CA 1
ATOM 11601 C C . HIS C 1 233 ? 4.409 31.342 8.008 1.00 22.02 231 HIS E C 1
ATOM 11602 O O . HIS C 1 233 ? 5.422 31.194 8.713 1.00 25.89 231 HIS E O 1
ATOM 11617 N N . PRO C 1 234 ? 3.559 32.353 8.210 1.00 23.92 232 PRO E N 1
ATOM 11618 C CA . PRO C 1 234 ? 3.822 33.345 9.274 1.00 21.94 232 PRO E CA 1
ATOM 11619 C C . PRO C 1 234 ? 3.827 32.752 10.697 1.00 18.74 232 PRO E C 1
ATOM 11620 O O . PRO C 1 234 ? 4.396 33.356 11.614 1.00 23.93 232 PRO E O 1
ATOM 11631 N N . TRP C 1 235 ? 3.234 31.601 10.892 1.00 19.32 233 TRP E N 1
ATOM 11632 C CA . TRP C 1 235 ? 3.249 30.964 12.201 1.00 27.93 233 TRP E CA 1
ATOM 11633 C C . TRP C 1 235 ? 4.576 30.267 12.511 1.00 27.58 233 TRP E C 1
ATOM 11634 O O . TRP C 1 235 ? 4.782 29.819 13.655 1.00 23.03 233 TRP E O 1
ATOM 11655 N N . PHE C 1 236 ? 5.464 30.163 11.530 1.00 25.57 234 PHE E N 1
ATOM 11656 C CA . PHE C 1 236 ? 6.753 29.522 11.721 1.00 25.26 234 PHE E CA 1
ATOM 11657 C C . PHE C 1 236 ? 7.822 30.582 11.937 1.00 23.51 234 PHE E C 1
ATOM 11658 O O . PHE C 1 236 ? 7.770 31.676 11.366 1.00 20.98 234 PHE E O 1
ATOM 11675 N N . SER C 1 237 ? 8.773 30.273 12.805 1.00 18.12 235 SER E N 1
ATOM 11676 C CA . SER C 1 237 ? 9.936 31.126 12.954 1.00 22.00 235 SER E CA 1
ATOM 11677 C C . SER C 1 237 ? 11.134 30.233 13.256 1.00 23.57 235 SER E C 1
ATOM 11678 O O . SER C 1 237 ? 11.005 29.037 13.535 1.00 22.42 235 SER E O 1
ATOM 11686 N N . TYR C 1 238 ? 12.315 30.817 13.164 1.00 19.93 236 TYR E N 1
ATOM 11687 C CA . TYR C 1 238 ? 13.487 29.998 13.382 1.00 21.93 236 TYR E CA 1
ATOM 11688 C C . TYR C 1 238 ? 14.634 30.882 13.834 1.00 23.26 236 TYR E C 1
ATOM 11689 O O . TYR C 1 238 ? 14.624 32.110 13.656 1.00 21.67 236 TYR E O 1
ATOM 11707 N N . ARG C 1 239 ? 15.630 30.230 14.430 1.00 21.16 237 ARG E N 1
ATOM 11708 C CA . ARG C 1 239 ? 16.842 30.915 14.836 1.00 21.78 237 ARG E CA 1
ATOM 11709 C C . ARG C 1 239 ? 18.008 29.946 14.745 1.00 28.88 237 ARG E C 1
ATOM 11710 O O . ARG C 1 239 ? 18.019 28.921 15.436 1.00 19.94 237 ARG E O 1
ATOM 11731 N N . ARG C 1 240 ? 18.990 30.274 13.914 1.00 23.79 238 ARG E N 1
ATOM 11732 C CA . ARG C 1 240 ? 20.271 29.587 13.990 1.00 22.66 238 ARG E CA 1
ATOM 11733 C C . ARG C 1 240 ? 21.076 30.147 15.147 1.00 18.28 238 ARG E C 1
ATOM 11734 O O . ARG C 1 240 ? 21.235 31.363 15.281 1.00 21.63 238 ARG E O 1
ATOM 11755 N N . LEU C 1 241 ? 21.601 29.259 15.986 1.00 19.43 239 LEU E N 1
ATOM 11756 C CA . LEU C 1 241 ? 22.458 29.676 17.090 1.00 17.65 239 LEU E CA 1
ATOM 11757 C C . LEU C 1 241 ? 23.922 29.377 16.751 1.00 17.43 239 LEU E C 1
ATOM 11758 O O . LEU C 1 241 ? 24.223 28.581 15.863 1.00 23.80 239 LEU E O 1
ATOM 11774 N N . GLY C 1 242 ? 24.815 29.984 17.521 1.00 20.64 240 GLY E N 1
ATOM 11775 C CA . GLY C 1 242 ? 26.248 29.861 17.315 1.00 25.33 240 GLY E CA 1
ATOM 11776 C C . GLY C 1 242 ? 26.925 28.693 18.008 1.00 27.20 240 GLY E C 1
ATOM 11777 O O . GLY C 1 242 ? 28.140 28.721 18.195 1.00 26.65 240 GLY E O 1
ATOM 11781 N N . GLY C 1 243 ? 26.178 27.654 18.355 1.00 22.56 241 GLY E N 1
ATOM 11782 C CA . GLY C 1 243 ? 26.757 26.534 19.079 1.00 25.60 241 GLY E CA 1
ATOM 11783 C C . GLY C 1 243 ? 27.558 25.588 18.196 1.00 27.53 241 GLY E C 1
ATOM 11784 O O . GLY C 1 243 ? 27.456 25.532 16.961 1.00 24.90 241 GLY E O 1
ATOM 11788 N N . GLU C 1 244 ? 28.365 24.779 18.862 1.00 25.66 242 GLU E N 1
ATOM 11789 C CA . GLU C 1 244 ? 29.075 23.704 18.182 1.00 24.20 242 GLU E CA 1
ATOM 11790 C C . GLU C 1 244 ? 28.289 22.408 18.117 1.00 24.58 242 GLU E C 1
ATOM 11791 O O . GLU C 1 244 ? 28.610 21.567 17.277 1.00 23.62 242 GLU E O 1
ATOM 11803 N N . THR C 1 245 ? 27.297 22.203 18.997 1.00 20.35 243 THR E N 1
ATOM 11804 C CA . THR C 1 245 ? 26.721 20.878 19.207 1.00 21.52 243 THR E CA 1
ATOM 11805 C C . THR C 1 245 ? 25.270 20.799 18.788 1.00 25.12 243 THR E C 1
ATOM 11806 O O . THR C 1 245 ? 24.608 21.804 18.548 1.00 23.12 243 THR E O 1
ATOM 11817 N N . HIS C 1 246 ? 24.794 19.555 18.778 1.00 26.75 244 HIS E N 1
ATOM 11818 C CA . HIS C 1 246 ? 23.410 19.172 18.526 1.00 23.14 244 HIS E CA 1
ATOM 11819 C C . HIS C 1 246 ? 22.497 19.408 19.721 1.00 18.05 244 HIS E C 1
ATOM 11820 O O . HIS C 1 246 ? 21.314 19.064 19.636 1.00 22.57 244 HIS E O 1
ATOM 11834 N N . PHE C 1 247 ? 23.006 19.983 20.820 1.00 18.28 245 PHE E N 1
ATOM 11835 C CA . PHE C 1 247 ? 22.265 20.145 22.073 1.00 22.38 245 PHE E CA 1
ATOM 11836 C C . PHE C 1 247 ? 22.202 21.622 22.465 1.00 19.06 245 PHE E C 1
ATOM 11837 O O . PHE C 1 247 ? 22.703 22.022 23.527 1.00 21.78 245 PHE E O 1
ATOM 11854 N N . PRO C 1 248 ? 21.533 22.458 21.666 1.00 20.90 246 PRO E N 1
ATOM 11855 C CA . PRO C 1 248 ? 21.481 23.889 22.011 1.00 17.64 246 PRO E CA 1
ATOM 11856 C C . PRO C 1 248 ? 20.906 24.195 23.396 1.00 18.01 246 PRO E C 1
ATOM 11857 O O . PRO C 1 248 ? 21.306 25.196 23.992 1.00 18.85 246 PRO E O 1
ATOM 11868 N N . GLY C 1 249 ? 19.947 23.403 23.897 1.00 22.35 247 GLY E N 1
ATOM 11869 C CA . GLY C 1 249 ? 19.395 23.667 25.222 1.00 20.38 247 GLY E CA 1
ATOM 11870 C C . GLY C 1 249 ? 20.396 23.453 26.341 1.00 18.60 247 GLY E C 1
ATOM 11871 O O . GLY C 1 249 ? 20.263 24.042 27.420 1.00 18.60 247 GLY E O 1
ATOM 11875 N N . ILE C 1 250 ? 21.376 22.584 26.118 1.00 22.31 248 ILE E N 1
ATOM 11876 C CA . ILE C 1 250 ? 22.425 22.316 27.109 1.00 20.30 248 ILE E CA 1
ATOM 11877 C C . ILE C 1 250 ? 23.625 23.221 26.908 1.00 22.41 248 ILE E C 1
ATOM 11878 O O . ILE C 1 250 ? 24.225 23.671 27.888 1.00 22.67 248 ILE E O 1
ATOM 11894 N N . GLU C 1 251 ? 23.994 23.489 25.640 1.00 23.87 249 GLU E N 1
ATOM 11895 C CA . GLU C 1 251 ? 25.156 24.333 25.323 1.00 21.56 249 GLU E CA 1
ATOM 11896 C C . GLU C 1 251 ? 24.873 25.804 25.561 1.00 24.00 249 GLU E C 1
ATOM 11897 O O . GLU C 1 251 ? 25.719 26.526 26.101 1.00 25.25 249 GLU E O 1
ATOM 11909 N N . LEU C 1 252 ? 23.680 26.270 25.194 1.00 20.59 250 LEU E N 1
ATOM 11910 C CA . LEU C 1 252 ? 23.326 27.688 25.263 1.00 21.78 250 LEU E CA 1
ATOM 11911 C C . LEU C 1 252 ? 21.997 27.849 25.988 1.00 24.91 250 LEU E C 1
ATOM 11912 O O . LEU C 1 252 ? 21.029 28.398 25.438 1.00 23.94 250 LEU E O 1
ATOM 11928 N N . PRO C 1 253 ? 21.925 27.402 27.239 1.00 25.27 251 PRO E N 1
ATOM 11929 C CA . PRO C 1 253 ? 20.621 27.380 27.932 1.00 22.34 251 PRO E CA 1
ATOM 11930 C C . PRO C 1 253 ? 19.989 28.747 28.115 1.00 23.07 251 PRO E C 1
ATOM 11931 O O . PRO C 1 253 ? 18.768 28.905 28.006 1.00 19.37 251 PRO E O 1
ATOM 11942 N N . GLN C 1 254 ? 20.783 29.746 28.439 1.00 21.41 252 GLN E N 1
ATOM 11943 C CA . GLN C 1 254 ? 20.232 31.077 28.642 1.00 27.63 252 GLN E CA 1
ATOM 11944 C C . GLN C 1 254 ? 19.579 31.582 27.363 1.00 26.52 252 GLN E C 1
ATOM 11945 O O . GLN C 1 254 ? 18.459 32.121 27.376 1.00 21.83 252 GLN E O 1
ATOM 11959 N N . GLN C 1 255 ? 20.269 31.414 26.242 1.00 27.15 253 GLN E N 1
ATOM 11960 C CA . GLN C 1 255 ? 19.748 31.934 24.992 1.00 24.97 253 GLN E CA 1
ATOM 11961 C C . GLN C 1 255 ? 18.532 31.150 24.540 1.00 19.34 253 GLN E C 1
ATOM 11962 O O . GLN C 1 255 ? 17.600 31.721 23.962 1.00 19.87 253 GLN E O 1
ATOM 11976 N N . VAL C 1 256 ? 18.523 29.831 24.745 1.00 21.24 254 VAL E N 1
ATOM 11977 C CA . VAL C 1 256 ? 17.373 29.056 24.283 1.00 22.77 254 VAL E CA 1
ATOM 11978 C C . VAL C 1 256 ? 16.147 29.348 25.164 1.00 18.66 254 VAL E C 1
ATOM 11979 O O . VAL C 1 256 ? 15.002 29.405 24.686 1.00 18.40 254 VAL E O 1
ATOM 11992 N N . ALA C 1 257 ? 16.360 29.490 26.466 1.00 20.71 255 ALA E N 1
ATOM 11993 C CA . ALA C 1 257 ? 15.266 29.849 27.367 1.00 19.93 255 ALA E CA 1
ATOM 11994 C C . ALA C 1 257 ? 14.677 31.207 27.000 1.00 27.27 255 ALA E C 1
ATOM 11995 O O . ALA C 1 257 ? 13.444 31.368 26.941 1.00 21.70 255 ALA E O 1
ATOM 12002 N N . ALA C 1 258 ? 15.537 32.190 26.705 1.00 21.50 256 ALA E N 1
ATOM 12003 C CA . ALA C 1 258 ? 15.032 33.489 26.248 1.00 21.20 256 ALA E CA 1
ATOM 12004 C C . ALA C 1 258 ? 14.208 33.360 24.975 1.00 20.90 256 ALA E C 1
ATOM 12005 O O . ALA C 1 258 ? 13.189 34.036 24.833 1.00 22.63 256 ALA E O 1
ATOM 12012 N N . GLU C 1 259 ? 14.662 32.550 24.009 1.00 20.36 257 GLU E N 1
ATOM 12013 C CA . GLU C 1 259 ? 13.833 32.288 22.830 1.00 21.02 257 GLU E CA 1
ATOM 12014 C C . GLU C 1 259 ? 12.462 31.701 23.196 1.00 26.53 257 GLU E C 1
ATOM 12015 O O . GLU C 1 259 ? 11.437 32.095 22.615 1.00 22.48 257 GLU E O 1
ATOM 12027 N N . ALA C 1 260 ? 12.424 30.709 24.098 1.00 21.44 258 ALA E N 1
ATOM 12028 C CA . ALA C 1 260 ? 11.137 30.135 24.509 1.00 22.10 258 ALA E CA 1
ATOM 12029 C C . ALA C 1 260 ? 10.226 31.191 25.116 1.00 17.98 258 ALA E C 1
ATOM 12030 O O . ALA C 1 260 ? 9.021 31.214 24.858 1.00 19.60 258 ALA E O 1
ATOM 12037 N N . ILE C 1 261 ? 10.792 32.025 25.971 1.00 18.77 259 ILE E N 1
ATOM 12038 C CA . ILE C 1 261 ? 10.048 33.047 26.679 1.00 21.75 259 ILE E CA 1
ATOM 12039 C C . ILE C 1 261 ? 9.506 34.063 25.687 1.00 27.80 259 ILE E C 1
ATOM 12040 O O . ILE C 1 261 ? 8.352 34.483 25.779 1.00 22.59 259 ILE E O 1
ATOM 12056 N N . ASP C 1 262 ? 10.300 34.389 24.665 1.00 25.22 260 ASP E N 1
ATOM 12057 C CA . ASP C 1 262 ? 9.865 35.296 23.610 1.00 23.64 260 ASP E CA 1
ATOM 12058 C C . ASP C 1 262 ? 8.786 34.675 22.729 1.00 26.50 260 ASP E C 1
ATOM 12059 O O . ASP C 1 262 ? 7.833 35.356 22.321 1.00 24.09 260 ASP E O 1
ATOM 12068 N N . LEU C 1 263 ? 8.956 33.408 22.355 1.00 21.91 261 LEU E N 1
ATOM 12069 C CA . LEU C 1 263 ? 7.914 32.704 21.636 1.00 20.15 261 LEU E CA 1
ATOM 12070 C C . LEU C 1 263 ? 6.585 32.792 22.389 1.00 24.66 261 LEU E C 1
ATOM 12071 O O . LEU C 1 263 ? 5.535 33.098 21.812 1.00 25.86 261 LEU E O 1
ATOM 12087 N N . LEU C 1 264 ? 6.616 32.512 23.677 1.00 23.32 262 LEU E N 1
ATOM 12088 C CA . LEU C 1 264 ? 5.375 32.465 24.449 1.00 36.26 262 LEU E CA 1
ATOM 12089 C C . LEU C 1 264 ? 4.744 33.854 24.526 1.00 32.71 262 LEU E C 1
ATOM 12090 O O . LEU C 1 264 ? 3.523 34.012 24.382 1.00 35.00 262 LEU E O 1
ATOM 12106 N N . ALA C 1 265 ? 5.575 34.878 24.687 1.00 30.92 263 ALA E N 1
ATOM 12107 C CA . ALA C 1 265 ? 5.075 36.252 24.737 1.00 30.06 263 ALA E CA 1
ATOM 12108 C C . ALA C 1 265 ? 4.286 36.613 23.490 1.00 37.19 263 ALA E C 1
ATOM 12109 O O . ALA C 1 265 ? 3.251 37.281 23.578 1.00 43.87 263 ALA E O 1
ATOM 12116 N N . GLY C 1 266 ? 4.775 36.202 22.318 1.00 33.06 264 GLY E N 1
ATOM 12117 C CA . GLY C 1 266 ? 4.169 36.508 21.039 1.00 37.62 264 GLY E CA 1
ATOM 12118 C C . GLY C 1 266 ? 2.955 35.686 20.674 1.00 41.31 264 GLY E C 1
ATOM 12119 O O . GLY C 1 266 ? 2.322 35.991 19.657 1.00 43.38 264 GLY E O 1
ATOM 12123 N N . ALA C 1 267 ? 2.611 34.661 21.463 1.00 44.91 265 ALA E N 1
ATOM 12124 C CA . ALA C 1 267 ? 1.454 33.811 21.171 1.00 40.22 265 ALA E CA 1
ATOM 12125 C C . ALA C 1 267 ? 0.373 33.985 22.229 1.00 40.02 265 ALA E C 1
ATOM 12126 O O . ALA C 1 267 ? 0.547 34.761 23.166 1.00 41.57 265 ALA E O 1
#

CATH classification: 3.40.50.1820 (+1 more: 1.10.210.20)